Protein AF-A0A930DXQ1-F1 (afdb_monomer_lite)

Foldseek 3Di:
DDWQDDDPPDDFKFFFQQKKKKAFLAFFAFPVRAQQFAADPVPLDGDHLGDQVVDDFPDLDDPDDDQWTWGWDWDQDPNDTTIIIMITGRGMGGRGDDDDDDDDGDGQLARGDFADDPVDQFKTKDKDKDKMWIWGRRPPPPDQPDPHTDIDIDIDMDIDIWGADDKAKAKEQLVVLVAQDFKACFDDVQQDDHDPCRNQKIKGKMKMKIFGDFPTSHFKKKAKAKPQWWAWDPPLLFDDIWGWQFKAWDDCDPVVLPCPGSNSVNVVCDNDNGNRRVCCPPPDDPDPRSDRRHRPIGGQEDSDPDPVVPPDPPDPPSHRDPDSDHSNGMIMMMIMIIDGCVSVVSCVVVVHQLQPRFTKIKMKMWMFMQTSNRNGPDPTNMYMYIDTHGQDDDFKWDWDWAKFQDDRPDLFFAAFEAVLVCLLVQHKDKGKMKTKIKHADGCVQWDADPVQPDIFGNFFKKKKWKFQQWKKKAWAADDDRVVSDPPPDDPDQDDDPTPDDIDTDDLQQKDFFFKFWADKWFWAAGDSVGRDHRNTHIDLQQVQFFWKWKWFAAVVGDIDTQWTWGADNRGFIWTAGPVRDIDGRYPVDTGTDPPRTRMMMIMGTHGGSIIMTMMMTMMMGRNDPVNSVVSVVSVVVQIWMKMFGWMWMWMARRPHTSDTDTHCSDRSGGMHTYHRKDKAWDKDKDWDDDWADDVVQQKIKIKIKIKIKMKIQGDPVCLVSPPLAAQFWWKKKKFDFAQKDWPVVQKWKFKDDPDPDHDPPVGTDDEPPFKDWDWAACQPVPRTIIIMMTGGGPDDQAWDDDDRITMTIMMIMTMMMHGLQCCQLQHFWTKMKMKMARPDPSHDHDAPAFPVCPVPDPDPPSVSCPVVLVVHPDPGSGIHMDMGIGGHDNDSPFDFDKAKFKAWPVRRDTHRDPDDDQPIDMDIKIKTAFAQQDKDFFDKDKDQQAAPVPHRDFDDDKDFVSQQQADFDDPVCPPDRWGWDKWKWFFLDGDDPVGPPCVPPVGIDTDDNVDDPDDSRSTRMMMITRLAIPVGDGGMHHHSHMTIMD

Organism: NCBI:txid237576

Secondary structure (DSSP, 8-state):
-EE----TT--S-B-TT-EEEEEES----BTTS-S--EEETTTTEEE-S--GGG-PPPPS---SS-SEEEEEEEEEETTEEEEEEEEEESS-B-TTPEE---------GGGB--EE-TTSTT-EEEEEEEEEEEEE-SS-SS-S-STT-EEEEEEEEEEEE---PPPEEEEEEGGGGT-S-SEESS--GGGSSPPTTGGGEEEEEEEEEEEPPTT-SS-EEEEEEE-SEEEEPTTSS--SPEEEEEEEEPP--TTGGG--SHHHHHHHH-SS-TTTTTTTT-SS-SSGGGS--TTS-EESS-S---GGGGG-SSSTTSSS--STT-TT-EEEEEEEEEEETHHHHHHHHTT--TTTS-EEEEEEEEEEEEETTS---SPPEEEEEEEEE--PPP----EEEEEESS-TT--S-EEETTHHHHHHTT--EEEEEEEEEEEE--GGGEEE-TTSS-EEESS-EEEEEEE----EEEEE----TT-----S--SS------SS--EEPPGGGEEEEEEEEEEEEEEEE---SSTTS--EEEP--GGGS--EEEEEEETTS-EEEEEEEEE-TTS-EEEEETT--EEE-BTTBPEEPPTTEEEEEEEEEE-SSEEEEEEEEEEEE---HHHHHHHHHHHHTT-EEEEE--EEEEEEETTEEEEEEEE--SHHHHEEEE-PPEEEEEEEEEEEEEEEEETTTTEEEEEEEEEEEEEEES-GGGGGG-GGG---EEEEEEEPPTTEEE-GGG-EEEE--SSSSPPPGGGBPPBTTTEEEEEESSGGGSSS-EEEEEEE--S----EEETTEEEEEEEEEEEEEEEHHHHHHH-SS-EEEEEEEE--TT-----SEETTTTTT---TTGGGGHHHHHT--STT-EEEEEEEE---PPPS---SEEEEEEEESS--S-BSS--PPTT--EEEEEEEE--TT--B---EEEEE---TTT-SS-------TTGGGPBPP-SS-TT---BB--EEEEESS---GGG--TT-TTT-EE--SSS--S-GGG--EEEEE-SBBTTSSBP-BPTT-EEEE-

pLDDT: mean 78.19, std 15.63, range [28.38, 98.25]

Structure (mmCIF, N/CA/C/O backbone):
data_AF-A0A930DXQ1-F1
#
_entry.id   AF-A0A930DXQ1-F1
#
loop_
_atom_site.group_PDB
_atom_site.id
_atom_site.type_symbol
_atom_site.label_atom_id
_atom_site.label_alt_id
_atom_site.label_comp_id
_atom_site.label_asym_id
_atom_site.label_entity_id
_atom_site.label_seq_id
_atom_site.pdbx_PDB_ins_code
_atom_site.Cartn_x
_atom_site.Cartn_y
_atom_site.Cartn_z
_atom_site.occupancy
_atom_site.B_iso_or_equiv
_atom_site.auth_seq_id
_atom_site.auth_comp_id
_atom_site.auth_asym_id
_atom_site.auth_atom_id
_atom_site.pdbx_PDB_model_num
ATOM 1 N N . MET A 1 1 ? 30.773 36.765 -19.353 1.00 34.16 1 MET A N 1
ATOM 2 C CA . MET A 1 1 ? 31.358 36.639 -20.704 1.00 34.16 1 MET A CA 1
ATOM 3 C C . MET A 1 1 ? 32.535 37.585 -20.788 1.00 34.16 1 MET A C 1
ATOM 5 O O . MET A 1 1 ? 32.367 38.751 -20.451 1.00 34.16 1 MET A O 1
ATOM 9 N N . VAL A 1 2 ? 33.707 37.077 -21.161 1.00 37.75 2 VAL A N 1
ATOM 10 C CA . VAL A 1 2 ? 34.901 37.893 -21.425 1.00 37.75 2 VAL A CA 1
ATOM 11 C C . VAL A 1 2 ? 35.084 37.943 -22.941 1.00 37.75 2 VAL A C 1
ATOM 13 O O . VAL A 1 2 ? 35.079 36.892 -23.580 1.00 37.75 2 VAL A O 1
ATOM 16 N N . ASN A 1 3 ? 35.183 39.149 -23.504 1.00 39.28 3 ASN A N 1
ATOM 17 C CA . ASN A 1 3 ? 35.394 39.365 -24.935 1.00 39.28 3 ASN A CA 1
ATOM 18 C C . ASN A 1 3 ? 36.865 39.703 -25.179 1.00 39.28 3 ASN A C 1
ATOM 20 O O . ASN A 1 3 ? 37.363 40.684 -24.628 1.00 39.28 3 ASN A O 1
ATOM 24 N N . PHE A 1 4 ? 37.534 38.922 -26.023 1.00 45.50 4 PHE A N 1
ATOM 25 C CA . PHE A 1 4 ? 38.866 39.238 -26.530 1.00 45.50 4 PHE A CA 1
ATOM 26 C C . PHE A 1 4 ? 38.686 40.074 -27.805 1.00 45.50 4 PHE A C 1
ATOM 28 O O . PHE A 1 4 ? 38.075 39.615 -28.767 1.00 45.50 4 PHE A O 1
ATOM 35 N N . ILE A 1 5 ? 39.113 41.340 -27.791 1.00 41.72 5 ILE A N 1
ATOM 36 C CA . ILE A 1 5 ? 39.032 42.228 -28.962 1.00 41.72 5 ILE A CA 1
ATOM 37 C C . ILE A 1 5 ? 40.442 42.351 -29.539 1.00 41.72 5 ILE A C 1
ATOM 39 O O . ILE A 1 5 ? 41.324 42.923 -28.902 1.00 41.72 5 ILE A O 1
ATOM 43 N N . GLY A 1 6 ? 40.658 41.797 -30.733 1.00 39.09 6 GLY A N 1
ATOM 44 C CA . GLY A 1 6 ? 41.953 41.833 -31.412 1.00 39.09 6 GLY A CA 1
ATOM 45 C C . GLY A 1 6 ? 42.257 43.207 -32.015 1.00 39.09 6 GLY A C 1
ATOM 46 O O . GLY A 1 6 ? 41.614 43.619 -32.978 1.00 39.09 6 GLY A O 1
ATOM 47 N N . GLY A 1 7 ? 43.249 43.906 -31.461 1.00 42.66 7 GLY A N 1
ATOM 48 C CA . GLY A 1 7 ? 43.946 45.010 -32.130 1.00 42.66 7 GLY A CA 1
ATOM 49 C C . GLY A 1 7 ? 45.101 44.501 -33.003 1.00 42.66 7 GLY A C 1
ATOM 50 O O . GLY A 1 7 ? 45.495 43.340 -32.899 1.00 42.66 7 GLY A O 1
ATOM 51 N N . ALA A 1 8 ? 45.649 45.357 -33.872 1.00 39.38 8 ALA A N 1
ATOM 52 C CA . ALA A 1 8 ? 46.773 45.008 -34.745 1.00 39.38 8 ALA A CA 1
ATOM 53 C C . ALA A 1 8 ? 47.967 44.487 -33.921 1.00 39.38 8 ALA A C 1
ATOM 55 O O . ALA A 1 8 ? 48.515 45.215 -33.095 1.00 39.38 8 ALA A O 1
ATOM 56 N N . GLY A 1 9 ? 48.323 43.217 -34.141 1.00 52.16 9 GLY A N 1
ATOM 57 C CA . GLY A 1 9 ? 49.279 42.461 -33.328 1.00 52.16 9 GLY A CA 1
ATOM 58 C C . GLY A 1 9 ? 48.671 41.310 -32.517 1.00 52.16 9 GLY A C 1
ATOM 59 O O . GLY A 1 9 ? 49.425 40.625 -31.854 1.00 52.16 9 GLY A O 1
ATOM 60 N N . ALA A 1 10 ? 47.354 41.069 -32.550 1.00 49.59 10 ALA A N 1
ATOM 61 C CA . ALA A 1 10 ? 46.723 39.958 -31.825 1.00 49.59 10 ALA A CA 1
ATOM 62 C C . ALA A 1 10 ? 47.230 38.562 -32.274 1.00 49.59 10 ALA A C 1
ATOM 64 O O . ALA A 1 10 ? 47.470 38.362 -33.470 1.00 49.59 10 ALA A O 1
ATOM 65 N N . PRO A 1 11 ? 47.352 37.588 -31.349 1.00 52.34 11 PRO A N 1
ATOM 66 C CA . PRO A 1 11 ? 47.846 36.249 -31.658 1.00 52.34 11 PRO A CA 1
ATOM 67 C C . PRO A 1 11 ? 46.887 35.497 -32.589 1.00 52.34 11 PRO A C 1
ATOM 69 O O . PRO A 1 11 ? 45.669 35.676 -32.514 1.00 52.34 11 PRO A O 1
ATOM 72 N N . GLN A 1 12 ? 47.434 34.648 -33.473 1.00 57.66 12 GLN A N 1
ATOM 73 C CA . GLN A 1 12 ? 46.613 33.850 -34.394 1.00 57.66 12 GLN A CA 1
ATOM 74 C C . GLN A 1 12 ? 45.776 32.790 -33.659 1.00 57.66 12 GLN A C 1
ATOM 76 O O . GLN A 1 12 ? 44.645 32.573 -34.080 1.00 57.66 12 GLN A O 1
ATOM 81 N N . ASP A 1 13 ? 46.274 32.218 -32.549 1.00 67.44 13 ASP A N 1
ATOM 82 C CA . ASP A 1 13 ? 45.585 31.206 -31.732 1.00 67.44 13 ASP A CA 1
ATOM 83 C C . ASP A 1 13 ? 46.081 31.188 -30.265 1.00 67.44 13 ASP A C 1
ATOM 85 O O . ASP A 1 13 ? 47.261 31.409 -29.990 1.00 67.44 13 ASP A O 1
ATOM 89 N N . TYR A 1 14 ? 45.183 30.873 -29.324 1.00 75.25 14 TYR A N 1
ATOM 90 C CA . TYR A 1 14 ? 45.460 30.535 -27.920 1.00 75.25 14 TYR A CA 1
ATOM 91 C C . TYR A 1 14 ? 45.568 29.007 -27.773 1.00 75.25 14 TYR A C 1
ATOM 93 O O . TYR A 1 14 ? 44.547 28.340 -27.958 1.00 75.25 14 TYR A O 1
ATOM 101 N N . PRO A 1 15 ? 46.738 28.419 -27.456 1.00 78.31 15 PRO A N 1
ATOM 102 C CA . PRO A 1 15 ? 46.950 26.965 -27.414 1.00 78.31 15 PRO A CA 1
ATOM 103 C C . PRO A 1 15 ? 46.071 26.211 -26.403 1.00 78.31 15 PRO A C 1
ATOM 105 O O . PRO A 1 15 ? 45.505 26.797 -25.482 1.00 78.31 15 PRO A O 1
ATOM 108 N N . THR A 1 16 ? 45.958 24.887 -26.527 1.00 78.88 16 THR A N 1
ATOM 109 C CA . THR A 1 16 ? 45.301 24.046 -25.507 1.00 78.88 16 THR A CA 1
ATOM 110 C C . THR A 1 16 ? 45.942 24.261 -24.132 1.00 78.88 16 THR A C 1
ATOM 112 O O . THR A 1 16 ? 47.158 24.188 -24.005 1.00 78.88 16 THR A O 1
ATOM 115 N N . GLY A 1 17 ? 45.127 24.511 -23.105 1.00 76.12 17 GLY A N 1
ATOM 116 C CA . GLY A 1 17 ? 45.582 24.759 -21.733 1.00 76.12 17 GLY A CA 1
ATOM 117 C C . GLY A 1 17 ? 46.025 26.196 -21.427 1.00 76.12 17 GLY A C 1
ATOM 118 O O . GLY A 1 17 ? 46.207 26.510 -20.250 1.00 76.12 17 GLY A O 1
ATOM 119 N N . SER A 1 18 ? 46.136 27.068 -22.435 1.00 82.00 18 SER A N 1
ATOM 120 C CA . SER A 1 18 ? 46.570 28.464 -22.260 1.00 82.00 18 SER A CA 1
ATOM 121 C C . SER A 1 18 ? 45.561 29.328 -21.498 1.00 82.00 18 SER A C 1
ATOM 123 O O . SER A 1 18 ? 45.954 30.258 -20.805 1.00 82.00 18 SER A O 1
ATOM 125 N N . ILE A 1 19 ? 44.257 29.031 -21.577 1.00 82.25 19 ILE A N 1
ATOM 126 C CA . ILE A 1 19 ? 43.195 29.816 -20.932 1.00 82.25 19 ILE A CA 1
ATOM 127 C C . ILE A 1 19 ? 42.660 29.066 -19.716 1.00 82.25 19 ILE A C 1
ATOM 129 O O . ILE A 1 19 ? 42.085 27.987 -19.857 1.00 82.25 19 ILE A O 1
ATOM 133 N N . ASN A 1 20 ? 42.777 29.676 -18.538 1.00 84.19 20 ASN A N 1
ATOM 134 C CA . ASN A 1 20 ? 42.468 29.080 -17.244 1.00 84.19 20 ASN A CA 1
ATOM 135 C C . ASN A 1 20 ? 41.518 29.973 -16.431 1.00 84.19 20 ASN A C 1
ATOM 137 O O . ASN A 1 20 ? 41.840 31.115 -16.112 1.00 84.19 20 ASN A O 1
ATOM 141 N N . ILE A 1 21 ? 40.352 29.445 -16.053 1.00 84.75 21 ILE A N 1
ATOM 142 C CA . ILE A 1 21 ? 39.424 30.085 -15.110 1.00 84.75 21 ILE A CA 1
ATOM 143 C C . ILE A 1 21 ? 39.498 29.355 -13.774 1.00 84.75 21 ILE A C 1
ATOM 145 O O . ILE A 1 21 ? 39.405 28.130 -13.731 1.00 84.75 21 ILE A O 1
ATOM 149 N N . TYR A 1 22 ? 39.602 30.104 -12.680 1.00 85.56 22 TYR A N 1
ATOM 150 C CA . TYR A 1 22 ? 39.626 29.564 -11.326 1.00 85.56 22 TYR A CA 1
ATOM 151 C C . TYR A 1 22 ? 38.459 30.096 -10.513 1.00 85.56 22 TYR A C 1
ATOM 153 O O . TYR A 1 22 ? 38.325 31.308 -10.332 1.00 85.56 22 TYR A O 1
ATOM 161 N N . LEU A 1 23 ? 37.657 29.180 -9.973 1.00 84.69 23 LEU A N 1
ATOM 162 C CA . LEU A 1 23 ? 36.486 29.499 -9.154 1.00 84.69 23 LEU A CA 1
ATOM 163 C C . LEU A 1 23 ? 36.587 28.832 -7.786 1.00 84.69 23 LEU A C 1
ATOM 165 O O . LEU A 1 23 ? 37.086 27.711 -7.724 1.00 84.69 23 LEU A O 1
ATOM 169 N N . PRO A 1 24 ? 36.100 29.451 -6.702 1.00 86.12 24 PRO A N 1
ATOM 170 C CA . PRO A 1 24 ? 36.110 28.808 -5.393 1.00 86.12 24 PRO A CA 1
ATOM 171 C C . PRO A 1 24 ? 35.329 27.489 -5.415 1.00 86.12 24 PRO A C 1
ATOM 173 O O . PRO A 1 24 ? 34.251 27.411 -6.003 1.00 86.12 24 PRO A O 1
ATOM 176 N N . ALA A 1 25 ? 35.848 26.457 -4.753 1.00 79.31 25 ALA A N 1
ATOM 177 C CA . ALA A 1 25 ? 35.159 25.173 -4.603 1.00 79.31 25 ALA A CA 1
ATOM 178 C C . ALA A 1 25 ? 33.874 25.285 -3.763 1.00 79.31 25 ALA A C 1
ATOM 180 O O . ALA A 1 25 ? 32.904 24.575 -4.007 1.00 79.31 25 ALA A O 1
ATOM 181 N N . ALA A 1 26 ? 33.855 26.201 -2.795 1.00 81.00 26 ALA A N 1
ATOM 182 C CA . ALA A 1 26 ? 32.704 26.487 -1.952 1.00 81.00 26 ALA A CA 1
ATOM 183 C C . ALA A 1 26 ? 32.594 27.997 -1.728 1.00 81.00 26 ALA A C 1
ATOM 185 O O . ALA A 1 26 ? 33.596 28.654 -1.437 1.00 81.00 26 ALA A O 1
ATOM 186 N N . ILE A 1 27 ? 31.378 28.532 -1.846 1.00 83.75 27 ILE A N 1
ATOM 187 C CA . ILE A 1 27 ? 31.082 29.959 -1.627 1.00 83.75 27 ILE A CA 1
ATOM 188 C C . ILE A 1 27 ? 30.060 30.188 -0.513 1.00 83.75 27 ILE A C 1
ATOM 190 O O . ILE A 1 27 ? 29.850 31.322 -0.112 1.00 83.75 27 ILE A O 1
ATOM 194 N N . PHE A 1 28 ? 29.413 29.141 -0.008 1.00 86.31 28 PHE A N 1
ATOM 195 C CA . PHE A 1 28 ? 28.534 29.254 1.152 1.00 86.31 28 PHE A CA 1
ATOM 196 C C . PHE A 1 28 ? 29.189 28.655 2.389 1.00 86.31 28 PHE A C 1
ATOM 198 O O . PHE A 1 28 ? 29.897 27.648 2.296 1.00 86.31 28 PHE A O 1
ATOM 205 N N . LYS A 1 29 ? 28.948 29.280 3.542 1.00 83.44 29 LYS A N 1
ATOM 206 C CA . LYS A 1 29 ? 29.496 28.868 4.833 1.00 83.44 29 LYS A CA 1
ATOM 207 C C . LYS A 1 29 ? 28.404 28.775 5.883 1.00 83.44 29 LYS A C 1
ATOM 209 O O . LYS A 1 29 ? 27.517 29.630 5.931 1.00 83.44 29 LYS A O 1
ATOM 214 N N . GLY A 1 30 ? 28.491 27.726 6.693 1.00 77.56 30 GLY A N 1
ATOM 215 C CA . GLY A 1 30 ? 27.655 27.562 7.869 1.00 77.56 30 GLY A CA 1
ATOM 216 C C . GLY A 1 30 ? 28.196 28.336 9.063 1.00 77.56 30 GLY A C 1
ATOM 217 O O . GLY A 1 30 ? 29.341 28.789 9.056 1.00 77.56 30 GLY A O 1
ATOM 218 N N . LYS A 1 31 ? 27.371 28.465 10.105 1.00 71.44 31 LYS A N 1
ATOM 219 C CA . LYS A 1 31 ? 27.710 29.171 11.357 1.00 71.44 31 LYS A CA 1
ATOM 220 C C . LYS A 1 31 ? 28.903 28.562 12.105 1.00 71.44 31 LYS A C 1
ATOM 222 O O . LYS A 1 31 ? 29.574 29.232 12.881 1.00 71.44 31 LYS A O 1
ATOM 227 N N . ASP A 1 32 ? 29.184 27.288 11.857 1.00 67.44 32 ASP A N 1
ATOM 228 C CA . ASP A 1 32 ? 30.354 26.567 12.361 1.00 67.44 32 ASP A CA 1
ATOM 229 C C . ASP A 1 32 ? 31.613 26.745 11.484 1.00 67.44 32 ASP A C 1
ATOM 231 O O . ASP A 1 32 ? 32.658 26.161 11.767 1.00 67.44 32 ASP A O 1
ATOM 235 N N . GLY A 1 33 ? 31.530 27.550 10.418 1.00 72.75 33 GLY A N 1
ATOM 236 C CA . GLY A 1 33 ? 32.609 27.805 9.462 1.00 72.75 33 GLY A CA 1
ATOM 237 C C . GLY A 1 33 ? 32.780 26.725 8.386 1.00 72.75 33 GLY A C 1
ATOM 238 O O . GLY A 1 33 ? 33.666 26.847 7.529 1.00 72.75 33 GLY A O 1
ATOM 239 N N . THR A 1 34 ? 31.947 25.678 8.390 1.00 74.88 34 THR A N 1
ATOM 240 C CA . THR A 1 34 ? 32.026 24.573 7.423 1.00 74.88 34 THR A CA 1
ATOM 241 C C . THR A 1 34 ? 31.434 24.958 6.063 1.00 74.88 34 THR A C 1
ATOM 243 O O . THR A 1 34 ? 30.674 25.917 5.934 1.00 74.88 34 THR A O 1
ATOM 246 N N . ASP A 1 35 ? 31.808 24.231 5.008 1.00 74.19 35 ASP A N 1
ATOM 247 C CA . ASP A 1 35 ? 31.204 24.327 3.667 1.00 74.19 35 ASP A CA 1
ATOM 248 C C . ASP A 1 35 ? 30.098 23.284 3.416 1.00 74.19 35 ASP A C 1
ATOM 250 O O . ASP A 1 35 ? 29.500 23.259 2.331 1.00 74.19 35 ASP A O 1
ATOM 254 N N . GLN A 1 36 ? 29.803 22.455 4.423 1.00 73.75 36 GLN A N 1
ATOM 255 C CA . GLN A 1 36 ? 28.770 21.422 4.416 1.00 73.75 36 GLN A CA 1
ATOM 256 C C . GLN A 1 36 ? 27.395 22.029 4.685 1.00 73.75 36 GLN A C 1
ATOM 258 O O . GLN A 1 36 ? 26.755 21.780 5.698 1.00 73.75 36 GLN A O 1
ATOM 263 N N . VAL A 1 37 ? 26.937 22.870 3.766 1.00 71.75 37 VAL A N 1
ATOM 264 C CA . VAL A 1 37 ? 25.648 23.564 3.882 1.00 71.75 37 VAL A CA 1
ATOM 265 C C . VAL A 1 37 ? 24.605 23.025 2.908 1.00 71.75 37 VAL A C 1
ATOM 267 O O . VAL A 1 37 ? 23.570 23.652 2.720 1.00 71.75 37 VAL A O 1
ATOM 270 N N . ALA A 1 38 ? 24.842 21.871 2.286 1.00 70.12 38 ALA A N 1
ATOM 271 C CA . ALA A 1 38 ? 23.904 21.196 1.391 1.00 70.12 38 ALA A CA 1
ATOM 272 C C . ALA A 1 38 ? 23.599 19.781 1.903 1.00 70.12 38 ALA A C 1
ATOM 274 O O . ALA A 1 38 ? 24.459 19.148 2.506 1.00 70.12 38 ALA A O 1
ATOM 275 N N . GLU A 1 39 ? 22.388 19.282 1.660 1.00 63.31 39 GLU A N 1
ATOM 276 C CA . GLU A 1 39 ? 21.966 17.926 2.034 1.00 63.31 39 GLU A CA 1
ATOM 277 C C . GLU A 1 39 ? 21.799 17.053 0.783 1.00 63.31 39 GLU A C 1
ATOM 279 O O . GLU A 1 39 ? 21.209 17.481 -0.212 1.00 63.31 39 GLU A O 1
ATOM 284 N N . ASP A 1 40 ? 22.285 15.812 0.841 1.00 58.59 40 ASP A N 1
ATOM 285 C CA . ASP A 1 40 ? 21.923 14.784 -0.136 1.00 58.59 40 ASP A CA 1
ATOM 286 C C . ASP A 1 40 ? 20.541 14.209 0.203 1.00 58.59 40 ASP A C 1
ATOM 288 O O . ASP A 1 40 ? 20.356 13.543 1.225 1.00 58.59 40 ASP A O 1
ATOM 292 N N . GLN A 1 41 ? 19.576 14.433 -0.693 1.00 52.00 41 GLN A N 1
ATOM 293 C CA . GLN A 1 41 ? 18.182 14.016 -0.523 1.00 52.00 41 GLN A CA 1
ATOM 294 C C . GLN A 1 41 ? 18.007 12.500 -0.332 1.00 52.00 41 GLN A C 1
ATOM 296 O O . GLN A 1 41 ? 17.031 12.079 0.291 1.00 52.00 41 GLN A O 1
ATOM 301 N N . ASN A 1 42 ? 18.935 11.673 -0.828 1.00 51.25 42 ASN A N 1
ATOM 302 C CA . ASN A 1 42 ? 18.834 10.217 -0.713 1.00 51.25 42 ASN A CA 1
ATOM 303 C C . ASN A 1 42 ? 19.384 9.691 0.616 1.00 51.25 42 ASN A C 1
ATOM 305 O O . ASN A 1 42 ? 18.799 8.788 1.213 1.00 51.25 42 ASN A O 1
ATOM 309 N N . SER A 1 43 ? 20.508 10.241 1.082 1.00 52.34 43 SER A N 1
ATOM 310 C CA . SER A 1 43 ? 21.182 9.780 2.301 1.00 52.34 43 SER A CA 1
ATOM 311 C C . SER A 1 43 ? 20.827 10.588 3.553 1.00 52.34 43 SER A C 1
ATOM 313 O O . SER A 1 43 ? 21.148 10.150 4.659 1.00 52.34 43 SER A O 1
ATOM 315 N N . ARG A 1 44 ? 20.156 11.740 3.398 1.00 54.78 44 ARG A N 1
ATOM 316 C CA . ARG A 1 44 ? 19.871 12.716 4.467 1.00 54.78 44 ARG A CA 1
ATOM 317 C C . ARG A 1 44 ? 21.122 13.106 5.255 1.00 54.78 44 ARG A C 1
ATOM 319 O O . ARG A 1 44 ? 21.104 13.230 6.482 1.00 54.78 44 ARG A O 1
ATOM 326 N N . SER A 1 45 ? 22.241 13.216 4.544 1.00 58.97 45 SER A N 1
ATOM 327 C CA . SER A 1 45 ? 23.539 13.583 5.103 1.00 58.97 45 SER A CA 1
ATOM 328 C C . SER A 1 45 ? 24.008 14.903 4.508 1.00 58.97 45 SER A C 1
ATOM 330 O O . SER A 1 45 ? 23.707 15.212 3.351 1.00 58.97 45 SER A O 1
ATOM 332 N N . LEU A 1 46 ? 24.716 15.701 5.313 1.00 63.41 46 LEU A N 1
ATOM 333 C CA . LEU A 1 46 ? 25.317 16.926 4.808 1.00 63.41 46 LEU A CA 1
ATOM 334 C C . LEU A 1 46 ? 26.489 16.577 3.899 1.00 63.41 46 LEU A C 1
ATOM 336 O O . LEU A 1 46 ? 27.379 15.807 4.265 1.00 63.41 46 LEU A O 1
ATOM 340 N N . ILE A 1 47 ? 26.475 17.176 2.719 1.00 62.16 47 ILE A N 1
ATOM 341 C CA . ILE A 1 47 ? 27.516 17.057 1.714 1.00 62.16 47 ILE A CA 1
ATOM 342 C C . ILE A 1 47 ? 28.257 18.385 1.616 1.00 62.16 47 ILE A C 1
ATOM 344 O O . ILE A 1 47 ? 27.676 19.464 1.777 1.00 62.16 47 ILE A O 1
ATOM 348 N N . SER A 1 48 ? 29.559 18.318 1.356 1.00 66.06 48 SER A N 1
ATOM 349 C CA . SER A 1 48 ? 30.299 19.510 0.959 1.00 66.06 48 SER A CA 1
ATOM 350 C C . SER A 1 48 ? 29.751 20.014 -0.377 1.00 66.06 48 SER A C 1
ATOM 352 O O . SER A 1 48 ? 29.335 19.228 -1.230 1.00 66.06 48 SER A O 1
ATOM 354 N N . GLN A 1 49 ? 29.764 21.335 -0.582 1.00 67.19 49 GLN A N 1
ATOM 355 C CA . GLN A 1 49 ? 29.443 21.919 -1.893 1.00 67.19 49 GLN A CA 1
ATOM 356 C C . GLN A 1 49 ? 30.293 21.306 -3.011 1.00 67.19 49 GLN A C 1
ATOM 358 O O . GLN A 1 49 ? 29.820 21.162 -4.138 1.00 67.19 49 GLN A O 1
ATOM 363 N N . PHE A 1 50 ? 31.541 20.955 -2.688 1.00 65.06 50 PHE A N 1
ATOM 364 C CA . PHE A 1 50 ? 32.476 20.332 -3.604 1.00 65.06 50 PHE A CA 1
ATOM 365 C C . PHE A 1 50 ? 33.672 19.726 -2.847 1.00 65.06 50 PHE A C 1
ATOM 367 O O . PHE A 1 50 ? 34.170 20.343 -1.906 1.00 65.06 50 PHE A O 1
ATOM 374 N N . ASN A 1 51 ? 34.182 18.565 -3.272 1.00 54.69 51 ASN A N 1
ATOM 375 C CA . ASN A 1 51 ? 35.458 18.023 -2.795 1.00 54.69 51 ASN A CA 1
ATOM 376 C C . ASN A 1 51 ? 36.465 17.968 -3.965 1.00 54.69 51 ASN A C 1
ATOM 378 O O . ASN A 1 51 ? 36.210 17.274 -4.951 1.00 54.69 51 ASN A O 1
ATOM 382 N N . PRO A 1 52 ? 37.612 18.675 -3.898 1.00 45.97 52 PRO A N 1
ATOM 383 C CA . PRO A 1 52 ? 38.604 18.707 -4.978 1.00 45.97 52 PRO A CA 1
ATOM 384 C C . PRO A 1 52 ? 39.100 17.335 -5.437 1.00 45.97 52 PRO A C 1
ATOM 386 O O . PRO A 1 52 ? 39.411 17.175 -6.614 1.00 45.97 52 PRO A O 1
ATOM 389 N N . GLY A 1 53 ? 39.144 16.356 -4.527 1.00 48.66 53 GLY A N 1
ATOM 390 C CA . GLY A 1 53 ? 39.572 14.986 -4.818 1.00 48.66 53 GLY A CA 1
ATOM 391 C C . GLY A 1 53 ? 38.578 14.152 -5.636 1.00 48.66 53 GLY A C 1
ATOM 392 O O . GLY A 1 53 ? 38.968 13.107 -6.146 1.00 48.66 53 GLY A O 1
ATOM 393 N N . ASP A 1 54 ? 37.331 14.610 -5.799 1.00 43.25 54 ASP A N 1
ATOM 394 C CA . ASP A 1 54 ? 36.282 13.876 -6.526 1.00 43.25 54 ASP A CA 1
ATOM 395 C C . ASP A 1 54 ? 36.302 14.161 -8.041 1.00 43.25 54 ASP A C 1
ATOM 397 O O . ASP A 1 54 ? 35.628 13.482 -8.820 1.00 43.25 54 ASP A O 1
ATOM 401 N N . ILE A 1 55 ? 37.082 15.154 -8.492 1.00 44.44 55 ILE A N 1
ATOM 402 C CA . ILE A 1 55 ? 37.386 15.333 -9.916 1.00 44.44 55 ILE A CA 1
ATOM 403 C C . ILE A 1 55 ? 38.656 14.554 -10.235 1.00 44.44 55 ILE A C 1
ATOM 405 O O . ILE A 1 55 ? 39.770 15.010 -9.987 1.00 44.44 55 ILE A O 1
ATOM 409 N N . VAL A 1 56 ? 38.469 13.389 -10.847 1.00 43.88 56 VAL A N 1
ATOM 410 C CA . VAL A 1 56 ? 39.545 12.683 -11.540 1.00 43.88 56 VAL A CA 1
ATOM 411 C C . VAL A 1 56 ? 39.865 13.458 -12.818 1.00 43.88 56 VAL A C 1
ATOM 413 O O . VAL A 1 56 ? 38.951 13.859 -13.546 1.00 43.88 56 VAL A O 1
ATOM 416 N N . GLU A 1 57 ? 41.151 13.697 -13.078 1.00 43.41 57 GLU A N 1
ATOM 417 C CA . GLU A 1 57 ? 41.613 14.285 -14.336 1.00 43.41 57 GLU A CA 1
ATOM 418 C C . GLU A 1 57 ? 41.025 13.480 -15.503 1.00 43.41 57 GLU A C 1
ATOM 420 O O . GLU A 1 57 ? 41.074 12.246 -15.511 1.00 43.41 57 GLU A O 1
ATOM 425 N N . ALA A 1 58 ? 40.376 14.161 -16.449 1.00 37.53 58 ALA A N 1
ATOM 426 C CA . ALA A 1 58 ? 39.731 13.472 -17.556 1.00 37.53 58 ALA A CA 1
ATOM 427 C C . ALA A 1 58 ? 40.798 12.687 -18.346 1.00 37.53 58 ALA A C 1
ATOM 429 O O . ALA A 1 58 ? 41.811 13.284 -18.722 1.00 37.53 58 ALA A O 1
ATOM 430 N N . PRO A 1 59 ? 40.602 11.383 -18.630 1.00 39.03 59 PRO A N 1
ATOM 431 C CA . PRO A 1 59 ? 41.499 10.668 -19.529 1.00 39.03 59 PRO A CA 1
ATOM 432 C C . PRO A 1 59 ? 41.533 11.413 -20.867 1.00 39.03 59 PRO A C 1
ATOM 434 O O . PRO A 1 59 ? 40.495 11.867 -21.349 1.00 39.03 59 PRO A O 1
ATOM 437 N N . GLY A 1 60 ? 42.733 11.582 -21.431 1.00 43.53 60 GLY A N 1
ATOM 438 C CA . GLY A 1 60 ? 43.048 12.498 -22.536 1.00 43.53 60 GLY A CA 1
ATOM 439 C C . GLY A 1 60 ? 42.419 12.189 -23.902 1.00 43.53 60 GLY A C 1
ATOM 440 O O . GLY A 1 60 ? 43.078 12.357 -24.922 1.00 43.53 60 GLY A O 1
ATOM 441 N N . VAL A 1 61 ? 41.166 11.742 -23.959 1.00 42.03 61 VAL A N 1
ATOM 442 C CA . VAL A 1 61 ? 40.437 11.407 -25.183 1.00 42.03 61 VAL A CA 1
ATOM 443 C C . VAL A 1 61 ? 38.929 11.592 -24.991 1.00 42.03 61 VAL A C 1
ATOM 445 O O . VAL A 1 61 ? 38.234 10.744 -24.442 1.00 42.03 61 VAL A O 1
ATOM 448 N N . SER A 1 62 ? 38.407 12.715 -25.479 1.00 35.47 62 SER A N 1
ATOM 449 C CA . SER A 1 62 ? 37.251 12.789 -26.391 1.00 35.47 62 SER A CA 1
ATOM 450 C C . SER A 1 62 ? 36.706 14.217 -26.424 1.00 35.47 62 SER A C 1
ATOM 452 O O . SER A 1 62 ? 36.224 14.775 -25.440 1.00 35.47 62 SER A O 1
ATOM 454 N N . LYS A 1 63 ? 36.780 14.832 -27.604 1.00 42.12 63 LYS A N 1
ATOM 455 C CA . LYS A 1 63 ? 36.145 16.115 -27.891 1.00 42.12 63 LYS A CA 1
ATOM 456 C C . LYS A 1 63 ? 34.655 15.869 -28.104 1.00 42.12 63 LYS A C 1
ATOM 458 O O . LYS A 1 63 ? 34.271 15.600 -29.232 1.00 42.12 63 LYS A O 1
ATOM 463 N N . ASN A 1 64 ? 33.827 15.903 -27.059 1.00 36.25 64 ASN A N 1
ATOM 464 C CA . ASN A 1 64 ? 32.399 16.219 -27.201 1.00 36.25 64 ASN A CA 1
ATOM 465 C C . ASN A 1 64 ? 31.718 16.532 -25.855 1.00 36.25 64 ASN A C 1
ATOM 467 O O . ASN A 1 64 ? 31.290 15.638 -25.132 1.00 36.25 64 ASN A O 1
ATOM 471 N N . ARG A 1 65 ? 31.563 17.846 -25.617 1.00 40.34 65 ARG A N 1
ATOM 472 C CA . ARG A 1 65 ? 30.522 18.604 -24.872 1.00 40.34 65 ARG A CA 1
ATOM 473 C C . ARG A 1 65 ? 31.054 19.606 -23.852 1.00 40.34 65 ARG A C 1
ATOM 475 O O . ARG A 1 65 ? 30.374 20.598 -23.608 1.00 40.34 65 ARG A O 1
ATOM 482 N N . SER A 1 66 ? 32.274 19.446 -23.354 1.00 42.97 66 SER A N 1
ATOM 483 C CA . SER A 1 66 ? 32.989 20.520 -22.662 1.00 42.97 66 SER A CA 1
ATOM 484 C C . SER A 1 66 ? 34.214 20.905 -23.475 1.00 42.97 66 SER A C 1
ATOM 486 O O . SER A 1 66 ? 35.136 20.122 -23.650 1.00 42.97 66 SER A O 1
ATOM 488 N N . ASN A 1 67 ? 34.236 22.149 -23.939 1.00 52.44 67 ASN A N 1
ATOM 489 C CA . ASN A 1 67 ? 35.390 22.809 -24.554 1.00 52.44 67 ASN A CA 1
ATOM 490 C C . ASN A 1 67 ? 36.569 23.016 -23.568 1.00 52.44 67 ASN A C 1
ATOM 492 O O . ASN A 1 67 ? 37.481 23.801 -23.855 1.00 52.44 67 ASN A O 1
ATOM 496 N N . TYR A 1 68 ? 36.500 22.364 -22.397 1.00 60.75 68 TYR A N 1
ATOM 497 C CA . TYR A 1 68 ? 37.336 22.587 -21.231 1.00 60.75 68 TYR A CA 1
ATOM 498 C C . TYR A 1 68 ? 37.577 21.302 -20.426 1.00 60.75 68 TYR A C 1
ATOM 500 O O . TYR A 1 68 ? 36.682 20.458 -20.321 1.00 60.75 68 TYR A O 1
ATOM 508 N N . THR A 1 69 ? 38.757 21.192 -19.818 1.00 66.44 69 THR A N 1
ATOM 509 C CA . THR A 1 69 ? 39.053 20.276 -18.714 1.00 66.44 69 THR A CA 1
ATOM 510 C C . THR A 1 69 ? 38.725 20.971 -17.396 1.00 66.44 69 THR A C 1
ATOM 512 O O . THR A 1 69 ? 38.712 22.200 -17.317 1.00 66.44 69 THR A O 1
ATOM 515 N N . LYS A 1 70 ? 38.434 20.189 -16.354 1.00 69.69 70 LYS A N 1
ATOM 516 C CA . LYS A 1 70 ? 38.254 20.690 -14.988 1.00 69.69 70 LYS A CA 1
ATOM 517 C C . LYS A 1 70 ? 39.137 19.902 -14.025 1.00 69.69 70 LYS A C 1
ATOM 519 O O . LYS A 1 70 ? 39.297 18.701 -14.213 1.00 69.69 70 LYS A O 1
ATOM 524 N N . GLY A 1 71 ? 39.664 20.564 -13.002 1.00 71.88 71 GLY A N 1
ATOM 525 C CA . GLY A 1 71 ? 40.479 19.951 -11.952 1.00 71.88 71 GLY A CA 1
ATOM 526 C C . GLY A 1 71 ? 40.355 20.704 -10.629 1.00 71.88 71 GLY A C 1
ATOM 527 O O . GLY A 1 71 ? 40.118 21.912 -10.622 1.00 71.88 71 GLY A O 1
ATOM 528 N N . GLY A 1 72 ? 40.492 19.997 -9.508 1.00 75.44 72 GLY A N 1
ATOM 529 C CA . GLY A 1 72 ? 40.581 20.609 -8.182 1.00 75.44 72 GLY A CA 1
ATOM 530 C C . GLY A 1 72 ? 42.005 21.086 -7.889 1.00 75.44 72 GLY A C 1
ATOM 531 O O . GLY A 1 72 ? 42.957 20.339 -8.094 1.00 75.44 72 GLY A O 1
ATOM 532 N N . ILE A 1 73 ? 42.162 22.320 -7.410 1.00 80.75 73 ILE A N 1
ATOM 533 C CA . ILE A 1 73 ? 43.453 22.892 -7.003 1.00 80.75 73 ILE A CA 1
ATOM 534 C C . ILE A 1 73 ? 43.322 23.687 -5.698 1.00 80.75 73 ILE A C 1
ATOM 536 O O . ILE A 1 73 ? 42.219 23.997 -5.255 1.00 80.75 73 ILE A O 1
ATOM 540 N N . THR A 1 74 ? 44.449 24.100 -5.124 1.00 82.31 74 THR A N 1
ATOM 541 C CA . THR A 1 74 ? 44.494 25.040 -3.995 1.00 82.31 74 THR A CA 1
ATOM 542 C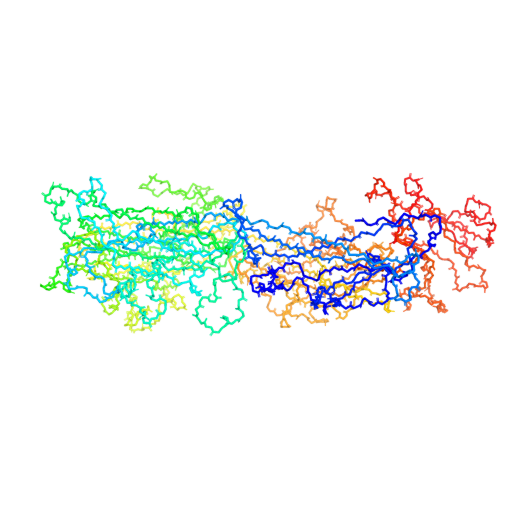 C . THR A 1 74 ? 45.152 26.340 -4.449 1.00 82.31 74 THR A C 1
ATOM 544 O O . THR A 1 74 ? 46.263 26.304 -4.977 1.00 82.31 74 THR A O 1
ATOM 547 N N . LYS A 1 75 ? 44.497 27.491 -4.242 1.00 82.88 75 LYS A N 1
ATOM 548 C CA . LYS A 1 75 ? 45.091 28.825 -4.463 1.00 82.88 75 LYS A CA 1
ATOM 549 C C . LYS A 1 75 ? 45.247 29.566 -3.140 1.00 82.88 75 LYS A C 1
ATOM 551 O O . LYS A 1 75 ? 44.444 29.399 -2.226 1.00 82.88 75 LYS A O 1
ATOM 556 N N . MET A 1 76 ? 46.268 30.412 -3.056 1.00 81.81 76 MET A N 1
ATOM 557 C CA . MET A 1 76 ? 46.446 31.335 -1.938 1.00 81.81 76 MET A CA 1
ATOM 558 C C . MET A 1 76 ? 45.650 32.610 -2.210 1.00 81.81 76 MET A C 1
ATOM 560 O O . MET A 1 76 ? 45.939 33.324 -3.166 1.00 81.81 76 MET A O 1
ATOM 564 N N . VAL A 1 77 ? 44.662 32.906 -1.373 1.00 79.38 77 VAL A N 1
ATOM 565 C CA . VAL A 1 77 ? 43.851 34.127 -1.449 1.00 79.38 77 VAL A CA 1
ATOM 566 C C . VAL A 1 77 ? 44.038 34.888 -0.147 1.00 79.38 77 VAL A C 1
ATOM 568 O O . VAL A 1 77 ? 43.744 34.360 0.922 1.00 79.38 77 VAL A O 1
ATOM 571 N N . ASN A 1 78 ? 44.579 36.108 -0.218 1.00 77.56 78 ASN A N 1
ATOM 572 C CA . ASN A 1 78 ? 44.931 36.919 0.959 1.00 77.56 78 ASN A CA 1
ATOM 573 C C . ASN A 1 78 ? 45.781 36.158 2.002 1.00 77.56 78 ASN A C 1
ATOM 575 O O . ASN A 1 78 ? 45.595 36.318 3.205 1.00 77.56 78 ASN A O 1
ATOM 579 N N . GLY A 1 79 ? 46.697 35.295 1.545 1.00 76.19 79 GLY A N 1
ATOM 580 C CA . GLY A 1 79 ? 47.557 34.490 2.422 1.00 76.19 79 GLY A CA 1
ATOM 581 C C . GLY A 1 79 ? 46.902 33.234 3.012 1.00 76.19 79 GLY A C 1
ATOM 582 O O . GLY A 1 79 ? 47.558 32.525 3.769 1.00 76.19 79 GLY A O 1
ATOM 583 N N . VAL A 1 80 ? 45.656 32.916 2.644 1.00 79.19 80 VAL A N 1
ATOM 584 C CA . VAL A 1 80 ? 44.940 31.705 3.078 1.00 79.19 80 VAL A CA 1
ATOM 585 C C . VAL A 1 80 ? 44.838 30.713 1.922 1.00 79.19 80 VAL A C 1
ATOM 587 O O . VAL A 1 80 ? 44.474 31.086 0.809 1.00 79.19 80 VAL A O 1
ATOM 590 N N . ALA A 1 81 ? 45.148 29.442 2.180 1.00 80.12 81 ALA A N 1
ATOM 591 C CA . ALA A 1 81 ? 44.969 28.364 1.215 1.00 80.12 81 ALA A CA 1
ATOM 592 C C . ALA A 1 81 ? 43.476 28.035 1.062 1.00 80.12 81 ALA A C 1
ATOM 594 O O . ALA A 1 81 ? 42.830 27.610 2.019 1.00 80.12 81 ALA A O 1
ATOM 595 N N . VAL A 1 82 ? 42.929 28.229 -0.136 1.00 80.19 82 VAL A N 1
ATOM 596 C CA . VAL A 1 82 ? 41.511 28.015 -0.440 1.00 80.19 82 VAL A CA 1
ATOM 597 C C . VAL A 1 82 ? 41.382 27.027 -1.605 1.00 80.19 82 VAL A C 1
ATOM 599 O O . VAL A 1 82 ? 42.101 27.171 -2.600 1.00 80.19 82 VAL A O 1
ATOM 602 N N . PRO A 1 83 ? 40.481 26.031 -1.531 1.00 82.69 83 PRO A N 1
ATOM 603 C CA . PRO A 1 83 ? 40.232 25.128 -2.647 1.00 82.69 83 PRO A CA 1
ATOM 604 C C . PRO A 1 83 ? 39.497 25.833 -3.796 1.00 82.69 83 PRO A C 1
ATOM 606 O O . PRO A 1 83 ? 38.511 26.542 -3.585 1.00 82.69 83 PRO A O 1
ATOM 609 N N . TYR A 1 84 ? 39.973 25.623 -5.018 1.00 85.94 84 TYR A N 1
ATOM 610 C CA . TYR A 1 84 ? 39.449 26.191 -6.257 1.00 85.94 84 TYR A CA 1
ATOM 611 C C . TYR A 1 84 ? 39.257 25.096 -7.312 1.00 85.94 84 TYR A C 1
ATOM 613 O O . TYR A 1 84 ? 39.972 24.098 -7.345 1.00 85.94 84 TYR A O 1
ATOM 621 N N . ILE A 1 85 ? 38.310 25.309 -8.216 1.00 81.38 85 ILE A N 1
ATOM 622 C CA . ILE A 1 85 ? 38.123 24.533 -9.438 1.00 81.38 85 ILE A CA 1
ATOM 623 C C . ILE A 1 85 ? 38.823 25.292 -10.564 1.00 81.38 85 ILE A C 1
ATOM 625 O O . ILE A 1 85 ? 38.470 26.437 -10.853 1.00 81.38 85 ILE A O 1
ATOM 629 N N . LYS A 1 86 ? 39.812 24.653 -11.190 1.00 84.31 86 LYS A N 1
ATOM 630 C CA . LYS A 1 86 ? 40.481 25.122 -12.406 1.00 84.31 86 LYS A CA 1
ATOM 631 C C . LYS A 1 86 ? 39.727 24.590 -13.622 1.00 84.31 86 LYS A C 1
ATOM 633 O O . LYS A 1 86 ? 39.481 23.390 -13.698 1.00 84.31 86 LYS A O 1
ATOM 638 N N . VAL A 1 87 ? 39.386 25.464 -14.562 1.00 79.31 87 VAL A N 1
ATOM 639 C CA . VAL A 1 87 ? 38.760 25.135 -15.849 1.00 79.31 87 VAL A CA 1
ATOM 640 C C . VAL A 1 87 ? 39.672 25.621 -16.972 1.00 79.31 87 VAL A C 1
ATOM 642 O O . VAL A 1 87 ? 39.938 26.819 -17.045 1.00 79.31 87 VAL A O 1
ATOM 645 N N . SER A 1 88 ? 40.132 24.719 -17.840 1.00 79.81 88 SER A N 1
ATOM 646 C CA . SER A 1 88 ? 41.134 25.020 -18.878 1.00 79.81 88 SER A CA 1
ATOM 647 C C . SER A 1 88 ? 40.639 24.650 -20.266 1.00 79.81 88 SER A C 1
ATOM 649 O O . SER A 1 88 ? 39.970 23.636 -20.400 1.00 79.81 88 SER A O 1
ATOM 651 N N . ASN A 1 89 ? 40.950 25.409 -21.319 1.00 74.56 89 ASN A N 1
ATOM 652 C CA . ASN A 1 89 ? 40.522 25.060 -22.683 1.00 74.56 89 ASN A CA 1
ATOM 653 C C . ASN A 1 89 ? 41.165 23.752 -23.189 1.00 74.56 89 ASN A C 1
ATOM 655 O O . ASN A 1 89 ? 42.374 23.571 -23.094 1.00 74.56 89 ASN A O 1
ATOM 659 N N . THR A 1 90 ? 40.366 22.862 -23.786 1.00 66.94 90 THR A N 1
ATOM 660 C CA . THR A 1 90 ? 40.829 21.569 -24.346 1.00 66.94 90 THR A CA 1
ATOM 661 C C . THR A 1 90 ? 41.332 21.659 -25.784 1.00 66.94 90 THR A C 1
ATOM 663 O O . THR A 1 90 ? 41.985 20.741 -26.271 1.00 66.94 90 THR A O 1
ATOM 666 N N . ASP A 1 91 ? 41.021 22.761 -26.463 1.00 66.62 91 ASP A N 1
ATOM 667 C CA . ASP A 1 91 ? 41.341 23.017 -27.865 1.00 66.62 91 ASP A CA 1
ATOM 668 C C . ASP A 1 91 ? 41.890 24.431 -28.023 1.00 66.62 91 ASP A C 1
ATOM 670 O O . ASP A 1 91 ? 41.481 25.336 -27.280 1.00 66.62 91 ASP A O 1
ATOM 674 N N . ALA A 1 92 ? 42.752 24.625 -29.024 1.00 70.56 92 ALA A N 1
ATOM 675 C CA . ALA A 1 92 ? 43.230 25.946 -29.399 1.00 70.56 92 ALA A CA 1
ATOM 676 C C . ALA A 1 92 ? 42.062 26.877 -29.790 1.00 70.56 92 ALA A C 1
ATOM 678 O O . ALA A 1 92 ? 41.069 26.436 -30.381 1.00 70.56 92 ALA A O 1
ATOM 679 N N . ARG A 1 93 ? 42.140 28.161 -29.423 1.00 66.81 93 ARG A N 1
ATOM 680 C CA . ARG A 1 93 ? 41.077 29.154 -29.648 1.00 66.81 93 ARG A CA 1
ATOM 681 C C . ARG A 1 93 ? 41.593 30.331 -30.463 1.00 66.81 93 ARG A C 1
ATOM 683 O O . ARG A 1 93 ? 42.507 31.013 -30.028 1.00 66.81 93 ARG A O 1
ATOM 690 N N . GLY A 1 94 ? 40.926 30.643 -31.570 1.00 61.88 94 GLY A N 1
ATOM 691 C CA . GLY A 1 94 ? 41.189 31.876 -32.316 1.00 61.88 94 GLY A CA 1
ATOM 692 C C . GLY A 1 94 ? 40.759 33.155 -31.563 1.00 61.88 94 GLY A C 1
ATOM 693 O O . GLY A 1 94 ? 39.947 33.078 -30.630 1.00 61.88 94 GLY A O 1
ATOM 694 N N . PRO A 1 95 ? 41.230 34.339 -32.002 1.00 54.22 95 PRO A N 1
ATOM 695 C CA . PRO A 1 95 ? 41.146 35.620 -31.283 1.00 54.22 95 PRO A CA 1
ATOM 696 C C . PRO A 1 95 ? 39.738 36.225 -31.125 1.00 54.22 95 PRO A C 1
ATOM 698 O O . PRO A 1 95 ? 39.573 37.169 -30.361 1.00 54.22 95 PRO A O 1
ATOM 701 N N . ALA A 1 96 ? 38.717 35.705 -31.818 1.00 49.50 96 ALA A N 1
ATOM 702 C CA . ALA A 1 96 ? 37.344 36.237 -31.809 1.00 49.50 96 ALA A CA 1
ATOM 703 C C . ALA A 1 96 ? 36.341 35.406 -30.974 1.00 49.50 96 ALA A C 1
ATOM 705 O O . ALA A 1 96 ? 35.129 35.597 -31.080 1.00 49.50 96 ALA A O 1
ATOM 706 N N . ASN A 1 97 ? 36.817 34.457 -30.162 1.00 53.44 97 ASN A N 1
ATOM 707 C CA . ASN A 1 97 ? 35.955 33.548 -29.402 1.00 53.44 97 ASN A CA 1
ATOM 708 C C . ASN A 1 97 ? 35.583 34.111 -28.020 1.00 53.44 97 ASN A C 1
ATOM 710 O O . ASN A 1 97 ? 36.422 34.671 -27.321 1.00 53.44 97 ASN A O 1
ATOM 714 N N . SER A 1 98 ? 34.330 33.911 -27.591 1.00 52.88 98 SER A N 1
ATOM 715 C CA . SER A 1 98 ? 33.890 34.226 -26.225 1.00 52.88 98 SER A CA 1
ATOM 716 C C . SER A 1 98 ? 33.948 32.986 -25.333 1.00 52.88 98 SER A C 1
ATOM 718 O O . SER A 1 98 ? 33.567 31.885 -25.735 1.00 52.88 98 SER A O 1
ATOM 720 N N . LEU A 1 99 ? 34.435 33.172 -24.104 1.00 55.19 99 LEU A N 1
ATOM 721 C CA . LEU A 1 99 ? 34.467 32.140 -23.073 1.00 55.19 99 LEU A CA 1
ATOM 722 C C . LEU A 1 99 ? 33.355 32.403 -22.050 1.00 55.19 99 LEU A C 1
ATOM 724 O O . LEU A 1 99 ? 33.309 33.457 -21.404 1.00 55.19 99 LEU A O 1
ATOM 728 N N . GLY A 1 100 ? 32.442 31.442 -21.919 1.00 52.31 100 GLY A N 1
ATOM 729 C CA . GLY A 1 100 ? 31.359 31.457 -20.944 1.00 52.31 100 GLY A CA 1
ATOM 730 C C . GLY A 1 100 ? 31.274 30.116 -20.230 1.00 52.31 100 GLY A C 1
ATOM 731 O O . GLY A 1 100 ? 31.333 29.069 -20.868 1.00 52.31 100 GLY A O 1
ATOM 732 N N . ALA A 1 101 ? 31.131 30.151 -18.911 1.00 56.06 101 ALA A N 1
ATOM 733 C CA . ALA A 1 101 ? 30.887 28.969 -18.105 1.00 56.06 101 ALA A CA 1
ATOM 734 C C . ALA A 1 101 ? 29.818 29.288 -17.053 1.00 56.06 101 ALA A C 1
ATOM 736 O O . ALA A 1 101 ? 29.771 30.403 -16.527 1.00 56.06 101 ALA A O 1
ATOM 737 N N . ILE A 1 102 ? 28.928 28.324 -16.816 1.00 56.97 102 ILE A N 1
ATOM 738 C CA . ILE A 1 102 ? 27.852 28.404 -15.826 1.00 56.97 102 ILE A CA 1
ATOM 739 C C . ILE A 1 102 ? 28.238 27.484 -14.676 1.00 56.97 102 ILE A C 1
ATOM 741 O O . ILE A 1 102 ? 28.565 26.319 -14.898 1.00 56.97 102 ILE A O 1
ATOM 745 N N . PHE A 1 103 ? 28.180 28.012 -13.460 1.00 65.25 103 PHE A N 1
ATOM 746 C CA . PHE A 1 103 ? 28.464 27.274 -12.237 1.00 65.25 103 PHE A CA 1
ATOM 747 C C . PHE A 1 103 ? 27.254 27.361 -11.321 1.00 65.25 103 PHE A C 1
ATOM 749 O O . PHE A 1 103 ? 26.586 28.395 -11.258 1.00 65.25 103 PHE A O 1
ATOM 756 N N . SER A 1 104 ? 26.974 26.270 -10.621 1.00 67.62 104 SER A N 1
ATOM 757 C CA . SER A 1 104 ? 25.868 26.177 -9.675 1.00 67.62 104 SER A CA 1
ATOM 758 C C . SER A 1 104 ? 26.414 25.685 -8.344 1.00 67.62 104 SER A C 1
ATOM 760 O O . SER A 1 104 ? 27.084 24.656 -8.297 1.00 67.62 104 SER A O 1
ATOM 762 N N . TYR A 1 105 ? 26.129 26.432 -7.281 1.00 77.31 105 TYR A N 1
ATOM 763 C CA . TYR A 1 105 ? 26.460 26.073 -5.906 1.00 77.31 105 TYR A CA 1
ATOM 764 C C . TYR A 1 105 ? 25.157 25.773 -5.175 1.00 77.31 105 TYR A C 1
ATOM 766 O O . TYR A 1 105 ? 24.246 26.602 -5.172 1.00 77.31 105 TYR A O 1
ATOM 774 N N . ASN A 1 106 ? 25.070 24.592 -4.571 1.00 73.12 106 ASN A N 1
ATOM 775 C CA . ASN A 1 106 ? 23.904 24.193 -3.793 1.00 73.12 106 ASN A CA 1
ATOM 776 C C . ASN A 1 106 ? 24.093 24.596 -2.330 1.00 73.12 106 ASN A C 1
ATOM 778 O O . ASN A 1 106 ? 25.186 24.468 -1.781 1.00 73.12 106 ASN A O 1
ATOM 782 N N . PHE A 1 107 ? 23.017 25.044 -1.692 1.00 76.19 107 PHE A N 1
ATOM 783 C CA . PHE A 1 107 ? 22.976 25.291 -0.257 1.00 76.19 107 PHE A CA 1
ATOM 784 C C . PHE A 1 107 ? 21.555 25.102 0.273 1.00 76.19 107 PHE A C 1
ATOM 786 O O . PHE A 1 107 ? 20.574 25.190 -0.466 1.00 76.19 107 PHE A O 1
ATOM 793 N N . THR A 1 108 ? 21.462 24.879 1.575 1.00 75.69 108 THR A N 1
ATOM 794 C CA . THR A 1 108 ? 20.232 24.832 2.356 1.00 75.69 108 THR A CA 1
ATOM 795 C C . THR A 1 108 ? 20.140 26.151 3.112 1.00 75.69 108 THR A C 1
ATOM 797 O O . THR A 1 108 ? 21.004 26.406 3.955 1.00 75.69 108 THR A O 1
ATOM 800 N N . PRO A 1 109 ? 19.131 27.003 2.849 1.00 75.56 109 PRO A N 1
ATOM 801 C CA . PRO A 1 109 ? 19.060 28.339 3.439 1.00 75.56 109 PRO A CA 1
ATOM 802 C C . PRO A 1 109 ? 19.238 28.353 4.961 1.00 75.56 109 PRO A C 1
ATOM 804 O O . PRO A 1 109 ? 20.042 29.118 5.474 1.00 75.56 109 PRO A O 1
ATOM 807 N N . THR A 1 110 ? 18.609 27.421 5.683 1.00 72.56 110 THR A N 1
ATOM 808 C CA . THR A 1 110 ? 18.654 27.354 7.155 1.00 72.56 110 THR A CA 1
ATOM 809 C C . THR A 1 110 ? 20.023 27.017 7.751 1.00 72.56 110 THR A C 1
ATOM 811 O O . THR A 1 110 ? 20.161 27.066 8.969 1.00 72.56 110 THR A O 1
ATOM 814 N N . LEU A 1 111 ? 21.003 26.622 6.933 1.00 75.12 111 LEU A N 1
ATOM 815 C CA . LEU A 1 111 ? 22.359 26.288 7.376 1.00 75.12 111 LEU A CA 1
ATOM 816 C C . LEU A 1 111 ? 23.349 27.440 7.183 1.00 75.12 111 LEU A C 1
ATOM 818 O O . LEU A 1 111 ? 24.477 27.329 7.652 1.00 75.12 111 LEU A O 1
ATOM 822 N N . LEU A 1 112 ? 22.955 28.528 6.514 1.00 81.88 112 LEU A N 1
ATOM 823 C CA . LEU A 1 112 ? 23.833 29.675 6.288 1.00 81.88 112 LEU A CA 1
ATOM 824 C C . LEU A 1 112 ? 24.066 30.486 7.567 1.00 81.88 112 LEU A C 1
ATOM 826 O O . LEU A 1 112 ? 23.204 30.565 8.445 1.00 81.88 112 LEU A O 1
ATOM 830 N N . ASP A 1 113 ? 25.233 31.123 7.644 1.00 84.50 113 ASP A N 1
ATOM 831 C CA . ASP A 1 113 ? 25.577 32.047 8.727 1.00 84.50 113 ASP A CA 1
ATOM 832 C C . ASP A 1 113 ? 25.028 33.458 8.463 1.00 84.50 113 ASP A C 1
ATOM 834 O O . ASP A 1 113 ? 25.715 34.335 7.939 1.00 84.50 113 ASP A O 1
ATOM 838 N N . TYR A 1 114 ? 23.744 33.662 8.751 1.00 86.25 114 TYR A N 1
ATOM 839 C CA . TYR A 1 114 ? 23.108 34.966 8.579 1.00 86.25 114 TYR A CA 1
ATOM 840 C C . TYR A 1 114 ? 23.532 35.968 9.658 1.00 86.25 114 TYR A C 1
ATOM 842 O O . TYR A 1 114 ? 23.566 35.664 10.849 1.00 86.25 114 TYR A O 1
ATOM 850 N N . THR A 1 115 ? 23.737 37.210 9.226 1.00 87.62 115 THR A N 1
ATOM 851 C CA . THR A 1 115 ? 23.877 38.388 10.091 1.00 87.62 115 THR A CA 1
ATOM 852 C C . THR A 1 115 ? 22.609 39.228 10.045 1.00 87.62 115 THR A C 1
ATOM 854 O O . THR A 1 115 ? 22.001 39.352 8.985 1.00 87.62 115 THR A O 1
ATOM 857 N N . HIS A 1 116 ? 22.184 39.804 11.167 1.00 86.00 116 HIS A N 1
ATOM 858 C CA . HIS A 1 116 ? 20.955 40.597 11.194 1.00 86.00 116 HIS A CA 1
ATOM 859 C C . HIS A 1 116 ? 21.135 41.933 10.451 1.00 86.00 116 HIS A C 1
ATOM 861 O O . HIS A 1 116 ? 22.087 42.669 10.728 1.00 86.00 116 HIS A O 1
ATOM 867 N N . ASP A 1 117 ? 20.226 42.268 9.530 1.00 82.44 117 ASP A N 1
ATOM 868 C CA . ASP A 1 117 ? 20.246 43.557 8.829 1.00 82.44 117 ASP A CA 1
ATOM 869 C C . ASP A 1 117 ? 19.628 44.651 9.705 1.00 82.44 117 ASP A C 1
ATOM 871 O O . ASP A 1 117 ? 18.413 44.800 9.778 1.00 82.44 117 ASP A O 1
ATOM 875 N N . SER A 1 118 ? 20.465 45.472 10.336 1.00 66.69 118 SER A N 1
ATOM 876 C CA . SER A 1 118 ? 20.018 46.568 11.206 1.00 66.69 118 SER A CA 1
ATOM 877 C C . SER A 1 118 ? 19.253 47.689 10.485 1.00 66.69 118 SER A C 1
ATOM 879 O O . SER A 1 118 ? 18.764 48.606 11.145 1.00 66.69 118 SER A O 1
ATOM 881 N N . THR A 1 119 ? 19.142 47.641 9.150 1.00 69.88 119 THR A N 1
ATOM 882 C CA . THR A 1 119 ? 18.409 48.627 8.340 1.00 69.88 119 THR A CA 1
ATOM 883 C C . THR A 1 119 ? 16.991 48.193 7.951 1.00 69.88 119 THR A C 1
ATOM 885 O O . THR A 1 119 ? 16.221 49.025 7.469 1.00 69.88 119 THR A O 1
ATOM 888 N N . SER A 1 120 ? 16.606 46.930 8.182 1.00 58.19 120 SER A N 1
ATOM 889 C CA . SER A 1 120 ? 15.226 46.453 8.012 1.00 58.19 120 SER A CA 1
ATOM 890 C C . SER A 1 120 ? 14.857 45.469 9.120 1.00 58.19 120 SER A C 1
ATOM 892 O O . SER A 1 120 ? 15.583 44.509 9.338 1.00 58.19 120 SER A O 1
ATOM 894 N N . GLU A 1 121 ? 13.718 45.661 9.780 1.00 61.75 121 GLU A N 1
ATOM 895 C CA . GLU A 1 121 ? 13.433 45.021 11.075 1.00 61.75 121 GLU A CA 1
ATOM 896 C C . GLU A 1 121 ? 13.250 43.486 11.054 1.00 61.75 121 GLU A C 1
ATOM 898 O O . GLU A 1 121 ? 13.152 42.895 12.123 1.00 61.75 121 GLU A O 1
ATOM 903 N N . GLU A 1 122 ? 13.222 42.809 9.896 1.00 75.69 122 GLU A N 1
ATOM 904 C CA . GLU A 1 122 ? 12.778 41.403 9.819 1.00 75.69 122 GLU A CA 1
ATOM 905 C C . GLU A 1 122 ? 13.540 40.520 8.801 1.00 75.69 122 GLU A C 1
ATOM 907 O O . GLU A 1 122 ? 12.929 39.685 8.128 1.00 75.69 122 GLU A O 1
ATOM 912 N N . LYS A 1 123 ? 14.871 40.653 8.654 1.00 83.75 123 LYS A N 1
ATOM 913 C CA . LYS A 1 123 ? 15.650 39.700 7.829 1.00 83.75 123 LYS A CA 1
ATOM 914 C C . LYS A 1 123 ? 17.098 39.484 8.270 1.00 83.75 123 LYS A C 1
ATOM 916 O O . LYS A 1 123 ? 17.787 40.411 8.692 1.00 83.75 123 LYS A O 1
ATOM 921 N N . GLY A 1 124 ? 17.573 38.259 8.063 1.00 86.12 124 GLY A N 1
ATOM 922 C CA . GLY A 1 124 ? 18.989 37.907 8.090 1.00 86.12 124 GLY A CA 1
ATOM 923 C C . GLY A 1 124 ? 19.614 38.049 6.702 1.00 86.12 124 GLY A C 1
ATOM 924 O O . GLY A 1 124 ? 18.982 37.774 5.682 1.00 86.12 124 GLY A O 1
ATOM 925 N N . VAL A 1 125 ? 20.868 38.479 6.644 1.00 89.19 125 VAL A N 1
ATOM 926 C CA . VAL A 1 125 ? 21.633 38.705 5.418 1.00 89.19 125 VAL A CA 1
ATOM 927 C C . VAL A 1 125 ? 22.932 37.907 5.483 1.00 89.19 125 VAL A C 1
ATOM 929 O O . VAL A 1 125 ? 23.705 38.032 6.432 1.00 89.19 125 VAL A O 1
ATOM 932 N N . TYR A 1 126 ? 23.151 37.071 4.469 1.00 88.69 126 TYR A N 1
ATOM 933 C CA . TYR A 1 126 ? 24.427 36.421 4.189 1.00 88.69 126 TYR A CA 1
ATOM 934 C C . TYR A 1 126 ? 25.064 37.123 2.997 1.00 88.69 126 TYR A C 1
ATOM 936 O O . TYR A 1 126 ? 24.477 37.170 1.910 1.00 88.69 126 TYR A O 1
ATOM 944 N N . GLU A 1 127 ? 26.265 37.652 3.189 1.00 88.94 127 GLU A N 1
ATOM 945 C CA . GLU A 1 127 ? 27.035 38.290 2.132 1.00 88.94 127 GLU A CA 1
ATOM 946 C C . GLU A 1 127 ? 28.444 37.730 2.084 1.00 88.94 127 GLU A C 1
ATOM 948 O O . GLU A 1 127 ? 29.132 37.642 3.098 1.00 88.94 127 GLU A O 1
ATOM 953 N N . LEU A 1 128 ? 28.883 37.388 0.877 1.00 86.88 128 LEU A N 1
ATOM 954 C CA . LEU A 1 128 ? 30.256 36.988 0.629 1.00 86.88 128 LEU A CA 1
ATOM 955 C C . LEU A 1 128 ? 30.763 37.678 -0.631 1.00 86.88 128 LEU A C 1
ATOM 957 O O . LEU A 1 128 ? 30.116 37.637 -1.679 1.00 86.88 128 LEU A O 1
ATOM 961 N N . GLU A 1 129 ? 31.945 38.275 -0.525 1.00 88.19 129 GLU A N 1
ATOM 962 C CA . GLU A 1 129 ? 32.758 38.673 -1.668 1.00 88.19 129 GLU A CA 1
ATOM 963 C C . GLU A 1 129 ? 33.863 37.632 -1.868 1.00 88.19 129 GLU A C 1
ATOM 965 O O . GLU A 1 129 ? 34.576 37.286 -0.926 1.00 88.19 129 GLU A O 1
ATOM 970 N N . PHE A 1 130 ? 34.009 37.122 -3.089 1.00 86.75 130 PHE A N 1
ATOM 971 C CA . PHE A 1 130 ? 35.028 36.131 -3.423 1.00 86.75 130 PHE A CA 1
ATOM 972 C C . PHE A 1 130 ? 35.683 36.439 -4.776 1.00 86.75 130 PHE A C 1
ATOM 974 O O . PHE A 1 130 ? 35.007 36.901 -5.704 1.00 86.75 130 PHE A O 1
ATOM 981 N N . PRO A 1 131 ? 36.998 36.202 -4.919 1.00 87.75 131 PRO A N 1
ATOM 982 C CA . PRO A 1 131 ? 37.683 36.418 -6.180 1.00 87.75 131 PRO A CA 1
ATOM 983 C C . PRO A 1 131 ? 37.513 35.225 -7.127 1.00 87.75 131 PRO A C 1
ATOM 985 O O . PRO A 1 131 ? 37.518 34.061 -6.731 1.00 87.75 131 PRO A O 1
ATOM 988 N N . VAL A 1 132 ? 37.393 35.535 -8.410 1.00 87.00 132 VAL A N 1
ATOM 989 C CA . VAL A 1 132 ? 37.492 34.609 -9.537 1.00 87.00 132 VAL A CA 1
ATOM 990 C C . VAL A 1 132 ? 38.681 35.057 -10.367 1.00 87.00 132 VAL A C 1
ATOM 992 O O . VAL A 1 132 ? 38.838 36.250 -10.633 1.00 87.00 132 VAL A O 1
ATOM 995 N N . PHE A 1 133 ? 39.512 34.110 -10.784 1.00 87.00 133 PHE A N 1
ATOM 996 C CA . PHE A 1 133 ? 40.720 34.418 -11.544 1.00 87.00 133 PHE A CA 1
ATOM 997 C C . PHE A 1 133 ? 40.575 33.939 -12.984 1.00 87.00 133 PHE A C 1
ATOM 999 O O . PHE A 1 133 ? 40.082 32.837 -13.226 1.00 87.00 133 PHE A O 1
ATOM 1006 N N . LEU A 1 134 ? 41.026 34.759 -13.924 1.00 85.38 134 LEU A N 1
ATOM 1007 C CA . LEU A 1 134 ? 41.259 34.391 -15.314 1.00 85.38 134 LEU A CA 1
ATOM 1008 C C . LEU A 1 134 ? 42.750 34.558 -15.587 1.00 85.38 134 LEU A C 1
ATOM 1010 O O . LEU A 1 134 ? 43.267 35.666 -15.482 1.00 85.38 134 LEU A O 1
ATOM 1014 N N . GLU A 1 135 ? 43.415 33.474 -15.951 1.00 87.44 135 GLU A N 1
ATOM 1015 C CA . GLU A 1 135 ? 44.807 33.478 -16.387 1.00 87.44 135 GLU A CA 1
ATOM 1016 C C . GLU A 1 135 ? 44.873 33.008 -17.841 1.00 87.44 135 GLU A C 1
ATOM 1018 O O . GLU A 1 135 ? 44.274 31.993 -18.199 1.00 87.44 135 GLU A O 1
ATOM 1023 N N . VAL A 1 136 ? 45.571 33.765 -18.675 1.00 84.31 136 VAL A N 1
ATOM 1024 C CA . VAL A 1 136 ? 45.856 33.466 -20.075 1.00 84.31 136 VAL A CA 1
ATOM 1025 C C . VAL A 1 136 ? 47.370 33.483 -20.224 1.00 84.31 136 VAL A C 1
ATOM 1027 O O . VAL A 1 136 ? 47.975 34.527 -20.006 1.00 84.31 136 VAL A O 1
ATOM 1030 N N . ASP A 1 137 ? 47.940 32.331 -20.549 1.00 84.44 137 ASP A N 1
ATOM 1031 C CA . ASP A 1 137 ? 49.367 32.096 -20.792 1.00 84.44 137 ASP A CA 1
ATOM 1032 C C . ASP A 1 137 ? 49.501 31.620 -22.240 1.00 84.44 137 ASP A C 1
ATOM 1034 O O . ASP A 1 137 ? 49.264 30.451 -22.555 1.00 84.44 137 ASP A O 1
ATOM 1038 N N . GLN A 1 138 ? 49.693 32.571 -23.152 1.00 80.12 138 GLN A N 1
ATOM 1039 C CA . GLN A 1 138 ? 49.523 32.336 -24.582 1.00 80.12 138 GLN A CA 1
ATOM 1040 C C . GLN A 1 138 ? 50.710 31.583 -25.195 1.00 80.12 138 GLN A C 1
ATOM 1042 O O . GLN A 1 138 ? 50.509 30.835 -26.157 1.00 80.12 138 GLN A O 1
ATOM 1047 N N . ASP A 1 139 ? 51.917 31.772 -24.665 1.00 77.31 139 ASP A N 1
ATOM 1048 C CA . ASP A 1 139 ? 53.142 31.108 -25.119 1.00 77.31 139 ASP A CA 1
ATOM 1049 C C . ASP A 1 139 ? 53.518 29.870 -24.284 1.00 77.31 139 ASP A C 1
ATOM 1051 O O . ASP A 1 139 ? 54.412 29.119 -24.686 1.00 77.31 139 ASP A O 1
ATOM 1055 N N . MET A 1 140 ? 52.751 29.584 -23.224 1.00 78.88 140 MET A N 1
ATOM 1056 C CA . MET A 1 140 ? 52.901 28.431 -22.334 1.00 78.88 140 MET A CA 1
ATOM 1057 C C . MET A 1 140 ? 54.233 28.448 -21.569 1.00 78.88 140 MET A C 1
ATOM 1059 O O . MET A 1 140 ? 54.762 27.381 -21.229 1.00 78.88 140 MET A O 1
ATOM 1063 N N . ASP A 1 141 ? 54.799 29.633 -21.320 1.00 77.56 141 ASP A N 1
ATOM 1064 C CA . ASP A 1 141 ? 56.068 29.800 -20.608 1.00 77.56 141 ASP A CA 1
ATOM 1065 C C . ASP A 1 141 ? 55.907 29.818 -19.072 1.00 77.56 141 ASP A C 1
ATOM 1067 O O . ASP A 1 141 ? 56.895 29.741 -18.331 1.00 77.56 141 ASP A O 1
ATOM 1071 N N . GLY A 1 142 ? 54.661 29.833 -18.581 1.00 74.06 142 GLY A N 1
ATOM 1072 C CA . GLY A 1 142 ? 54.319 29.870 -17.160 1.00 74.06 142 GLY A CA 1
ATOM 1073 C C . GLY A 1 142 ? 54.422 31.260 -16.522 1.00 74.06 142 GLY A C 1
ATOM 1074 O O . GLY A 1 142 ? 54.220 31.391 -15.310 1.00 74.06 142 GLY A O 1
ATOM 1075 N N . SER A 1 143 ? 54.737 32.287 -17.309 1.00 74.69 143 SER A N 1
ATOM 1076 C CA . SER A 1 143 ? 54.633 33.702 -16.981 1.00 74.69 143 SER A CA 1
ATOM 1077 C C . SER A 1 143 ? 53.303 34.263 -17.495 1.00 74.69 143 SER A C 1
ATOM 1079 O O . SER A 1 143 ? 52.650 33.708 -18.366 1.00 74.69 143 SER A O 1
ATOM 1081 N N . PHE A 1 144 ? 52.863 35.384 -16.923 1.00 79.56 144 PHE A N 1
ATOM 1082 C CA . PHE A 1 144 ? 51.642 36.081 -17.361 1.00 79.56 144 PHE A CA 1
ATOM 1083 C C . PHE A 1 144 ? 51.943 37.524 -17.779 1.00 79.56 144 PHE A C 1
ATOM 1085 O O . PHE A 1 144 ? 51.151 38.437 -17.531 1.00 79.56 144 PHE A O 1
ATOM 1092 N N . THR A 1 145 ? 53.146 37.754 -18.306 1.00 74.81 145 THR A N 1
ATOM 1093 C CA . THR A 1 145 ? 53.711 39.092 -18.549 1.00 74.81 145 THR A CA 1
ATOM 1094 C C . THR A 1 145 ? 53.969 39.392 -20.022 1.00 74.81 145 THR A C 1
ATOM 1096 O O . THR A 1 145 ? 54.384 40.508 -20.342 1.00 74.81 145 THR A O 1
ATOM 1099 N N . GLY A 1 146 ? 53.780 38.417 -20.910 1.00 69.94 146 GLY A N 1
ATOM 1100 C CA . GLY A 1 146 ? 53.902 38.585 -22.347 1.00 69.94 146 GLY A CA 1
ATOM 1101 C C . GLY A 1 146 ? 52.844 39.539 -22.919 1.00 69.94 146 GLY A C 1
ATOM 1102 O O . GLY A 1 146 ? 51.840 39.850 -22.275 1.00 69.94 146 GLY A O 1
ATOM 1103 N N . PRO A 1 147 ? 53.036 40.027 -24.156 1.00 66.44 147 PRO A N 1
ATOM 1104 C CA . PRO A 1 147 ? 52.160 41.023 -24.785 1.00 66.44 147 PRO A CA 1
ATOM 1105 C C . PRO A 1 147 ? 50.710 40.549 -25.010 1.00 66.44 147 PRO A C 1
ATOM 1107 O O . PRO A 1 147 ? 49.841 41.369 -25.318 1.00 66.44 147 PRO A O 1
ATOM 1110 N N . HIS A 1 148 ? 50.442 39.247 -24.867 1.00 69.69 148 HIS A N 1
ATOM 1111 C CA . HIS A 1 148 ? 49.129 38.620 -25.048 1.00 69.69 148 HIS A CA 1
ATOM 1112 C C . HIS A 1 148 ? 48.699 37.735 -23.873 1.00 69.69 148 HIS A C 1
ATOM 1114 O O . HIS A 1 148 ? 47.652 37.084 -23.957 1.00 69.69 148 HIS A O 1
ATOM 1120 N N . ASP A 1 149 ? 49.467 37.761 -22.785 1.00 75.12 149 ASP A N 1
ATOM 1121 C CA . ASP A 1 149 ? 49.107 37.102 -21.541 1.00 75.12 149 ASP A CA 1
ATOM 1122 C C . ASP A 1 149 ? 48.204 38.001 -20.705 1.00 75.12 149 ASP A C 1
ATOM 1124 O O . ASP A 1 149 ? 48.171 39.228 -20.847 1.00 75.12 149 ASP A O 1
ATOM 1128 N N . ALA A 1 150 ? 47.456 37.387 -19.798 1.00 79.00 150 ALA A N 1
ATOM 1129 C CA . ALA A 1 150 ? 46.647 38.117 -18.843 1.00 79.00 150 ALA A CA 1
ATOM 1130 C C . ALA A 1 150 ? 46.546 37.351 -17.531 1.00 79.00 150 ALA A C 1
ATOM 1132 O O . ALA A 1 150 ? 46.296 36.154 -17.521 1.00 79.00 150 ALA A O 1
ATOM 1133 N N . SER A 1 151 ? 46.625 38.062 -16.412 1.00 85.12 151 SER A N 1
ATOM 1134 C CA . SER A 1 151 ? 46.179 37.560 -15.115 1.00 85.12 151 SER A CA 1
ATOM 1135 C C . SER A 1 151 ? 45.205 38.573 -14.532 1.00 85.12 151 SER A C 1
ATOM 1137 O O . SER A 1 151 ? 45.561 39.715 -14.241 1.00 85.12 151 SER A O 1
ATOM 1139 N N . ILE A 1 152 ? 43.934 38.189 -14.464 1.00 84.00 152 ILE A N 1
ATOM 1140 C CA . ILE A 1 152 ? 42.832 39.064 -14.080 1.00 84.00 152 ILE A CA 1
ATOM 1141 C C . ILE A 1 152 ? 42.135 38.463 -12.870 1.00 84.00 152 ILE A C 1
ATOM 1143 O O . ILE A 1 152 ? 41.574 37.371 -12.934 1.00 84.00 152 ILE A O 1
ATOM 1147 N N . GLU A 1 153 ? 42.081 39.237 -11.793 1.00 86.69 153 GLU A N 1
ATOM 1148 C CA . GLU A 1 153 ? 41.197 38.984 -10.662 1.00 86.69 153 GLU A CA 1
ATOM 1149 C C . GLU A 1 153 ? 39.887 39.763 -10.844 1.00 86.69 153 GLU A C 1
ATOM 1151 O O . GLU A 1 153 ? 39.876 40.970 -11.106 1.00 86.69 153 GLU A O 1
ATOM 1156 N N . ARG A 1 154 ? 38.753 39.077 -10.693 1.00 85.81 154 ARG A N 1
ATOM 1157 C CA . ARG A 1 154 ? 37.425 39.690 -10.610 1.00 85.81 154 ARG A CA 1
ATOM 1158 C C . ARG A 1 154 ? 36.753 39.271 -9.318 1.00 85.81 154 ARG A C 1
ATOM 1160 O O . ARG A 1 154 ? 36.511 38.092 -9.095 1.00 85.81 154 ARG A O 1
ATOM 1167 N N . LYS A 1 155 ? 36.399 40.251 -8.496 1.00 86.00 155 LYS A N 1
ATOM 1168 C CA . LYS A 1 155 ? 35.640 40.027 -7.268 1.00 86.00 155 LYS A CA 1
ATOM 1169 C C . LYS A 1 155 ? 34.153 39.964 -7.585 1.00 86.00 155 LYS A C 1
ATOM 1171 O O . LYS A 1 155 ? 33.611 40.881 -8.203 1.00 86.00 155 LYS A O 1
ATOM 1176 N N . LEU A 1 156 ? 33.515 38.869 -7.194 1.00 85.56 156 LEU A N 1
ATOM 1177 C CA . LEU A 1 156 ? 32.073 38.680 -7.272 1.00 85.56 156 LEU A CA 1
ATOM 1178 C C . LEU A 1 156 ? 31.488 38.755 -5.865 1.00 85.56 156 LEU A C 1
ATOM 1180 O O . LEU A 1 156 ? 32.138 38.357 -4.901 1.00 85.56 156 LEU A O 1
ATOM 1184 N N . ARG A 1 157 ? 30.253 39.246 -5.755 1.00 84.69 157 ARG A N 1
ATOM 1185 C CA . ARG A 1 157 ? 29.513 39.310 -4.494 1.00 84.69 157 ARG A CA 1
ATOM 1186 C C . ARG A 1 157 ? 28.217 38.531 -4.617 1.00 84.69 157 ARG A C 1
ATOM 1188 O O . ARG A 1 157 ? 27.505 38.669 -5.611 1.00 84.69 157 ARG A O 1
ATOM 1195 N N . ILE A 1 158 ? 27.900 37.763 -3.585 1.00 87.56 158 ILE A N 1
ATOM 1196 C CA . ILE A 1 158 ? 26.591 37.149 -3.392 1.00 87.56 158 ILE A CA 1
ATOM 1197 C C . ILE A 1 158 ? 25.917 37.768 -2.169 1.00 87.56 158 ILE A C 1
ATOM 1199 O O . ILE A 1 158 ? 26.583 38.062 -1.177 1.00 87.56 158 ILE A O 1
ATOM 1203 N N . ARG A 1 159 ? 24.602 37.977 -2.262 1.00 89.38 159 ARG A N 1
ATOM 1204 C CA . ARG A 1 159 ? 23.740 38.389 -1.152 1.00 89.38 159 ARG A CA 1
ATOM 1205 C C . ARG A 1 159 ? 22.543 37.451 -1.102 1.00 89.38 159 ARG A C 1
ATOM 1207 O O . ARG A 1 159 ? 21.818 37.340 -2.089 1.00 89.38 159 ARG A O 1
ATOM 1214 N N . VAL A 1 160 ? 22.353 36.784 0.030 1.00 87.50 160 VAL A N 1
ATOM 1215 C CA . VAL A 1 160 ? 21.171 35.965 0.320 1.00 87.50 160 VAL A CA 1
ATOM 1216 C C . VAL A 1 160 ? 20.432 36.615 1.477 1.00 87.50 160 VAL A C 1
ATOM 1218 O O . VAL A 1 160 ? 21.027 36.893 2.515 1.00 87.50 160 VAL A O 1
ATOM 1221 N N . GLU A 1 161 ? 19.138 36.848 1.298 1.00 88.94 161 GLU A N 1
ATOM 1222 C CA . GLU A 1 161 ? 18.269 37.414 2.328 1.00 88.94 161 GLU A CA 1
ATOM 1223 C C . GLU A 1 161 ? 17.340 36.319 2.860 1.00 88.94 161 GLU A C 1
ATOM 1225 O O . GLU A 1 161 ? 16.778 35.543 2.081 1.00 88.94 161 GLU A O 1
ATOM 1230 N N . SER A 1 162 ? 17.217 36.221 4.183 1.00 83.94 162 SER A N 1
ATOM 1231 C CA . SER A 1 162 ? 16.349 35.254 4.845 1.00 83.94 162 SER A CA 1
ATOM 1232 C C . SER A 1 162 ? 14.936 35.806 5.045 1.00 83.94 162 SER A C 1
ATOM 1234 O O . SER A 1 162 ? 14.698 37.013 5.037 1.00 83.94 162 SER A O 1
ATOM 1236 N N . LYS A 1 163 ? 13.981 34.895 5.222 1.00 80.19 163 LYS A N 1
ATOM 1237 C CA . LYS A 1 163 ? 12.615 35.177 5.647 1.00 80.19 163 LYS A CA 1
ATOM 1238 C C . LYS A 1 163 ? 12.251 34.213 6.764 1.00 80.19 163 LYS A C 1
ATOM 1240 O O . LYS A 1 163 ? 12.383 33.000 6.599 1.00 80.19 163 LYS A O 1
ATOM 1245 N N . VAL A 1 164 ? 11.734 34.732 7.869 1.00 75.56 164 VAL A N 1
ATOM 1246 C CA . VAL A 1 164 ? 11.193 33.921 8.961 1.00 75.56 164 VAL A CA 1
ATOM 1247 C C . VAL A 1 164 ? 9.708 34.230 9.100 1.00 75.56 164 VAL A C 1
ATOM 1249 O O . VAL A 1 164 ? 9.311 35.381 9.233 1.00 75.56 164 VAL A O 1
ATOM 1252 N N . ASN A 1 165 ? 8.874 33.198 9.019 1.00 75.56 165 ASN A N 1
ATOM 1253 C CA . ASN A 1 165 ? 7.455 33.307 9.341 1.00 75.56 165 ASN A CA 1
ATOM 1254 C C . ASN A 1 165 ? 7.260 33.133 10.862 1.00 75.56 165 ASN A C 1
ATOM 1256 O O . ASN A 1 165 ? 8.094 32.488 11.500 1.00 75.56 165 ASN A O 1
ATOM 1260 N N . PRO A 1 166 ? 6.172 33.661 11.448 1.00 72.81 166 PRO A N 1
ATOM 1261 C CA . PRO A 1 166 ? 5.901 33.522 12.879 1.00 72.81 166 PRO A CA 1
ATOM 1262 C C . PRO A 1 166 ? 5.487 32.091 13.248 1.00 72.81 166 PRO A C 1
ATOM 1264 O O . PRO A 1 166 ? 4.710 31.455 12.521 1.00 72.81 166 PRO A O 1
ATOM 1267 N N . SER A 1 167 ? 5.976 31.586 14.386 1.00 79.25 167 SER A N 1
ATOM 1268 C CA . SER A 1 167 ? 5.514 30.316 14.962 1.00 79.25 167 SER A CA 1
ATOM 1269 C C . SER A 1 167 ? 4.008 30.340 15.253 1.00 79.25 167 SER A C 1
ATOM 1271 O O . SER A 1 167 ? 3.385 31.395 15.381 1.00 79.25 167 SER A O 1
ATOM 1273 N N . ARG A 1 168 ? 3.384 29.161 15.352 1.00 81.69 168 ARG A N 1
ATOM 1274 C CA . ARG A 1 168 ? 1.965 29.040 15.726 1.00 81.69 168 ARG A CA 1
ATOM 1275 C C . ARG A 1 168 ? 1.851 28.380 17.084 1.00 81.69 168 ARG A C 1
ATOM 1277 O O . ARG A 1 168 ? 2.516 27.386 17.351 1.00 81.69 168 ARG A O 1
ATOM 1284 N N . VAL A 1 169 ? 0.978 28.919 17.922 1.00 85.31 169 VAL A N 1
ATOM 1285 C CA . VAL A 1 169 ? 0.718 28.386 19.254 1.00 85.31 169 VAL A CA 1
ATOM 1286 C C . VAL A 1 169 ? -0.753 28.044 19.381 1.00 85.31 169 VAL A C 1
ATOM 1288 O O . VAL A 1 169 ? -1.625 28.747 18.873 1.00 85.31 169 VAL A O 1
ATOM 1291 N N . GLU A 1 170 ? -1.022 26.948 20.069 1.00 86.12 170 GLU A N 1
ATOM 1292 C CA . GLU A 1 170 ? -2.356 26.501 20.406 1.00 86.12 170 GLU A CA 1
ATOM 1293 C C . GLU A 1 170 ? -2.405 26.105 21.878 1.00 86.12 170 GLU A C 1
ATOM 1295 O O . GLU A 1 170 ? -1.578 25.333 22.358 1.00 86.12 170 GLU A O 1
ATOM 1300 N N . LEU A 1 171 ? -3.397 26.626 22.591 1.00 87.38 171 LEU A N 1
ATOM 1301 C CA . LEU A 1 171 ? -3.759 26.204 23.932 1.00 87.38 171 LEU A CA 1
ATOM 1302 C C . LEU A 1 171 ? -5.188 25.686 23.877 1.00 87.38 171 LEU A C 1
ATOM 1304 O O . LEU A 1 171 ? -6.069 26.336 23.315 1.00 87.38 171 LEU A O 1
ATOM 1308 N N . ARG A 1 172 ? -5.444 24.533 24.488 1.00 83.50 172 ARG A N 1
ATOM 1309 C CA . ARG A 1 172 ? -6.815 24.082 24.729 1.00 83.50 172 ARG A CA 1
ATOM 1310 C C . ARG A 1 172 ? -6.927 23.433 26.096 1.00 83.50 172 ARG A C 1
ATOM 1312 O O . ARG A 1 172 ? -5.963 22.901 26.647 1.00 83.50 172 ARG A O 1
ATOM 1319 N N . GLU A 1 173 ? -8.145 23.450 26.615 1.00 82.38 173 GLU A N 1
ATOM 1320 C CA . GLU A 1 173 ? -8.553 22.564 27.699 1.00 82.38 173 GLU A CA 1
ATOM 1321 C C . GLU A 1 173 ? -8.272 21.103 27.316 1.00 82.38 173 GLU A C 1
ATOM 1323 O O . GLU A 1 173 ? -8.536 20.700 26.180 1.00 82.38 173 GLU A O 1
ATOM 1328 N N . ALA A 1 174 ? -7.789 20.291 28.259 1.00 71.31 174 ALA A N 1
ATOM 1329 C CA . ALA A 1 174 ? -7.368 18.923 27.971 1.00 71.31 174 ALA A CA 1
ATOM 1330 C C . ALA A 1 174 ? -8.440 18.049 27.295 1.00 71.31 174 ALA A C 1
ATOM 1332 O O . ALA A 1 174 ? -8.136 17.289 26.376 1.00 71.31 174 ALA A O 1
ATOM 1333 N N . LYS A 1 175 ? -9.715 18.216 27.650 1.00 66.69 175 LYS A N 1
ATOM 1334 C CA . LYS A 1 175 ? -10.827 17.478 27.038 1.00 66.69 175 LYS A CA 1
ATOM 1335 C C . LYS A 1 175 ? -11.026 17.824 25.558 1.00 66.69 175 LYS A C 1
ATOM 1337 O O . LYS A 1 175 ? -11.441 16.972 24.786 1.00 66.69 175 LYS A O 1
ATOM 1342 N N . LYS A 1 176 ? -10.687 19.049 25.138 1.00 63.25 176 LYS A N 1
ATOM 1343 C CA . LYS A 1 176 ? -10.727 19.500 23.729 1.00 63.25 176 LYS A CA 1
ATOM 1344 C C . LYS A 1 176 ? -9.507 19.036 22.918 1.00 63.25 176 LYS A C 1
ATOM 1346 O O . LYS A 1 176 ? -9.418 19.324 21.722 1.00 63.25 176 LYS A O 1
ATOM 1351 N N . PHE A 1 177 ? -8.575 18.344 23.574 1.00 54.69 177 PHE A N 1
ATOM 1352 C CA . PHE A 1 177 ? -7.574 17.497 22.937 1.00 54.69 177 PHE A CA 1
ATOM 1353 C C . PHE A 1 177 ? -8.012 16.028 22.849 1.00 54.69 177 PHE A C 1
ATOM 1355 O O . PHE A 1 177 ? -7.248 15.265 22.283 1.00 54.69 177 PHE A O 1
ATOM 1362 N N . ASP A 1 178 ? -9.207 15.657 23.338 1.00 52.22 178 ASP A N 1
ATOM 1363 C CA . ASP A 1 178 ? -9.719 14.290 23.575 1.00 52.22 178 ASP A CA 1
ATOM 1364 C C . ASP A 1 178 ? -9.135 13.578 24.814 1.00 52.22 178 ASP A C 1
ATOM 1366 O O . ASP A 1 178 ? -9.234 12.355 24.950 1.00 52.22 178 ASP A O 1
ATOM 1370 N N . ALA A 1 179 ? -8.517 14.318 25.750 1.00 56.38 179 ALA A N 1
ATOM 1371 C CA . ALA A 1 179 ? -7.968 13.712 26.962 1.00 56.38 179 ALA A CA 1
ATOM 1372 C C . ALA A 1 179 ? -9.095 13.176 27.865 1.00 56.38 179 ALA A C 1
ATOM 1374 O O . ALA A 1 179 ? -10.177 13.772 27.908 1.00 56.38 179 ALA A O 1
ATOM 1375 N N . PRO A 1 180 ? -8.859 12.099 28.642 1.00 54.94 180 PRO A N 1
ATOM 1376 C CA . PRO A 1 180 ? -9.916 11.436 29.405 1.00 54.94 180 PRO A CA 1
ATOM 1377 C C . PRO A 1 180 ? -10.504 12.331 30.503 1.00 54.94 180 PRO A C 1
ATOM 1379 O O . PRO A 1 180 ? -11.671 12.165 30.857 1.00 54.94 180 PRO A O 1
ATOM 1382 N N . LYS A 1 181 ? -9.703 13.271 31.035 1.00 66.75 181 LYS A N 1
ATOM 1383 C CA . LYS A 1 181 ? -10.072 14.219 32.097 1.00 66.75 181 LYS A CA 1
ATOM 1384 C C . LYS A 1 181 ? -9.378 15.575 31.896 1.00 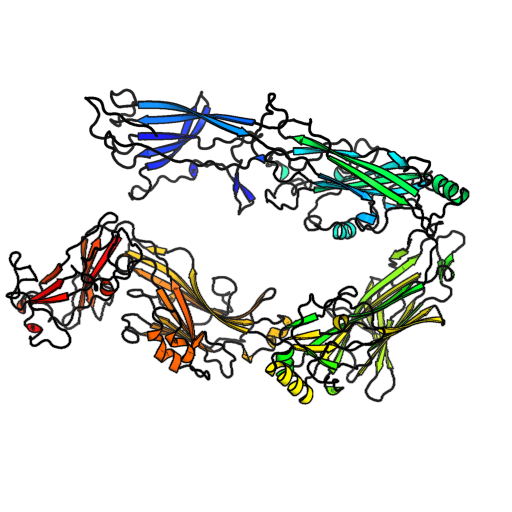66.75 181 LYS A C 1
ATOM 1386 O O . LYS A 1 181 ? -8.195 15.615 31.553 1.00 66.75 181 LYS A O 1
ATOM 1391 N N . SER A 1 182 ? -10.103 16.675 32.115 1.00 75.56 182 SER A N 1
ATOM 1392 C CA . SER A 1 182 ? -9.567 18.053 32.130 1.00 75.56 182 SER A CA 1
ATOM 1393 C C . SER A 1 182 ? -9.649 18.731 33.490 1.00 75.56 182 SER A C 1
ATOM 1395 O O . SER A 1 182 ? -8.905 19.681 33.731 1.00 75.56 182 SER A O 1
ATOM 1397 N N . VAL A 1 183 ? -10.511 18.236 34.373 1.00 83.81 183 VAL A N 1
ATOM 1398 C CA . VAL A 1 183 ? -10.656 18.679 35.755 1.00 83.81 183 VAL A CA 1
ATOM 1399 C C . VAL A 1 183 ? -10.312 17.493 36.660 1.00 83.81 183 VAL A C 1
ATOM 1401 O O . VAL A 1 183 ? -10.255 16.354 36.217 1.00 83.81 183 VAL A O 1
ATOM 1404 N N . TYR A 1 184 ? -9.960 17.761 37.910 1.00 81.88 184 TYR A N 1
ATOM 1405 C CA . TYR A 1 184 ? -9.756 16.748 38.938 1.00 81.88 184 TYR A CA 1
ATOM 1406 C C . TYR A 1 184 ? -10.192 17.341 40.276 1.00 81.88 184 TYR A C 1
ATOM 1408 O O . TYR A 1 184 ? -9.651 18.352 40.719 1.00 81.88 184 TYR A O 1
ATOM 1416 N N . PHE A 1 185 ? -11.153 16.724 40.960 1.00 81.75 185 PHE A N 1
ATOM 1417 C CA . PHE A 1 185 ? -11.634 17.221 42.263 1.00 81.75 185 PHE A CA 1
ATOM 1418 C C . PHE A 1 185 ? -10.767 16.778 43.455 1.00 81.75 185 PHE A C 1
ATOM 1420 O O . PHE A 1 185 ? -11.020 17.178 44.596 1.00 81.75 185 PHE A O 1
ATOM 1427 N N . GLN A 1 186 ? -9.747 15.960 43.199 1.00 80.69 186 GLN A N 1
ATOM 1428 C CA . GLN A 1 186 ? -8.763 15.481 44.167 1.00 80.69 186 GLN A CA 1
ATOM 1429 C C . GLN A 1 186 ? -7.369 15.460 43.529 1.00 80.69 186 GLN A C 1
ATOM 1431 O O . GLN A 1 186 ? -7.238 15.509 42.306 1.00 80.69 186 GLN A O 1
ATOM 1436 N N . TRP A 1 187 ? -6.330 15.391 44.361 1.00 85.31 187 TRP A N 1
ATOM 1437 C CA . TRP A 1 187 ? -4.949 15.263 43.896 1.00 85.31 187 TRP A CA 1
ATOM 1438 C C . TRP A 1 187 ? -4.713 13.907 43.229 1.00 85.31 187 TRP A C 1
ATOM 1440 O O . TRP A 1 187 ? -4.962 12.873 43.849 1.00 85.31 187 TRP A O 1
ATOM 1450 N N . ASP A 1 188 ? -4.165 13.903 42.014 1.00 82.75 188 ASP A N 1
ATOM 1451 C CA . ASP A 1 188 ? -3.710 12.676 41.367 1.00 82.75 188 ASP A CA 1
ATOM 1452 C C . ASP A 1 188 ? -2.295 12.307 41.869 1.00 82.75 188 ASP A C 1
ATOM 1454 O O . ASP A 1 188 ? -1.348 13.075 41.659 1.00 82.75 188 ASP A O 1
ATOM 1458 N N . PRO A 1 189 ? -2.100 11.131 42.503 1.00 81.38 189 PRO A N 1
ATOM 1459 C CA . PRO A 1 189 ? -0.793 10.703 43.009 1.00 81.38 189 PRO A CA 1
ATOM 1460 C C . PRO A 1 189 ? 0.299 10.629 41.936 1.00 81.38 189 PRO A C 1
ATOM 1462 O O . PRO A 1 189 ? 1.483 10.653 42.266 1.00 81.38 189 PRO A O 1
ATOM 1465 N N . THR A 1 190 ? -0.072 10.523 40.656 1.00 83.88 190 THR A N 1
ATOM 1466 C CA . THR A 1 190 ? 0.889 10.480 39.553 1.00 83.88 190 THR A CA 1
ATOM 1467 C C . THR A 1 190 ? 1.558 11.823 39.296 1.00 83.88 190 THR A C 1
ATOM 1469 O O . THR A 1 190 ? 2.640 11.820 38.719 1.00 83.88 190 THR A O 1
ATOM 1472 N N . TRP A 1 191 ? 0.990 12.956 39.726 1.00 87.88 191 TRP A N 1
ATOM 1473 C CA . TRP A 1 191 ? 1.581 14.283 39.500 1.00 87.88 191 TRP A CA 1
ATOM 1474 C C . TRP A 1 191 ? 2.822 14.562 40.341 1.00 87.88 191 TRP A C 1
ATOM 1476 O O . TRP A 1 191 ? 3.627 15.411 39.958 1.00 87.88 191 TRP A O 1
ATOM 1486 N N . GLY A 1 192 ? 2.963 13.866 41.469 1.00 85.88 192 GLY A N 1
ATOM 1487 C CA . GLY A 1 192 ? 4.036 14.058 42.435 1.00 85.88 192 GLY A CA 1
ATOM 1488 C C . GLY A 1 192 ? 3.538 13.969 43.884 1.00 85.88 192 GLY A C 1
ATOM 1489 O O . GLY A 1 192 ? 2.399 13.554 44.133 1.00 85.88 192 GLY A O 1
ATOM 1490 N N . PRO A 1 193 ? 4.382 14.360 44.857 1.00 84.69 193 PRO A N 1
ATOM 1491 C CA . PRO A 1 193 ? 4.024 14.369 46.272 1.00 84.69 193 PRO A CA 1
ATOM 1492 C C . PRO A 1 193 ? 2.763 15.198 46.534 1.00 84.69 193 PRO A C 1
ATOM 1494 O O . PRO A 1 193 ? 2.679 16.354 46.125 1.00 84.69 193 PRO A O 1
ATOM 1497 N N . ARG A 1 194 ? 1.788 14.608 47.236 1.00 85.12 194 ARG A N 1
ATOM 1498 C CA . ARG A 1 194 ? 0.516 15.267 47.561 1.00 85.12 194 ARG A CA 1
ATOM 1499 C C . ARG A 1 194 ? 0.740 16.463 48.502 1.00 85.12 194 ARG A C 1
ATOM 1501 O O . ARG A 1 194 ? 1.267 16.256 49.597 1.00 85.12 194 ARG A O 1
ATOM 1508 N N . PRO A 1 195 ? 0.305 17.683 48.136 1.00 86.75 195 PRO A N 1
ATOM 1509 C CA . PRO A 1 195 ? 0.333 18.838 49.033 1.00 86.75 195 PRO A CA 1
ATOM 1510 C C . PRO A 1 195 ? -0.577 18.651 50.254 1.00 86.75 195 PRO A C 1
ATOM 1512 O O . PRO A 1 195 ? -1.646 18.050 50.152 1.00 86.75 195 PRO A O 1
ATOM 1515 N N . ALA A 1 196 ? -0.193 19.208 51.406 1.00 87.50 196 ALA A N 1
ATOM 1516 C CA . ALA A 1 196 ? -0.976 19.104 52.645 1.00 87.50 196 ALA A CA 1
ATOM 1517 C C . ALA A 1 196 ? -2.354 19.791 52.557 1.00 87.50 196 ALA A C 1
ATOM 1519 O O . ALA A 1 196 ? -3.292 19.392 53.238 1.00 87.50 196 ALA A O 1
ATOM 1520 N N . ASP A 1 197 ? -2.481 20.811 51.710 1.00 89.75 197 ASP A N 1
ATOM 1521 C CA . ASP A 1 197 ? -3.707 21.573 51.473 1.00 89.75 197 ASP A CA 1
ATOM 1522 C C . ASP A 1 197 ? -4.536 21.036 50.294 1.00 89.75 197 ASP A C 1
ATOM 1524 O O . ASP A 1 197 ? -5.532 21.659 49.928 1.00 89.75 197 ASP A O 1
ATOM 1528 N N . ALA A 1 198 ? -4.155 19.896 49.703 1.00 85.06 198 ALA A N 1
ATOM 1529 C CA . ALA A 1 198 ? -4.742 19.379 48.467 1.00 85.06 198 ALA A CA 1
ATOM 1530 C C . ALA A 1 198 ? -6.271 19.233 48.507 1.00 85.06 198 ALA A C 1
ATOM 1532 O O . ALA A 1 198 ? -6.945 19.470 47.508 1.00 85.06 198 ALA A O 1
ATOM 1533 N N . ASP A 1 199 ? -6.837 18.902 49.669 1.00 82.88 199 ASP A N 1
ATOM 1534 C CA . ASP A 1 199 ? -8.278 18.674 49.807 1.00 82.88 199 ASP A CA 1
ATOM 1535 C C . ASP A 1 199 ? -9.117 19.944 49.655 1.00 82.88 199 ASP A C 1
ATOM 1537 O O . ASP A 1 199 ? -10.299 19.848 49.318 1.00 82.88 199 ASP A O 1
ATOM 1541 N N . ASN A 1 200 ? -8.502 21.120 49.805 1.00 88.62 200 ASN A N 1
ATOM 1542 C CA . ASN A 1 200 ? -9.155 22.421 49.661 1.00 88.62 200 ASN A CA 1
ATOM 1543 C C . ASN A 1 200 ? -9.291 22.874 48.199 1.00 88.62 200 ASN A C 1
ATOM 1545 O O . ASN A 1 200 ? -9.981 23.858 47.925 1.00 88.62 200 ASN A O 1
ATOM 1549 N N . TYR A 1 201 ? -8.646 22.178 47.259 1.00 91.88 201 TYR A N 1
ATOM 1550 C CA . TYR A 1 201 ? -8.564 22.583 45.859 1.00 91.88 201 TYR A CA 1
ATOM 1551 C C . TYR A 1 201 ? -9.119 21.512 44.917 1.00 91.88 201 TYR A C 1
ATOM 1553 O O . TYR A 1 201 ? -9.133 20.321 45.223 1.00 91.88 201 TYR A O 1
ATOM 1561 N N . PHE A 1 202 ? -9.584 21.956 43.755 1.00 90.44 202 PHE A N 1
ATOM 1562 C CA . PHE A 1 202 ? -9.699 21.139 42.554 1.00 90.44 202 PHE A CA 1
ATOM 1563 C C . PHE A 1 202 ? -8.644 21.603 41.543 1.00 90.44 202 PHE A C 1
ATOM 1565 O O . PHE A 1 202 ? -8.041 22.666 41.697 1.00 90.44 202 PHE A O 1
ATOM 1572 N N . TYR A 1 203 ? -8.394 20.807 40.514 1.00 91.56 203 TYR A N 1
ATOM 1573 C CA . TYR A 1 203 ? -7.292 21.011 39.585 1.00 91.56 203 TYR A CA 1
ATOM 1574 C C . TYR A 1 203 ? -7.790 21.007 38.148 1.00 91.56 203 TYR A C 1
ATOM 1576 O O . TYR A 1 203 ? -8.760 20.326 37.829 1.00 91.56 203 TYR A O 1
ATOM 1584 N N . GLY A 1 204 ? -7.131 21.779 37.290 1.00 89.81 204 GLY A N 1
ATOM 1585 C CA . GLY A 1 204 ? -7.456 21.892 35.874 1.00 89.81 204 GLY A CA 1
ATOM 1586 C C . GLY A 1 204 ? -6.223 21.723 35.002 1.00 89.81 204 GLY A C 1
ATOM 1587 O O . GLY A 1 204 ? -5.143 22.209 35.348 1.00 89.81 204 GLY A O 1
ATOM 1588 N N . LEU A 1 205 ? -6.394 21.038 33.873 1.00 88.12 205 LEU A N 1
ATOM 1589 C CA . LEU A 1 205 ? -5.321 20.705 32.947 1.00 88.12 205 LEU A CA 1
ATOM 1590 C C . LEU A 1 205 ? -5.536 21.363 31.579 1.00 88.12 205 LEU A C 1
ATOM 1592 O O . LEU A 1 205 ? -6.568 21.179 30.925 1.00 88.12 205 LEU A O 1
ATOM 1596 N N . PHE A 1 206 ? -4.510 22.074 31.121 1.00 87.88 206 PHE A N 1
ATOM 1597 C CA . PHE A 1 206 ? -4.413 22.583 29.756 1.00 87.88 206 PHE A CA 1
ATOM 1598 C C . PHE A 1 206 ? -3.268 21.894 29.020 1.00 87.88 206 PHE A C 1
ATOM 1600 O O . PHE A 1 206 ? -2.220 21.621 29.610 1.00 87.88 206 PHE A O 1
ATOM 1607 N N . TYR A 1 207 ? -3.447 21.669 27.719 1.00 85.25 207 TYR A N 1
ATOM 1608 C CA . TYR A 1 207 ? -2.358 21.261 26.836 1.00 85.25 207 TYR A CA 1
ATOM 1609 C C . TYR A 1 207 ? -2.024 22.389 25.867 1.00 85.25 207 TYR A C 1
ATOM 1611 O O . TYR A 1 207 ? -2.909 22.987 25.249 1.00 85.25 207 TYR A O 1
ATOM 1619 N N . GLY A 1 208 ? -0.730 22.675 25.766 1.00 82.75 208 GLY A N 1
ATOM 1620 C CA . GLY A 1 208 ? -0.156 23.625 24.828 1.00 82.75 208 GLY A CA 1
ATOM 1621 C C . GLY A 1 208 ? 0.584 22.911 23.711 1.00 82.75 208 GLY A C 1
ATOM 1622 O O . GLY A 1 208 ? 1.274 21.916 23.937 1.00 82.75 208 GLY A O 1
ATOM 1623 N N . ARG A 1 209 ? 0.478 23.459 22.510 1.00 81.44 209 ARG A N 1
ATOM 1624 C CA . ARG A 1 209 ? 1.222 23.049 21.328 1.00 81.44 209 ARG A CA 1
ATOM 1625 C C . ARG A 1 209 ? 1.882 24.278 20.720 1.00 81.44 209 ARG A C 1
ATOM 1627 O O . ARG A 1 209 ? 1.231 25.304 20.549 1.00 81.44 209 ARG A O 1
ATOM 1634 N N . ALA A 1 210 ? 3.160 24.164 20.389 1.00 80.06 210 ALA A N 1
ATOM 1635 C CA . ALA A 1 210 ? 3.906 25.173 19.653 1.00 80.06 210 ALA A CA 1
ATOM 1636 C C . ALA A 1 210 ? 4.459 24.543 18.375 1.00 80.06 210 ALA A C 1
ATOM 1638 O O . ALA A 1 210 ? 5.225 23.585 18.439 1.00 80.06 210 ALA A O 1
ATOM 1639 N N . ASP A 1 211 ? 4.061 25.063 17.223 1.00 76.38 211 ASP A N 1
ATOM 1640 C CA . ASP A 1 211 ? 4.526 24.628 15.913 1.00 76.38 211 ASP A CA 1
ATOM 1641 C C . ASP A 1 211 ? 5.497 25.652 15.334 1.00 76.38 211 ASP A C 1
ATOM 1643 O O . ASP A 1 211 ? 5.194 26.850 15.284 1.00 76.38 211 ASP A O 1
ATOM 1647 N N . ARG A 1 212 ? 6.621 25.162 14.808 1.00 72.06 212 ARG A N 1
ATOM 1648 C CA . ARG A 1 212 ? 7.527 25.976 14.004 1.00 72.06 212 ARG A CA 1
ATOM 1649 C C . ARG A 1 212 ? 6.770 26.540 12.808 1.00 72.06 212 ARG A C 1
ATOM 1651 O O . ARG A 1 212 ? 5.988 25.850 12.144 1.00 72.06 212 ARG A O 1
ATOM 1658 N N . ALA A 1 213 ? 7.073 27.784 12.476 1.00 68.62 213 ALA A N 1
ATOM 1659 C CA . ALA A 1 213 ? 6.590 28.391 11.256 1.00 68.62 213 ALA A CA 1
ATOM 1660 C C . ALA A 1 213 ? 7.082 27.639 10.008 1.00 68.62 213 ALA A C 1
ATOM 1662 O O . ALA A 1 213 ? 8.281 27.415 9.813 1.00 68.62 213 ALA A O 1
ATOM 1663 N N . LYS A 1 214 ? 6.146 27.266 9.133 1.00 67.50 214 LYS A N 1
ATOM 1664 C CA . LYS A 1 214 ? 6.475 26.705 7.817 1.00 67.50 214 LYS A CA 1
ATOM 1665 C C . LYS A 1 214 ? 7.119 27.781 6.942 1.00 67.50 214 LYS A C 1
ATOM 1667 O O . LYS A 1 214 ? 6.821 28.960 7.112 1.00 67.50 214 LYS A O 1
ATOM 1672 N N . TRP A 1 215 ? 7.948 27.377 5.980 1.00 67.00 215 TRP A N 1
ATOM 1673 C CA . TRP A 1 215 ? 8.563 28.272 4.985 1.00 67.00 215 TRP A CA 1
ATOM 1674 C C . TRP A 1 215 ? 9.528 29.335 5.540 1.00 67.00 215 TRP A C 1
ATOM 1676 O O . TRP A 1 215 ? 9.771 30.342 4.876 1.00 67.00 215 TRP A O 1
ATOM 1686 N N . SER A 1 216 ? 10.078 29.126 6.740 1.00 73.25 216 SER A N 1
ATOM 1687 C CA . SER A 1 216 ? 11.168 29.952 7.274 1.00 73.25 216 SER A CA 1
ATOM 1688 C C . SER A 1 216 ? 12.517 29.473 6.733 1.00 73.25 216 SER A C 1
ATOM 1690 O O . SER A 1 216 ? 12.844 28.290 6.836 1.00 73.25 216 SER A O 1
ATOM 1692 N N . THR A 1 217 ? 13.318 30.387 6.188 1.00 75.94 217 THR A N 1
ATOM 1693 C CA . THR A 1 217 ? 14.610 30.093 5.545 1.00 75.94 217 THR A CA 1
ATOM 1694 C C . THR A 1 217 ? 15.803 30.198 6.498 1.00 75.94 217 THR A C 1
ATOM 1696 O O . THR A 1 217 ? 16.935 30.036 6.063 1.00 75.94 217 THR A O 1
ATOM 1699 N N . GLN A 1 218 ? 15.563 30.463 7.783 1.00 75.88 218 GLN A N 1
ATOM 1700 C CA . GLN A 1 218 ? 16.574 30.529 8.839 1.00 75.88 218 GLN A CA 1
ATOM 1701 C C . GLN A 1 218 ? 16.176 29.611 10.006 1.00 75.88 218 GLN A C 1
ATOM 1703 O O . GLN A 1 218 ? 14.985 29.342 10.219 1.00 75.88 218 GLN A O 1
ATOM 1708 N N . ALA A 1 219 ? 17.164 29.099 10.746 1.00 69.94 219 ALA A N 1
ATOM 1709 C CA . ALA A 1 219 ? 16.907 28.387 11.995 1.00 69.94 219 ALA A CA 1
ATOM 1710 C C . ALA A 1 219 ? 16.376 29.351 13.078 1.00 69.94 219 ALA A C 1
ATOM 1712 O O . ALA A 1 219 ? 16.659 30.552 13.061 1.00 69.94 219 ALA A O 1
ATOM 1713 N N . LEU A 1 220 ? 15.597 28.828 14.025 1.00 72.81 220 LEU A N 1
ATOM 1714 C CA . LEU A 1 220 ? 15.111 29.589 15.175 1.00 72.81 220 LEU A CA 1
ATOM 1715 C C . LEU A 1 220 ? 14.926 28.676 16.393 1.00 72.81 220 LEU A C 1
ATOM 1717 O O . LEU A 1 220 ? 14.563 27.502 16.268 1.00 72.81 220 LEU A O 1
ATOM 1721 N N . SER A 1 221 ? 15.172 29.244 17.564 1.00 75.56 221 SER A N 1
ATOM 1722 C CA . SER A 1 221 ? 14.818 28.703 18.876 1.00 75.56 221 SER A CA 1
ATOM 1723 C C . SER A 1 221 ? 13.618 29.469 19.418 1.00 75.56 221 SER A C 1
ATOM 1725 O O . SER A 1 221 ? 13.197 30.459 18.828 1.00 75.56 221 SER A O 1
ATOM 1727 N N . PHE A 1 222 ? 13.061 29.039 20.542 1.00 76.56 222 PHE A N 1
ATOM 1728 C CA . PHE A 1 222 ? 11.922 29.720 21.130 1.00 76.56 222 PHE A CA 1
ATOM 1729 C C . PHE A 1 222 ? 11.891 29.629 22.654 1.00 76.56 222 PHE A C 1
ATOM 1731 O O . PHE A 1 222 ? 12.454 28.713 23.251 1.00 76.56 222 PHE A O 1
ATOM 1738 N N . VAL A 1 223 ? 11.212 30.573 23.295 1.00 83.94 223 VAL A N 1
ATOM 1739 C CA . VAL A 1 223 ? 11.014 30.607 24.747 1.00 83.94 223 VAL A CA 1
ATOM 1740 C C . VAL A 1 223 ? 9.518 30.464 25.033 1.00 83.94 223 VAL A C 1
ATOM 1742 O O . VAL A 1 223 ? 8.753 31.367 24.680 1.00 83.94 223 VAL A O 1
ATOM 1745 N N . PRO A 1 224 ? 9.069 29.338 25.624 1.00 85.00 224 PRO A N 1
ATOM 1746 C CA . PRO A 1 224 ? 7.678 29.154 26.005 1.00 85.00 224 PRO A CA 1
ATOM 1747 C C . PRO A 1 224 ? 7.363 29.919 27.293 1.00 85.00 224 PRO A C 1
ATOM 1749 O O . PRO A 1 224 ? 8.133 29.912 28.259 1.00 85.00 224 PRO A O 1
ATOM 1752 N N . ASP A 1 225 ? 6.186 30.529 27.316 1.00 86.94 225 ASP A N 1
ATOM 1753 C CA . ASP A 1 225 ? 5.691 31.344 28.418 1.00 86.94 225 ASP A CA 1
ATOM 1754 C C . ASP A 1 225 ? 4.180 31.125 28.587 1.00 86.94 225 ASP A C 1
ATOM 1756 O O . ASP A 1 225 ? 3.421 31.173 27.622 1.00 86.94 225 ASP A O 1
ATOM 1760 N N . ILE A 1 226 ? 3.731 30.846 29.806 1.00 89.56 226 ILE A N 1
ATOM 1761 C CA . ILE A 1 226 ? 2.331 30.555 30.151 1.00 89.56 226 ILE A CA 1
ATOM 1762 C C . ILE A 1 226 ? 1.939 31.456 31.320 1.00 89.56 226 ILE A C 1
ATOM 1764 O O . ILE A 1 226 ? 2.743 31.686 32.227 1.00 89.56 226 ILE A O 1
ATOM 1768 N N . SER A 1 227 ? 0.701 31.953 31.340 1.00 85.25 227 SER A N 1
ATOM 1769 C CA . SER A 1 227 ? 0.228 32.762 32.462 1.00 85.25 227 SER A CA 1
ATOM 1770 C C . SER A 1 227 ? 0.324 31.983 33.783 1.00 85.25 227 SER A C 1
ATOM 1772 O O . SER A 1 227 ? -0.221 30.887 33.932 1.00 85.25 227 SER A O 1
ATOM 1774 N N . SER A 1 228 ? 1.004 32.563 34.777 1.00 85.38 228 SER A N 1
ATOM 1775 C CA . SER A 1 228 ? 1.144 31.968 36.118 1.00 85.38 228 SER A CA 1
ATOM 1776 C C . SER A 1 228 ? -0.190 31.870 36.867 1.00 85.38 228 SER A C 1
ATOM 1778 O O . SER A 1 228 ? -0.324 31.094 37.818 1.00 85.38 228 SER A O 1
ATOM 1780 N N . THR A 1 229 ? -1.192 32.623 36.410 1.00 88.69 229 THR A N 1
ATOM 1781 C CA . THR A 1 229 ? -2.573 32.576 36.879 1.00 88.69 229 THR A CA 1
ATOM 1782 C C . THR A 1 229 ? -3.534 32.182 35.760 1.00 88.69 229 THR A C 1
ATOM 1784 O O . THR A 1 229 ? -3.270 32.394 34.575 1.00 88.69 229 THR A O 1
ATOM 1787 N N . SER A 1 230 ? -4.667 31.600 36.146 1.00 90.25 230 SER A N 1
ATOM 1788 C CA . SER A 1 230 ? -5.809 31.346 35.268 1.00 90.25 230 SER A CA 1
ATOM 1789 C C . SER A 1 230 ? -6.992 32.182 35.759 1.00 90.25 230 SER A C 1
ATOM 1791 O O . SER A 1 230 ? -7.530 31.930 36.836 1.00 90.25 230 SER A O 1
ATOM 1793 N N . ALA A 1 231 ? -7.345 33.229 35.015 1.00 92.94 231 ALA A N 1
ATOM 1794 C CA . ALA A 1 231 ? -8.290 34.252 35.456 1.00 92.94 231 ALA A CA 1
ATOM 1795 C C . ALA A 1 231 ? -9.747 33.753 35.396 1.00 92.94 231 ALA A C 1
ATOM 1797 O O . ALA A 1 231 ? -10.100 33.058 34.441 1.00 92.94 231 ALA A O 1
ATOM 1798 N N . PRO A 1 232 ? -10.614 34.119 36.356 1.00 92.56 232 PRO A N 1
ATOM 1799 C CA . PRO A 1 232 ? -12.038 33.811 36.271 1.00 92.56 232 PRO A CA 1
ATOM 1800 C C . PRO A 1 232 ? -12.676 34.541 35.080 1.00 92.56 232 PRO A C 1
ATOM 1802 O O . PRO A 1 232 ? -12.364 35.701 34.802 1.00 92.56 232 PRO A O 1
ATOM 1805 N N . VAL A 1 233 ? -13.581 33.868 34.370 1.00 92.94 233 VAL A N 1
ATOM 1806 C CA . VAL A 1 233 ? -14.345 34.476 33.273 1.00 92.94 233 VAL A CA 1
ATOM 1807 C C . VAL A 1 233 ? -15.585 35.166 33.840 1.00 92.94 233 VAL A C 1
ATOM 1809 O O . VAL A 1 233 ? -16.337 34.595 34.631 1.00 92.94 233 VAL A O 1
ATOM 1812 N N . ALA A 1 234 ? -15.816 36.413 33.426 1.00 89.19 234 ALA A N 1
ATOM 1813 C CA . ALA A 1 234 ? -16.949 37.201 33.898 1.00 89.19 234 ALA A CA 1
ATOM 1814 C C . ALA A 1 234 ? -18.287 36.483 33.634 1.00 89.19 234 ALA A C 1
ATOM 1816 O O . ALA A 1 234 ? -18.544 36.008 32.529 1.00 89.19 234 ALA A O 1
ATOM 1817 N N . GLY A 1 235 ? -19.144 36.421 34.656 1.00 83.12 235 GLY A N 1
ATOM 1818 C CA . GLY A 1 235 ? -20.474 35.812 34.562 1.00 83.12 235 GLY A CA 1
ATOM 1819 C C . GLY A 1 235 ? -20.522 34.287 34.712 1.00 83.12 235 GLY A C 1
ATOM 1820 O O . GLY A 1 235 ? -21.612 33.732 34.645 1.00 83.12 235 GLY A O 1
ATOM 1821 N N . SER A 1 236 ? -19.397 33.597 34.952 1.00 87.06 236 SER A N 1
ATOM 1822 C CA . SER A 1 236 ? -19.392 32.133 35.125 1.00 87.06 236 SER A CA 1
ATOM 1823 C C . SER A 1 236 ? -19.593 31.651 36.570 1.00 87.06 236 SER A C 1
ATOM 1825 O O . SER A 1 236 ? -19.566 30.447 36.808 1.00 87.06 236 SER A O 1
ATOM 1827 N N . GLY A 1 237 ? -19.666 32.561 37.547 1.00 83.19 237 GLY A N 1
ATOM 1828 C CA . GLY A 1 237 ? -19.672 32.230 38.982 1.00 83.19 237 GLY A CA 1
ATOM 1829 C C . GLY A 1 237 ? -18.301 31.883 39.581 1.00 83.19 237 GLY A C 1
ATOM 1830 O O . GLY A 1 237 ? -18.201 31.679 40.787 1.00 83.19 237 GLY A O 1
ATOM 1831 N N . ALA A 1 238 ? -17.235 31.853 38.771 1.00 88.50 238 ALA A N 1
ATOM 1832 C CA . ALA A 1 238 ? -15.866 31.734 39.267 1.00 88.50 238 ALA A CA 1
ATOM 1833 C C . ALA A 1 238 ? -15.447 33.057 39.922 1.00 88.50 238 ALA A C 1
ATOM 1835 O O . ALA A 1 238 ? -15.663 34.126 39.347 1.00 88.50 238 ALA A O 1
ATOM 1836 N N . ILE A 1 239 ? -14.846 32.989 41.110 1.00 87.69 239 ILE A N 1
ATOM 1837 C CA . ILE A 1 239 ? -14.485 34.179 41.902 1.00 87.69 239 ILE A CA 1
ATOM 1838 C C . ILE A 1 239 ? -12.986 34.261 42.189 1.00 87.69 239 ILE A C 1
ATOM 1840 O O . ILE A 1 239 ? -12.455 35.357 42.365 1.00 87.69 239 ILE A O 1
ATOM 1844 N N . SER A 1 240 ? -12.291 33.123 42.190 1.00 90.44 240 SER A N 1
ATOM 1845 C CA . SER A 1 240 ? -10.857 33.046 42.456 1.00 90.44 240 SER A CA 1
ATOM 1846 C C . SER A 1 240 ? -10.070 32.870 41.155 1.00 90.44 240 SER A C 1
ATOM 1848 O O . SER A 1 240 ? -10.552 32.275 40.198 1.00 90.44 240 SER A O 1
ATOM 1850 N N . SER A 1 241 ? -8.826 33.354 41.103 1.00 91.31 241 SER A N 1
ATOM 1851 C CA . SER A 1 241 ? -7.901 32.965 40.025 1.00 91.31 241 SER A CA 1
ATOM 1852 C C . SER A 1 241 ? -7.245 31.624 40.349 1.00 91.31 241 SER A C 1
ATOM 1854 O O . SER A 1 241 ? -6.858 31.381 41.491 1.00 91.31 241 SER A O 1
ATOM 1856 N N . GLY A 1 242 ? -7.080 30.769 39.342 1.00 91.25 242 GLY A N 1
ATOM 1857 C CA . GLY A 1 242 ? -6.282 29.552 39.458 1.00 91.25 242 GLY A CA 1
ATOM 1858 C C . GLY A 1 242 ? -4.792 29.856 39.540 1.00 91.25 242 GLY A C 1
ATOM 1859 O O . GLY A 1 242 ? -4.321 30.818 38.933 1.00 91.25 242 GLY A O 1
ATOM 1860 N N . GLN A 1 243 ? -4.046 29.012 40.249 1.00 93.81 243 GLN A N 1
ATOM 1861 C CA . GLN A 1 243 ? -2.591 29.108 40.383 1.00 93.81 243 GLN A CA 1
ATOM 1862 C C . GLN A 1 243 ? -1.907 27.989 39.597 1.00 93.81 243 GLN A C 1
ATOM 1864 O O . GLN A 1 243 ? -2.245 26.821 39.792 1.00 93.81 243 GLN A O 1
ATOM 1869 N N . LEU A 1 244 ? -0.928 28.329 38.753 1.00 92.06 244 LEU A N 1
ATOM 1870 C CA . LEU A 1 244 ? -0.092 27.350 38.058 1.00 92.06 244 LEU A CA 1
ATOM 1871 C C . LEU A 1 244 ? 0.818 26.625 39.059 1.00 92.06 244 LEU A C 1
ATOM 1873 O O . LEU A 1 244 ? 1.562 27.263 39.804 1.00 92.06 244 LEU A O 1
ATOM 1877 N N . ILE A 1 245 ? 0.760 25.294 39.072 1.00 91.69 245 ILE A N 1
ATOM 1878 C CA . ILE A 1 245 ? 1.499 24.442 40.020 1.00 91.69 245 ILE A CA 1
ATOM 1879 C C . ILE A 1 245 ? 2.261 23.292 39.352 1.00 91.69 245 ILE A C 1
ATOM 1881 O O . ILE A 1 245 ? 2.906 22.510 40.045 1.00 91.69 245 ILE A O 1
ATOM 1885 N N . GLY A 1 246 ? 2.198 23.175 38.025 1.00 89.81 246 GLY A N 1
ATOM 1886 C CA . GLY A 1 246 ? 2.893 22.135 37.272 1.00 89.81 246 GLY A CA 1
ATOM 1887 C C . GLY A 1 246 ? 3.029 22.489 35.797 1.00 89.81 246 GLY A C 1
ATOM 1888 O O . GLY A 1 246 ? 2.051 22.907 35.179 1.00 89.81 246 GLY A O 1
ATOM 1889 N N . VAL A 1 247 ? 4.221 22.298 35.230 1.00 88.19 247 VAL A N 1
ATOM 1890 C CA . VAL A 1 247 ? 4.499 22.448 33.797 1.00 88.19 247 VAL A CA 1
ATOM 1891 C C . VAL A 1 247 ? 5.431 21.341 33.350 1.00 88.19 247 VAL A C 1
ATOM 1893 O O . VAL A 1 247 ? 6.469 21.099 33.961 1.00 88.19 247 VAL A O 1
ATOM 1896 N N . LYS A 1 248 ? 5.080 20.688 32.245 1.00 82.81 248 LYS A N 1
ATOM 1897 C CA . LYS A 1 248 ? 5.890 19.616 31.674 1.00 82.81 248 LYS A CA 1
ATOM 1898 C C . LYS A 1 248 ? 5.950 19.715 30.159 1.00 82.81 248 LYS A C 1
ATOM 1900 O O . LYS A 1 248 ? 4.909 19.796 29.510 1.00 82.81 248 LYS A O 1
ATOM 1905 N N . ARG A 1 249 ? 7.162 19.643 29.602 1.00 79.50 249 ARG A N 1
ATOM 1906 C CA . ARG A 1 249 ? 7.399 19.384 28.174 1.00 79.50 249 ARG A CA 1
ATOM 1907 C C . ARG A 1 249 ? 7.466 17.871 27.956 1.00 79.50 249 ARG A C 1
ATOM 1909 O O . ARG A 1 249 ? 8.123 17.168 28.723 1.00 79.50 249 ARG A O 1
ATOM 1916 N N . TYR A 1 250 ? 6.799 17.361 26.925 1.00 73.25 250 TYR A N 1
ATOM 1917 C CA . TYR A 1 250 ? 6.902 15.944 26.556 1.00 73.25 250 TYR A CA 1
ATOM 1918 C C . TYR A 1 250 ? 8.051 15.719 25.559 1.00 73.25 250 TYR A C 1
ATOM 1920 O O . TYR A 1 250 ? 8.178 16.502 24.615 1.00 73.25 250 TYR A O 1
ATOM 1928 N N . PRO A 1 251 ? 8.896 14.685 25.752 1.00 59.28 251 PRO A N 1
ATOM 1929 C CA . PRO A 1 251 ? 9.987 14.384 24.828 1.00 59.28 251 PRO A CA 1
ATOM 1930 C C . PRO A 1 251 ? 9.452 13.835 23.497 1.00 59.28 251 PRO A C 1
ATOM 1932 O O . PRO A 1 251 ? 8.541 13.009 23.489 1.00 59.28 251 PRO A O 1
ATOM 1935 N N . GLN A 1 252 ? 10.055 14.240 22.375 1.00 54.75 252 GLN A N 1
ATOM 1936 C CA . GLN A 1 252 ? 9.820 13.630 21.060 1.00 54.75 252 GLN A CA 1
ATOM 1937 C C . GLN A 1 252 ? 10.719 12.392 20.873 1.00 54.75 252 GLN A C 1
ATOM 1939 O O . GLN A 1 252 ? 11.681 12.393 20.097 1.00 54.75 252 GLN A O 1
ATOM 1944 N N . ASP A 1 253 ? 10.465 11.324 21.628 1.00 47.19 253 ASP A N 1
ATOM 1945 C CA . ASP A 1 253 ? 11.220 10.078 21.475 1.00 47.19 253 ASP A CA 1
ATOM 1946 C C . ASP A 1 253 ? 10.734 9.227 20.292 1.00 47.19 253 ASP A C 1
ATOM 1948 O O . ASP A 1 253 ? 9.761 9.557 19.614 1.00 47.19 253 ASP A O 1
ATOM 1952 N N . GLY A 1 254 ? 11.454 8.126 20.031 1.00 41.69 254 GLY A N 1
ATOM 1953 C CA . GLY A 1 254 ? 11.221 7.181 18.935 1.00 41.69 254 GLY A CA 1
ATOM 1954 C C . GLY A 1 254 ? 9.782 6.704 18.739 1.00 41.69 254 GLY A C 1
ATOM 1955 O O . GLY A 1 254 ? 9.438 6.345 17.615 1.00 41.69 254 GLY A O 1
ATOM 1956 N N . GLU A 1 255 ? 8.960 6.749 19.783 1.00 42.69 255 GLU A N 1
ATOM 1957 C CA . GLU A 1 255 ? 7.568 6.318 19.746 1.00 42.69 255 GLU A CA 1
ATOM 1958 C C . GLU A 1 255 ? 6.575 7.462 19.496 1.00 42.69 255 GLU A C 1
ATOM 1960 O O . GLU A 1 255 ? 5.476 7.210 19.002 1.00 42.69 255 GLU A O 1
ATOM 1965 N N . PHE A 1 256 ? 6.961 8.713 19.766 1.00 45.03 256 PHE A N 1
ATOM 1966 C CA . PHE A 1 256 ? 6.167 9.909 19.454 1.00 45.03 256 PHE A CA 1
ATOM 1967 C C . PHE A 1 256 ? 6.275 10.353 17.979 1.00 45.03 256 PHE A C 1
ATOM 1969 O O . PHE A 1 256 ? 5.460 11.158 17.533 1.00 45.03 256 PHE A O 1
ATOM 1976 N N . TYR A 1 257 ? 7.195 9.771 17.188 1.00 41.22 257 TYR A N 1
ATOM 1977 C CA . TYR A 1 257 ? 7.383 10.059 15.746 1.00 41.22 257 TYR A CA 1
ATOM 1978 C C . TYR A 1 257 ? 6.154 9.799 14.868 1.00 41.22 257 TYR A C 1
ATOM 1980 O O . TYR A 1 257 ? 6.102 10.304 13.750 1.00 41.22 257 TYR A O 1
ATOM 1988 N N . ALA A 1 258 ? 5.202 8.984 15.329 1.00 39.75 258 ALA A N 1
ATOM 1989 C CA . ALA A 1 258 ? 4.057 8.534 14.535 1.00 39.75 258 ALA A CA 1
ATOM 1990 C C . ALA A 1 258 ? 2.726 9.225 14.897 1.00 39.75 258 ALA A C 1
ATOM 1992 O O . ALA A 1 258 ? 1.706 8.944 14.269 1.00 39.75 258 ALA A O 1
ATOM 1993 N N . LEU A 1 259 ? 2.699 10.094 15.914 1.00 46.97 259 LEU A N 1
ATOM 1994 C CA . LEU A 1 259 ? 1.456 10.558 16.543 1.00 46.97 259 LEU A CA 1
ATOM 1995 C C . LEU A 1 259 ? 1.054 11.938 16.002 1.00 46.97 259 LEU A C 1
ATOM 1997 O O . LEU A 1 259 ? 1.279 12.975 16.616 1.00 46.97 259 LEU A O 1
ATOM 2001 N N . PHE A 1 260 ? 0.451 11.935 14.812 1.00 50.94 260 PHE A N 1
ATOM 2002 C CA . PHE A 1 260 ? 0.026 13.141 14.079 1.00 50.94 260 PHE A CA 1
ATOM 2003 C C . PHE A 1 260 ? -1.341 13.681 14.483 1.00 50.94 260 PHE A C 1
ATOM 2005 O O . PHE A 1 260 ? -1.715 14.794 14.111 1.00 50.94 260 PHE A O 1
ATOM 2012 N N . ASN A 1 261 ? -2.098 12.886 15.230 1.00 51.81 261 ASN A N 1
ATOM 2013 C CA . ASN A 1 261 ? -3.430 13.238 15.676 1.00 51.81 261 ASN A CA 1
ATOM 2014 C C . ASN A 1 261 ? -3.383 13.531 17.187 1.00 51.81 261 ASN A C 1
ATOM 2016 O O . ASN A 1 261 ? -2.934 12.650 17.930 1.00 51.81 261 ASN A O 1
ATOM 2020 N N . PRO A 1 262 ? -3.859 14.707 17.655 1.00 48.25 262 PRO A N 1
ATOM 2021 C CA . PRO A 1 262 ? -4.174 14.963 19.065 1.00 48.25 262 PRO A CA 1
ATOM 2022 C C . PRO A 1 262 ? -4.731 13.734 19.802 1.00 48.25 262 PRO A C 1
ATOM 2024 O O . PRO A 1 262 ? -4.267 13.388 20.885 1.00 48.25 262 PRO A O 1
ATOM 2027 N N . ASN A 1 263 ? -5.607 12.983 19.132 1.00 50.00 263 ASN A N 1
ATOM 2028 C CA . ASN A 1 263 ? -6.318 11.825 19.667 1.00 50.00 263 ASN A CA 1
ATOM 2029 C C . ASN A 1 263 ? -5.401 10.619 19.942 1.00 50.00 263 ASN A C 1
ATOM 2031 O O . ASN A 1 263 ? -5.671 9.817 20.832 1.00 50.00 263 ASN A O 1
ATOM 2035 N N . GLN A 1 264 ? -4.304 10.464 19.193 1.00 51.38 264 GLN A N 1
ATOM 2036 C CA . GLN A 1 264 ? -3.351 9.363 19.383 1.00 51.38 264 GLN A CA 1
ATOM 2037 C C . GLN A 1 264 ? -2.306 9.682 20.466 1.00 51.38 264 GLN A C 1
ATOM 2039 O O . GLN A 1 264 ? -1.827 8.766 21.136 1.00 51.38 264 GLN A O 1
ATOM 2044 N N . MET A 1 265 ? -2.006 10.965 20.703 1.00 54.78 265 MET A N 1
ATOM 2045 C CA . MET A 1 265 ? -1.077 11.432 21.746 1.00 54.78 265 MET A CA 1
ATOM 2046 C C . MET A 1 265 ? -1.548 11.067 23.161 1.00 54.78 265 MET A C 1
ATOM 2048 O O . MET A 1 265 ? -0.756 10.668 24.015 1.00 54.78 265 MET A O 1
ATOM 2052 N N . ILE A 1 266 ? -2.855 11.140 23.402 1.00 52.78 266 ILE A N 1
ATOM 2053 C CA . ILE A 1 266 ? -3.476 10.841 24.700 1.00 52.78 266 ILE A CA 1
ATOM 2054 C C . ILE A 1 266 ? -3.287 9.393 25.128 1.00 52.78 266 ILE A C 1
ATOM 2056 O O . ILE A 1 266 ? -3.037 9.127 26.303 1.00 52.78 266 ILE A O 1
ATOM 2060 N N . SER A 1 267 ? -3.323 8.459 24.174 1.00 54.94 267 SER A N 1
ATOM 2061 C CA . SER A 1 267 ? -3.085 7.040 24.458 1.00 54.94 267 SER A CA 1
ATOM 2062 C C . SER A 1 267 ? -1.702 6.784 25.075 1.00 54.94 267 SER A C 1
ATOM 2064 O O . SER A 1 267 ? -1.529 5.822 25.821 1.00 54.94 267 SER A O 1
ATOM 2066 N N . LYS A 1 268 ? -0.729 7.667 24.801 1.00 55.94 268 LYS A N 1
ATOM 2067 C CA . LYS A 1 268 ? 0.658 7.582 25.278 1.00 55.94 268 LYS A CA 1
ATOM 2068 C C . LYS A 1 268 ? 0.923 8.435 26.520 1.00 55.94 268 LYS A C 1
ATOM 2070 O O . LYS A 1 268 ? 1.718 8.025 27.360 1.00 55.94 268 LYS A O 1
ATOM 2075 N N . ILE A 1 269 ? 0.261 9.589 26.662 1.00 58.88 269 ILE A N 1
ATOM 2076 C CA . ILE A 1 269 ? 0.319 10.411 27.887 1.00 58.88 269 ILE A CA 1
ATOM 2077 C C . ILE A 1 269 ? -0.392 9.702 29.056 1.00 58.88 269 ILE A C 1
ATOM 2079 O O . ILE A 1 269 ? -0.007 9.885 30.212 1.00 58.88 269 ILE A O 1
ATOM 2083 N N . GLY A 1 270 ? -1.372 8.843 28.750 1.00 56.94 270 GLY A N 1
ATOM 2084 C CA . GLY A 1 270 ? -2.224 8.184 29.733 1.00 56.94 270 GLY A CA 1
ATOM 2085 C C . GLY A 1 270 ? -3.322 9.118 30.244 1.00 56.94 270 GLY A C 1
ATOM 2086 O O . GLY A 1 270 ? -3.536 10.203 29.710 1.00 56.94 270 GLY A O 1
ATOM 2087 N N . ASN A 1 271 ? -4.027 8.702 31.299 1.00 58.78 271 ASN A N 1
ATOM 2088 C CA . ASN A 1 271 ? -5.114 9.506 31.868 1.00 58.78 271 ASN A CA 1
ATOM 2089 C C . ASN A 1 271 ? -4.613 10.799 32.535 1.00 58.78 271 ASN A C 1
ATOM 2091 O O . ASN A 1 271 ? -5.394 11.736 32.645 1.00 58.78 271 ASN A O 1
ATOM 2095 N N . SER A 1 272 ? -3.340 10.859 32.954 1.00 70.94 272 SER A N 1
ATOM 2096 C CA . SER A 1 272 ? -2.808 11.917 33.817 1.00 70.94 272 SER A CA 1
ATOM 2097 C C . SER A 1 272 ? -1.302 12.172 33.600 1.00 70.94 272 SER A C 1
ATOM 2099 O O . SER A 1 272 ? -0.538 11.218 33.413 1.00 70.94 272 SER A O 1
ATOM 2101 N N . PRO A 1 273 ? -0.831 13.436 33.601 1.00 78.38 273 PRO A N 1
ATOM 2102 C CA . PRO A 1 273 ? 0.564 13.783 33.331 1.00 78.38 273 PRO A CA 1
ATOM 2103 C C . PRO A 1 273 ? 1.498 13.453 34.509 1.00 78.38 273 PRO A C 1
ATOM 2105 O O . PRO A 1 273 ? 1.675 14.243 35.434 1.00 78.38 273 PRO A O 1
ATOM 2108 N N . LYS A 1 274 ? 2.169 12.299 34.438 1.00 80.19 274 LYS A N 1
ATOM 2109 C CA . LYS A 1 274 ? 3.104 11.843 35.480 1.00 80.19 274 LYS A CA 1
ATOM 2110 C C . LYS A 1 274 ? 4.196 12.880 35.819 1.00 80.19 274 LYS A C 1
ATOM 2112 O O . LYS A 1 274 ? 4.827 13.415 34.907 1.00 80.19 274 LYS A O 1
ATOM 2117 N N . ASP A 1 275 ? 4.470 13.088 37.104 1.00 82.75 275 ASP A N 1
ATOM 2118 C CA . ASP A 1 275 ? 5.527 13.931 37.684 1.00 82.75 275 ASP A CA 1
ATOM 2119 C C . ASP A 1 275 ? 5.453 15.429 37.306 1.00 82.75 275 ASP A C 1
ATOM 2121 O O . ASP A 1 275 ? 6.444 16.146 37.431 1.00 82.75 275 ASP A O 1
ATOM 2125 N N . ILE A 1 276 ? 4.304 15.926 36.824 1.00 85.50 276 ILE A N 1
ATOM 2126 C CA . ILE A 1 276 ? 4.148 17.318 36.351 1.00 85.50 276 ILE A CA 1
ATOM 2127 C C . ILE A 1 276 ? 4.389 18.384 37.435 1.00 85.50 276 ILE A C 1
ATOM 2129 O O . ILE A 1 276 ? 4.735 19.517 37.106 1.00 85.50 276 ILE A O 1
ATOM 2133 N N . ALA A 1 277 ? 4.202 18.043 38.711 1.00 88.25 277 ALA A N 1
ATOM 2134 C CA . ALA A 1 277 ? 4.349 18.967 39.834 1.00 88.25 277 ALA A CA 1
ATOM 2135 C C . ALA A 1 277 ? 5.657 18.765 40.622 1.00 88.25 277 ALA A C 1
ATOM 2137 O O . ALA A 1 277 ? 5.992 19.593 41.466 1.00 88.25 277 ALA A O 1
ATOM 2138 N N . THR A 1 278 ? 6.406 17.688 40.357 1.00 82.44 278 THR A N 1
ATOM 2139 C CA . THR A 1 278 ? 7.533 17.247 41.198 1.00 82.44 278 THR A CA 1
ATOM 2140 C C . THR A 1 278 ? 8.694 18.250 41.247 1.00 82.44 278 THR A C 1
ATOM 2142 O O . THR A 1 278 ? 9.287 18.435 42.304 1.00 82.44 278 THR A O 1
ATOM 2145 N N . GLU A 1 279 ? 9.009 18.915 40.130 1.00 73.31 279 GLU A N 1
ATOM 2146 C CA . GLU A 1 279 ? 10.268 19.669 39.952 1.00 73.31 279 GLU A CA 1
ATOM 2147 C C . GLU A 1 279 ? 10.044 21.170 39.641 1.00 73.31 279 GLU A C 1
ATOM 2149 O O . GLU A 1 279 ? 10.959 21.871 39.211 1.00 73.31 279 GLU A O 1
ATOM 2154 N N . MET A 1 280 ? 8.834 21.704 39.865 1.00 77.00 280 MET A N 1
ATOM 2155 C CA . MET A 1 280 ? 8.464 23.088 39.498 1.00 77.00 280 MET A CA 1
ATOM 2156 C C . MET A 1 280 ? 9.318 24.189 40.147 1.00 77.00 280 MET A C 1
ATOM 2158 O O . MET A 1 280 ? 9.422 25.282 39.589 1.00 77.00 280 MET A O 1
ATOM 2162 N N . GLY A 1 281 ? 9.916 23.911 41.310 1.00 69.00 281 GLY A N 1
ATOM 2163 C CA . GLY A 1 281 ? 10.740 24.848 42.085 1.00 69.00 281 GLY A CA 1
ATOM 2164 C C . GLY A 1 281 ? 12.152 24.343 42.389 1.00 69.00 281 GLY A C 1
ATOM 2165 O O . GLY A 1 281 ? 12.818 24.896 43.262 1.00 69.00 281 GLY A O 1
ATOM 2166 N N . VAL A 1 282 ? 12.604 23.280 41.719 1.00 74.44 282 VAL A N 1
ATOM 2167 C CA . VAL A 1 282 ? 13.912 22.667 41.973 1.00 74.44 282 VAL A CA 1
ATOM 2168 C C . VAL A 1 282 ? 14.956 23.271 41.032 1.00 74.44 282 VAL A C 1
ATOM 2170 O O . VAL A 1 282 ? 14.789 23.275 39.815 1.00 74.44 282 VAL A O 1
ATOM 2173 N N . ALA A 1 283 ? 16.051 23.793 41.594 1.00 70.06 283 ALA A N 1
ATOM 2174 C CA . ALA A 1 283 ? 17.111 24.452 40.822 1.00 70.06 283 ALA A CA 1
ATOM 2175 C C . ALA A 1 283 ? 17.896 23.485 39.914 1.00 70.06 283 ALA A C 1
ATOM 2177 O O . ALA A 1 283 ? 18.433 23.893 38.888 1.00 70.06 283 ALA A O 1
ATOM 2178 N N . THR A 1 284 ? 17.978 22.206 40.288 1.00 73.69 284 THR A N 1
ATOM 2179 C CA . THR A 1 284 ? 18.641 21.153 39.510 1.00 73.69 284 THR A CA 1
ATOM 2180 C C . THR A 1 284 ? 17.770 19.898 39.540 1.00 73.69 284 THR A C 1
ATOM 2182 O O . THR A 1 284 ? 17.728 19.232 40.575 1.00 73.69 284 THR A O 1
ATOM 2185 N N . PRO A 1 285 ? 17.043 19.586 38.455 1.00 68.88 285 PRO A N 1
ATOM 2186 C CA . PRO A 1 285 ? 16.117 18.462 38.444 1.00 68.88 285 PRO A CA 1
ATOM 2187 C C . PRO A 1 285 ? 16.874 17.134 38.514 1.00 68.88 285 PRO A C 1
ATOM 2189 O O . PRO A 1 285 ? 18.005 17.011 38.038 1.00 68.88 285 PRO A O 1
ATOM 2192 N N . SER A 1 286 ? 16.219 16.106 39.051 1.00 69.69 286 SER A N 1
ATOM 2193 C CA . SER A 1 286 ? 16.776 14.748 39.141 1.00 69.69 286 SER A CA 1
ATOM 2194 C C . SER A 1 286 ? 17.134 14.131 37.777 1.00 69.69 286 SER A C 1
ATOM 2196 O O . SER A 1 286 ? 18.039 13.301 37.682 1.00 69.69 286 SER A O 1
ATOM 2198 N N . LEU A 1 287 ? 16.451 14.553 36.707 1.00 63.38 287 LEU A N 1
ATOM 2199 C CA . LEU A 1 287 ? 16.762 14.232 35.314 1.00 63.38 287 LEU A CA 1
ATOM 2200 C C . LEU A 1 287 ? 16.528 15.472 34.431 1.00 63.38 287 LEU A C 1
ATOM 2202 O O . LEU A 1 287 ? 15.500 16.125 34.607 1.00 63.38 287 LEU A O 1
ATOM 2206 N N . PRO A 1 288 ? 17.365 15.743 33.408 1.00 64.00 288 PRO A N 1
ATOM 2207 C CA . PRO A 1 288 ? 17.186 16.896 32.511 1.00 64.00 288 PRO A CA 1
ATOM 2208 C C . PRO A 1 288 ? 15.796 16.979 31.857 1.00 64.00 288 PRO A C 1
ATOM 2210 O O . PRO A 1 288 ? 15.217 18.047 31.729 1.00 64.00 288 PRO A O 1
ATOM 2213 N N . ARG A 1 289 ? 15.189 15.835 31.513 1.00 61.66 289 ARG A N 1
ATOM 2214 C CA . ARG A 1 289 ? 13.837 15.771 30.916 1.00 61.66 289 ARG A CA 1
ATOM 2215 C C . ARG A 1 289 ? 12.684 16.155 31.860 1.00 61.66 289 ARG A C 1
ATOM 2217 O O . ARG A 1 289 ? 11.544 16.213 31.411 1.00 61.66 289 ARG A O 1
ATOM 2224 N N . LEU A 1 290 ? 12.948 16.288 33.160 1.00 65.06 290 LEU A N 1
ATOM 2225 C CA . LEU A 1 290 ? 11.966 16.682 34.180 1.00 65.06 290 LEU A CA 1
ATOM 2226 C C . LEU A 1 290 ? 12.075 18.171 34.534 1.00 65.06 290 LEU A C 1
ATOM 2228 O O . LEU A 1 290 ? 11.348 18.655 35.395 1.00 65.06 290 LEU A O 1
ATOM 2232 N N . GLU A 1 291 ? 12.987 18.891 33.886 1.00 73.06 291 GLU A N 1
ATOM 2233 C CA . GLU A 1 291 ? 13.192 20.314 34.095 1.00 73.06 291 GLU A CA 1
ATOM 2234 C C . GLU A 1 291 ? 11.937 21.127 33.744 1.00 73.06 291 GLU A C 1
ATOM 2236 O O . GLU A 1 291 ? 11.324 20.914 32.696 1.00 73.06 291 GLU A O 1
ATOM 2241 N N . ASN A 1 292 ? 11.581 22.098 34.596 1.00 81.81 292 ASN A N 1
ATOM 2242 C CA . ASN A 1 292 ? 10.541 23.074 34.276 1.00 81.81 292 ASN A CA 1
ATOM 2243 C C . ASN A 1 292 ? 10.953 23.860 33.011 1.00 81.81 292 ASN A C 1
ATOM 2245 O O . ASN A 1 292 ? 11.973 24.562 33.059 1.00 81.81 292 ASN A O 1
ATOM 2249 N N . PRO A 1 293 ? 10.190 23.765 31.903 1.00 77.88 293 PRO A N 1
ATOM 2250 C CA . PRO A 1 293 ? 10.564 24.375 30.631 1.00 77.88 293 PRO A CA 1
ATOM 2251 C C . PRO A 1 293 ? 10.217 25.870 30.536 1.00 77.88 293 PRO A C 1
ATOM 2253 O O . PRO A 1 293 ? 10.596 26.509 29.558 1.00 77.88 293 PRO A O 1
ATOM 2256 N N . MET A 1 294 ? 9.479 26.436 31.499 1.00 83.12 294 MET A N 1
ATOM 2257 C CA . MET A 1 294 ? 9.050 27.839 31.453 1.00 83.12 294 MET A CA 1
ATOM 2258 C C . MET A 1 294 ? 10.235 28.804 31.406 1.00 83.12 294 MET A C 1
ATOM 2260 O O . MET A 1 294 ? 11.159 28.696 32.213 1.00 83.12 294 MET A O 1
ATOM 2264 N N . GLY A 1 295 ? 10.185 29.775 30.488 1.00 75.38 295 GLY A N 1
ATOM 2265 C CA . GLY A 1 295 ? 11.203 30.824 30.379 1.00 75.38 295 GLY A CA 1
ATOM 2266 C C . GLY A 1 295 ? 12.584 30.329 29.934 1.00 75.38 295 GLY A C 1
ATOM 2267 O O . GLY A 1 295 ? 13.534 31.109 29.931 1.00 75.38 295 GLY A O 1
ATOM 2268 N N . LYS A 1 296 ? 12.716 29.051 29.555 1.00 77.88 296 LYS A N 1
ATOM 2269 C CA . LYS A 1 296 ? 13.967 28.456 29.076 1.00 77.88 296 LYS A CA 1
ATOM 2270 C C . LYS A 1 296 ? 13.938 28.301 27.568 1.00 77.88 296 LYS A C 1
ATOM 2272 O O . LYS A 1 296 ? 12.946 27.850 26.998 1.00 77.88 296 LYS A O 1
ATOM 2277 N N . THR A 1 297 ? 15.055 28.628 26.927 1.00 74.69 297 THR A N 1
ATOM 2278 C CA . THR A 1 297 ? 15.217 28.453 25.486 1.00 74.69 297 THR A CA 1
ATOM 2279 C C . THR A 1 297 ? 15.054 26.982 25.120 1.00 74.69 297 THR A C 1
ATOM 2281 O O . THR A 1 297 ? 15.846 26.130 25.512 1.00 74.69 297 THR A O 1
ATOM 2284 N N . SER A 1 298 ? 14.003 26.697 24.363 1.00 67.25 298 SER A N 1
ATOM 2285 C CA . SER A 1 298 ? 13.750 25.424 23.704 1.00 67.25 298 SER A CA 1
ATOM 2286 C C . SER A 1 298 ? 14.131 25.548 22.231 1.00 67.25 298 SER A C 1
ATOM 2288 O O . SER A 1 298 ? 13.993 26.605 21.619 1.00 67.25 298 SER A O 1
ATOM 2290 N N . ILE A 1 299 ? 14.652 24.475 21.654 1.00 60.62 299 ILE A N 1
ATOM 2291 C CA . ILE A 1 299 ? 15.164 24.468 20.284 1.00 60.62 299 ILE A CA 1
ATOM 2292 C C . ILE A 1 299 ? 14.120 23.796 19.378 1.00 60.62 299 ILE A C 1
ATOM 2294 O O . ILE A 1 299 ? 13.620 22.733 19.731 1.00 60.62 299 ILE A O 1
ATOM 2298 N N . PHE A 1 300 ? 13.778 24.408 18.234 1.00 53.59 300 PHE A N 1
ATOM 2299 C CA . PHE A 1 300 ? 13.079 23.710 17.137 1.00 53.59 300 PHE A CA 1
ATOM 2300 C C . PHE A 1 300 ? 14.085 23.020 16.201 1.00 53.59 300 PHE A C 1
ATOM 2302 O O . PHE A 1 300 ? 13.849 21.898 15.771 1.00 53.59 300 PHE A O 1
ATOM 2309 N N . ILE A 1 301 ? 15.197 23.700 15.887 1.00 48.09 301 ILE A N 1
ATOM 2310 C CA . ILE A 1 301 ? 16.365 23.203 15.137 1.00 48.09 301 ILE A CA 1
ATOM 2311 C C . ILE A 1 301 ? 17.602 23.881 15.736 1.00 48.09 301 ILE A C 1
ATOM 2313 O O . ILE A 1 301 ? 17.637 25.111 15.796 1.00 48.09 301 ILE A O 1
ATOM 2317 N N . ALA A 1 302 ? 18.606 23.128 16.202 1.00 45.44 302 ALA A N 1
ATOM 2318 C CA . ALA A 1 302 ? 19.818 23.760 16.738 1.00 45.44 302 ALA A CA 1
ATOM 2319 C C . ALA A 1 302 ? 20.586 24.494 15.634 1.00 45.44 302 ALA A C 1
ATOM 2321 O O . ALA A 1 302 ? 20.661 24.007 14.506 1.00 45.44 302 ALA A O 1
ATOM 2322 N N . PRO A 1 303 ? 21.206 25.636 15.966 1.00 41.81 303 PRO A N 1
ATOM 2323 C CA . PRO A 1 303 ? 21.942 26.462 15.013 1.00 41.81 303 PRO A CA 1
ATOM 2324 C C . PRO A 1 303 ? 23.253 25.837 14.490 1.00 41.81 303 PRO A C 1
ATOM 2326 O O . PRO A 1 303 ? 23.968 26.504 13.747 1.00 41.81 303 PRO A O 1
ATOM 2329 N N . GLU A 1 304 ? 23.599 24.601 14.876 1.00 44.88 304 GLU A N 1
ATOM 2330 C CA . GLU A 1 304 ? 24.903 23.979 14.614 1.00 44.88 304 GLU A CA 1
ATOM 2331 C C . GLU A 1 304 ? 24.754 22.482 14.291 1.00 44.88 304 GLU A C 1
ATOM 2333 O O . GLU A 1 304 ? 24.127 21.741 15.052 1.00 44.88 304 GLU A O 1
ATOM 2338 N N . TYR A 1 305 ? 25.387 22.001 13.215 1.00 45.22 305 TYR A N 1
ATOM 2339 C CA . TYR A 1 305 ? 25.471 20.570 12.893 1.00 45.22 305 TYR A CA 1
ATOM 2340 C C . TYR A 1 305 ? 26.705 19.946 13.569 1.00 45.22 305 TYR A C 1
ATOM 2342 O O . TYR A 1 305 ? 27.659 19.523 12.923 1.00 45.22 305 TYR A O 1
ATOM 2350 N N . LYS A 1 306 ? 26.743 19.918 14.908 1.00 41.88 306 LYS A N 1
ATOM 2351 C CA . LYS A 1 306 ? 27.905 19.368 15.630 1.00 41.88 306 LYS A CA 1
ATOM 2352 C C . LYS A 1 306 ? 27.924 17.836 15.605 1.00 41.88 306 LYS A C 1
ATOM 2354 O O . LYS A 1 306 ? 27.038 17.167 16.136 1.00 41.88 306 LYS A O 1
ATOM 2359 N N . THR A 1 307 ? 29.009 17.274 15.076 1.00 39.47 307 THR A N 1
ATOM 2360 C CA . THR A 1 307 ? 29.327 15.834 15.003 1.00 39.47 307 THR A CA 1
ATOM 2361 C C . THR A 1 307 ? 29.361 15.121 16.364 1.00 39.47 307 THR A C 1
ATOM 2363 O O . THR A 1 307 ? 29.188 13.902 16.422 1.00 39.47 307 THR A O 1
ATOM 2366 N N . GLU A 1 308 ? 29.539 15.856 17.466 1.00 35.88 308 GLU A N 1
ATOM 2367 C CA . GLU A 1 308 ? 29.675 15.320 18.830 1.00 35.88 308 GLU A CA 1
ATOM 2368 C C . GLU A 1 308 ? 28.365 14.805 19.455 1.00 35.88 308 GLU A C 1
ATOM 2370 O O . GLU A 1 308 ? 28.400 14.047 20.425 1.00 35.88 308 GLU A O 1
ATOM 2375 N N . TYR A 1 309 ? 27.198 15.129 18.886 1.00 38.50 309 TYR A N 1
ATOM 2376 C CA . TYR A 1 309 ? 25.910 14.679 19.430 1.00 38.50 309 TYR A CA 1
ATOM 2377 C C . TYR A 1 309 ? 25.577 13.207 19.137 1.00 38.50 309 TYR A C 1
ATOM 2379 O O . TYR A 1 309 ? 24.586 12.702 19.654 1.00 38.50 309 TYR A O 1
ATOM 2387 N N . LYS A 1 310 ? 26.416 12.476 18.381 1.00 38.56 310 LYS A N 1
ATOM 2388 C CA . LYS A 1 310 ? 26.214 11.051 18.024 1.00 38.56 310 LYS A CA 1
ATOM 2389 C C . LYS A 1 310 ? 26.000 10.100 19.212 1.00 38.56 310 LYS A C 1
ATOM 2391 O O . LYS A 1 310 ? 25.428 9.035 19.015 1.00 38.56 310 LYS A O 1
ATOM 2396 N N . ASN A 1 311 ? 26.441 10.461 20.422 1.00 31.34 311 ASN A N 1
ATOM 2397 C CA . ASN A 1 311 ? 26.602 9.503 21.525 1.00 31.34 311 ASN A CA 1
ATOM 2398 C C . ASN A 1 311 ? 25.857 9.834 22.832 1.00 31.34 311 ASN A C 1
ATOM 2400 O O . ASN A 1 311 ? 26.113 9.183 23.845 1.00 31.34 311 ASN A O 1
ATOM 2404 N N . LYS A 1 312 ? 24.926 10.797 22.863 1.00 30.28 312 LYS A N 1
ATOM 2405 C CA . LYS A 1 312 ? 24.069 11.003 24.046 1.00 30.28 312 LYS A CA 1
ATOM 2406 C C . LYS A 1 312 ? 22.601 10.896 23.651 1.00 30.28 312 LYS A C 1
ATOM 2408 O O . LYS A 1 312 ? 22.147 11.606 22.769 1.00 30.28 312 LYS A O 1
ATOM 2413 N N . ASN A 1 313 ? 21.872 10.006 24.327 1.00 33.22 313 ASN A N 1
ATOM 2414 C CA . ASN A 1 313 ? 20.431 9.730 24.193 1.00 33.22 313 ASN A CA 1
ATOM 2415 C C . ASN A 1 313 ? 19.521 10.919 24.599 1.00 33.22 313 ASN A C 1
ATOM 2417 O O . ASN A 1 313 ? 18.486 10.728 25.234 1.00 33.22 313 ASN A O 1
ATOM 2421 N N . LEU A 1 314 ? 19.899 12.147 24.254 1.00 33.84 314 LEU A N 1
ATOM 2422 C CA . LEU A 1 314 ? 19.087 13.351 24.365 1.00 33.84 314 LEU A CA 1
ATOM 2423 C C . LEU A 1 314 ? 19.069 14.006 22.976 1.00 33.84 314 LEU A C 1
ATOM 2425 O O . LEU A 1 314 ? 20.115 14.271 22.392 1.00 33.84 314 LEU A O 1
ATOM 2429 N N . ASP A 1 315 ? 17.864 14.170 22.435 1.00 41.84 315 ASP A N 1
ATOM 2430 C CA . ASP A 1 315 ? 17.522 14.992 21.265 1.00 41.84 315 ASP A CA 1
ATOM 2431 C C . ASP A 1 315 ? 18.114 14.611 19.895 1.00 41.84 315 ASP A C 1
ATOM 2433 O O . ASP A 1 315 ? 18.019 15.373 18.939 1.00 41.84 315 ASP A O 1
ATOM 2437 N N . TYR A 1 316 ? 18.613 13.385 19.703 1.00 32.03 316 TYR A N 1
ATOM 2438 C CA . TYR A 1 316 ? 19.201 12.961 18.415 1.00 32.03 316 TYR A CA 1
ATOM 2439 C C . TYR A 1 316 ? 18.223 12.859 17.227 1.00 32.03 316 TYR A C 1
ATOM 2441 O O . TYR A 1 316 ? 18.599 12.505 16.109 1.00 32.03 316 TYR A O 1
ATOM 2449 N N . LYS A 1 317 ? 16.938 13.138 17.434 1.00 36.59 317 LYS A N 1
ATOM 2450 C CA . LYS A 1 317 ? 15.931 12.998 16.389 1.00 36.59 317 LYS A CA 1
ATOM 2451 C C . LYS A 1 317 ? 15.143 14.282 16.095 1.00 36.59 317 LYS A C 1
ATOM 2453 O O . LYS A 1 317 ? 14.277 14.232 15.234 1.00 36.59 317 LYS A O 1
ATOM 2458 N N . GLU A 1 318 ? 15.513 15.447 16.620 1.00 38.81 318 GLU A N 1
ATOM 2459 C CA . GLU A 1 318 ? 14.932 16.732 16.166 1.00 38.81 318 GLU A CA 1
ATOM 2460 C C . GLU A 1 318 ? 15.562 17.241 14.839 1.00 38.81 318 GLU A C 1
ATOM 2462 O O . GLU A 1 318 ? 15.035 18.139 14.196 1.00 38.81 318 GLU A O 1
ATOM 2467 N N . TYR A 1 319 ? 16.628 16.597 14.338 1.00 43.66 319 TYR A N 1
ATOM 2468 C CA . TYR A 1 319 ? 17.537 17.211 13.349 1.00 43.66 319 TYR A CA 1
ATOM 2469 C C . TYR A 1 319 ? 17.439 16.757 11.879 1.00 43.66 319 TYR A C 1
ATOM 2471 O O . TYR A 1 319 ? 18.083 17.358 11.029 1.00 43.66 319 TYR A O 1
ATOM 2479 N N . ALA A 1 320 ? 16.674 15.707 11.548 1.00 37.44 320 ALA A N 1
ATOM 2480 C CA . ALA A 1 320 ? 16.733 15.054 10.224 1.00 37.44 320 ALA A CA 1
ATOM 2481 C C . ALA A 1 320 ? 15.406 15.058 9.437 1.00 37.44 320 ALA A C 1
ATOM 2483 O O . ALA A 1 320 ? 15.007 14.041 8.857 1.00 37.44 320 ALA A O 1
ATOM 2484 N N . SER A 1 321 ? 14.698 16.189 9.406 1.00 39.06 321 SER A N 1
ATOM 2485 C CA . SER A 1 321 ? 13.687 16.398 8.362 1.00 39.06 321 SER A CA 1
ATOM 2486 C C . SER A 1 321 ? 13.634 17.856 7.913 1.00 39.06 321 SER A C 1
ATOM 2488 O O . SER A 1 321 ? 12.858 18.648 8.446 1.00 39.06 321 SER A O 1
ATOM 2490 N N . PHE A 1 322 ? 14.427 18.175 6.893 1.00 45.72 322 PHE A N 1
ATOM 2491 C CA . PHE A 1 322 ? 14.279 19.386 6.082 1.00 45.72 322 PHE A CA 1
ATOM 2492 C C . PHE A 1 322 ? 13.106 19.284 5.078 1.00 45.72 322 PHE A C 1
ATOM 2494 O O . PHE A 1 322 ? 12.919 20.173 4.255 1.00 45.72 322 PHE A O 1
ATOM 2501 N N . ASP A 1 323 ? 12.291 18.222 5.163 1.00 38.34 323 ASP A N 1
ATOM 2502 C CA . ASP A 1 323 ? 11.100 18.023 4.334 1.00 38.34 323 ASP A CA 1
ATOM 2503 C C . ASP A 1 323 ? 10.003 19.062 4.613 1.00 38.34 323 ASP A C 1
ATOM 2505 O O . ASP A 1 323 ? 9.668 19.358 5.765 1.00 38.34 323 ASP A O 1
ATOM 2509 N N . ASP A 1 324 ? 9.329 19.465 3.534 1.00 34.22 324 ASP A N 1
ATOM 2510 C CA . ASP A 1 324 ? 8.120 20.308 3.435 1.00 34.22 324 ASP A CA 1
ATOM 2511 C C . ASP A 1 324 ? 6.871 19.727 4.168 1.00 34.22 324 ASP A C 1
ATOM 2513 O O . ASP A 1 324 ? 5.749 20.235 4.119 1.00 34.22 324 ASP A O 1
ATOM 2517 N N . GLY A 1 325 ? 7.071 18.644 4.922 1.00 38.69 325 GLY A N 1
ATOM 2518 C CA . GLY A 1 325 ? 6.091 17.974 5.780 1.00 38.69 325 GLY A CA 1
ATOM 2519 C C . GLY A 1 325 ? 6.708 17.289 7.005 1.00 38.69 325 GLY A C 1
ATOM 2520 O O . GLY A 1 325 ? 6.075 16.419 7.598 1.00 38.69 325 GLY A O 1
ATOM 2521 N N . GLY A 1 326 ? 7.942 17.647 7.377 1.00 39.69 326 GLY A N 1
ATOM 2522 C CA . GLY A 1 326 ? 8.750 16.952 8.375 1.00 39.69 326 GLY A CA 1
ATOM 2523 C C . GLY A 1 326 ? 8.168 16.940 9.795 1.00 39.69 326 GLY A C 1
ATOM 2524 O O . GLY A 1 326 ? 7.914 17.976 10.410 1.00 39.69 326 GLY A O 1
ATOM 2525 N N . TYR A 1 327 ? 8.029 15.731 10.328 1.00 46.69 327 TYR A N 1
ATOM 2526 C CA . TYR A 1 327 ? 7.367 15.317 11.568 1.00 46.69 327 TYR A CA 1
ATOM 2527 C C . TYR A 1 327 ? 8.018 15.778 12.897 1.00 46.69 327 TYR A C 1
ATOM 2529 O O . TYR A 1 327 ? 7.649 15.286 13.958 1.00 46.69 327 TYR A O 1
ATOM 2537 N N . ARG A 1 328 ? 8.994 16.699 12.848 1.00 51.44 328 ARG A N 1
ATOM 2538 C CA . ARG A 1 328 ? 9.928 17.061 13.943 1.00 51.44 328 ARG A CA 1
ATOM 2539 C C . ARG A 1 328 ? 9.839 18.534 14.391 1.00 51.44 328 ARG A C 1
ATOM 2541 O O . ARG A 1 328 ? 10.730 19.038 15.056 1.00 51.44 328 ARG A O 1
ATOM 2548 N N . ASN A 1 329 ? 8.763 19.237 14.031 1.00 59.88 329 ASN A N 1
ATOM 2549 C CA . ASN A 1 329 ? 8.646 20.703 14.126 1.00 59.88 329 ASN A CA 1
ATOM 2550 C C . ASN A 1 329 ? 7.632 21.208 15.189 1.00 59.88 329 ASN A C 1
ATOM 2552 O O . ASN A 1 329 ? 7.156 22.339 15.082 1.00 59.88 329 ASN A O 1
ATOM 2556 N N . THR A 1 330 ? 7.271 20.394 16.193 1.00 69.50 330 THR A N 1
ATOM 2557 C CA . THR A 1 330 ? 6.180 20.701 17.151 1.00 69.50 330 THR A CA 1
ATOM 2558 C C . THR A 1 330 ? 6.536 20.392 18.610 1.00 69.50 330 THR A C 1
ATOM 2560 O O . THR A 1 330 ? 6.726 19.235 18.964 1.00 69.50 330 THR A O 1
ATOM 2563 N N . ALA A 1 331 ? 6.516 21.367 19.514 1.00 74.38 331 ALA A N 1
ATOM 2564 C CA . ALA A 1 331 ? 6.670 21.124 20.951 1.00 74.38 331 ALA A CA 1
ATOM 2565 C C . ALA A 1 331 ? 5.315 21.016 21.672 1.00 74.38 331 ALA A C 1
ATOM 2567 O O . ALA A 1 331 ? 4.408 21.814 21.434 1.00 74.38 331 ALA A O 1
ATOM 2568 N N . PHE A 1 332 ? 5.195 20.045 22.584 1.00 78.56 332 PHE A N 1
ATOM 2569 C CA . PHE A 1 332 ? 3.986 19.799 23.377 1.00 78.56 332 PHE A CA 1
ATOM 2570 C C . PHE A 1 332 ? 4.227 20.002 24.874 1.00 78.56 332 PHE A C 1
ATOM 2572 O O . PHE A 1 332 ? 5.220 19.524 25.434 1.00 78.56 332 PHE A O 1
ATOM 2579 N N . TYR A 1 333 ? 3.262 20.655 25.519 1.00 81.88 333 TYR A N 1
ATOM 2580 C CA . TYR A 1 333 ? 3.298 21.057 26.919 1.00 81.88 333 TYR A CA 1
ATOM 2581 C C . TYR A 1 333 ? 2.009 20.671 27.643 1.00 81.88 333 TYR A C 1
ATOM 2583 O O . TYR A 1 333 ? 0.927 20.732 27.064 1.00 81.88 333 TYR A O 1
ATOM 2591 N N . ALA A 1 334 ? 2.123 20.331 28.923 1.00 85.69 334 ALA A N 1
ATOM 2592 C CA . ALA A 1 334 ? 1.003 20.246 29.855 1.00 85.69 334 ALA A CA 1
ATOM 2593 C C . ALA A 1 334 ? 1.155 21.287 30.963 1.00 85.69 334 ALA A C 1
ATOM 2595 O O . ALA A 1 334 ? 2.262 21.479 31.472 1.00 85.69 334 ALA A O 1
ATOM 2596 N N . PHE A 1 335 ? 0.040 21.903 31.352 1.00 89.81 335 PHE A N 1
ATOM 2597 C CA . PHE A 1 335 ? -0.036 22.923 32.396 1.00 89.81 335 PHE A CA 1
ATOM 2598 C C . PHE A 1 335 ? -1.106 22.544 33.420 1.00 89.81 335 PHE A C 1
ATOM 2600 O O . PHE A 1 335 ? -2.277 22.391 33.064 1.00 89.81 335 PHE A O 1
ATOM 2607 N N . LEU A 1 336 ? -0.704 22.403 34.682 1.00 92.12 336 LEU A N 1
ATOM 2608 C CA . LEU A 1 336 ? -1.569 22.050 35.805 1.00 92.12 336 LEU A CA 1
ATOM 2609 C C . LEU A 1 336 ? -1.828 23.279 36.679 1.00 92.12 336 LEU A C 1
ATOM 2611 O O . LEU A 1 336 ? -0.896 23.850 37.250 1.00 92.12 336 LEU A O 1
ATOM 2615 N N . TYR A 1 337 ? -3.100 23.643 36.827 1.00 94.12 337 TYR A N 1
ATOM 2616 C CA . TYR A 1 337 ? -3.559 24.698 37.728 1.00 94.12 337 TYR A CA 1
ATOM 2617 C C . TYR A 1 337 ? -4.325 24.107 38.913 1.00 94.12 337 TYR A C 1
ATOM 2619 O O . TYR A 1 337 ? -5.016 23.101 38.762 1.00 94.12 337 TYR A O 1
ATOM 2627 N N . ARG A 1 338 ? -4.251 24.759 40.079 1.00 94.62 338 ARG A N 1
ATOM 2628 C CA . ARG A 1 338 ? -5.144 24.509 41.225 1.00 94.62 338 ARG A CA 1
ATOM 2629 C C . ARG A 1 338 ? -6.109 25.672 41.444 1.00 94.62 338 ARG A C 1
ATOM 2631 O O . ARG A 1 338 ? -5.722 26.829 41.282 1.00 94.62 338 ARG A O 1
ATOM 2638 N N . TYR A 1 339 ? -7.329 25.356 41.864 1.00 94.31 339 TYR A N 1
ATOM 2639 C CA . TYR A 1 339 ? -8.448 26.277 42.062 1.00 94.31 339 TYR A CA 1
ATOM 2640 C C . TYR A 1 339 ? -9.174 25.962 43.383 1.00 94.31 339 TYR A C 1
ATOM 2642 O O . TYR A 1 339 ? -9.347 24.784 43.701 1.00 94.31 339 TYR A O 1
ATOM 2650 N N . PRO A 1 340 ? -9.585 26.955 44.190 1.00 92.81 340 PRO A N 1
ATOM 2651 C CA . PRO A 1 340 ? -10.250 26.699 45.470 1.00 92.81 340 PRO A CA 1
ATOM 2652 C C . PRO A 1 340 ? -11.617 26.022 45.300 1.00 92.81 340 PRO A C 1
ATOM 2654 O O . PRO A 1 340 ? -12.456 26.491 44.533 1.00 92.81 340 PRO A O 1
ATOM 2657 N N . LYS A 1 341 ? -11.911 24.973 46.083 1.00 88.25 341 LYS A N 1
ATOM 2658 C CA . LYS A 1 341 ? -13.256 24.355 46.105 1.00 88.25 341 LYS A CA 1
ATOM 2659 C C . LYS A 1 341 ? -14.346 25.300 46.614 1.00 88.25 341 LYS A C 1
ATOM 2661 O O . LYS A 1 341 ? -15.522 25.069 46.344 1.00 88.25 341 LYS A O 1
ATOM 2666 N N . THR A 1 342 ? -13.970 26.377 47.303 1.00 88.31 342 THR A N 1
ATOM 2667 C CA . THR A 1 342 ? -14.906 27.416 47.743 1.00 88.31 342 THR A CA 1
ATOM 2668 C C . THR A 1 342 ? -15.669 28.051 46.581 1.00 88.31 342 THR A C 1
ATOM 2670 O O . THR A 1 342 ? -16.831 28.402 46.766 1.00 88.31 342 THR A O 1
ATOM 2673 N N . ASP A 1 343 ? -15.076 28.129 45.382 1.00 89.62 343 ASP A N 1
ATOM 2674 C CA . ASP A 1 343 ? -15.745 28.633 44.174 1.00 89.62 343 ASP A CA 1
ATOM 2675 C C . ASP A 1 343 ? -16.968 27.768 43.810 1.00 89.62 343 ASP A C 1
ATOM 2677 O O . ASP A 1 343 ? -18.029 28.297 43.483 1.00 89.62 343 ASP A O 1
ATOM 2681 N N . ILE A 1 344 ? -16.860 26.440 43.954 1.00 86.31 344 ILE A N 1
ATOM 2682 C CA . ILE A 1 344 ? -17.968 25.500 43.716 1.00 86.31 344 ILE A CA 1
ATOM 2683 C C . ILE A 1 344 ? -19.074 25.730 44.748 1.00 86.31 344 ILE A C 1
ATOM 2685 O O . ILE A 1 344 ? -20.238 25.902 44.386 1.00 86.31 344 ILE A O 1
ATOM 2689 N N . THR A 1 345 ? -18.712 25.783 46.034 1.00 84.06 345 THR A N 1
ATOM 2690 C CA . THR A 1 345 ? -19.695 25.979 47.109 1.00 84.06 345 THR A CA 1
ATOM 2691 C C . THR A 1 345 ? -20.379 27.345 47.032 1.00 84.06 345 THR A C 1
ATOM 2693 O O . THR A 1 345 ? -21.571 27.446 47.319 1.00 84.06 345 THR A O 1
ATOM 2696 N N . ALA A 1 346 ? -19.662 28.393 46.614 1.00 85.81 346 ALA A N 1
ATOM 2697 C CA . ALA A 1 346 ? -20.206 29.738 46.456 1.00 85.81 346 ALA A CA 1
ATOM 2698 C C . ALA A 1 346 ? -21.199 29.805 45.288 1.00 85.81 346 ALA A C 1
ATOM 2700 O O . ALA A 1 346 ? -22.309 30.309 45.464 1.00 85.81 346 ALA A O 1
ATOM 2701 N N . ALA A 1 347 ? -20.849 29.226 44.135 1.00 85.62 347 ALA A N 1
ATOM 2702 C CA . ALA A 1 347 ? -21.740 29.151 42.982 1.00 85.62 347 ALA A CA 1
ATOM 2703 C C . ALA A 1 347 ? -23.028 28.373 43.308 1.00 85.62 347 ALA A C 1
ATOM 2705 O O . ALA A 1 347 ? -24.129 28.879 43.080 1.00 85.62 347 ALA A O 1
ATOM 2706 N N . GLN A 1 348 ? -22.914 27.208 43.953 1.00 81.62 348 GLN A N 1
ATOM 2707 C CA . GLN A 1 348 ? -24.076 26.429 44.403 1.00 81.62 348 GLN A CA 1
ATOM 2708 C C . GLN A 1 348 ? -24.943 27.198 45.412 1.00 81.62 348 GLN A C 1
ATOM 2710 O O . GLN A 1 348 ? -26.166 27.218 45.281 1.00 81.62 348 GLN A O 1
ATOM 2715 N N . SER A 1 349 ? -24.328 27.882 46.382 1.00 83.12 349 SER A N 1
ATOM 2716 C CA . SER A 1 349 ? -25.051 28.692 47.379 1.00 83.12 349 SER A CA 1
ATOM 2717 C C . SER A 1 349 ? -25.767 29.896 46.760 1.00 83.12 349 SER A C 1
ATOM 2719 O O . SER A 1 349 ? -26.777 30.350 47.290 1.00 83.12 349 SER A O 1
ATOM 2721 N N . SER A 1 350 ? -25.274 30.400 45.625 1.00 83.69 350 SER A N 1
ATOM 2722 C CA . SER A 1 350 ? -25.918 31.463 44.844 1.00 83.69 350 SER A CA 1
ATOM 2723 C C . SER A 1 350 ? -27.037 30.969 43.913 1.00 83.69 350 SER A C 1
ATOM 2725 O O . SER A 1 350 ? -27.631 31.766 43.191 1.00 83.69 350 SER A O 1
ATOM 2727 N N . GLY A 1 351 ? -27.349 29.667 43.936 1.00 81.56 351 GLY A N 1
ATOM 2728 C CA . GLY A 1 351 ? -28.403 29.057 43.123 1.00 81.56 351 GLY A CA 1
ATOM 2729 C C . GLY A 1 351 ? -27.990 28.714 41.687 1.00 81.56 351 GLY A C 1
ATOM 2730 O O . GLY A 1 351 ? -28.862 28.435 40.866 1.00 81.56 351 GLY A O 1
ATOM 2731 N N . GLN A 1 352 ? -26.692 28.728 41.360 1.00 83.88 352 GLN A N 1
ATOM 2732 C CA . GLN A 1 352 ? -26.195 28.361 40.032 1.00 83.88 352 GLN A CA 1
ATOM 2733 C C . GLN A 1 352 ? -26.265 26.843 39.811 1.00 83.88 352 GLN A C 1
ATOM 2735 O O . GLN A 1 352 ? -25.704 26.062 40.584 1.00 83.88 352 GLN A O 1
ATOM 2740 N N . ASP A 1 353 ? -26.899 26.427 38.712 1.00 81.69 353 ASP A N 1
ATOM 2741 C CA . ASP A 1 353 ? -26.880 25.036 38.256 1.00 81.69 353 ASP A CA 1
ATOM 2742 C C . ASP A 1 353 ? -25.585 24.734 37.495 1.00 81.69 353 ASP A C 1
ATOM 2744 O O . ASP A 1 353 ? -25.460 24.994 36.296 1.00 81.69 353 ASP A O 1
ATOM 2748 N N . LEU A 1 354 ? -24.616 24.168 38.208 1.00 77.19 354 LEU A N 1
ATOM 2749 C CA . LEU A 1 354 ? -23.313 23.806 37.662 1.00 77.19 354 LEU A CA 1
ATOM 2750 C C . LEU A 1 354 ? -23.358 22.601 36.699 1.00 77.19 354 LEU A C 1
ATOM 2752 O O . LEU A 1 354 ? -22.342 22.307 36.066 1.00 77.19 354 LEU A O 1
ATOM 2756 N N . GLU A 1 355 ? -24.489 21.897 36.553 1.00 70.94 355 GLU A N 1
ATOM 2757 C CA . GLU A 1 355 ? -24.635 20.828 35.552 1.00 70.94 355 GLU A CA 1
ATOM 2758 C C . GLU A 1 355 ? -24.690 21.380 34.126 1.00 70.94 355 GLU A C 1
ATOM 2760 O O . GLU A 1 355 ? -24.131 20.778 33.204 1.00 70.94 355 GLU A O 1
ATOM 2765 N N . THR A 1 356 ? -25.348 22.530 33.953 1.00 74.50 356 THR A N 1
ATOM 2766 C CA . THR A 1 356 ? -25.552 23.182 32.652 1.00 74.50 356 THR A CA 1
ATOM 2767 C C . THR A 1 356 ? -24.826 24.523 32.528 1.00 74.50 356 THR A C 1
ATOM 2769 O O . THR A 1 356 ? -24.591 24.971 31.409 1.00 74.50 356 THR A O 1
ATOM 2772 N N . HIS A 1 357 ? -24.439 25.155 33.642 1.00 85.31 357 HIS A N 1
ATOM 2773 C CA . HIS A 1 357 ? -23.730 26.439 33.678 1.00 85.31 357 HIS A CA 1
ATOM 2774 C C . HIS A 1 357 ? -22.395 26.298 34.436 1.00 85.31 357 HIS A C 1
ATOM 2776 O O . HIS A 1 357 ? -22.361 26.503 35.650 1.00 85.31 357 HIS A O 1
ATOM 2782 N N . PRO A 1 358 ? -21.289 25.943 33.755 1.00 85.88 358 PRO A N 1
ATOM 2783 C CA . PRO A 1 358 ? -20.015 25.630 34.403 1.00 85.88 358 PRO A CA 1
ATOM 2784 C C . PRO A 1 358 ? -19.311 26.875 34.960 1.00 85.88 358 PRO A C 1
ATOM 2786 O O . PRO A 1 358 ? -19.505 27.986 34.459 1.00 85.88 358 PRO A O 1
ATOM 2789 N N . LEU A 1 359 ? -18.398 26.675 35.917 1.00 91.25 359 LEU A N 1
ATOM 2790 C CA . LEU A 1 359 ? -17.377 27.686 36.219 1.00 91.25 359 LEU A CA 1
ATOM 2791 C C . LEU A 1 359 ? -16.394 27.761 35.046 1.00 91.25 359 LEU A C 1
ATOM 2793 O O . LEU A 1 359 ? -16.083 26.734 34.441 1.00 91.25 359 LEU A O 1
ATOM 2797 N N . LYS A 1 360 ? -15.886 28.951 34.722 1.00 92.94 360 LYS A N 1
ATOM 2798 C CA . LYS A 1 360 ? -14.980 29.153 33.590 1.00 92.94 360 LYS A CA 1
ATOM 2799 C C . LYS A 1 360 ? -13.730 29.911 34.008 1.00 92.94 360 LYS A C 1
ATOM 2801 O O . LYS A 1 360 ? -13.818 30.959 34.649 1.00 92.94 360 LYS A O 1
ATOM 2806 N N . TYR A 1 361 ? -12.576 29.400 33.591 1.00 94.06 361 TYR A N 1
ATOM 2807 C CA . TYR A 1 361 ? -11.271 29.998 33.872 1.00 94.06 361 TYR A CA 1
ATOM 2808 C C . TYR A 1 361 ? -10.440 30.107 32.595 1.00 94.06 361 TYR A C 1
ATOM 2810 O O . TYR A 1 361 ? -10.325 29.135 31.855 1.00 94.06 361 TYR A O 1
ATOM 2818 N N . LYS A 1 362 ? -9.836 31.268 32.334 1.00 94.12 362 LYS A N 1
ATOM 2819 C CA . LYS A 1 362 ? -9.056 31.563 31.126 1.00 94.12 362 LYS A CA 1
ATOM 2820 C C . LYS A 1 362 ? -7.553 31.537 31.409 1.00 94.12 362 LYS A C 1
ATOM 2822 O O . LYS A 1 362 ? -7.108 32.084 32.415 1.00 94.12 362 LYS A O 1
ATOM 2827 N N . SER A 1 363 ? -6.768 30.926 30.526 1.00 92.56 363 SER A N 1
ATOM 2828 C CA . SER A 1 363 ? -5.296 30.957 30.545 1.00 92.56 363 SER A CA 1
ATOM 2829 C C . SER A 1 363 ? -4.741 31.330 29.163 1.00 92.56 363 SER A C 1
ATOM 2831 O O . SER A 1 363 ? -5.439 31.164 28.156 1.00 92.56 363 SER A O 1
ATOM 2833 N N . THR A 1 364 ? -3.510 31.847 29.120 1.00 92.81 364 THR A N 1
ATOM 2834 C CA . THR A 1 364 ? -2.814 32.270 27.895 1.00 92.81 364 THR A CA 1
ATOM 2835 C C . THR A 1 364 ? -1.444 31.613 27.812 1.00 92.81 364 THR A C 1
ATOM 2837 O O . THR A 1 364 ? -0.624 31.780 28.715 1.00 92.81 364 THR A O 1
ATOM 2840 N N . PHE A 1 365 ? -1.185 30.912 26.708 1.00 90.25 365 PHE A N 1
ATOM 2841 C CA . PHE A 1 365 ? 0.111 30.338 26.354 1.00 90.25 365 PHE A CA 1
ATOM 2842 C C . PHE A 1 365 ? 0.715 31.127 25.204 1.00 90.25 365 PHE A C 1
ATOM 2844 O O . PHE A 1 365 ? 0.020 31.446 24.241 1.00 90.25 365 PHE A O 1
ATOM 2851 N N . SER A 1 366 ? 2.002 31.423 25.297 1.00 89.50 366 SER A N 1
ATOM 2852 C CA . SER A 1 366 ? 2.732 32.182 24.303 1.00 89.50 366 SER A CA 1
ATOM 2853 C C . SER A 1 366 ? 4.126 31.621 24.061 1.00 89.50 366 SER A C 1
ATOM 2855 O O . SER A 1 366 ? 4.715 30.952 24.912 1.00 89.50 366 SER A O 1
ATOM 2857 N N . VAL A 1 367 ? 4.652 31.899 22.876 1.00 85.81 367 VAL A N 1
ATOM 2858 C CA . VAL A 1 367 ? 6.006 31.537 22.478 1.00 85.81 367 VAL A CA 1
ATOM 2859 C C . VAL A 1 367 ? 6.682 32.747 21.850 1.00 85.81 367 VAL A C 1
ATOM 2861 O O . VAL A 1 367 ? 6.118 33.386 20.962 1.00 85.81 367 VAL A O 1
ATOM 2864 N N . GLN A 1 368 ? 7.890 33.053 22.321 1.00 86.00 368 GLN A N 1
ATOM 2865 C CA . GLN A 1 368 ? 8.768 34.050 21.715 1.00 86.00 368 GLN A CA 1
ATOM 2866 C C . GLN A 1 368 ? 9.831 33.353 20.867 1.00 86.00 368 GLN A C 1
ATOM 2868 O O . GLN A 1 368 ? 10.601 32.560 21.406 1.00 86.00 368 GLN A O 1
ATOM 2873 N N . ASP A 1 369 ? 9.899 33.665 19.574 1.00 82.12 369 ASP A N 1
ATOM 2874 C CA . ASP A 1 369 ? 10.936 33.143 18.683 1.00 82.12 369 ASP A CA 1
ATOM 2875 C C . ASP A 1 369 ? 12.261 33.915 18.862 1.00 82.12 369 ASP A C 1
ATOM 2877 O O . ASP A 1 369 ? 12.285 35.127 19.078 1.00 82.12 369 ASP A O 1
ATOM 2881 N N . ILE A 1 370 ? 13.379 33.197 18.760 1.00 81.62 370 ILE A N 1
ATOM 2882 C CA . ILE A 1 370 ? 14.750 33.714 18.727 1.00 81.62 370 ILE A CA 1
ATOM 2883 C C . ILE A 1 370 ? 15.389 33.196 17.445 1.00 81.62 370 ILE A C 1
ATOM 2885 O O . ILE A 1 370 ? 15.650 32.000 17.297 1.00 81.62 370 ILE A O 1
ATOM 2889 N N . TRP A 1 371 ? 15.633 34.089 16.502 1.00 81.81 371 TRP A N 1
ATOM 2890 C CA . TRP A 1 371 ? 16.176 33.764 15.193 1.00 81.81 371 TRP A CA 1
ATOM 2891 C C . TRP A 1 371 ? 17.680 33.450 15.289 1.00 81.81 371 TRP A C 1
ATOM 2893 O O . TRP A 1 371 ? 18.374 33.908 16.196 1.00 81.81 371 TRP A O 1
ATOM 2903 N N . GLN A 1 372 ? 18.212 32.652 14.356 1.00 77.81 372 GLN A N 1
ATOM 2904 C CA . GLN A 1 372 ? 19.640 32.272 14.314 1.00 77.81 372 GLN A CA 1
ATOM 2905 C C . GLN A 1 372 ? 20.631 33.455 14.318 1.00 77.81 372 GLN A C 1
ATOM 2907 O O . GLN A 1 372 ? 21.739 33.300 14.844 1.00 77.81 372 GLN A O 1
ATOM 2912 N N . ASP A 1 373 ? 20.237 34.595 13.744 1.00 79.00 373 ASP A N 1
ATOM 2913 C CA . ASP A 1 373 ? 20.974 35.868 13.686 1.00 79.00 373 ASP A CA 1
ATOM 2914 C C . ASP A 1 373 ? 20.894 36.676 14.998 1.00 79.00 373 ASP A C 1
ATOM 2916 O O . ASP A 1 373 ? 21.508 37.734 15.117 1.00 79.00 373 ASP A O 1
ATOM 2920 N N . GLY A 1 374 ? 20.164 36.173 15.999 1.00 78.00 374 GLY A N 1
ATOM 2921 C CA . GLY A 1 374 ? 19.995 36.792 17.312 1.00 78.00 374 GLY A CA 1
ATOM 2922 C C . GLY A 1 374 ? 18.776 37.710 17.431 1.00 78.00 374 GLY A C 1
ATOM 2923 O O . GLY A 1 374 ? 18.527 38.231 18.521 1.00 78.00 374 GLY A O 1
ATOM 2924 N N . TYR A 1 375 ? 17.991 37.895 16.365 1.00 82.00 375 TYR A N 1
ATOM 2925 C CA . TYR A 1 375 ? 16.776 38.702 16.431 1.00 82.00 375 TYR A CA 1
ATOM 2926 C C . TYR A 1 375 ? 15.691 38.025 17.286 1.00 82.00 375 TYR A C 1
ATOM 2928 O O . TYR A 1 375 ? 15.413 36.835 17.146 1.00 82.00 375 TYR A O 1
ATOM 2936 N N . SER A 1 376 ? 15.071 38.786 18.190 1.00 74.50 376 SER A N 1
ATOM 2937 C CA . SER A 1 376 ? 14.026 38.307 19.119 1.00 74.50 376 SER A CA 1
ATOM 2938 C C . SER A 1 376 ? 12.841 39.278 19.258 1.00 74.50 376 SER A C 1
ATOM 2940 O O . SER A 1 376 ? 12.045 39.170 20.194 1.00 74.50 376 SER A O 1
ATOM 2942 N N . GLY A 1 377 ? 12.725 40.230 18.320 1.00 67.94 377 GLY A N 1
ATOM 2943 C CA . GLY A 1 377 ? 11.688 41.270 18.286 1.00 67.94 377 GLY A CA 1
ATOM 2944 C C . GLY A 1 377 ? 10.343 40.828 17.695 1.00 67.94 377 GLY A C 1
ATOM 2945 O O . GLY A 1 377 ? 9.421 41.636 17.621 1.00 67.94 377 GLY A O 1
ATOM 2946 N N . THR A 1 378 ? 10.201 39.560 17.295 1.00 63.56 378 THR A N 1
ATOM 2947 C CA . THR A 1 378 ? 8.946 39.025 16.747 1.00 63.56 378 THR A CA 1
ATOM 2948 C C . THR A 1 378 ? 7.802 39.080 17.764 1.00 63.56 378 THR A C 1
ATOM 2950 O O . THR A 1 378 ? 8.027 38.765 18.939 1.00 63.56 378 THR A O 1
ATOM 2953 N N . PRO A 1 379 ? 6.558 39.380 17.337 1.00 63.38 379 PRO A N 1
ATOM 2954 C CA . PRO A 1 379 ? 5.387 39.246 18.193 1.00 63.38 379 PRO A CA 1
ATOM 2955 C C . PRO A 1 379 ? 5.313 37.842 18.795 1.00 63.38 379 PRO A C 1
ATOM 2957 O O . PRO A 1 379 ? 5.508 36.849 18.092 1.00 63.38 379 PRO A O 1
ATOM 2960 N N . LYS A 1 380 ? 5.008 37.754 20.094 1.00 77.56 380 LYS A N 1
ATOM 2961 C CA . LYS A 1 380 ? 4.740 36.465 20.735 1.00 77.56 380 LYS A CA 1
ATOM 2962 C C . LYS A 1 380 ? 3.556 35.807 20.026 1.00 77.56 380 LYS A C 1
ATOM 2964 O O . LYS A 1 380 ? 2.475 36.389 19.955 1.00 77.56 380 LYS A O 1
ATOM 2969 N N . ALA A 1 381 ? 3.746 34.592 19.525 1.00 79.31 381 ALA A N 1
ATOM 2970 C CA . ALA A 1 381 ? 2.624 33.780 19.085 1.00 79.31 381 ALA A CA 1
ATOM 2971 C C . ALA A 1 381 ? 1.859 33.351 20.335 1.00 79.31 381 ALA A C 1
ATOM 2973 O O . ALA A 1 381 ? 2.437 32.698 21.201 1.00 79.31 381 ALA A O 1
ATOM 2974 N N . GLU A 1 382 ? 0.592 33.734 20.455 1.00 88.94 382 GLU A N 1
ATOM 2975 C CA . GLU A 1 382 ? -0.209 33.478 21.650 1.00 88.94 382 GLU A CA 1
ATOM 2976 C C . GLU A 1 382 ? -1.513 32.748 21.337 1.00 88.94 382 GLU A C 1
ATOM 2978 O O . GLU A 1 382 ? -2.091 32.857 20.256 1.00 88.94 382 GLU A O 1
ATOM 2983 N N . SER A 1 383 ? -1.981 31.984 22.315 1.00 87.81 383 SER A N 1
ATOM 2984 C CA . SER A 1 383 ? -3.253 31.285 22.274 1.00 87.81 383 SER A CA 1
ATOM 2985 C C . SER A 1 383 ? -3.886 31.300 23.655 1.00 87.81 383 SER A C 1
ATOM 2987 O O . SER A 1 383 ? -3.201 31.141 24.667 1.00 87.81 383 SER A O 1
ATOM 2989 N N . THR A 1 384 ? -5.205 31.479 23.704 1.00 90.81 384 THR A N 1
ATOM 2990 C CA . THR A 1 384 ? -5.963 31.477 24.959 1.00 90.81 384 THR A CA 1
ATOM 2991 C C . THR A 1 384 ? -6.971 30.345 24.972 1.00 90.81 384 THR A C 1
ATOM 2993 O O . THR A 1 384 ? -7.568 30.029 23.944 1.00 90.81 384 THR A O 1
ATOM 2996 N N . ALA A 1 385 ? -7.175 29.753 26.143 1.00 89.12 385 ALA A N 1
ATOM 2997 C CA . ALA A 1 385 ? -8.148 28.692 26.343 1.00 89.12 385 ALA A CA 1
ATOM 2998 C C . ALA A 1 385 ? -8.944 28.923 27.619 1.00 89.12 385 ALA A C 1
ATOM 3000 O O . ALA A 1 385 ? -8.425 29.457 28.600 1.00 89.12 385 ALA A O 1
ATOM 3001 N N . GLU A 1 386 ? -10.191 28.462 27.601 1.00 91.69 386 GLU A N 1
ATOM 3002 C CA . GLU A 1 386 ? -11.059 28.412 28.772 1.00 91.69 386 GLU A CA 1
ATOM 3003 C C . GLU A 1 386 ? -11.208 26.964 29.246 1.00 91.69 386 GLU A C 1
ATOM 3005 O O . GLU A 1 386 ? -11.489 26.077 28.435 1.00 91.69 386 GLU A O 1
ATOM 3010 N N . LEU A 1 387 ? -11.021 26.748 30.548 1.00 89.06 387 LEU A N 1
ATOM 3011 C CA . LEU A 1 387 ? -11.389 25.536 31.275 1.00 89.06 387 LEU A CA 1
ATOM 3012 C C . LEU A 1 387 ? -12.833 25.673 31.747 1.00 89.06 387 LEU A C 1
ATOM 3014 O O . LEU A 1 387 ? -13.146 26.634 32.452 1.00 89.06 387 LEU A O 1
ATOM 3018 N N . GLU A 1 388 ? -13.683 24.709 31.402 1.00 87.44 388 GLU A N 1
ATOM 3019 C CA . GLU A 1 388 ? -15.062 24.643 31.883 1.00 87.44 388 GLU A CA 1
ATOM 3020 C C . GLU A 1 388 ? -15.208 23.567 32.967 1.00 87.44 388 GLU A C 1
ATOM 3022 O O . GLU A 1 388 ? -14.991 22.380 32.732 1.00 87.44 388 GLU A O 1
ATOM 3027 N N . VAL A 1 389 ? -15.619 23.976 34.166 1.00 85.88 389 VAL A N 1
ATOM 3028 C CA . VAL A 1 389 ? -15.804 23.091 35.319 1.00 85.88 389 VAL A CA 1
ATOM 3029 C C . VAL A 1 389 ? -17.290 22.838 35.521 1.00 85.88 389 VAL A C 1
ATOM 3031 O O . VAL A 1 389 ? -18.016 23.681 36.052 1.00 85.88 389 VAL A O 1
ATOM 3034 N N . TYR A 1 390 ? -17.740 21.661 35.099 1.00 77.94 390 TYR A N 1
ATOM 3035 C CA . TYR A 1 390 ? -19.114 21.210 35.297 1.00 77.94 390 TYR A CA 1
ATOM 3036 C C . TYR A 1 390 ? -19.264 20.433 36.608 1.00 77.94 390 TYR A C 1
ATOM 3038 O O . TYR A 1 390 ? -18.406 19.625 36.943 1.00 77.94 390 TYR A O 1
ATOM 3046 N N . VAL A 1 391 ? -20.394 20.703 37.267 1.00 73.19 391 VAL A N 1
ATOM 3047 C CA . VAL A 1 391 ? -21.140 20.145 38.419 1.00 73.19 391 VAL A CA 1
ATOM 3048 C C . VAL A 1 391 ? -22.091 18.947 38.219 1.00 73.19 391 VAL A C 1
ATOM 3050 O O . VAL A 1 391 ? -23.122 18.953 38.875 1.00 73.19 391 VAL A O 1
ATOM 3053 N N . ARG A 1 392 ? -21.919 18.050 37.227 1.00 60.53 392 ARG A N 1
ATOM 3054 C CA . ARG A 1 392 ? -22.974 17.086 36.795 1.00 60.53 392 ARG A CA 1
ATOM 3055 C C . ARG A 1 392 ? -23.498 16.174 37.906 1.00 60.53 392 ARG A C 1
ATOM 3057 O O . ARG A 1 392 ? -22.688 15.551 38.579 1.00 60.53 392 ARG A O 1
ATOM 3064 N N . LYS A 1 393 ? -24.817 15.954 37.997 1.00 54.50 393 LYS A N 1
ATOM 3065 C CA . LYS A 1 393 ? -25.387 14.808 38.731 1.00 54.50 393 LYS A CA 1
ATOM 3066 C C . LYS A 1 393 ? -25.220 13.539 37.893 1.00 54.50 393 LYS A C 1
ATOM 3068 O O . LYS A 1 393 ? -25.466 13.544 36.689 1.00 54.50 393 LYS A O 1
ATOM 3073 N N . ASN A 1 394 ? -24.769 12.448 38.505 1.00 50.62 394 ASN A N 1
ATOM 3074 C CA . ASN A 1 394 ? -24.506 11.204 37.788 1.00 50.62 394 ASN A CA 1
ATOM 3075 C C . ASN A 1 394 ? -25.826 10.443 37.560 1.00 50.62 394 ASN A C 1
ATOM 3077 O O . ASN A 1 394 ? -26.523 10.073 38.504 1.00 50.62 394 ASN A O 1
ATOM 3081 N N . ILE A 1 395 ? -26.192 10.242 36.293 1.00 45.34 395 ILE A N 1
ATOM 3082 C CA . ILE A 1 395 ? -27.409 9.532 35.879 1.00 45.34 395 ILE A CA 1
ATOM 3083 C C . ILE A 1 395 ? -26.964 8.197 35.264 1.00 45.34 395 ILE A C 1
ATOM 3085 O O . ILE A 1 395 ? -26.863 8.068 34.046 1.00 45.34 395 ILE A O 1
ATOM 3089 N N . GLY A 1 396 ? -26.592 7.213 36.087 1.00 52.16 396 GLY A N 1
ATOM 3090 C CA . GLY A 1 396 ? -26.190 5.894 35.578 1.00 52.16 396 GLY A CA 1
ATOM 3091 C C . GLY A 1 396 ? -27.331 5.139 34.860 1.00 52.16 396 GLY A C 1
ATOM 3092 O O . GLY A 1 396 ? -28.492 5.558 34.889 1.00 52.16 396 GLY A O 1
ATOM 3093 N N . GLY A 1 397 ? -27.014 4.000 34.224 1.00 54.69 397 GLY A N 1
ATOM 3094 C CA . GLY A 1 397 ? -27.976 3.154 33.488 1.00 54.69 397 GLY A CA 1
ATOM 3095 C C . GLY A 1 397 ? -27.801 3.063 31.961 1.00 54.69 397 GLY A C 1
ATOM 3096 O O . GLY A 1 397 ? -28.762 2.739 31.266 1.00 54.69 397 GLY A O 1
ATOM 3097 N N . VAL A 1 398 ? -26.611 3.343 31.416 1.00 61.66 398 VAL A N 1
ATOM 3098 C CA . VAL A 1 398 ? -26.328 3.186 29.975 1.00 61.66 398 VAL A CA 1
ATOM 3099 C C . VAL A 1 398 ? -26.000 1.723 29.651 1.00 61.66 398 VAL A C 1
ATOM 3101 O O . VAL A 1 398 ? -25.161 1.097 30.296 1.00 61.66 398 VAL A O 1
ATOM 3104 N N . ALA A 1 399 ? -26.653 1.175 28.632 1.00 71.56 399 ALA A N 1
ATOM 3105 C CA . ALA A 1 399 ? -26.509 -0.209 28.193 1.00 71.56 399 ALA A CA 1
ATOM 3106 C C . ALA A 1 399 ? -26.329 -0.250 26.669 1.00 71.56 399 ALA A C 1
ATOM 3108 O O . ALA A 1 399 ? -27.012 0.473 25.944 1.00 71.56 399 ALA A O 1
ATOM 3109 N N . ARG A 1 400 ? -25.398 -1.077 26.179 1.00 78.75 400 ARG A N 1
ATOM 3110 C CA . ARG A 1 400 ? -25.114 -1.229 24.746 1.00 78.75 400 ARG A CA 1
ATOM 3111 C C . ARG A 1 400 ? -24.957 -2.699 24.376 1.00 78.75 400 ARG A C 1
ATOM 3113 O O . ARG A 1 400 ? -24.163 -3.420 24.973 1.00 78.75 400 ARG A O 1
ATOM 3120 N N . LEU A 1 401 ? -25.672 -3.105 23.337 1.00 82.62 401 LEU A N 1
ATOM 3121 C CA . LEU A 1 401 ? -25.529 -4.391 22.664 1.00 82.62 401 LEU A CA 1
ATOM 3122 C C . LEU A 1 401 ? -25.181 -4.116 21.206 1.00 82.62 401 LEU A C 1
ATOM 3124 O O . LEU A 1 401 ? -25.761 -3.208 20.612 1.00 82.62 401 LEU A O 1
ATOM 3128 N N . ASP A 1 402 ? -24.241 -4.864 20.635 1.00 82.75 402 ASP A N 1
ATOM 3129 C CA . ASP A 1 402 ? -23.891 -4.695 19.224 1.00 82.75 402 ASP A CA 1
ATOM 3130 C C . ASP A 1 402 ? -23.434 -6.002 18.559 1.00 82.75 402 ASP A C 1
ATOM 3132 O O . ASP A 1 402 ? -22.887 -6.897 19.206 1.00 82.75 402 ASP A O 1
ATOM 3136 N N . LYS A 1 403 ? -23.648 -6.091 17.246 1.00 85.69 403 LYS A N 1
ATOM 3137 C CA . LYS A 1 403 ? -23.087 -7.110 16.358 1.00 85.69 403 LYS A CA 1
ATOM 3138 C C . LYS A 1 403 ? -22.446 -6.344 15.220 1.00 85.69 403 LYS A C 1
ATOM 3140 O O . LYS A 1 403 ? -23.066 -5.442 14.665 1.00 85.69 403 LYS A O 1
ATOM 3145 N N . TYR A 1 404 ? -21.212 -6.677 14.871 1.00 81.88 404 TYR A N 1
ATOM 3146 C CA . TYR A 1 404 ? -20.514 -5.954 13.813 1.00 81.88 404 TYR A CA 1
ATOM 3147 C C . TYR A 1 404 ? -19.368 -6.767 13.216 1.00 81.88 404 TYR A C 1
ATOM 3149 O O . TYR A 1 404 ? -18.810 -7.650 13.861 1.00 81.88 404 TYR A O 1
ATOM 3157 N N . THR A 1 405 ? -18.986 -6.475 11.977 1.00 77.06 405 THR A N 1
ATOM 3158 C CA . THR A 1 405 ? -17.891 -7.169 11.275 1.00 77.06 405 THR A CA 1
ATOM 3159 C C . THR A 1 405 ? -16.522 -6.497 11.503 1.00 77.06 405 THR A C 1
ATOM 3161 O O . THR A 1 405 ? -15.485 -7.173 11.480 1.00 77.06 405 THR A O 1
ATOM 3164 N N . GLY A 1 406 ? -16.512 -5.186 11.799 1.00 69.25 406 GLY A N 1
ATOM 3165 C CA . GLY A 1 406 ? -15.332 -4.319 12.006 1.00 69.25 406 GLY A CA 1
ATOM 3166 C C . GLY A 1 406 ? -15.069 -3.928 13.464 1.00 69.25 406 GLY A C 1
ATOM 3167 O O . GLY A 1 406 ? -14.983 -4.812 14.312 1.00 69.25 406 GLY A O 1
ATOM 3168 N N . GLN A 1 407 ? -14.914 -2.632 13.752 1.00 57.91 407 GLN A N 1
ATOM 3169 C CA . GLN A 1 407 ? -15.034 -2.062 15.103 1.00 57.91 407 GLN A CA 1
ATOM 3170 C C . GLN A 1 407 ? -16.497 -1.668 15.390 1.00 57.91 407 GLN A C 1
ATOM 3172 O O . GLN A 1 407 ? -17.235 -1.368 14.451 1.00 57.91 407 GLN A O 1
ATOM 3177 N N . PRO A 1 408 ? -16.936 -1.588 16.664 1.00 47.94 408 PRO A N 1
ATOM 3178 C CA . PRO A 1 408 ? -18.320 -1.229 17.004 1.00 47.94 408 PRO A CA 1
ATOM 3179 C C . PRO A 1 408 ? -18.758 0.153 16.485 1.00 47.94 408 PRO A C 1
ATOM 3181 O O . PRO A 1 408 ? -19.947 0.474 16.453 1.00 47.94 408 PRO A O 1
ATOM 3184 N N . THR A 1 409 ? -17.807 1.026 16.159 1.00 50.00 409 THR A N 1
ATOM 3185 C CA . THR A 1 409 ? -18.050 2.387 15.664 1.00 50.00 409 THR A CA 1
ATOM 3186 C C . THR A 1 409 ? -18.035 2.490 14.142 1.00 50.00 409 THR A C 1
ATOM 3188 O O . THR A 1 409 ? -18.438 3.525 13.619 1.00 50.00 409 THR A O 1
ATOM 3191 N N . ASP A 1 410 ? -17.603 1.447 13.428 1.00 53.34 410 ASP A N 1
ATOM 3192 C CA . ASP A 1 410 ? -17.495 1.489 11.972 1.00 53.34 410 ASP A CA 1
ATOM 3193 C C . ASP A 1 410 ? -18.889 1.370 11.348 1.00 53.34 410 ASP A C 1
ATOM 3195 O O . ASP A 1 410 ? -19.586 0.370 11.502 1.00 53.34 410 ASP A O 1
ATOM 3199 N N . THR A 1 411 ? -19.314 2.402 10.624 1.00 51.94 411 THR A N 1
ATOM 3200 C CA . THR A 1 411 ? -20.562 2.401 9.841 1.00 51.94 411 THR A CA 1
ATOM 3201 C C . THR A 1 411 ? -20.383 1.808 8.441 1.00 51.94 411 THR A C 1
ATOM 3203 O O . THR A 1 411 ? -21.277 1.922 7.605 1.00 51.94 411 THR A O 1
ATOM 3206 N N . ASN A 1 412 ? -19.233 1.197 8.153 1.00 55.34 412 ASN A N 1
ATOM 3207 C CA . ASN A 1 412 ? -18.873 0.770 6.806 1.00 55.34 412 ASN A CA 1
ATOM 3208 C C . ASN A 1 412 ? -19.103 -0.732 6.621 1.00 55.34 412 ASN A C 1
ATOM 3210 O O . ASN A 1 412 ? -18.542 -1.545 7.356 1.00 55.34 412 ASN A O 1
ATOM 3214 N N . THR A 1 413 ? -19.860 -1.091 5.582 1.00 63.44 413 THR A N 1
ATOM 3215 C CA . THR A 1 413 ? -19.957 -2.473 5.100 1.00 63.44 413 THR A CA 1
ATOM 3216 C C . THR A 1 413 ? -18.571 -3.015 4.766 1.00 63.44 413 THR A C 1
ATOM 3218 O O . THR A 1 413 ? -17.806 -2.373 4.042 1.00 63.44 413 THR A O 1
ATOM 3221 N N . GLN A 1 414 ? -18.250 -4.220 5.245 1.00 72.44 414 GLN A N 1
ATOM 3222 C CA . GLN A 1 414 ? -17.008 -4.885 4.858 1.00 72.44 414 GLN A CA 1
ATOM 3223 C C . GLN A 1 414 ? -17.137 -5.480 3.458 1.00 72.44 414 GLN A C 1
ATOM 3225 O O . GLN A 1 414 ? -17.823 -6.479 3.243 1.00 72.44 414 GLN A O 1
ATOM 3230 N N . LEU A 1 415 ? -16.451 -4.857 2.501 1.00 78.88 415 LEU A N 1
ATOM 3231 C CA . LEU A 1 415 ? -16.269 -5.387 1.158 1.00 78.88 415 LEU A CA 1
ATOM 3232 C C . LEU A 1 415 ? -15.201 -6.483 1.175 1.00 78.88 415 LEU A C 1
ATOM 3234 O O . LEU A 1 415 ? -14.022 -6.208 1.404 1.00 78.88 415 LEU A O 1
ATOM 3238 N N . ILE A 1 416 ? -15.597 -7.713 0.863 1.00 81.50 416 ILE A N 1
ATOM 3239 C CA . ILE A 1 416 ? -14.677 -8.823 0.641 1.00 81.50 416 ILE A CA 1
ATOM 3240 C C . ILE A 1 416 ? -14.568 -9.077 -0.856 1.00 81.50 416 ILE A C 1
ATOM 3242 O O . ILE A 1 416 ? -15.438 -9.682 -1.492 1.00 81.50 416 ILE A O 1
ATOM 3246 N N . LYS A 1 417 ? -13.454 -8.609 -1.416 1.00 83.56 417 LYS A N 1
ATOM 3247 C CA . LYS A 1 417 ? -13.159 -8.776 -2.833 1.00 83.56 417 LYS A CA 1
ATOM 3248 C C . LYS A 1 417 ? -12.936 -10.240 -3.190 1.00 83.56 417 LYS A C 1
ATOM 3250 O O . LYS A 1 417 ? -12.288 -10.958 -2.433 1.00 83.56 417 LYS A O 1
ATOM 3255 N N . GLY A 1 418 ? -13.453 -10.668 -4.338 1.00 82.31 418 GLY A N 1
ATOM 3256 C CA . GLY A 1 418 ? -13.244 -12.008 -4.894 1.00 82.31 418 GLY A CA 1
ATOM 3257 C C . GLY A 1 418 ? -14.090 -13.128 -4.290 1.00 82.31 418 GLY A C 1
ATOM 3258 O O . GLY A 1 418 ? -14.206 -14.196 -4.889 1.00 82.31 418 GLY A O 1
ATOM 3259 N N . MET A 1 419 ? -14.719 -12.897 -3.138 1.00 87.12 419 MET A N 1
ATOM 3260 C CA . MET A 1 419 ? -15.426 -13.947 -2.407 1.00 87.12 419 MET A CA 1
ATOM 3261 C C . MET A 1 419 ? -16.684 -14.446 -3.127 1.00 87.12 419 MET A C 1
ATOM 3263 O O . MET A 1 419 ? -17.012 -15.625 -3.018 1.00 87.12 419 MET A O 1
ATOM 3267 N N . GLN A 1 420 ? -17.356 -13.589 -3.902 1.00 88.75 420 GLN A N 1
ATOM 3268 C CA . GLN A 1 420 ? -18.523 -13.995 -4.690 1.00 88.75 420 GLN A CA 1
ATOM 3269 C C . GLN A 1 420 ? -18.146 -15.052 -5.737 1.00 88.75 420 GLN A C 1
ATOM 3271 O O . GLN A 1 420 ? -18.842 -16.053 -5.876 1.00 88.75 420 GLN A O 1
ATOM 3276 N N . THR A 1 421 ? -17.015 -14.859 -6.428 1.00 86.75 421 THR A N 1
ATOM 3277 C CA . THR A 1 421 ? -16.492 -15.811 -7.421 1.00 86.75 421 THR A CA 1
ATOM 3278 C C . THR A 1 421 ? -16.108 -17.137 -6.774 1.00 86.75 421 THR A C 1
ATOM 3280 O O . THR A 1 421 ? -16.493 -18.183 -7.278 1.00 86.75 421 THR A O 1
ATOM 3283 N N . LEU A 1 422 ? -15.418 -17.104 -5.630 1.00 87.75 422 LEU A N 1
ATOM 3284 C CA . LEU A 1 422 ? -15.007 -18.323 -4.924 1.00 87.75 422 LEU A CA 1
ATOM 3285 C C . LEU A 1 422 ? -16.194 -19.182 -4.485 1.00 87.75 422 LEU A C 1
ATOM 3287 O O . LEU A 1 422 ? -16.196 -20.394 -4.698 1.00 87.75 422 LEU A O 1
ATOM 3291 N N . LEU A 1 423 ? -17.209 -18.553 -3.892 1.00 90.19 423 LEU A N 1
ATOM 3292 C CA . LEU A 1 423 ? -18.414 -19.251 -3.459 1.00 90.19 423 LEU A CA 1
ATOM 3293 C C . LEU A 1 423 ? -19.216 -19.786 -4.654 1.00 90.19 423 LEU A C 1
ATOM 3295 O O . LEU A 1 423 ? -19.703 -20.909 -4.579 1.00 90.19 423 LEU A O 1
ATOM 3299 N N . ALA A 1 424 ? -19.307 -19.036 -5.759 1.00 89.44 424 ALA A N 1
ATOM 3300 C CA . ALA A 1 424 ? -19.942 -19.506 -6.994 1.00 89.44 424 ALA A CA 1
ATOM 3301 C C . ALA A 1 424 ? -19.229 -20.741 -7.579 1.00 89.44 424 ALA A C 1
ATOM 3303 O O . ALA A 1 424 ? -19.884 -21.687 -8.001 1.00 89.44 424 ALA A O 1
ATOM 3304 N N . GLU A 1 425 ? -17.894 -20.791 -7.509 1.00 85.44 425 GLU A N 1
ATOM 3305 C CA . GLU A 1 425 ? -17.085 -21.953 -7.917 1.00 85.44 425 GLU A CA 1
ATOM 3306 C C . GLU A 1 425 ? -17.148 -23.129 -6.917 1.00 85.44 425 GLU A C 1
ATOM 3308 O O . GLU A 1 425 ? -16.526 -24.169 -7.133 1.00 85.44 425 GLU A O 1
ATOM 3313 N N . GLY A 1 426 ? -17.909 -22.997 -5.825 1.00 88.31 426 GLY A N 1
ATOM 3314 C CA . GLY A 1 426 ? -18.105 -24.049 -4.828 1.00 88.31 426 GLY A CA 1
ATOM 3315 C C . GLY A 1 426 ? -17.018 -24.133 -3.758 1.00 88.31 426 GLY A C 1
ATOM 3316 O O . GLY A 1 426 ? -16.923 -25.146 -3.068 1.00 88.31 426 GLY A O 1
ATOM 3317 N N . THR A 1 427 ? -16.200 -23.092 -3.595 1.00 88.19 427 THR A N 1
ATOM 3318 C CA . THR A 1 427 ? -15.144 -23.057 -2.576 1.00 88.19 427 THR A CA 1
ATOM 3319 C C . THR A 1 427 ? -15.706 -22.613 -1.218 1.00 88.19 427 THR A C 1
ATOM 3321 O O . THR A 1 427 ? -16.205 -21.490 -1.116 1.00 88.19 427 THR A O 1
ATOM 3324 N N . PRO A 1 428 ? -15.586 -23.426 -0.147 1.00 90.12 428 PRO A N 1
ATOM 3325 C CA . PRO A 1 428 ? -15.961 -23.009 1.203 1.00 90.12 428 PRO A CA 1
ATOM 3326 C C . PRO A 1 428 ? -15.044 -21.903 1.737 1.00 90.12 428 PRO A C 1
ATOM 3328 O O . PRO A 1 428 ? -13.823 -21.987 1.601 1.00 90.12 428 PRO A O 1
ATOM 3331 N N . VAL A 1 429 ? -15.613 -20.897 2.402 1.00 87.88 429 VAL A N 1
ATOM 3332 C CA . VAL A 1 429 ? -14.865 -19.746 2.945 1.00 87.88 429 VAL A CA 1
ATOM 3333 C C . VAL A 1 429 ? -15.375 -19.344 4.327 1.00 87.88 429 VAL A C 1
ATOM 3335 O O . VAL A 1 429 ? -16.550 -19.534 4.629 1.00 87.88 429 VAL A O 1
ATOM 3338 N N . SER A 1 430 ? -14.512 -18.750 5.155 1.00 88.44 430 SER A N 1
ATOM 3339 C CA . SER A 1 430 ? -14.877 -18.297 6.506 1.00 88.44 430 SER A CA 1
ATOM 3340 C C . SER A 1 430 ? -15.024 -16.773 6.598 1.00 88.44 430 SER A C 1
ATOM 3342 O O . SER A 1 430 ? -14.217 -16.015 6.052 1.00 88.44 430 SER A O 1
ATOM 3344 N N . LEU A 1 431 ? -16.051 -16.343 7.333 1.00 87.94 431 LEU A N 1
ATOM 3345 C CA . LEU A 1 431 ? -16.382 -14.971 7.721 1.00 87.94 431 LEU A CA 1
ATOM 3346 C C . LEU A 1 431 ? -16.225 -14.812 9.238 1.00 87.94 431 LEU A C 1
ATOM 3348 O O . LEU A 1 431 ? -16.396 -15.778 9.974 1.00 87.94 431 LEU A O 1
ATOM 3352 N N . SER A 1 432 ? -15.920 -13.608 9.729 1.00 88.81 432 SER A N 1
ATOM 3353 C CA . SER A 1 432 ? -15.653 -13.379 11.159 1.00 88.81 432 SER A CA 1
ATOM 3354 C C . SER A 1 432 ? -16.290 -12.099 11.681 1.00 88.81 432 SER A C 1
ATOM 3356 O O . SER A 1 432 ? -15.890 -11.007 11.266 1.00 88.81 432 SER A O 1
ATOM 3358 N N . TYR A 1 433 ? -17.230 -12.218 12.616 1.00 89.31 433 TYR A N 1
ATOM 3359 C CA . TYR A 1 433 ? -17.971 -11.095 13.192 1.00 89.31 433 TYR A CA 1
ATOM 3360 C C . TYR A 1 433 ? -17.840 -11.055 14.718 1.00 89.31 433 TYR A C 1
ATOM 3362 O O . TYR A 1 433 ? -17.468 -12.036 15.359 1.00 89.31 433 TYR A O 1
ATOM 3370 N N . SER A 1 434 ? -18.133 -9.900 15.301 1.00 90.31 434 SER A N 1
ATOM 3371 C CA . SER A 1 434 ? -18.093 -9.646 16.737 1.00 90.31 434 SER A CA 1
ATOM 3372 C C . SER A 1 434 ? -19.499 -9.557 17.323 1.00 90.31 434 SER A C 1
ATOM 3374 O O . SER A 1 434 ? -20.401 -8.997 16.699 1.00 90.31 434 SER A O 1
ATOM 3376 N N . LEU A 1 435 ? -19.648 -10.052 18.549 1.00 91.19 435 LEU A N 1
ATOM 3377 C CA . LEU A 1 435 ? -20.795 -9.847 19.428 1.00 91.19 435 LEU A CA 1
ATOM 3378 C C . LEU A 1 435 ? -20.311 -9.102 20.676 1.00 91.19 435 LEU A C 1
ATOM 3380 O O . LEU A 1 435 ? -19.403 -9.575 21.367 1.00 91.19 435 LEU A O 1
ATOM 3384 N N . PHE A 1 436 ? -20.905 -7.942 20.946 1.00 89.56 436 PHE A N 1
ATOM 3385 C CA . PHE A 1 436 ? -20.541 -7.051 22.043 1.00 89.56 436 PHE A CA 1
ATOM 3386 C C . PHE A 1 436 ? -21.710 -6.845 23.002 1.00 89.56 436 PHE A C 1
ATOM 3388 O O . PHE A 1 436 ? -22.840 -6.586 22.580 1.00 89.56 436 PHE A O 1
ATOM 3395 N N . ALA A 1 437 ? -21.404 -6.874 24.296 1.00 89.25 437 ALA A N 1
ATOM 3396 C CA . ALA A 1 437 ? -22.316 -6.450 25.344 1.00 89.25 437 ALA A CA 1
ATOM 3397 C C . ALA A 1 437 ? -21.578 -5.576 26.361 1.00 89.25 437 ALA A C 1
ATOM 3399 O O . ALA A 1 437 ? -20.496 -5.940 26.820 1.00 89.25 437 ALA A O 1
ATOM 3400 N N . GLY A 1 438 ? -22.179 -4.440 26.717 1.00 87.31 438 GLY A N 1
ATOM 3401 C CA . GLY A 1 438 ? -21.657 -3.486 27.688 1.00 87.31 438 GLY A CA 1
ATOM 3402 C C . GLY A 1 438 ? -22.754 -2.922 28.588 1.00 87.31 438 GLY A C 1
ATOM 3403 O O . GLY A 1 438 ? -23.825 -2.537 28.116 1.00 87.31 438 GLY A O 1
ATOM 3404 N N . THR A 1 439 ? -22.482 -2.862 29.888 1.00 83.31 439 THR A N 1
ATOM 3405 C CA . THR A 1 439 ? -23.428 -2.417 30.920 1.00 83.31 439 THR A CA 1
ATOM 3406 C C . THR A 1 439 ? -22.783 -1.435 31.882 1.00 83.31 439 THR A C 1
ATOM 3408 O O . THR A 1 439 ? -21.648 -1.658 32.307 1.00 83.31 439 THR A O 1
ATOM 3411 N N . HIS A 1 440 ? -23.550 -0.427 32.295 1.00 80.69 440 HIS A N 1
ATOM 3412 C CA . HIS A 1 440 ? -23.175 0.550 33.311 1.00 80.69 440 HIS A CA 1
ATOM 3413 C C . HIS A 1 440 ? -24.255 0.635 34.400 1.00 80.69 440 HIS A C 1
ATOM 3415 O O . HIS A 1 440 ? -25.428 0.882 34.098 1.00 80.69 440 HIS A O 1
ATOM 3421 N N . LEU A 1 441 ? -23.865 0.432 35.661 1.00 80.00 441 LEU A N 1
ATOM 3422 C CA . LEU A 1 441 ? -24.780 0.480 36.802 1.00 80.00 441 LEU A CA 1
ATOM 3423 C C . LEU A 1 441 ? -25.223 1.914 37.131 1.00 80.00 441 LEU A C 1
ATOM 3425 O O . LEU A 1 441 ? -24.615 2.897 36.714 1.00 80.00 441 LEU A O 1
ATOM 3429 N N . LYS A 1 442 ? -26.324 2.037 37.876 1.00 75.62 442 LYS A N 1
ATOM 3430 C CA . LYS A 1 442 ? -26.763 3.308 38.473 1.00 75.62 442 LYS A CA 1
ATOM 3431 C C . LYS A 1 442 ? -26.018 3.546 39.782 1.00 75.62 442 LYS A C 1
ATOM 3433 O O . LYS A 1 442 ? -25.739 2.586 40.488 1.00 75.62 442 LYS A O 1
ATOM 3438 N N . ASP A 1 443 ? -25.800 4.799 40.171 1.00 69.81 443 ASP A N 1
ATOM 3439 C CA . ASP A 1 443 ? -25.187 5.123 41.473 1.00 69.81 443 ASP A CA 1
ATOM 3440 C C . ASP A 1 443 ? -26.005 4.602 42.655 1.00 69.81 443 ASP A C 1
ATOM 3442 O O . ASP A 1 443 ? -25.440 4.225 43.675 1.00 69.81 443 ASP A O 1
ATOM 3446 N N . SER A 1 444 ? -27.329 4.493 42.501 1.00 72.38 444 SER A N 1
ATOM 3447 C CA . SER A 1 444 ? -28.203 3.858 43.493 1.00 72.38 444 SER A CA 1
ATOM 3448 C C . SER A 1 444 ? -27.892 2.375 43.729 1.00 72.38 444 SER A C 1
ATOM 3450 O O . SER A 1 444 ? -28.335 1.821 44.727 1.00 72.38 444 SER A O 1
ATOM 3452 N N . GLU A 1 445 ? -27.161 1.721 42.822 1.00 78.81 445 GLU A N 1
ATOM 3453 C CA . GLU A 1 445 ? -26.679 0.348 43.001 1.00 78.81 445 GLU A CA 1
ATOM 3454 C C . GLU A 1 445 ? -25.381 0.290 43.814 1.00 78.81 445 GLU A C 1
ATOM 3456 O O . GLU A 1 445 ? -24.965 -0.808 44.178 1.00 78.81 445 GLU A O 1
ATOM 3461 N N . ILE A 1 446 ? -24.728 1.429 44.082 1.00 81.88 446 ILE A N 1
ATOM 3462 C CA . ILE A 1 446 ? -23.420 1.511 44.735 1.00 81.88 446 ILE A CA 1
ATOM 3463 C C . ILE A 1 446 ? -23.577 1.870 46.208 1.00 81.88 446 ILE A C 1
ATOM 3465 O O . ILE A 1 446 ? -24.142 2.899 46.566 1.00 81.88 446 ILE A O 1
ATOM 3469 N N . THR A 1 447 ? -23.011 1.036 47.078 1.00 83.50 447 THR A N 1
ATOM 3470 C CA . THR A 1 447 ? -22.883 1.331 48.510 1.00 83.50 447 THR A CA 1
ATOM 3471 C C . THR A 1 447 ? -21.413 1.377 48.896 1.00 83.50 447 THR A C 1
ATOM 3473 O O . THR A 1 447 ? -20.699 0.386 48.730 1.00 83.50 447 THR A O 1
ATOM 3476 N N . TRP A 1 448 ? -20.968 2.522 49.413 1.00 79.88 448 TRP A N 1
ATOM 3477 C CA . TRP A 1 448 ? -19.599 2.733 49.881 1.00 79.88 448 TRP A CA 1
ATOM 3478 C C . TRP A 1 448 ? -19.381 2.196 51.297 1.00 79.88 448 TRP A C 1
ATOM 3480 O O . TRP A 1 448 ? -20.289 2.210 52.129 1.00 79.88 448 TRP A O 1
ATOM 3490 N N . ASN A 1 449 ? -18.156 1.757 51.588 1.00 80.06 449 ASN A N 1
ATOM 3491 C CA . ASN A 1 449 ? -17.712 1.527 52.960 1.00 80.06 449 ASN A CA 1
ATOM 3492 C C . ASN A 1 449 ? -17.460 2.864 53.694 1.00 80.06 449 ASN A C 1
ATOM 3494 O O . ASN A 1 449 ? -17.379 3.925 53.080 1.00 80.06 449 ASN A O 1
ATOM 3498 N N . GLY A 1 450 ? -17.352 2.825 55.027 1.00 69.75 450 GLY A N 1
ATOM 3499 C CA . GLY A 1 450 ? -17.340 4.036 55.864 1.00 69.75 450 GLY A CA 1
ATOM 3500 C C . GLY A 1 450 ? -16.147 4.985 55.675 1.00 69.75 450 GLY A C 1
ATOM 3501 O O . GLY A 1 450 ? -16.242 6.143 56.070 1.00 69.75 450 GLY A O 1
ATOM 3502 N N . ASP A 1 451 ? -15.044 4.525 55.078 1.00 75.12 451 ASP A N 1
ATOM 3503 C CA . ASP A 1 451 ? -13.871 5.344 54.733 1.00 75.12 451 ASP A CA 1
ATOM 3504 C C . ASP A 1 451 ? -13.787 5.678 53.230 1.00 75.12 451 ASP A C 1
ATOM 3506 O O . ASP A 1 451 ? -12.815 6.289 52.787 1.00 75.12 451 ASP A O 1
ATOM 3510 N N . HIS A 1 452 ? -14.811 5.302 52.455 1.00 69.88 452 HIS A N 1
ATOM 3511 C CA . HIS A 1 452 ? -14.937 5.523 51.015 1.00 69.88 452 HIS A CA 1
ATOM 3512 C C . HIS A 1 452 ? -13.791 4.950 50.157 1.00 69.88 452 HIS A C 1
ATOM 3514 O O . HIS A 1 452 ? -13.517 5.440 49.061 1.00 69.88 452 HIS A O 1
ATOM 3520 N N . THR A 1 453 ? -13.126 3.896 50.633 1.00 70.81 453 THR A N 1
ATOM 3521 C CA . THR A 1 453 ? -12.045 3.207 49.907 1.00 70.81 453 THR A CA 1
ATOM 3522 C C . THR A 1 453 ? -12.523 2.018 49.069 1.00 70.81 453 THR A C 1
ATOM 3524 O O . THR A 1 453 ? -11.805 1.567 48.177 1.00 70.81 453 THR A O 1
ATOM 3527 N N . ALA A 1 454 ? -13.728 1.503 49.328 1.00 75.25 454 ALA A N 1
ATOM 3528 C CA . ALA A 1 454 ? -14.311 0.369 48.617 1.00 75.25 454 ALA A CA 1
ATOM 3529 C C . ALA A 1 454 ? -15.833 0.501 48.481 1.00 75.25 454 ALA A C 1
ATOM 3531 O O . ALA A 1 454 ? -16.496 1.163 49.280 1.00 75.25 454 ALA A O 1
ATOM 3532 N N . TYR A 1 455 ? -16.398 -0.185 47.489 1.00 84.88 455 TYR A N 1
ATOM 3533 C CA . TYR A 1 455 ? -17.834 -0.201 47.233 1.00 84.88 455 TYR A CA 1
ATOM 3534 C C . TYR A 1 455 ? -18.369 -1.624 47.046 1.00 84.88 455 TYR A C 1
ATOM 3536 O O . TYR A 1 455 ? -17.626 -2.564 46.757 1.00 84.88 455 TYR A O 1
ATOM 3544 N N . THR A 1 456 ? -19.682 -1.766 47.183 1.00 86.31 456 THR A N 1
ATOM 3545 C CA . THR A 1 456 ? -20.443 -2.975 46.845 1.00 86.31 456 THR A CA 1
ATOM 3546 C C . THR A 1 456 ? -21.56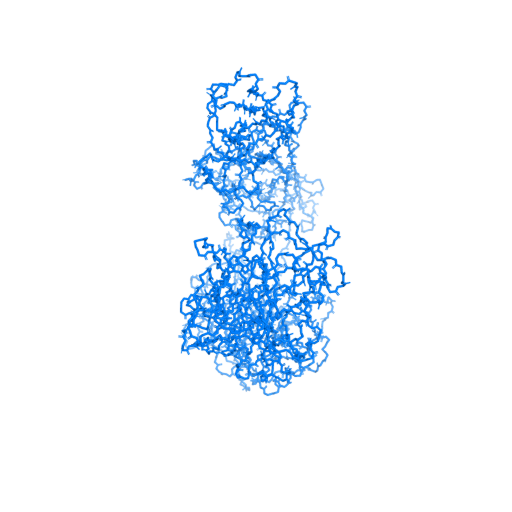2 -2.632 45.868 1.00 86.31 456 THR A C 1
ATOM 3548 O O . THR A 1 456 ? -22.015 -1.485 45.827 1.00 86.31 456 THR A O 1
ATOM 3551 N N . THR A 1 457 ? -21.981 -3.615 45.066 1.00 86.31 457 THR A N 1
ATOM 3552 C CA . THR A 1 457 ? -23.109 -3.496 44.135 1.00 86.31 457 THR A CA 1
ATOM 3553 C C . THR A 1 457 ? -24.309 -4.272 44.661 1.00 86.31 457 THR A C 1
ATOM 3555 O O . THR A 1 457 ? -24.165 -5.429 45.050 1.00 86.31 457 THR A O 1
ATOM 3558 N N . ALA A 1 458 ? -25.487 -3.646 44.690 1.00 82.12 458 ALA A N 1
ATOM 3559 C CA . ALA A 1 458 ? -26.690 -4.268 45.246 1.00 82.12 458 ALA A CA 1
ATOM 3560 C C . ALA A 1 458 ? -27.172 -5.459 44.401 1.00 82.12 458 ALA A C 1
ATOM 3562 O O . ALA A 1 458 ? -27.374 -6.546 44.939 1.00 82.12 458 ALA A O 1
ATOM 3563 N N . ASN A 1 459 ? -27.321 -5.270 43.082 1.00 83.12 459 ASN A N 1
ATOM 3564 C CA . ASN A 1 459 ? -27.870 -6.303 42.194 1.00 83.12 459 ASN A CA 1
ATOM 3565 C C . ASN A 1 459 ? -26.927 -6.764 41.065 1.00 83.12 459 ASN A C 1
ATOM 3567 O O . ASN A 1 459 ? -27.147 -7.830 40.486 1.00 83.12 459 ASN A O 1
ATOM 3571 N N . GLY A 1 460 ? -25.893 -5.979 40.734 1.00 86.00 460 GLY A N 1
ATOM 3572 C CA . GLY A 1 460 ? -24.993 -6.243 39.601 1.00 86.00 460 GLY A CA 1
ATOM 3573 C C . GLY A 1 460 ? -25.683 -6.172 38.229 1.00 86.00 460 GLY A C 1
ATOM 3574 O O . GLY A 1 460 ? -26.878 -5.888 38.127 1.00 86.00 460 GLY A O 1
ATOM 3575 N N . SER A 1 461 ? -24.937 -6.423 37.152 1.00 88.00 461 SER A N 1
ATOM 3576 C CA . SER A 1 461 ? -25.460 -6.474 35.781 1.00 88.00 461 SER A CA 1
ATOM 3577 C C . SER A 1 461 ? -25.468 -7.896 35.223 1.00 88.00 461 SER A C 1
ATOM 3579 O O . SER A 1 461 ? -24.620 -8.718 35.564 1.00 88.00 461 SER A O 1
ATOM 3581 N N . LYS A 1 462 ? -26.421 -8.197 34.338 1.00 91.06 462 LYS A N 1
ATOM 3582 C CA . LYS A 1 462 ? -26.454 -9.433 33.548 1.00 91.06 462 LYS A CA 1
ATOM 3583 C C . LYS A 1 462 ? -26.560 -9.080 32.069 1.00 91.06 462 LYS A C 1
ATOM 3585 O O . LYS A 1 462 ? -27.307 -8.177 31.690 1.00 91.06 462 LYS A O 1
ATOM 3590 N N . ALA A 1 463 ? -25.811 -9.798 31.243 1.00 90.94 463 ALA A N 1
ATOM 3591 C CA . ALA A 1 463 ? -25.761 -9.611 29.804 1.00 90.94 463 ALA A CA 1
ATOM 3592 C C . ALA A 1 463 ? -25.947 -10.939 29.078 1.00 90.94 463 ALA A C 1
ATOM 3594 O O . ALA A 1 463 ? -25.338 -11.941 29.442 1.00 90.94 463 ALA A O 1
ATOM 3595 N N . GLU A 1 464 ? -26.758 -10.929 28.030 1.00 92.56 464 GLU A N 1
ATOM 3596 C CA . GLU A 1 464 ? -27.044 -12.079 27.185 1.00 92.56 464 GLU A CA 1
ATOM 3597 C C . GLU A 1 464 ? -27.060 -11.634 25.722 1.00 92.56 464 GLU A C 1
ATOM 3599 O O . GLU A 1 464 ? -27.734 -10.667 25.374 1.00 92.56 464 GLU A O 1
ATOM 3604 N N . ILE A 1 465 ? -26.313 -12.318 24.858 1.00 92.06 465 ILE A N 1
ATOM 3605 C CA . ILE A 1 465 ? -26.315 -12.062 23.413 1.00 92.06 465 ILE A CA 1
ATOM 3606 C C . ILE A 1 465 ? -26.284 -13.387 22.652 1.00 92.06 465 ILE A C 1
ATOM 3608 O O . ILE A 1 465 ? -25.467 -14.259 22.946 1.00 92.06 465 ILE A O 1
ATOM 3612 N N . SER A 1 466 ? -27.192 -13.557 21.695 1.00 91.50 466 SER A N 1
ATOM 3613 C CA . SER A 1 466 ? -27.368 -14.781 20.913 1.00 91.50 466 SER A CA 1
ATOM 3614 C C . SER A 1 466 ? -27.430 -14.517 19.418 1.00 91.50 466 SER A C 1
ATOM 3616 O O . SER A 1 466 ? -28.071 -13.567 18.976 1.00 91.50 466 SER A O 1
ATOM 3618 N N . ASP A 1 467 ? -26.828 -15.411 18.641 1.00 90.69 467 ASP A N 1
ATOM 3619 C CA . ASP A 1 467 ? -26.973 -15.468 17.191 1.00 90.69 467 ASP A CA 1
ATOM 3620 C C . ASP A 1 467 ? -27.803 -16.702 16.820 1.00 90.69 467 ASP A C 1
ATOM 3622 O O . ASP A 1 467 ? -27.414 -17.839 17.095 1.00 90.69 467 ASP A O 1
ATOM 3626 N N . GLY A 1 468 ? -28.977 -16.455 16.239 1.00 85.38 468 GLY A N 1
ATOM 3627 C CA . GLY A 1 468 ? -29.953 -17.488 15.892 1.00 85.38 468 GLY A CA 1
ATOM 3628 C C . GLY A 1 468 ? -29.727 -18.148 14.529 1.00 85.38 468 GLY A C 1
ATOM 3629 O O . GLY A 1 468 ? -30.619 -18.852 14.065 1.00 85.38 468 GLY A O 1
ATOM 3630 N N . GLY A 1 469 ? -28.610 -17.874 13.843 1.00 82.69 469 GLY A N 1
ATOM 3631 C CA . GLY A 1 469 ? -28.252 -18.558 12.595 1.00 82.69 469 GLY A CA 1
ATOM 3632 C C . GLY A 1 469 ? -29.044 -18.133 11.349 1.00 82.69 469 GLY A C 1
ATOM 3633 O O . GLY A 1 469 ? -29.029 -18.813 10.330 1.00 82.69 469 GLY A O 1
ATOM 3634 N N . ARG A 1 470 ? -29.758 -17.006 11.371 1.00 82.69 470 ARG A N 1
ATOM 3635 C CA . ARG A 1 470 ? -30.626 -16.595 10.248 1.00 82.69 470 ARG A CA 1
ATOM 3636 C C . ARG A 1 470 ? -29.894 -15.699 9.246 1.00 82.69 470 ARG A C 1
ATOM 3638 O O . ARG A 1 470 ? -30.127 -14.492 9.206 1.00 82.69 470 ARG A O 1
ATOM 3645 N N . TYR A 1 471 ? -29.008 -16.288 8.443 1.00 88.06 471 TYR A N 1
ATOM 3646 C CA . TYR A 1 471 ? -28.262 -15.573 7.399 1.00 88.06 471 TYR A CA 1
ATOM 3647 C C . TYR A 1 471 ? -29.063 -15.444 6.105 1.00 88.06 471 TYR A C 1
ATOM 3649 O O . TYR A 1 471 ? -29.721 -16.380 5.662 1.00 88.06 471 TYR A O 1
ATOM 3657 N N . THR A 1 472 ? -29.001 -14.271 5.479 1.00 86.12 472 THR A N 1
ATOM 3658 C CA . THR A 1 472 ? -29.644 -14.008 4.185 1.00 86.12 472 THR A CA 1
ATOM 3659 C C . THR A 1 472 ? -28.638 -13.411 3.211 1.00 86.12 472 THR A C 1
ATOM 3661 O O . THR A 1 472 ? -27.850 -12.543 3.586 1.00 86.12 472 THR A O 1
ATOM 3664 N N . LEU A 1 473 ? -28.675 -13.895 1.970 1.00 87.00 473 LEU A N 1
ATOM 3665 C CA . LEU A 1 473 ? -27.905 -13.423 0.829 1.00 87.00 473 LEU A CA 1
ATOM 3666 C C . LEU A 1 473 ? -28.786 -12.539 -0.064 1.00 87.00 473 LEU A C 1
ATOM 3668 O O . LEU A 1 473 ? -29.815 -12.969 -0.589 1.00 87.00 473 LEU A O 1
ATOM 3672 N N . PHE A 1 474 ? -28.358 -11.302 -0.261 1.00 82.50 474 PHE A N 1
ATOM 3673 C CA . PHE A 1 474 ? -29.036 -10.281 -1.049 1.00 82.50 474 PHE A CA 1
ATOM 3674 C C . PHE A 1 474 ? -28.252 -9.977 -2.327 1.00 82.50 474 PHE A C 1
ATOM 3676 O O . PHE A 1 474 ? -27.030 -10.101 -2.351 1.00 82.50 474 PHE A O 1
ATOM 3683 N N . SER A 1 475 ? -28.957 -9.556 -3.379 1.00 80.81 475 SER A N 1
ATOM 3684 C CA . SER A 1 475 ? -28.355 -9.045 -4.617 1.00 80.81 475 SER A CA 1
ATOM 3685 C C . SER A 1 475 ? -28.312 -7.524 -4.525 1.00 80.81 475 SER A C 1
ATOM 3687 O O . SER A 1 475 ? -29.336 -6.910 -4.215 1.00 80.81 475 SER A O 1
ATOM 3689 N N . MET A 1 476 ? -27.153 -6.913 -4.760 1.00 72.38 476 MET A N 1
ATOM 3690 C CA . MET A 1 476 ? -26.971 -5.466 -4.641 1.00 72.38 476 MET A CA 1
ATOM 3691 C C . MET A 1 476 ? -26.302 -4.879 -5.881 1.00 72.38 476 MET A C 1
ATOM 3693 O O . MET A 1 476 ? -25.380 -5.465 -6.454 1.00 72.38 476 MET A O 1
ATOM 3697 N N . ASP A 1 477 ? -26.736 -3.677 -6.253 1.00 68.06 477 ASP A N 1
ATOM 3698 C CA . ASP A 1 477 ? -25.993 -2.846 -7.194 1.00 68.06 477 ASP A CA 1
ATOM 3699 C C . ASP A 1 477 ? -24.702 -2.333 -6.519 1.00 68.06 477 ASP A C 1
ATOM 3701 O O . ASP A 1 477 ? -24.508 -2.469 -5.308 1.00 68.06 477 ASP A O 1
ATOM 3705 N N . ASN A 1 478 ? -23.754 -1.820 -7.299 1.00 59.16 478 ASN A N 1
ATOM 3706 C CA . ASN A 1 478 ? -22.413 -1.505 -6.808 1.00 59.16 478 ASN A CA 1
ATOM 3707 C C . ASN A 1 478 ? -22.448 -0.335 -5.796 1.00 59.16 478 ASN A C 1
ATOM 3709 O O . ASN A 1 478 ? -22.566 0.818 -6.198 1.00 59.16 478 ASN A O 1
ATOM 3713 N N . ILE A 1 479 ? -22.359 -0.619 -4.491 1.00 51.69 479 ILE A N 1
ATOM 3714 C CA . ILE A 1 479 ? -22.345 0.412 -3.440 1.00 51.69 479 ILE A CA 1
ATOM 3715 C C . ILE A 1 479 ? -20.926 0.969 -3.287 1.00 51.69 479 ILE A C 1
ATOM 3717 O O . ILE A 1 479 ? -19.981 0.215 -3.039 1.00 51.69 479 ILE A O 1
ATOM 3721 N N . SER A 1 480 ? -20.778 2.292 -3.402 1.00 45.59 480 SER A N 1
ATOM 3722 C CA . SER A 1 480 ? -19.589 2.992 -2.918 1.00 45.59 480 SER A CA 1
ATOM 3723 C C . SER A 1 480 ? -19.678 3.098 -1.392 1.00 45.59 480 SER A C 1
ATOM 3725 O O . SER A 1 480 ? -20.738 3.403 -0.845 1.00 45.59 480 SER A O 1
ATOM 3727 N N . SER A 1 481 ? -18.583 2.846 -0.670 1.00 44.75 481 SER A N 1
ATOM 3728 C CA . SER A 1 481 ? -18.555 2.879 0.805 1.00 44.75 481 SER A CA 1
ATOM 3729 C C . SER A 1 481 ? -19.017 4.212 1.420 1.00 44.75 481 SER A C 1
ATOM 3731 O O . SER A 1 481 ? -19.258 4.275 2.619 1.00 44.75 481 SER A O 1
ATOM 3733 N N . SER A 1 482 ? -19.136 5.272 0.614 1.00 35.97 482 SER A N 1
ATOM 3734 C CA . SER A 1 482 ? -19.614 6.608 0.985 1.00 35.97 482 SER A CA 1
ATOM 3735 C C . SER A 1 482 ? -21.136 6.794 0.966 1.00 35.97 482 SER A C 1
ATOM 3737 O O . SER A 1 482 ? -21.613 7.757 1.564 1.00 35.97 482 SER A O 1
ATOM 3739 N N . ASP A 1 483 ? -21.907 5.903 0.333 1.00 38.41 483 ASP A N 1
ATOM 3740 C CA . ASP A 1 483 ? -23.371 6.056 0.220 1.00 38.41 483 ASP A CA 1
ATOM 3741 C C . ASP A 1 483 ? -24.138 5.483 1.422 1.00 38.41 483 ASP A C 1
ATOM 3743 O O . ASP A 1 483 ? -25.351 5.651 1.537 1.00 38.41 483 ASP A O 1
ATOM 3747 N N . GLY A 1 484 ? -23.431 4.865 2.373 1.00 38.91 484 GLY A N 1
ATOM 3748 C CA . GLY A 1 484 ? -23.968 4.405 3.653 1.00 38.91 484 GLY A CA 1
ATOM 3749 C C . GLY A 1 484 ? -24.250 5.543 4.635 1.00 38.91 484 GLY A C 1
ATOM 3750 O O . GLY A 1 484 ? -23.855 5.451 5.798 1.00 38.91 484 GLY A O 1
ATOM 3751 N N . LYS A 1 485 ? -24.901 6.630 4.199 1.00 31.03 485 LYS A N 1
ATOM 3752 C CA . LYS A 1 485 ? -25.424 7.608 5.156 1.00 31.03 485 LYS A CA 1
ATOM 3753 C C . LYS A 1 485 ? -26.489 6.920 6.015 1.00 31.03 485 LYS A C 1
ATOM 3755 O O . LYS A 1 485 ? -27.362 6.249 5.463 1.00 31.03 485 LYS A O 1
ATOM 3760 N N . PRO A 1 486 ? -26.455 7.098 7.346 1.00 34.72 486 PRO A N 1
ATOM 3761 C CA . PRO A 1 486 ? -27.578 6.719 8.179 1.00 34.72 486 PRO A CA 1
ATOM 3762 C C . PRO A 1 486 ? -28.776 7.545 7.713 1.00 34.72 486 PRO A C 1
ATOM 3764 O O . PRO A 1 486 ? -28.772 8.771 7.825 1.00 34.72 486 PRO A O 1
ATOM 3767 N N . THR A 1 487 ? -29.802 6.902 7.165 1.00 31.36 487 THR A N 1
ATOM 3768 C CA . THR A 1 487 ? -31.124 7.517 7.174 1.00 31.36 487 THR A CA 1
ATOM 3769 C C . THR A 1 487 ? -31.582 7.477 8.621 1.00 31.36 487 THR A C 1
ATOM 3771 O O . THR A 1 487 ? -32.081 6.462 9.105 1.00 31.36 487 THR A O 1
ATOM 3774 N N . GLU A 1 488 ? -31.332 8.572 9.341 1.00 30.70 488 GLU A N 1
ATOM 3775 C CA . GLU A 1 488 ? -32.102 8.901 10.532 1.00 30.70 488 GLU A CA 1
ATOM 3776 C C . GLU A 1 488 ? -33.579 8.712 10.175 1.00 30.70 488 GLU A C 1
ATOM 3778 O O . GLU A 1 488 ? -34.028 9.235 9.157 1.00 30.70 488 GLU A O 1
ATOM 3783 N N . SER A 1 489 ? -34.300 7.938 10.986 1.00 29.72 489 SER A N 1
ATOM 3784 C CA . SER A 1 489 ? -35.671 7.440 10.781 1.00 29.72 489 SER A CA 1
ATOM 3785 C C . SER A 1 489 ? -35.810 6.121 10.002 1.00 29.72 489 SER A C 1
ATOM 3787 O O . SER A 1 489 ? -36.145 6.090 8.826 1.00 29.72 489 SER A O 1
ATOM 3789 N N . ALA A 1 490 ? -35.684 4.995 10.709 1.00 28.38 490 ALA A N 1
ATOM 3790 C CA . ALA A 1 490 ? -36.548 3.839 10.462 1.00 28.38 490 ALA A CA 1
ATOM 3791 C C . ALA A 1 490 ? -36.523 2.893 11.670 1.00 28.38 490 ALA A C 1
ATOM 3793 O O . ALA A 1 490 ? -35.610 2.093 11.831 1.00 28.38 490 ALA A O 1
ATOM 3794 N N . GLY A 1 491 ? -37.571 2.929 12.493 1.00 29.02 491 GLY A N 1
ATOM 3795 C CA . GLY A 1 491 ? -37.882 1.869 13.462 1.00 29.02 491 GLY A CA 1
ATOM 3796 C C . GLY A 1 491 ? -38.361 0.565 12.803 1.00 29.02 491 GLY A C 1
ATOM 3797 O O . GLY A 1 491 ? -39.175 -0.145 13.380 1.00 29.02 491 GLY A O 1
ATOM 3798 N N . VAL A 1 492 ? -37.918 0.271 11.577 1.00 31.27 492 VAL A N 1
ATOM 3799 C CA . VAL A 1 492 ? -38.263 -0.915 10.785 1.00 31.27 492 VAL A CA 1
ATOM 3800 C C . VAL A 1 492 ? -37.071 -1.210 9.874 1.00 31.27 492 VAL A C 1
ATOM 3802 O O . VAL A 1 492 ? -36.577 -0.295 9.224 1.00 31.27 492 VAL A O 1
ATOM 3805 N N . LEU A 1 493 ? -36.625 -2.470 9.825 1.00 37.38 493 LEU A N 1
ATOM 3806 C CA . LEU A 1 493 ? -35.594 -2.996 8.917 1.00 37.38 493 LEU A CA 1
ATOM 3807 C C . LEU A 1 493 ? -35.809 -2.476 7.477 1.00 37.38 493 LEU A C 1
ATOM 3809 O O . LEU A 1 493 ? -36.582 -3.070 6.723 1.00 37.38 493 LEU A O 1
ATOM 3813 N N . SER A 1 494 ? -35.160 -1.377 7.074 1.00 39.56 494 SER A N 1
ATOM 3814 C CA . SER A 1 494 ? -35.171 -0.964 5.671 1.00 39.56 494 SER A CA 1
ATOM 3815 C C . SER A 1 494 ? -34.133 -1.815 4.946 1.00 39.56 494 SER A C 1
ATOM 3817 O O . SER A 1 494 ? -32.923 -1.699 5.142 1.00 39.56 494 SER A O 1
ATOM 3819 N N . TYR A 1 495 ? -34.625 -2.776 4.168 1.00 48.31 495 TYR A N 1
ATOM 3820 C CA . TYR A 1 495 ? -33.780 -3.521 3.248 1.00 48.31 495 TYR A CA 1
ATOM 3821 C C . TYR A 1 495 ? -33.078 -2.516 2.321 1.00 48.31 495 TYR A C 1
ATOM 3823 O O . TYR A 1 495 ? -33.736 -1.570 1.871 1.00 48.31 495 TYR A O 1
ATOM 3831 N N . PRO A 1 496 ? -31.786 -2.701 1.980 1.00 49.09 496 PRO A N 1
ATOM 3832 C CA . PRO A 1 496 ? -31.243 -2.015 0.814 1.00 49.09 496 PRO A CA 1
ATOM 3833 C C . PRO A 1 496 ? -32.192 -2.288 -0.358 1.00 49.09 496 PRO A C 1
ATOM 3835 O O . PRO A 1 496 ? -32.744 -3.386 -0.448 1.00 49.09 496 PRO A O 1
ATOM 3838 N N . SER A 1 497 ? -32.454 -1.295 -1.208 1.00 44.84 497 SER A N 1
ATOM 3839 C CA . SER A 1 497 ? -33.318 -1.447 -2.383 1.00 44.84 497 SER A CA 1
ATOM 3840 C C . SER A 1 497 ? -32.745 -2.553 -3.274 1.00 44.84 497 SER A C 1
ATOM 3842 O O . SER A 1 497 ? -31.836 -2.326 -4.070 1.00 44.84 497 SER A O 1
ATOM 3844 N N . THR A 1 498 ? -33.198 -3.784 -3.056 1.00 49.94 498 THR A N 1
ATOM 3845 C CA . THR A 1 498 ? -32.618 -4.988 -3.640 1.00 49.94 498 THR A CA 1
ATOM 3846 C C . THR A 1 498 ? -33.223 -5.165 -5.017 1.00 49.94 498 THR A C 1
ATOM 3848 O O . THR A 1 498 ? -34.421 -5.372 -5.173 1.00 49.94 498 THR A O 1
ATOM 3851 N N . GLY A 1 499 ? -32.396 -5.091 -6.055 1.00 47.47 499 GLY A N 1
ATOM 3852 C CA . GLY A 1 499 ? -32.820 -5.381 -7.424 1.00 47.47 499 GLY A CA 1
ATOM 3853 C C . GLY A 1 499 ? -32.974 -6.885 -7.710 1.00 47.47 499 GLY A C 1
ATOM 3854 O O . GLY A 1 499 ? -32.684 -7.289 -8.836 1.00 47.47 499 GLY A O 1
ATOM 3855 N N . GLY A 1 500 ? -33.327 -7.707 -6.709 1.00 57.75 500 GLY A N 1
ATOM 3856 C CA . GLY A 1 500 ? -33.525 -9.161 -6.808 1.00 57.75 500 GLY A CA 1
ATOM 3857 C C . GLY A 1 500 ? -33.967 -9.815 -5.484 1.00 57.75 500 GLY A C 1
ATOM 3858 O O . GLY A 1 500 ? -33.668 -9.295 -4.411 1.00 57.75 500 GLY A O 1
ATOM 3859 N N . ASP A 1 501 ? -34.646 -10.968 -5.560 1.00 67.12 501 ASP A N 1
ATOM 3860 C CA . ASP A 1 501 ? -35.215 -11.677 -4.397 1.00 67.12 501 ASP A CA 1
ATOM 3861 C C . ASP A 1 501 ? -34.140 -12.127 -3.384 1.00 67.12 501 ASP A C 1
ATOM 3863 O O . ASP A 1 501 ? -33.084 -12.616 -3.794 1.00 67.12 501 ASP A O 1
ATOM 3867 N N . PRO A 1 502 ? -34.349 -12.011 -2.062 1.00 78.25 502 PRO A N 1
ATOM 3868 C CA . PRO A 1 502 ? -33.408 -12.511 -1.054 1.00 78.25 502 PRO A CA 1
ATOM 3869 C C . PRO A 1 502 ? -33.338 -14.050 -1.034 1.00 78.25 502 PRO A C 1
ATOM 3871 O O . PRO A 1 502 ? -34.354 -14.727 -1.159 1.00 78.25 502 PRO A O 1
ATOM 3874 N N . TYR A 1 503 ? -32.138 -14.612 -0.855 1.00 87.19 503 TYR A N 1
ATOM 3875 C CA . TYR A 1 503 ? -31.919 -16.046 -0.617 1.00 87.19 503 TYR A CA 1
ATOM 3876 C C . TYR A 1 503 ? -31.573 -16.254 0.855 1.00 87.19 503 TYR A C 1
ATOM 3878 O O . TYR A 1 503 ? -30.491 -15.876 1.302 1.00 87.19 503 TYR A O 1
ATOM 3886 N N . VAL A 1 504 ? -32.497 -16.822 1.626 1.00 88.94 504 VAL A N 1
ATOM 3887 C CA . VAL A 1 504 ? -32.216 -17.226 3.009 1.00 88.94 504 VAL A CA 1
ATOM 3888 C C . VAL A 1 504 ? -31.297 -18.440 2.955 1.00 88.94 504 VAL A C 1
ATOM 3890 O O . VAL A 1 504 ? -31.637 -19.429 2.307 1.00 88.94 504 VAL A O 1
ATOM 3893 N N . LEU A 1 505 ? -30.139 -18.358 3.611 1.00 90.44 505 LEU A N 1
ATOM 3894 C CA . LEU A 1 505 ? -29.210 -19.478 3.666 1.00 90.44 505 LEU A CA 1
ATOM 3895 C C . LEU A 1 505 ? -29.888 -20.652 4.367 1.00 90.44 505 LEU A C 1
ATOM 3897 O O . LEU A 1 505 ? -30.480 -20.505 5.439 1.00 90.44 505 LEU A O 1
ATOM 3901 N N . SER A 1 506 ? -29.776 -21.824 3.756 1.00 88.94 506 SER A N 1
ATOM 3902 C CA . SER A 1 506 ? -30.124 -23.071 4.412 1.00 88.94 506 SER A CA 1
ATOM 3903 C C . SER A 1 506 ? -29.138 -23.350 5.545 1.00 88.94 506 SER A C 1
ATOM 3905 O O . SER A 1 506 ? -28.012 -22.854 5.564 1.00 88.94 506 SER A O 1
ATOM 3907 N N . GLU A 1 507 ? -29.535 -24.192 6.493 1.00 83.00 507 GLU A N 1
ATOM 3908 C CA . GLU A 1 507 ? -28.615 -24.626 7.545 1.00 83.00 507 GLU A CA 1
ATOM 3909 C C . GLU A 1 507 ? -27.395 -25.370 6.983 1.00 83.00 507 GLU A C 1
ATOM 3911 O O . GLU A 1 507 ? -26.374 -25.420 7.659 1.00 83.00 507 GLU A O 1
ATOM 3916 N N . ASP A 1 508 ? -27.472 -25.937 5.777 1.00 89.38 508 ASP A N 1
ATOM 3917 C CA . ASP A 1 508 ? -26.344 -26.614 5.131 1.00 89.38 508 ASP A CA 1
ATOM 3918 C C . ASP A 1 508 ? -25.395 -25.627 4.435 1.00 89.38 508 ASP A C 1
ATOM 3920 O O . ASP A 1 508 ? -24.248 -25.978 4.175 1.00 89.38 508 ASP A O 1
ATOM 3924 N N . ASP A 1 509 ? -25.823 -24.376 4.213 1.00 92.69 509 ASP A N 1
ATOM 3925 C CA . ASP A 1 509 ? -24.987 -23.326 3.621 1.00 92.69 509 ASP A CA 1
ATOM 3926 C C . ASP A 1 509 ? -23.942 -22.764 4.597 1.00 92.69 509 ASP A C 1
ATOM 3928 O O . ASP A 1 509 ? -23.054 -22.017 4.180 1.00 92.69 509 ASP A O 1
ATOM 3932 N N . TYR A 1 510 ? -24.028 -23.074 5.899 1.00 92.81 510 TYR A N 1
ATOM 3933 C CA . TYR A 1 510 ? -23.075 -22.570 6.889 1.00 92.81 510 TYR A CA 1
ATOM 3934 C C . TYR A 1 510 ? -22.901 -23.452 8.140 1.00 92.81 510 TYR A C 1
ATOM 3936 O O . TYR A 1 510 ? -23.744 -24.266 8.526 1.00 92.81 510 TYR A O 1
ATOM 3944 N N . SER A 1 511 ? -21.789 -23.241 8.843 1.00 92.94 511 SER A N 1
ATOM 3945 C CA . SER A 1 511 ? -21.520 -23.806 10.169 1.00 92.94 511 SER A CA 1
ATOM 3946 C C . SER A 1 511 ? -20.743 -22.825 11.044 1.00 92.94 511 SER A C 1
ATOM 3948 O O . SER A 1 511 ? -19.832 -22.153 10.557 1.00 92.94 511 SER A O 1
ATOM 3950 N N . TYR A 1 512 ? -21.037 -22.785 12.345 1.00 94.56 512 TYR A N 1
ATOM 3951 C CA . TYR A 1 512 ? -20.168 -22.104 13.306 1.00 94.56 512 TYR A CA 1
ATOM 3952 C C . TYR A 1 512 ? -18.859 -22.881 13.451 1.00 94.56 512 TYR A C 1
ATOM 3954 O O . TYR A 1 512 ? -18.866 -24.039 13.851 1.00 94.56 512 TYR A O 1
ATOM 3962 N N . GLU A 1 513 ? -17.743 -22.256 13.082 1.00 94.44 513 GLU A N 1
ATOM 3963 C CA . GLU A 1 513 ? -16.430 -22.905 13.028 1.00 94.44 513 GLU A CA 1
ATOM 3964 C C . GLU A 1 513 ? -15.705 -22.765 14.367 1.00 94.44 513 GLU A C 1
ATOM 3966 O O . GLU A 1 513 ? -15.313 -23.752 14.987 1.00 94.44 513 GLU A O 1
ATOM 3971 N N . SER A 1 514 ? -15.558 -21.531 14.853 1.00 96.06 514 SER A N 1
ATOM 3972 C CA . SER A 1 514 ? -14.825 -21.264 16.090 1.00 96.06 514 SER A CA 1
ATOM 3973 C C . SER A 1 514 ? -15.191 -19.922 16.718 1.00 96.06 514 SER A C 1
ATOM 3975 O O . SER A 1 514 ? -15.757 -19.058 16.052 1.00 96.06 514 SER A O 1
ATOM 3977 N N . PHE A 1 515 ? -14.784 -19.692 17.962 1.00 97.12 515 PHE A N 1
ATOM 3978 C CA . PHE A 1 515 ? -14.951 -18.423 18.664 1.00 97.12 515 PHE A CA 1
ATOM 3979 C C . PHE A 1 515 ? -13.761 -18.098 19.572 1.00 97.12 515 PHE A C 1
ATOM 3981 O O . PHE A 1 515 ? -12.987 -18.976 19.949 1.00 97.12 515 PHE A O 1
ATOM 3988 N N . TYR A 1 516 ? -13.605 -16.830 19.943 1.00 96.75 516 TYR A N 1
ATOM 3989 C CA . TYR A 1 516 ? -12.618 -16.403 20.935 1.00 96.75 516 TYR A CA 1
ATOM 3990 C C . TYR A 1 516 ? -13.051 -15.126 21.662 1.00 96.75 516 TYR A C 1
ATOM 3992 O O . TYR A 1 516 ? -13.948 -14.408 21.211 1.00 96.75 516 TYR A O 1
ATOM 4000 N N . LEU A 1 517 ? -12.407 -14.830 22.794 1.00 96.38 517 LEU A N 1
ATOM 4001 C CA . LEU A 1 517 ? -12.650 -13.607 23.556 1.00 96.38 517 LEU A CA 1
ATOM 4002 C C . LEU A 1 517 ? -11.698 -12.514 23.061 1.00 96.38 517 LEU A C 1
ATOM 4004 O O . LEU A 1 517 ? -10.494 -12.563 23.315 1.00 96.38 517 LEU A O 1
ATOM 4008 N N . ALA A 1 518 ? -12.238 -11.554 22.311 1.00 92.81 518 ALA A N 1
ATOM 4009 C CA . ALA A 1 518 ? -11.467 -10.465 21.721 1.00 92.81 518 ALA A CA 1
ATOM 4010 C C . ALA A 1 518 ? -11.148 -9.378 22.751 1.00 92.81 518 ALA A C 1
ATOM 4012 O O . ALA A 1 518 ? -10.022 -8.891 22.795 1.00 92.81 518 ALA A O 1
ATOM 4013 N N . ASP A 1 519 ? -12.124 -9.034 23.595 1.00 90.81 519 ASP A N 1
ATOM 4014 C CA . ASP A 1 519 ? -11.934 -8.087 24.690 1.00 90.81 519 ASP A CA 1
ATOM 4015 C C . ASP A 1 519 ? -12.857 -8.402 25.874 1.00 90.81 519 ASP A C 1
ATOM 4017 O O . ASP A 1 519 ? -13.952 -8.935 25.699 1.00 90.81 519 ASP A O 1
ATOM 4021 N N . TYR A 1 520 ? -12.404 -8.071 27.081 1.00 92.69 520 TYR A N 1
ATOM 4022 C CA . TYR A 1 520 ? -13.196 -8.123 28.306 1.00 92.69 520 TYR A CA 1
ATOM 4023 C C . TYR A 1 520 ? -12.663 -7.078 29.287 1.00 92.69 520 TYR A C 1
ATOM 4025 O O . TYR A 1 520 ? -11.584 -7.250 29.864 1.00 92.69 520 TYR A O 1
ATOM 4033 N N . THR A 1 521 ? -13.404 -5.993 29.469 1.00 89.38 521 THR A N 1
ATOM 4034 C CA . THR A 1 521 ? -13.071 -4.886 30.362 1.00 89.38 521 THR A CA 1
ATOM 4035 C C . THR A 1 521 ? -14.079 -4.789 31.498 1.00 89.38 521 THR A C 1
ATOM 4037 O O . THR A 1 521 ? -15.264 -5.095 31.352 1.00 89.38 521 THR A O 1
ATOM 4040 N N . ALA A 1 522 ? -13.592 -4.356 32.654 1.00 87.19 522 ALA A N 1
ATOM 4041 C CA . ALA A 1 522 ? -14.431 -3.974 33.772 1.00 87.19 522 ALA A CA 1
ATOM 4042 C C . ALA A 1 522 ? -13.802 -2.779 34.477 1.00 87.19 522 ALA A C 1
ATOM 4044 O O . ALA A 1 522 ? -12.572 -2.662 34.525 1.00 87.19 522 ALA A O 1
ATOM 4045 N N . TYR A 1 523 ? -14.643 -1.908 35.021 1.00 83.31 523 TYR A N 1
ATOM 4046 C CA . TYR A 1 523 ? -14.196 -0.728 35.739 1.00 83.31 523 TYR A CA 1
ATOM 4047 C C . TYR A 1 523 ? -14.804 -0.683 37.136 1.00 83.31 523 TYR A C 1
ATOM 4049 O O . TYR A 1 523 ? -15.999 -0.923 37.329 1.00 83.31 523 TYR A O 1
ATOM 4057 N N . ASP A 1 524 ? -13.947 -0.377 38.103 1.00 81.88 524 ASP A N 1
ATOM 4058 C CA . ASP A 1 524 ? -14.329 -0.061 39.472 1.00 81.88 524 ASP A CA 1
ATOM 4059 C C . ASP A 1 524 ? -14.660 1.432 39.573 1.00 81.88 524 ASP A C 1
ATOM 4061 O O . ASP A 1 524 ? -14.035 2.235 38.885 1.00 81.88 524 ASP A O 1
ATOM 4065 N N . VAL A 1 525 ? -15.628 1.807 40.410 1.00 76.00 525 VAL A N 1
ATOM 4066 C CA . VAL A 1 525 ? -15.940 3.216 40.701 1.00 76.00 525 VAL A CA 1
ATOM 4067 C C . VAL A 1 525 ? -15.084 3.718 41.870 1.00 76.00 525 VAL A C 1
ATOM 4069 O O . VAL A 1 525 ? -14.774 2.949 42.779 1.00 76.00 525 VAL A O 1
ATOM 4072 N N . GLU A 1 526 ? -14.691 4.991 41.843 1.00 71.75 526 GLU A N 1
ATOM 4073 C CA . GLU A 1 526 ? -13.978 5.718 42.899 1.00 71.75 526 GLU A CA 1
ATOM 4074 C C . GLU A 1 526 ? -14.881 6.788 43.529 1.00 71.75 526 GLU A C 1
ATOM 4076 O O . GLU A 1 526 ? -15.722 7.402 42.866 1.00 71.75 526 GLU A O 1
ATOM 4081 N N . PHE A 1 527 ? -14.670 7.050 44.816 1.00 67.06 527 PHE A N 1
ATOM 4082 C CA . PHE A 1 527 ? -15.405 8.070 45.549 1.00 67.06 527 PHE A CA 1
ATOM 4083 C C . PHE A 1 527 ? -14.773 9.450 45.331 1.00 67.06 527 PHE A C 1
ATOM 4085 O O . PHE A 1 527 ? -13.645 9.703 45.750 1.00 67.06 527 PHE A O 1
ATOM 4092 N N . ASN A 1 528 ? -15.501 10.375 44.703 1.00 60.25 528 ASN A N 1
ATOM 4093 C CA . ASN A 1 528 ? -14.988 11.704 44.341 1.00 60.25 528 ASN A CA 1
ATOM 4094 C C . ASN A 1 528 ? -15.675 12.876 45.075 1.00 60.25 528 ASN A C 1
ATOM 4096 O O . ASN A 1 528 ? -15.247 14.019 44.919 1.00 60.25 528 ASN A O 1
ATOM 4100 N N . GLY A 1 529 ? -16.710 12.624 45.886 1.00 58.47 529 GLY A N 1
ATOM 4101 C CA . GLY A 1 529 ? -17.442 13.639 46.663 1.00 58.47 529 GLY A CA 1
ATOM 4102 C C . GLY A 1 529 ? -18.277 14.646 45.847 1.00 58.47 529 GLY A C 1
ATOM 4103 O O . GLY A 1 529 ? -19.122 15.322 46.425 1.00 58.47 529 GLY A O 1
ATOM 4104 N N . TYR A 1 530 ? -18.079 14.726 44.527 1.00 56.91 530 TYR A N 1
ATOM 4105 C CA . TYR A 1 530 ? -18.833 15.544 43.572 1.00 56.91 530 TYR A CA 1
ATOM 4106 C C . TYR A 1 530 ? -18.994 14.764 42.260 1.00 56.91 530 TYR A C 1
ATOM 4108 O O . TYR A 1 530 ? -18.021 14.270 41.700 1.00 56.91 530 TYR A O 1
ATOM 4116 N N . SER A 1 531 ? -20.217 14.661 41.746 1.00 53.12 531 SER A N 1
ATOM 4117 C CA . SER A 1 531 ? -20.662 13.646 40.775 1.00 53.12 531 SER A CA 1
ATOM 4118 C C . SER A 1 531 ? -20.213 13.830 39.311 1.00 53.12 531 SER A C 1
ATOM 4120 O O . SER A 1 531 ? -20.750 13.188 38.408 1.00 53.12 531 SER A O 1
ATOM 4122 N N . ASN A 1 532 ? -19.228 14.686 39.036 1.00 42.69 532 ASN A N 1
ATOM 4123 C CA . ASN A 1 532 ? -19.089 15.269 37.694 1.00 42.69 532 ASN A CA 1
ATOM 4124 C C . ASN A 1 532 ? -18.057 14.590 36.806 1.00 42.69 532 ASN A C 1
ATOM 4126 O O . ASN A 1 532 ? -17.986 14.885 35.612 1.00 42.69 532 ASN A O 1
ATOM 4130 N N . GLU A 1 533 ? -17.262 13.689 37.371 1.00 49.41 533 GLU A N 1
ATOM 4131 C CA . GLU A 1 533 ? -16.303 12.908 36.613 1.00 49.41 533 GLU A CA 1
ATOM 4132 C C . GLU A 1 533 ? -16.534 11.431 36.843 1.00 49.41 533 GLU A C 1
ATOM 4134 O O . GLU A 1 533 ? -16.672 10.982 37.980 1.00 49.41 533 GLU A O 1
ATOM 4139 N N . LYS A 1 534 ? -16.518 10.677 35.738 1.00 53.72 534 LYS A N 1
ATOM 4140 C CA . LYS A 1 534 ? -16.339 9.229 35.753 1.00 53.72 534 LYS A CA 1
ATOM 4141 C C . LYS A 1 534 ? -15.007 8.934 36.439 1.00 53.72 534 LYS A C 1
ATOM 4143 O O . LYS A 1 534 ? -13.959 8.853 35.797 1.00 53.72 534 LYS A O 1
ATOM 4148 N N . ALA A 1 535 ? -15.029 8.799 37.752 1.00 55.19 535 ALA A N 1
ATOM 4149 C CA . ALA A 1 535 ? -13.919 8.257 38.500 1.00 55.19 535 ALA A CA 1
ATOM 4150 C C . ALA A 1 535 ? -14.074 6.735 38.424 1.00 55.19 535 ALA A C 1
ATOM 4152 O O . ALA A 1 535 ? -14.486 6.084 39.369 1.00 55.19 535 ALA A O 1
ATOM 4153 N N . VAL A 1 536 ? -13.911 6.192 37.213 1.00 60.81 536 VAL A N 1
ATOM 4154 C CA . VAL A 1 536 ? -13.914 4.751 36.985 1.00 60.81 536 VAL A CA 1
ATOM 4155 C C . VAL A 1 536 ? -12.507 4.332 36.610 1.00 60.81 536 VAL A C 1
ATOM 4157 O O . VAL A 1 536 ? -11.920 4.862 35.665 1.00 60.81 536 VAL A O 1
ATOM 4160 N N . ASN A 1 537 ? -11.954 3.391 37.360 1.00 63.28 537 ASN A N 1
ATOM 4161 C CA . ASN A 1 537 ? -10.633 2.850 37.103 1.00 63.28 537 ASN A CA 1
ATOM 4162 C C . ASN A 1 537 ? -10.746 1.490 36.430 1.00 63.28 537 ASN A C 1
ATOM 4164 O O . ASN A 1 537 ? -11.524 0.652 36.891 1.00 63.28 537 ASN A O 1
ATOM 4168 N N . PRO A 1 538 ? -9.953 1.223 35.378 1.00 71.62 538 PRO A N 1
ATOM 4169 C CA . PRO A 1 538 ? -9.901 -0.104 34.791 1.00 71.62 538 PRO A CA 1
ATOM 4170 C C . PRO A 1 538 ? -9.426 -1.099 35.849 1.00 71.62 538 PRO A C 1
ATOM 4172 O O . PRO A 1 538 ? -8.341 -0.958 36.421 1.00 71.62 538 PRO A O 1
ATOM 4175 N N . SER A 1 539 ? -10.239 -2.117 36.107 1.00 79.62 539 SER A N 1
ATOM 4176 C CA . SER A 1 539 ? -9.907 -3.128 37.095 1.00 79.62 539 SER A CA 1
ATOM 4177 C C . SER A 1 539 ? -8.941 -4.149 36.503 1.00 79.62 539 SER A C 1
ATOM 4179 O O . SER A 1 539 ? -9.162 -4.694 35.421 1.00 79.62 539 SER A O 1
ATOM 4181 N N . LYS A 1 540 ? -7.862 -4.435 37.236 1.00 83.12 540 LYS A N 1
ATOM 4182 C CA . LYS A 1 540 ? -6.923 -5.531 36.929 1.00 83.12 540 LYS A CA 1
ATOM 4183 C C . LYS A 1 540 ? -7.144 -6.756 37.815 1.00 83.12 540 LYS A C 1
ATOM 4185 O O . LYS A 1 540 ? -6.373 -7.710 37.755 1.00 83.12 540 LYS A O 1
ATOM 4190 N N . ALA A 1 541 ? -8.189 -6.744 38.641 1.00 84.94 541 ALA A N 1
ATOM 4191 C CA . ALA A 1 541 ? -8.561 -7.869 39.486 1.00 84.94 541 ALA A CA 1
ATOM 4192 C C . ALA A 1 541 ? -9.282 -8.941 38.652 1.00 84.94 541 ALA A C 1
ATOM 4194 O O . ALA A 1 541 ? -10.467 -9.192 38.843 1.00 84.94 541 ALA A O 1
ATOM 4195 N N . TYR A 1 542 ? -8.575 -9.575 37.711 1.00 88.94 542 TYR A N 1
ATOM 4196 C CA . TYR A 1 542 ? -9.164 -10.529 36.761 1.00 88.94 542 TYR A CA 1
ATOM 4197 C C . TYR A 1 542 ? -9.831 -11.733 37.435 1.00 88.94 542 TYR A C 1
ATOM 4199 O O . TYR A 1 542 ? -10.734 -12.330 36.868 1.00 88.94 542 TYR A O 1
ATOM 4207 N N . THR A 1 543 ? -9.453 -12.057 38.672 1.00 85.69 543 THR A N 1
ATOM 4208 C CA . THR A 1 543 ? -10.122 -13.086 39.481 1.00 85.69 543 THR A CA 1
ATOM 4209 C C . THR A 1 543 ? -11.545 -12.709 39.906 1.00 85.69 543 THR A C 1
ATOM 4211 O O . THR A 1 543 ? -12.321 -13.599 40.232 1.00 85.69 543 THR A O 1
ATOM 4214 N N . ARG A 1 544 ? -11.901 -11.416 39.897 1.00 88.00 544 ARG A N 1
ATOM 4215 C CA . ARG A 1 544 ? -13.271 -10.916 40.116 1.00 88.00 544 ARG A CA 1
ATOM 4216 C C . ARG A 1 544 ? -14.104 -10.907 38.830 1.00 88.00 544 ARG A C 1
ATOM 4218 O O . ARG A 1 544 ? -15.307 -10.682 38.906 1.00 88.00 544 ARG A O 1
ATOM 4225 N N . PHE A 1 545 ? -13.495 -11.099 37.657 1.00 92.19 545 PHE A N 1
ATOM 4226 C CA . PHE A 1 545 ? -14.236 -11.110 36.396 1.00 92.19 545 PHE A CA 1
ATOM 4227 C C . PHE A 1 545 ? -15.002 -12.423 36.319 1.00 92.19 545 PHE A C 1
ATOM 4229 O O . PHE A 1 545 ? -14.403 -13.498 36.271 1.00 92.19 545 PHE A O 1
ATOM 4236 N N . ALA A 1 546 ? -16.327 -12.336 36.315 1.00 92.50 546 ALA A N 1
ATOM 4237 C CA . ALA A 1 546 ? -17.149 -13.516 36.151 1.00 92.50 546 ALA A CA 1
ATOM 4238 C C . ALA A 1 546 ? -16.927 -14.124 34.758 1.00 92.50 546 ALA A C 1
ATOM 4240 O O . ALA A 1 546 ? -16.827 -13.386 33.774 1.00 92.50 546 ALA A O 1
ATOM 4241 N N . PRO A 1 547 ? -16.881 -15.456 34.630 1.00 95.12 547 PRO A N 1
ATOM 4242 C CA . PRO A 1 547 ? -16.811 -16.079 33.322 1.00 95.12 547 PRO A CA 1
ATOM 4243 C C . PRO A 1 547 ? -18.025 -15.725 32.448 1.00 95.12 547 PRO A C 1
ATOM 4245 O O . PRO A 1 547 ? -19.127 -15.452 32.929 1.00 95.12 547 PRO A O 1
ATOM 4248 N N . ILE A 1 548 ? -17.815 -15.721 31.137 1.00 97.38 548 ILE A N 1
ATOM 4249 C CA . ILE A 1 548 ? -18.862 -15.608 30.126 1.00 97.38 548 ILE A CA 1
ATOM 4250 C C . ILE A 1 548 ? -19.247 -17.034 29.741 1.00 97.38 548 ILE A C 1
ATOM 4252 O O . ILE A 1 548 ? -18.460 -17.754 29.126 1.00 97.38 548 ILE A O 1
ATOM 4256 N N . GLU A 1 549 ? -20.445 -17.459 30.113 1.00 97.69 549 GLU A N 1
ATOM 4257 C CA . GLU A 1 549 ? -20.973 -18.766 29.747 1.00 97.69 549 GLU A CA 1
ATOM 4258 C C . GLU A 1 549 ? -21.253 -18.826 28.245 1.00 97.69 549 GLU A C 1
ATOM 4260 O O . GLU A 1 549 ? -21.863 -17.917 27.679 1.00 97.69 549 GLU A O 1
ATOM 4265 N N . VAL A 1 550 ? -20.834 -19.917 27.609 1.00 97.69 550 VAL A N 1
ATOM 4266 C CA . VAL A 1 550 ? -21.022 -20.170 26.180 1.00 97.69 550 VAL A CA 1
ATOM 4267 C C . VAL A 1 550 ? -22.022 -21.303 26.015 1.00 97.69 550 VAL A C 1
ATOM 4269 O O . VAL A 1 550 ? -21.809 -22.397 26.536 1.00 97.69 550 VAL A O 1
ATOM 4272 N N . TYR A 1 551 ? -23.085 -21.053 25.262 1.00 97.31 551 TYR A N 1
ATOM 4273 C CA . TYR A 1 551 ? -24.121 -22.020 24.928 1.00 97.31 551 TYR A CA 1
ATOM 4274 C C . TYR A 1 551 ? -24.194 -22.223 23.417 1.00 97.31 551 TYR A C 1
ATOM 4276 O O . TYR A 1 551 ? -23.947 -21.301 22.635 1.00 97.31 551 TYR A O 1
ATOM 4284 N N . GLY A 1 552 ? -24.565 -23.433 23.019 1.00 95.44 552 GLY A N 1
ATOM 4285 C CA . GLY A 1 552 ? -24.835 -23.790 21.636 1.00 95.44 552 GLY A CA 1
ATOM 4286 C C . GLY A 1 552 ? -26.085 -24.650 21.537 1.00 95.44 552 GLY A C 1
ATOM 4287 O O . GLY A 1 552 ? -26.510 -25.270 22.509 1.00 95.44 552 GLY A O 1
ATOM 4288 N N . LYS A 1 553 ? -26.691 -24.684 20.356 1.00 93.88 553 LYS A N 1
ATOM 4289 C CA . LYS A 1 553 ? -27.864 -25.513 20.084 1.00 93.88 553 LYS A CA 1
ATOM 4290 C C . LYS A 1 553 ? -27.726 -26.186 18.728 1.00 93.88 553 LYS A C 1
ATOM 4292 O O . LYS A 1 553 ? -27.421 -25.535 17.727 1.00 93.88 553 LYS A O 1
ATOM 4297 N N . LYS A 1 554 ? -27.956 -27.499 18.705 1.00 91.25 554 LYS A N 1
ATOM 4298 C CA . LYS A 1 554 ? -28.010 -28.308 17.480 1.00 91.25 554 LYS A CA 1
ATOM 4299 C C . LYS A 1 554 ? -29.401 -28.246 16.850 1.00 91.25 554 LYS A C 1
ATOM 4301 O O . LYS A 1 554 ? -30.385 -27.936 17.523 1.00 91.25 554 LYS A O 1
ATOM 4306 N N . LYS A 1 555 ? -29.493 -28.588 15.564 1.00 83.38 555 LYS A N 1
ATOM 4307 C CA . LYS A 1 555 ? -30.757 -28.634 14.812 1.00 83.38 555 LYS A CA 1
ATOM 4308 C C . LYS A 1 555 ? -31.832 -29.439 15.555 1.00 83.38 555 LYS A C 1
ATOM 4310 O O . LYS A 1 555 ? -31.623 -30.609 15.865 1.00 83.38 555 LYS A O 1
ATOM 4315 N N . GLY A 1 556 ? -32.976 -28.809 15.833 1.00 79.50 556 GLY A N 1
ATOM 4316 C CA . GLY A 1 556 ? -34.116 -29.435 16.520 1.00 79.50 556 GLY A CA 1
ATOM 4317 C C . GLY A 1 556 ? -33.869 -29.849 17.981 1.00 79.50 556 GLY A C 1
ATOM 4318 O O . GLY A 1 556 ? -34.755 -30.448 18.584 1.00 79.50 556 GLY A O 1
ATOM 4319 N N . GLY A 1 557 ? -32.694 -29.551 18.546 1.00 84.81 557 GLY A N 1
ATOM 4320 C CA . GLY A 1 557 ? -32.317 -29.886 19.920 1.00 84.81 557 GLY A CA 1
ATOM 4321 C C . GLY A 1 557 ? -32.570 -28.757 20.922 1.00 84.81 557 GLY A C 1
ATOM 4322 O O . GLY A 1 557 ? -33.003 -27.658 20.565 1.00 84.81 557 GLY A O 1
ATOM 4323 N N . SER A 1 558 ? -32.276 -29.027 22.195 1.00 89.75 558 SER A N 1
ATOM 4324 C CA . SER A 1 558 ? -32.255 -28.027 23.269 1.00 89.75 558 SER A CA 1
ATOM 4325 C C . SER A 1 558 ? -30.921 -27.273 23.317 1.00 89.75 558 SER A C 1
ATOM 4327 O O . SER A 1 558 ? -29.895 -27.786 22.878 1.00 89.75 558 SER A O 1
ATOM 4329 N N . GLU A 1 559 ? -30.937 -26.058 23.870 1.00 93.38 559 GLU A N 1
ATOM 4330 C CA . GLU A 1 559 ? -29.720 -25.297 24.186 1.00 93.38 559 GLU A CA 1
ATOM 4331 C C . GLU A 1 559 ? -28.880 -26.054 25.235 1.00 93.38 559 GLU A C 1
ATOM 4333 O O . GLU A 1 559 ? -29.415 -26.527 26.239 1.00 93.38 559 GLU A O 1
ATOM 4338 N N . GLU A 1 560 ? -27.572 -26.171 25.002 1.00 95.00 560 GLU A N 1
ATOM 4339 C CA . GLU A 1 560 ? -26.608 -26.832 25.887 1.00 95.00 560 GLU A CA 1
ATOM 4340 C C . GLU A 1 560 ? -25.442 -25.891 26.231 1.00 95.00 560 GLU A C 1
ATOM 4342 O O . GLU A 1 560 ? -24.963 -25.132 25.384 1.00 95.00 560 GLU A O 1
ATOM 4347 N N . LYS A 1 561 ? -24.973 -25.923 27.488 1.00 96.75 561 LYS A N 1
ATOM 4348 C CA . LYS A 1 561 ? -23.775 -25.180 27.912 1.00 96.75 561 LYS A CA 1
ATOM 4349 C C . LYS A 1 561 ? -22.542 -25.887 27.353 1.00 96.75 561 LYS A C 1
ATOM 4351 O O . LYS A 1 561 ? -22.339 -27.068 27.609 1.00 96.75 561 LYS A O 1
ATOM 4356 N N . LEU A 1 562 ? -21.711 -25.159 26.615 1.00 96.25 562 LEU A N 1
ATOM 4357 C CA . LEU A 1 562 ? -20.474 -25.664 26.012 1.00 96.25 562 LEU A CA 1
ATOM 4358 C C . LEU A 1 562 ? -19.262 -25.445 26.927 1.00 96.25 562 LEU A C 1
ATOM 4360 O O . LEU A 1 562 ? -18.335 -26.258 26.960 1.00 96.25 562 LEU A O 1
ATOM 4364 N N . GLY A 1 563 ? -19.270 -24.354 27.693 1.00 97.19 563 GLY A N 1
ATOM 4365 C CA . GLY A 1 563 ? -18.187 -23.989 28.599 1.00 97.19 563 GLY A CA 1
ATOM 4366 C C . GLY A 1 563 ? -18.236 -22.518 28.992 1.00 97.19 563 GLY A C 1
ATOM 4367 O O . GLY A 1 563 ? -19.298 -21.897 28.969 1.00 97.19 563 GLY A O 1
ATOM 4368 N N . GLU A 1 564 ? -17.083 -21.967 29.356 1.00 97.62 564 GLU A N 1
ATOM 4369 C CA . GLU A 1 564 ? -16.940 -20.615 29.892 1.00 97.62 564 GLU A CA 1
ATOM 4370 C C . GLU A 1 564 ? -15.675 -19.926 29.359 1.00 97.62 564 GLU A C 1
ATOM 4372 O O . GLU A 1 564 ? -14.581 -20.493 29.402 1.00 97.62 564 GLU A O 1
ATOM 4377 N N . LEU A 1 565 ? -15.814 -18.687 28.881 1.00 97.38 565 LEU A N 1
ATOM 4378 C CA . LEU A 1 565 ? -14.709 -17.788 28.537 1.00 97.38 565 LEU A CA 1
ATOM 4379 C C . LEU A 1 565 ? -14.355 -16.906 29.737 1.00 97.38 565 LEU A C 1
ATOM 4381 O O . LEU A 1 565 ? -15.236 -16.319 30.355 1.00 97.38 565 LEU A O 1
ATOM 4385 N N . TYR A 1 566 ? -13.074 -16.751 30.055 1.00 95.38 566 TYR A N 1
ATOM 4386 C CA . TYR A 1 566 ? -12.630 -15.933 31.189 1.00 95.38 566 TYR A CA 1
ATOM 4387 C C . TYR A 1 566 ? -11.219 -15.377 30.968 1.00 95.38 566 TYR A C 1
ATOM 4389 O O . TYR A 1 566 ? -10.515 -15.769 30.036 1.00 95.38 566 TYR A O 1
ATOM 4397 N N . LYS A 1 567 ? -10.792 -14.453 31.836 1.00 94.31 567 LYS A N 1
ATOM 4398 C CA . LYS A 1 567 ? -9.393 -14.015 31.935 1.00 94.31 567 LYS A CA 1
ATOM 4399 C C . LYS A 1 567 ? -8.720 -14.733 33.100 1.00 94.31 567 LYS A C 1
ATOM 4401 O O . LYS A 1 567 ? -9.258 -14.761 34.202 1.00 94.31 567 LYS A O 1
ATOM 4406 N N . ASN A 1 568 ? -7.541 -15.311 32.875 1.00 92.69 568 ASN A N 1
ATOM 4407 C CA . ASN A 1 568 ? -6.755 -15.876 33.974 1.00 92.69 568 ASN A CA 1
ATOM 4408 C C . ASN A 1 568 ? -6.168 -14.766 34.874 1.00 92.69 568 ASN A C 1
ATOM 4410 O O . ASN A 1 568 ? -6.293 -13.580 34.576 1.00 92.69 568 ASN A O 1
ATOM 4414 N N . ALA A 1 569 ? -5.477 -15.134 35.958 1.00 89.50 569 ALA A N 1
ATOM 4415 C CA . ALA A 1 569 ? -4.900 -14.168 36.904 1.00 89.50 569 ALA A CA 1
ATOM 4416 C C . ALA A 1 569 ? -3.906 -13.170 36.268 1.00 89.50 569 ALA A C 1
ATOM 4418 O O . ALA A 1 569 ? -3.716 -12.077 36.792 1.00 89.50 569 ALA A O 1
ATOM 4419 N N . ALA A 1 570 ? -3.303 -13.521 35.128 1.00 88.81 570 ALA A N 1
ATOM 4420 C CA . ALA A 1 570 ? -2.411 -12.648 34.367 1.00 88.81 570 ALA A CA 1
ATOM 4421 C C . ALA A 1 570 ? -3.135 -11.828 33.275 1.00 88.81 570 ALA A C 1
ATOM 4423 O O . ALA A 1 570 ? -2.498 -11.050 32.571 1.00 88.81 570 ALA A O 1
ATOM 4424 N N . GLY A 1 571 ? -4.456 -11.975 33.134 1.00 89.44 571 GLY A N 1
ATOM 4425 C CA . GLY A 1 571 ? -5.286 -11.234 32.182 1.00 89.44 571 GLY A CA 1
ATOM 4426 C C . GLY A 1 571 ? -5.432 -11.878 30.804 1.00 89.44 571 GLY A C 1
ATOM 4427 O O . GLY A 1 571 ? -6.026 -11.265 29.917 1.00 89.44 571 GLY A O 1
ATOM 4428 N N . TYR A 1 572 ? -4.921 -13.097 30.606 1.00 93.00 572 TYR A N 1
ATOM 4429 C CA . TYR A 1 572 ? -4.988 -13.788 29.317 1.00 93.00 572 TYR A CA 1
ATOM 4430 C C . TYR A 1 572 ? -6.348 -14.467 29.100 1.00 93.00 572 TYR A C 1
ATOM 4432 O O . TYR A 1 572 ? -6.819 -15.153 30.014 1.00 93.00 572 TYR A O 1
ATOM 4440 N N . PRO A 1 573 ? -6.947 -14.347 27.899 1.00 96.25 573 PRO A N 1
ATOM 4441 C CA . PRO A 1 573 ? -8.181 -15.039 27.542 1.00 96.25 573 PRO A CA 1
ATOM 4442 C C . PRO A 1 573 ? -8.041 -16.564 27.527 1.00 96.25 573 PRO A C 1
ATOM 4444 O O . PRO A 1 573 ? -7.144 -17.118 26.885 1.00 96.25 573 PRO A O 1
ATOM 4447 N N . LYS A 1 574 ? -8.964 -17.245 28.201 1.00 96.94 574 LYS A N 1
ATOM 4448 C CA . LYS A 1 574 ? -9.041 -18.702 28.312 1.00 96.94 574 LYS A CA 1
ATOM 4449 C C . LYS A 1 574 ? -10.467 -19.182 28.090 1.00 96.94 574 LYS A C 1
ATOM 4451 O O . LYS A 1 574 ? -11.421 -18.449 28.341 1.00 96.94 574 LYS A O 1
ATOM 4456 N N . PHE A 1 575 ? -10.591 -20.430 27.656 1.00 97.88 575 PHE A N 1
ATOM 4457 C CA . PHE A 1 575 ? -11.849 -21.162 27.621 1.00 97.88 575 PHE A CA 1
ATOM 4458 C C . PHE A 1 575 ? -11.728 -22.435 28.445 1.00 97.88 575 PHE A C 1
ATOM 4460 O O . PHE A 1 575 ? -10.747 -23.163 28.303 1.00 97.88 575 PHE A O 1
ATOM 4467 N N . ARG A 1 576 ? -12.742 -22.714 29.263 1.00 97.19 576 ARG A N 1
ATOM 4468 C CA . ARG A 1 576 ? -12.904 -23.970 29.996 1.00 97.19 576 ARG A CA 1
ATOM 4469 C C . ARG A 1 576 ? -14.188 -24.646 29.532 1.00 97.19 576 ARG A C 1
ATOM 4471 O O . ARG A 1 576 ? -15.272 -24.098 29.704 1.00 97.19 576 ARG A O 1
ATOM 4478 N N . SER A 1 577 ? -14.071 -25.828 28.940 1.00 95.81 577 SER A N 1
ATOM 4479 C CA . SER A 1 577 ? -15.230 -26.642 28.543 1.00 95.81 577 SER A CA 1
ATOM 4480 C C . SER A 1 577 ? -15.992 -27.188 29.756 1.00 95.81 577 SER A C 1
ATOM 4482 O O . SER A 1 577 ? -15.450 -27.260 30.861 1.00 95.81 577 SER A O 1
ATOM 4484 N N . VAL A 1 578 ? -17.227 -27.657 29.548 1.00 94.44 578 VAL A N 1
ATOM 4485 C CA . VAL A 1 578 ? -18.007 -28.351 30.594 1.00 94.44 578 VAL A CA 1
ATOM 4486 C C . VAL A 1 578 ? -17.333 -29.614 31.143 1.00 94.44 578 VAL A C 1
ATOM 4488 O O . VAL A 1 578 ? -17.586 -29.986 32.284 1.00 94.44 578 VAL A O 1
ATOM 4491 N N . SER A 1 579 ? -16.441 -30.250 30.377 1.00 90.88 579 SER A N 1
ATOM 4492 C CA . SER A 1 579 ? -15.635 -31.390 30.834 1.00 90.88 579 SER A CA 1
ATOM 4493 C C . SER A 1 579 ? -14.364 -30.976 31.590 1.00 90.88 579 SER A C 1
ATOM 4495 O O . SER A 1 579 ? -13.559 -31.834 31.943 1.00 90.88 579 SER A O 1
ATOM 4497 N N . GLY A 1 580 ? -14.147 -29.676 31.815 1.00 90.06 580 GLY A N 1
ATOM 4498 C CA . GLY A 1 580 ? -13.001 -29.137 32.552 1.00 90.06 580 GLY A CA 1
ATOM 4499 C C . GLY A 1 580 ? -11.723 -28.956 31.728 1.00 90.06 580 GLY A C 1
ATOM 4500 O O . GLY A 1 580 ? -10.704 -28.558 32.285 1.00 90.06 580 GLY A O 1
ATOM 4501 N N . VAL A 1 581 ? -11.752 -29.208 30.414 1.00 92.50 581 VAL A N 1
ATOM 4502 C CA . VAL A 1 581 ? -10.590 -28.984 29.534 1.00 92.50 581 VAL A CA 1
ATOM 4503 C C . VAL A 1 581 ? -10.404 -27.487 29.310 1.00 92.50 581 VAL A C 1
ATOM 4505 O O . VAL A 1 581 ? -11.336 -26.823 28.846 1.00 92.50 581 VAL A O 1
ATOM 4508 N N . GLU A 1 582 ? -9.210 -26.979 29.620 1.00 94.56 582 GLU A N 1
ATOM 4509 C CA . GLU A 1 582 ? -8.816 -25.584 29.414 1.00 94.56 582 GLU A CA 1
ATOM 4510 C C . GLU A 1 582 ? -7.949 -25.402 28.165 1.00 94.56 582 GLU A C 1
ATOM 4512 O O . GLU A 1 582 ? -7.053 -26.201 27.893 1.00 94.56 582 GLU A O 1
ATOM 4517 N N . GLN A 1 583 ? -8.163 -24.301 27.445 1.00 95.69 583 GLN A N 1
ATOM 4518 C CA . GLN A 1 583 ? -7.309 -23.878 26.335 1.00 95.69 583 GLN A CA 1
ATOM 4519 C C . GLN A 1 583 ? -7.270 -22.353 26.181 1.00 95.69 583 GLN A C 1
ATOM 4521 O O . GLN A 1 583 ? -8.057 -21.619 26.786 1.00 95.69 583 GLN A O 1
ATOM 4526 N N . ASP A 1 584 ? -6.321 -21.869 25.381 1.00 96.31 584 ASP A N 1
ATOM 4527 C CA . ASP A 1 584 ? -6.284 -20.467 24.959 1.00 96.31 584 ASP A CA 1
ATOM 4528 C C . ASP A 1 584 ? -7.530 -20.141 24.121 1.00 96.31 584 ASP A C 1
ATOM 4530 O O . ASP A 1 584 ? -7.987 -20.976 23.345 1.00 96.31 584 ASP A O 1
ATOM 4534 N N . ALA A 1 585 ? -8.071 -18.933 24.283 1.00 96.19 585 ALA A N 1
ATOM 4535 C CA . ALA A 1 585 ? -9.222 -18.451 23.519 1.00 96.19 585 ALA A CA 1
ATOM 4536 C C . ALA A 1 585 ? -8.903 -17.087 22.901 1.00 96.19 585 ALA A C 1
ATOM 4538 O O . ALA A 1 585 ? -9.504 -16.069 23.250 1.00 96.19 585 ALA A O 1
ATOM 4539 N N . THR A 1 586 ? -7.910 -17.073 22.011 1.00 95.12 586 THR A N 1
ATOM 4540 C CA . THR A 1 586 ? -7.376 -15.869 21.352 1.00 95.12 586 THR A CA 1
ATOM 4541 C C . THR A 1 586 ? -7.517 -15.970 19.834 1.00 95.12 586 THR A C 1
ATOM 4543 O O . THR A 1 586 ? -7.833 -17.029 19.303 1.00 95.12 586 THR A O 1
ATOM 4546 N N . MET A 1 587 ? -7.239 -14.888 19.101 1.00 90.75 587 MET A N 1
ATOM 4547 C CA . MET A 1 587 ? -7.303 -14.891 17.632 1.00 90.75 587 MET A CA 1
ATOM 4548 C C . MET A 1 587 ? -6.394 -15.958 16.991 1.00 90.75 587 MET A C 1
ATOM 4550 O O . MET A 1 587 ? -6.761 -16.549 15.983 1.00 90.75 587 MET A O 1
ATOM 4554 N N . GLN A 1 588 ? -5.214 -16.215 17.569 1.00 92.62 588 GLN A N 1
ATOM 4555 C CA . GLN A 1 588 ? -4.257 -17.214 17.070 1.00 92.62 588 GLN A CA 1
ATOM 4556 C C . GLN A 1 588 ? -4.633 -18.648 17.457 1.00 92.62 588 GLN A C 1
ATOM 4558 O O . GLN A 1 588 ? -4.173 -19.594 16.823 1.00 92.62 588 GLN A O 1
ATOM 4563 N N . LYS A 1 589 ? -5.431 -18.811 18.516 1.00 94.50 589 LYS A N 1
ATOM 4564 C CA . LYS A 1 589 ? -5.904 -20.101 19.023 1.00 94.50 589 LYS A CA 1
ATOM 4565 C C . LYS A 1 589 ? -7.395 -19.986 19.357 1.00 94.50 589 LYS A C 1
ATOM 4567 O O . LYS A 1 589 ? -7.744 -19.881 20.535 1.00 94.50 589 LYS A O 1
ATOM 4572 N N . PRO A 1 590 ? -8.268 -19.908 18.340 1.00 95.25 590 PRO A N 1
ATOM 4573 C CA . PRO A 1 590 ? -9.699 -19.846 18.570 1.00 95.25 590 PRO A CA 1
ATOM 4574 C C . PRO A 1 590 ? -10.226 -21.220 19.001 1.00 95.25 590 PRO A C 1
ATOM 4576 O O . PRO A 1 590 ? -9.675 -22.262 18.649 1.00 95.25 590 PRO A O 1
ATOM 4579 N N . VAL A 1 591 ? -11.316 -21.217 19.758 1.00 96.62 591 VAL A N 1
ATOM 4580 C CA . VAL A 1 591 ? -11.984 -22.417 20.262 1.00 96.62 591 VAL A CA 1
ATOM 4581 C C . VAL A 1 591 ? -12.960 -22.923 19.213 1.00 96.62 591 VAL A C 1
ATOM 4583 O O . VAL A 1 591 ? -13.877 -22.195 18.842 1.00 96.62 591 VAL A O 1
ATOM 4586 N N . SER A 1 592 ? -12.799 -24.156 18.740 1.00 95.56 592 SER A N 1
ATOM 4587 C CA . SER A 1 592 ? -13.759 -24.772 17.817 1.00 95.56 592 SER A CA 1
ATOM 4588 C C . SER A 1 592 ? -15.106 -25.030 18.489 1.00 95.56 592 SER A C 1
ATOM 4590 O O . SER A 1 592 ? -15.163 -25.474 19.638 1.00 95.56 592 SER A O 1
ATOM 4592 N N . PHE A 1 593 ? -16.195 -24.784 17.762 1.00 94.50 593 PHE A N 1
ATOM 4593 C CA . PHE A 1 593 ? -17.506 -25.268 18.185 1.00 94.50 593 PHE A CA 1
ATOM 4594 C C . PHE A 1 593 ? -17.616 -26.783 17.954 1.00 94.50 593 PHE A C 1
ATOM 4596 O O . PHE A 1 593 ? -16.984 -27.306 17.036 1.00 94.50 593 PHE A O 1
ATOM 4603 N N . PRO A 1 594 ? -18.428 -27.501 18.751 1.00 91.38 594 PRO A N 1
ATOM 4604 C CA . PRO A 1 594 ? -18.820 -28.864 18.415 1.00 91.38 594 PRO A CA 1
ATOM 4605 C C . PRO A 1 594 ? -19.546 -28.937 17.066 1.00 91.38 594 PRO A C 1
ATOM 4607 O O . PRO A 1 594 ? -20.248 -28.002 16.672 1.00 91.38 594 PRO A O 1
ATOM 4610 N N . ASP A 1 595 ? -19.448 -30.081 16.393 1.00 88.50 595 ASP A N 1
ATOM 4611 C CA . ASP A 1 595 ? -20.130 -30.291 15.117 1.00 88.50 595 ASP A CA 1
ATOM 4612 C C . ASP A 1 595 ? -21.659 -30.175 15.256 1.00 88.50 595 ASP A C 1
ATOM 4614 O O . ASP A 1 595 ? -22.281 -30.685 16.197 1.00 88.50 595 ASP A O 1
ATOM 4618 N N . GLY A 1 596 ? -22.280 -29.515 14.274 1.00 87.50 596 GLY A N 1
ATOM 4619 C CA . GLY A 1 596 ? -23.736 -29.413 14.148 1.00 87.50 596 GLY A CA 1
ATOM 4620 C C . GLY A 1 596 ? -24.404 -28.289 14.947 1.00 87.50 596 GLY A C 1
ATOM 4621 O O . GLY A 1 596 ? -25.634 -28.230 14.962 1.00 87.50 596 GLY A O 1
ATOM 4622 N N . ILE A 1 597 ? -23.643 -27.394 15.585 1.00 93.31 597 ILE A N 1
ATOM 4623 C CA . ILE A 1 597 ? -24.190 -26.194 16.238 1.00 93.31 597 ILE A CA 1
ATOM 4624 C C . ILE A 1 597 ? -24.762 -25.224 15.189 1.00 93.31 597 ILE A C 1
ATOM 4626 O O . ILE A 1 597 ? -24.099 -24.904 14.199 1.00 93.31 597 ILE A O 1
ATOM 4630 N N . LYS A 1 598 ? -26.001 -24.766 15.410 1.00 90.50 598 LYS A N 1
ATOM 4631 C CA . LYS A 1 598 ? -26.776 -23.890 14.506 1.00 90.50 598 LYS A CA 1
ATOM 4632 C C . LYS A 1 598 ? -27.258 -22.589 15.143 1.00 90.50 598 LYS A C 1
ATOM 4634 O O . LYS A 1 598 ? -27.572 -21.660 14.406 1.00 90.50 598 LYS A O 1
ATOM 4639 N N . GLU A 1 599 ? -27.252 -22.499 16.471 1.00 92.81 599 GLU A N 1
ATOM 4640 C CA . GLU A 1 599 ? -27.492 -21.263 17.228 1.00 92.81 599 GLU A CA 1
ATOM 4641 C C . GLU A 1 599 ? -26.475 -21.185 18.377 1.00 92.81 599 GLU A C 1
ATOM 4643 O O . GLU A 1 599 ? -26.089 -22.222 18.930 1.00 92.81 599 GLU A O 1
ATOM 4648 N N . ILE A 1 600 ? -26.046 -19.975 18.740 1.00 95.56 600 ILE A N 1
ATOM 4649 C CA . ILE A 1 600 ? -25.070 -19.732 19.816 1.00 95.56 600 ILE A CA 1
ATOM 4650 C C . ILE A 1 600 ? -25.533 -18.609 20.739 1.00 95.56 600 ILE A C 1
ATOM 4652 O O . ILE A 1 600 ? -26.230 -17.687 20.310 1.00 95.56 600 ILE A O 1
ATOM 4656 N N . ARG A 1 601 ? -25.121 -18.657 22.009 1.00 95.81 601 ARG A N 1
ATOM 4657 C CA . ARG A 1 601 ? -25.476 -17.648 23.014 1.00 95.81 601 ARG A CA 1
ATOM 4658 C C . ARG A 1 601 ? -24.377 -17.474 24.057 1.00 95.81 601 ARG A C 1
ATOM 4660 O O . ARG A 1 601 ? -23.805 -18.449 24.533 1.00 95.81 601 ARG A O 1
ATOM 4667 N N . PHE A 1 602 ? -24.126 -16.229 24.442 1.00 96.44 602 PHE A N 1
ATOM 4668 C CA . PHE A 1 602 ? -23.158 -15.844 25.465 1.00 96.44 602 PHE A CA 1
ATOM 4669 C C . PHE A 1 602 ? -23.873 -15.151 26.621 1.00 96.44 602 PHE A C 1
ATOM 4671 O O . PHE A 1 602 ? -24.661 -14.235 26.380 1.00 96.44 602 PHE A O 1
ATOM 4678 N N . LYS A 1 603 ? -23.602 -15.574 27.861 1.00 95.50 603 LYS A N 1
ATOM 4679 C CA . LYS A 1 603 ? -24.195 -15.001 29.082 1.00 95.50 603 LYS A CA 1
ATOM 4680 C C . LYS A 1 603 ? -23.099 -14.550 30.047 1.00 95.50 603 LYS A C 1
ATOM 4682 O O . LYS A 1 603 ? -22.145 -15.283 30.274 1.00 95.50 603 LYS A O 1
ATOM 4687 N N . ASN A 1 604 ? -23.221 -13.366 30.637 1.00 93.88 604 ASN A N 1
ATOM 4688 C CA . ASN A 1 604 ? -22.301 -12.855 31.656 1.00 93.88 604 ASN A CA 1
ATOM 4689 C C . ASN A 1 604 ? -23.079 -12.213 32.807 1.00 93.88 604 ASN A C 1
ATOM 4691 O O . ASN A 1 604 ? -24.156 -11.660 32.597 1.00 93.88 604 ASN A O 1
ATOM 4695 N N . SER A 1 605 ? -22.540 -12.287 34.021 1.00 91.38 605 SER A N 1
ATOM 4696 C CA . SER A 1 605 ? -23.079 -11.600 35.199 1.00 91.38 605 SER A CA 1
ATOM 4697 C C . SER A 1 605 ? -21.941 -10.889 35.915 1.00 91.38 605 SER A C 1
ATOM 4699 O O . SER A 1 605 ? -20.975 -11.540 36.282 1.00 91.38 605 SER A O 1
ATOM 4701 N N . SER A 1 606 ? -22.025 -9.579 36.114 1.00 90.06 606 SER A N 1
ATOM 4702 C CA . SER A 1 606 ? -20.934 -8.776 36.661 1.00 90.06 606 SER A CA 1
ATOM 4703 C C . SER A 1 606 ? -21.355 -8.006 37.905 1.00 90.06 606 SER A C 1
ATOM 4705 O O . SER A 1 606 ? -22.459 -7.475 37.987 1.00 90.06 606 SER A O 1
ATOM 4707 N N . SER A 1 607 ? -20.443 -7.909 38.870 1.00 89.12 607 SER A N 1
ATOM 4708 C CA . SER A 1 607 ? -20.601 -7.080 40.068 1.00 89.12 607 SER A CA 1
ATOM 4709 C C . SER A 1 607 ? -19.829 -5.759 39.982 1.00 89.12 607 SER A C 1
ATOM 4711 O O . SER A 1 607 ? -19.746 -5.049 40.982 1.00 89.12 607 SER A O 1
ATOM 4713 N N . PHE A 1 608 ? -19.190 -5.462 38.849 1.00 89.06 608 PHE A N 1
ATOM 4714 C CA . PHE A 1 608 ? -18.475 -4.204 38.638 1.00 89.06 608 PHE A CA 1
ATOM 4715 C C . PHE A 1 608 ? -19.442 -3.073 38.301 1.00 89.06 608 PHE A C 1
ATOM 4717 O O . PHE A 1 608 ? -20.540 -3.306 37.800 1.00 89.06 608 PHE A O 1
ATOM 4724 N N . TYR A 1 609 ? -19.003 -1.839 38.535 1.00 84.25 609 TYR A N 1
ATOM 4725 C CA . TYR A 1 609 ? -19.772 -0.655 38.166 1.00 84.25 609 TYR A CA 1
ATOM 4726 C C . TYR A 1 609 ? -19.974 -0.536 36.646 1.00 84.25 609 TYR A C 1
ATOM 4728 O O . TYR A 1 609 ? -21.074 -0.227 36.185 1.00 84.25 609 TYR A O 1
ATOM 4736 N N . GLU A 1 610 ? -18.941 -0.851 35.859 1.00 86.25 610 GLU A N 1
ATOM 4737 C CA . GLU A 1 610 ? -19.032 -0.962 34.401 1.00 86.25 610 GLU A CA 1
ATOM 4738 C C . GLU A 1 610 ? -18.379 -2.258 33.920 1.00 86.25 610 GLU A C 1
ATOM 4740 O O . GLU A 1 610 ? -17.370 -2.715 34.463 1.00 86.25 610 GLU A O 1
ATOM 4745 N N . THR A 1 611 ? -18.961 -2.888 32.905 1.00 88.69 611 THR A N 1
ATOM 4746 C CA . THR A 1 611 ? -18.440 -4.125 32.316 1.00 88.69 611 THR A CA 1
ATOM 4747 C C . THR A 1 611 ? -18.761 -4.185 30.837 1.00 88.69 611 THR A C 1
ATOM 4749 O O . THR A 1 611 ? -19.880 -3.866 30.444 1.00 88.69 611 THR A O 1
ATOM 4752 N N . GLY A 1 612 ? -17.803 -4.632 30.029 1.00 90.19 612 GLY A N 1
ATOM 4753 C CA . GLY A 1 612 ? -18.010 -4.903 28.615 1.00 90.19 612 GLY A CA 1
ATOM 4754 C C . GLY A 1 612 ? -17.194 -6.093 28.134 1.00 90.19 612 GLY A C 1
ATOM 4755 O O . GLY A 1 612 ? -16.035 -6.248 28.509 1.00 90.19 612 GLY A O 1
ATOM 4756 N N . PHE A 1 613 ? -17.775 -6.929 27.279 1.00 92.69 613 PHE A N 1
ATOM 4757 C CA . PHE A 1 613 ? -17.046 -8.002 26.610 1.00 92.69 613 PHE A CA 1
ATOM 4758 C C . PHE A 1 613 ? -17.356 -8.042 25.115 1.00 92.69 613 PHE A C 1
ATOM 4760 O O . PHE A 1 613 ? -18.458 -7.714 24.676 1.00 92.69 613 PHE A O 1
ATOM 4767 N N . THR A 1 614 ? -16.365 -8.482 24.341 1.00 93.19 614 THR A N 1
ATOM 4768 C CA . THR A 1 614 ? -16.468 -8.734 22.904 1.00 93.19 614 THR A CA 1
ATOM 4769 C C . THR A 1 614 ? -16.028 -10.160 22.619 1.00 93.19 614 THR A C 1
ATOM 4771 O O . THR A 1 614 ? -14.868 -10.515 22.839 1.00 93.19 614 THR A O 1
ATOM 4774 N N . THR A 1 615 ? -16.927 -10.969 22.070 1.00 94.38 615 THR A N 1
ATOM 4775 C CA . THR A 1 615 ? -16.584 -12.284 21.512 1.00 94.38 615 THR A CA 1
ATOM 4776 C C . THR A 1 615 ? -16.539 -12.194 19.997 1.00 94.38 615 THR A C 1
ATOM 4778 O O . THR A 1 615 ? -17.356 -11.508 19.386 1.00 94.38 615 THR A O 1
ATOM 4781 N N . ARG A 1 616 ? -15.564 -12.857 19.380 1.00 93.56 616 ARG A N 1
ATOM 4782 C CA . ARG A 1 616 ? -15.458 -12.959 17.924 1.00 93.56 616 ARG A CA 1
ATOM 4783 C C . ARG A 1 616 ? -15.813 -14.377 17.509 1.00 93.56 616 ARG A C 1
ATOM 4785 O O . ARG A 1 616 ? -15.308 -15.327 18.103 1.00 93.56 616 ARG A O 1
ATOM 4792 N N . VAL A 1 617 ? -16.666 -14.504 16.503 1.00 94.56 617 VAL A N 1
ATOM 4793 C CA . VAL A 1 617 ? -17.195 -15.770 15.995 1.00 94.56 617 VAL A CA 1
ATOM 4794 C C . VAL A 1 617 ? -16.822 -15.908 14.526 1.00 94.56 617 VAL A C 1
ATOM 4796 O O . VAL A 1 617 ? -17.032 -14.987 13.737 1.00 94.56 617 VAL A O 1
ATOM 4799 N N . ASN A 1 618 ? -16.283 -17.070 14.166 1.00 93.31 618 ASN A N 1
ATOM 4800 C CA . ASN A 1 618 ? -15.987 -17.455 12.794 1.00 93.31 618 ASN A CA 1
ATOM 4801 C C . ASN A 1 618 ? -17.102 -18.363 12.265 1.00 93.31 618 ASN A C 1
ATOM 4803 O O . ASN A 1 618 ? -17.423 -19.396 12.857 1.00 93.31 618 ASN A O 1
ATOM 4807 N N . LEU A 1 619 ? -17.681 -17.959 11.141 1.00 91.94 619 LEU A N 1
ATOM 4808 C CA . LEU A 1 619 ? -18.734 -18.643 10.409 1.00 91.94 619 LEU A CA 1
ATOM 4809 C C . LEU A 1 619 ? -18.150 -19.183 9.108 1.00 91.94 619 LEU A C 1
ATOM 4811 O O . LEU A 1 619 ? -17.647 -18.406 8.301 1.00 91.94 619 LEU A O 1
ATOM 4815 N N . ARG A 1 620 ? -18.255 -20.485 8.870 1.00 92.62 620 ARG A N 1
ATOM 4816 C CA . ARG A 1 620 ? -17.834 -21.094 7.610 1.00 92.62 620 ARG A CA 1
ATOM 4817 C C . ARG A 1 620 ? -19.026 -21.268 6.688 1.00 92.62 620 ARG A C 1
ATOM 4819 O O . ARG A 1 620 ? -20.025 -21.844 7.102 1.00 92.62 620 ARG A O 1
ATOM 4826 N N . LEU A 1 621 ? -18.910 -20.772 5.463 1.00 92.94 621 LEU A N 1
ATOM 4827 C CA . LEU A 1 621 ? -19.892 -20.927 4.397 1.00 92.94 621 LEU A CA 1
ATOM 4828 C C . LEU A 1 621 ? -19.568 -22.166 3.561 1.00 92.94 621 LEU A C 1
ATOM 4830 O O . LEU A 1 621 ? -18.416 -22.361 3.164 1.00 92.94 621 LEU A O 1
ATOM 4834 N N . HIS A 1 622 ? -20.592 -22.958 3.258 1.00 93.50 622 HIS A N 1
ATOM 4835 C CA . HIS A 1 622 ? -20.542 -24.168 2.439 1.00 93.50 622 HIS A CA 1
ATOM 4836 C C . HIS A 1 622 ? -21.497 -23.986 1.252 1.00 93.50 622 HIS A C 1
ATOM 4838 O O . HIS A 1 622 ? -22.682 -24.263 1.384 1.00 93.50 622 HIS A O 1
ATOM 4844 N N . PRO A 1 623 ? -21.034 -23.474 0.102 1.00 92.44 623 PRO A N 1
ATOM 4845 C CA . PRO A 1 623 ? -21.926 -23.101 -0.994 1.00 92.44 623 PRO A CA 1
ATOM 4846 C C . PRO A 1 623 ? -22.642 -24.324 -1.590 1.00 92.44 623 PRO A C 1
ATOM 4848 O O . PRO A 1 623 ? -22.075 -25.060 -2.401 1.00 92.44 623 PRO A O 1
ATOM 4851 N N . THR A 1 624 ? -23.903 -24.535 -1.201 1.00 94.88 624 THR A N 1
ATOM 4852 C CA . THR A 1 624 ? -24.772 -25.554 -1.805 1.00 94.88 624 THR A CA 1
ATOM 4853 C C . THR A 1 624 ? -25.099 -25.196 -3.257 1.00 94.88 624 THR A C 1
ATOM 4855 O O . THR A 1 624 ? -24.893 -24.063 -3.695 1.00 94.88 624 THR A O 1
ATOM 4858 N N . GLU A 1 625 ? -25.651 -26.136 -4.031 1.00 94.81 625 GLU A N 1
ATOM 4859 C CA . GLU A 1 625 ? -26.058 -25.862 -5.421 1.00 94.81 625 GLU A CA 1
ATOM 4860 C C . GLU A 1 625 ? -26.997 -24.653 -5.544 1.00 94.81 625 GLU A C 1
ATOM 4862 O O . GLU A 1 625 ? -26.831 -23.834 -6.446 1.00 94.81 625 GLU A O 1
ATOM 4867 N N . ALA A 1 626 ? -27.935 -24.487 -4.607 1.00 92.44 626 ALA A N 1
ATOM 4868 C CA . ALA A 1 626 ? -28.856 -23.353 -4.609 1.00 92.44 626 ALA A CA 1
ATOM 4869 C C . ALA A 1 626 ? -28.127 -22.020 -4.361 1.00 92.44 626 ALA A C 1
ATOM 4871 O O . ALA A 1 626 ? -28.371 -21.034 -5.064 1.00 92.44 626 ALA A O 1
ATOM 4872 N N . MET A 1 627 ? -27.184 -21.997 -3.413 1.00 93.81 627 MET A N 1
ATOM 4873 C CA . MET A 1 627 ? -26.357 -20.820 -3.147 1.00 93.81 627 MET A CA 1
ATOM 4874 C C . MET A 1 627 ? -25.445 -20.483 -4.338 1.00 93.81 627 MET A C 1
ATOM 4876 O O . MET A 1 627 ? -25.349 -19.312 -4.711 1.00 93.81 627 MET A O 1
ATOM 4880 N N . LYS A 1 628 ? -24.823 -21.484 -4.978 1.00 94.44 628 LYS A N 1
ATOM 4881 C CA . LYS A 1 628 ? -23.981 -21.291 -6.173 1.00 94.44 628 LYS A CA 1
ATOM 4882 C C . LYS A 1 628 ? -24.763 -20.690 -7.333 1.00 94.44 628 LYS A C 1
ATOM 4884 O O . LYS A 1 628 ? -24.360 -19.655 -7.853 1.00 94.44 628 LYS A O 1
ATOM 4889 N N . GLN A 1 629 ? -25.919 -21.264 -7.673 1.00 92.19 629 GLN A N 1
ATOM 4890 C CA . GLN A 1 629 ? -26.783 -20.756 -8.748 1.00 92.19 629 GLN A CA 1
ATOM 4891 C C . GLN A 1 629 ? -27.209 -19.306 -8.504 1.00 92.19 629 GLN A C 1
ATOM 4893 O O . GLN A 1 629 ? -27.252 -18.489 -9.427 1.00 92.19 629 GLN A O 1
ATOM 4898 N N . ARG A 1 630 ? -27.495 -18.957 -7.245 1.00 89.81 630 ARG A N 1
ATOM 4899 C CA . ARG A 1 630 ? -27.786 -17.576 -6.864 1.00 89.81 630 ARG A CA 1
ATOM 4900 C C . ARG A 1 630 ? -26.587 -16.653 -7.117 1.00 89.81 630 ARG A C 1
ATOM 4902 O O . ARG A 1 630 ? -26.751 -15.608 -7.744 1.00 89.81 630 ARG A O 1
ATOM 4909 N N . LEU A 1 631 ? -25.398 -17.023 -6.653 1.00 92.00 631 LEU A N 1
ATOM 4910 C CA . LEU A 1 631 ? -24.189 -16.215 -6.831 1.00 92.00 631 LEU A CA 1
ATOM 4911 C C . LEU A 1 631 ? -23.797 -16.077 -8.310 1.00 92.00 631 LEU A C 1
ATOM 4913 O O . LEU A 1 631 ? -23.447 -14.983 -8.745 1.00 92.00 631 LEU A O 1
ATOM 4917 N N . GLU A 1 632 ? -23.916 -17.146 -9.100 1.00 90.81 632 GLU A N 1
ATOM 4918 C CA . GLU A 1 632 ? -23.691 -17.131 -10.552 1.00 90.81 632 GLU A CA 1
ATOM 4919 C C . GLU A 1 632 ? -24.644 -16.173 -11.271 1.00 90.81 632 GLU A C 1
ATOM 4921 O O . GLU A 1 632 ? -24.215 -15.405 -12.135 1.00 90.81 632 GLU A O 1
ATOM 4926 N N . LYS A 1 633 ? -25.924 -16.154 -10.879 1.00 89.62 633 LYS A N 1
ATOM 4927 C CA . LYS A 1 633 ? -26.904 -15.198 -11.408 1.00 89.62 633 LYS A CA 1
ATOM 4928 C C . LYS A 1 633 ? -26.516 -13.752 -11.089 1.00 89.62 633 LYS A C 1
ATOM 4930 O O . LYS A 1 633 ? -26.657 -12.886 -11.954 1.00 89.62 633 LYS A O 1
ATOM 4935 N N . ASP A 1 634 ? -26.031 -13.469 -9.881 1.00 87.12 634 ASP A N 1
ATOM 4936 C CA . ASP A 1 634 ? -25.560 -12.125 -9.524 1.00 87.12 634 ASP A CA 1
ATOM 4937 C C . ASP A 1 634 ? -24.315 -11.734 -10.352 1.00 87.12 634 ASP A C 1
ATOM 4939 O O . ASP A 1 634 ? -24.277 -10.636 -10.912 1.00 87.12 634 ASP A O 1
ATOM 4943 N N . LEU A 1 635 ? -23.354 -12.653 -10.533 1.00 87.50 635 LEU A N 1
ATOM 4944 C CA . LEU A 1 635 ? -22.156 -12.450 -11.363 1.00 87.50 635 LEU A CA 1
ATOM 4945 C C . LEU A 1 635 ? -22.505 -12.130 -12.826 1.00 87.50 635 LEU A C 1
ATOM 4947 O O . LEU A 1 635 ? -21.978 -11.168 -13.389 1.00 87.50 635 LEU A O 1
ATOM 4951 N N . GLN A 1 636 ? -23.419 -12.892 -13.438 1.00 87.44 636 GLN A N 1
ATOM 4952 C CA . GLN A 1 636 ? -23.872 -12.673 -14.820 1.00 87.44 636 GLN A CA 1
ATOM 4953 C C . GLN A 1 636 ? -24.548 -11.308 -14.998 1.00 87.44 636 GLN A C 1
ATOM 4955 O O . GLN A 1 636 ? -24.339 -10.631 -16.005 1.00 87.44 636 GLN A O 1
ATOM 4960 N N . ASN A 1 637 ? -25.308 -10.873 -13.992 1.00 85.19 637 ASN A N 1
ATOM 4961 C CA . ASN A 1 637 ? -25.972 -9.571 -13.985 1.00 85.19 637 ASN A CA 1
ATOM 4962 C C . ASN A 1 637 ? -25.050 -8.415 -13.562 1.00 85.19 637 ASN A C 1
ATOM 4964 O O . ASN A 1 637 ? -25.524 -7.287 -13.431 1.00 85.19 637 ASN A O 1
ATOM 4968 N N . LYS A 1 638 ? -23.747 -8.671 -13.361 1.00 85.62 638 LYS A N 1
ATOM 4969 C CA . LYS A 1 638 ? -22.751 -7.689 -12.896 1.00 85.62 638 LYS A CA 1
ATOM 4970 C C . LYS A 1 638 ? -23.146 -7.028 -11.566 1.00 85.62 638 LYS A C 1
ATOM 4972 O O . LYS A 1 638 ? -22.872 -5.847 -11.352 1.00 85.62 638 LYS A O 1
ATOM 4977 N N . LYS A 1 639 ? -23.788 -7.794 -10.680 1.00 82.00 639 LYS A N 1
ATOM 4978 C CA . LYS A 1 639 ? -24.197 -7.378 -9.333 1.00 82.00 639 LYS A CA 1
ATOM 4979 C C . LYS A 1 639 ? -23.280 -7.978 -8.274 1.00 82.00 639 LYS A C 1
ATOM 4981 O O . LYS A 1 639 ? -22.750 -9.076 -8.445 1.00 82.00 639 LYS A O 1
ATOM 4986 N N . ASN A 1 640 ? -23.132 -7.269 -7.160 1.00 83.12 640 ASN A N 1
ATOM 4987 C CA . ASN A 1 640 ? -22.496 -7.815 -5.964 1.00 83.12 640 ASN A CA 1
ATOM 4988 C C . ASN A 1 640 ? -23.525 -8.617 -5.159 1.00 83.12 640 ASN A C 1
ATOM 4990 O O . ASN A 1 640 ? -24.731 -8.381 -5.263 1.00 83.12 640 ASN A O 1
ATOM 4994 N N . SER A 1 641 ? -23.046 -9.504 -4.292 1.00 86.12 641 SER A N 1
ATOM 4995 C CA . SER A 1 641 ? -23.900 -10.184 -3.316 1.00 86.12 641 SER A CA 1
ATOM 4996 C C . SER A 1 641 ? -23.617 -9.667 -1.905 1.00 86.12 641 SER A C 1
ATOM 4998 O O . SER A 1 641 ? -22.536 -9.158 -1.628 1.00 86.12 641 SER A O 1
ATOM 5000 N N . PHE A 1 642 ? -24.576 -9.764 -0.990 1.00 84.25 642 PHE A N 1
ATOM 5001 C CA . PHE A 1 642 ? -24.426 -9.279 0.382 1.00 84.25 642 PHE A CA 1
ATOM 5002 C C . PHE A 1 642 ? -24.995 -10.270 1.374 1.00 84.25 642 PHE A C 1
ATOM 5004 O O . PHE A 1 642 ? -26.164 -10.620 1.275 1.00 84.25 642 PHE A O 1
ATOM 5011 N N . ILE A 1 643 ? -24.177 -10.730 2.315 1.00 86.44 643 ILE A N 1
ATOM 5012 C CA . ILE A 1 643 ? -24.584 -11.706 3.325 1.00 86.44 643 ILE A CA 1
ATOM 5013 C C . ILE A 1 643 ? -24.607 -11.062 4.700 1.00 86.44 643 ILE A C 1
ATOM 5015 O O . ILE A 1 643 ? -23.641 -10.413 5.099 1.00 86.44 643 ILE A O 1
ATOM 5019 N N . ALA A 1 644 ? -25.694 -11.258 5.438 1.00 82.38 644 ALA A N 1
ATOM 5020 C CA . ALA A 1 644 ? -25.845 -10.681 6.763 1.00 82.38 644 ALA A CA 1
ATOM 5021 C C . ALA A 1 644 ? -26.872 -11.436 7.615 1.00 82.38 644 ALA A C 1
ATOM 5023 O O . ALA A 1 644 ? -27.738 -12.138 7.088 1.00 82.38 644 ALA A O 1
ATOM 5024 N N . ALA A 1 645 ? -26.773 -11.266 8.935 1.00 80.12 645 ALA A N 1
ATOM 5025 C CA . ALA A 1 645 ? -27.735 -11.784 9.905 1.00 80.12 645 ALA A CA 1
ATOM 5026 C C . ALA A 1 645 ? -27.800 -10.878 11.143 1.00 80.12 645 ALA A C 1
ATOM 5028 O O . ALA A 1 645 ? -26.741 -10.540 11.685 1.00 80.12 645 ALA A O 1
ATOM 5029 N N . PRO A 1 646 ? -28.991 -10.552 11.659 1.00 77.56 646 PRO A N 1
ATOM 5030 C CA . PRO A 1 646 ? -29.126 -9.932 12.973 1.00 77.56 646 PRO A CA 1
ATOM 5031 C C . PRO A 1 646 ? -28.824 -10.933 14.105 1.00 77.56 646 PRO A C 1
ATOM 5033 O O . PRO A 1 646 ? -28.822 -12.146 13.898 1.00 77.56 646 PRO A O 1
ATOM 5036 N N . ALA A 1 647 ? -28.576 -10.418 15.306 1.00 85.19 647 ALA A N 1
ATOM 5037 C CA . ALA A 1 647 ? -28.522 -11.165 16.565 1.00 85.19 647 ALA A CA 1
ATOM 5038 C C . ALA A 1 647 ? -29.634 -10.678 17.510 1.00 85.19 647 ALA A C 1
ATOM 5040 O O . ALA A 1 647 ? -30.355 -9.731 17.204 1.00 85.19 647 ALA A O 1
ATOM 5041 N N . GLU A 1 648 ? -29.779 -11.304 18.668 1.00 87.88 648 GLU A N 1
ATOM 5042 C CA . GLU A 1 648 ? -30.670 -10.858 19.742 1.00 87.88 648 GLU A CA 1
ATOM 5043 C C . GLU A 1 648 ? -29.855 -10.660 21.014 1.00 87.88 648 GLU A C 1
ATOM 5045 O O . GLU A 1 648 ? -28.924 -11.421 21.277 1.00 87.88 648 GLU A O 1
ATOM 5050 N N . GLY A 1 649 ? -30.190 -9.654 21.816 1.00 88.44 649 GLY A N 1
ATOM 5051 C CA . GLY A 1 649 ? -29.504 -9.427 23.076 1.00 88.44 649 GLY A CA 1
ATOM 5052 C C . GLY A 1 649 ? -30.405 -8.833 24.145 1.00 88.44 649 GLY A C 1
ATOM 5053 O O . GLY A 1 649 ? -31.405 -8.171 23.859 1.00 88.44 649 GLY A O 1
ATOM 5054 N N . LYS A 1 650 ? -30.025 -9.084 25.393 1.00 89.69 650 LYS A N 1
ATOM 5055 C CA . LYS A 1 650 ? -30.714 -8.640 26.596 1.00 89.69 650 LYS A CA 1
ATOM 5056 C C . LYS A 1 650 ? -29.699 -8.189 27.644 1.00 89.69 650 LYS A C 1
ATOM 5058 O O . LYS A 1 650 ? -28.705 -8.868 27.888 1.00 89.69 650 LYS A O 1
ATOM 5063 N N . LEU A 1 651 ? -29.975 -7.056 28.283 1.00 86.94 651 LEU A N 1
ATOM 5064 C CA . LEU A 1 651 ? -29.219 -6.523 29.414 1.00 86.94 651 LEU A CA 1
ATOM 5065 C C . LEU A 1 651 ? -30.169 -6.239 30.582 1.00 86.94 651 LEU A C 1
ATOM 5067 O O . LEU A 1 651 ? -31.235 -5.645 30.393 1.00 86.94 651 LEU A O 1
ATOM 5071 N N . SER A 1 652 ? -29.776 -6.627 31.793 1.00 86.88 652 SER A N 1
ATOM 5072 C CA . SER A 1 652 ? -30.528 -6.363 33.026 1.00 86.88 652 SER A CA 1
ATOM 5073 C C . SER A 1 652 ? -29.618 -5.912 34.173 1.00 86.88 652 SER A C 1
ATOM 5075 O O . SER A 1 652 ? -28.426 -6.216 34.184 1.00 86.88 652 SER A O 1
ATOM 5077 N N . ILE A 1 653 ? -30.184 -5.193 35.147 1.00 83.50 653 ILE A N 1
ATOM 5078 C CA . ILE A 1 653 ? -29.585 -4.981 36.476 1.00 83.50 653 ILE A CA 1
ATOM 5079 C C . ILE A 1 653 ? -30.399 -5.808 37.466 1.00 83.50 653 ILE A C 1
ATOM 5081 O O . ILE A 1 653 ? -31.618 -5.639 37.565 1.00 83.50 653 ILE A O 1
ATOM 5085 N N . GLY A 1 654 ? -29.750 -6.762 38.134 1.00 79.56 654 GLY A N 1
ATOM 5086 C CA . GLY A 1 654 ? -30.452 -7.839 38.832 1.00 79.56 654 GLY A CA 1
ATOM 5087 C C . GLY A 1 654 ? -31.438 -8.555 37.907 1.00 79.56 654 GLY A C 1
ATOM 5088 O O . GLY A 1 654 ? -31.058 -9.073 36.851 1.00 79.56 654 GLY A O 1
ATOM 5089 N N . ASP A 1 655 ? -32.712 -8.546 38.297 1.00 81.81 655 ASP A N 1
ATOM 5090 C CA . ASP A 1 655 ? -33.819 -9.135 37.532 1.00 81.81 655 ASP A CA 1
ATOM 5091 C C . ASP A 1 655 ? -34.618 -8.100 36.718 1.00 81.81 655 ASP A C 1
ATOM 5093 O O . ASP A 1 655 ? -35.554 -8.455 36.003 1.00 81.81 655 ASP A O 1
ATOM 5097 N N . THR A 1 656 ? -34.228 -6.821 36.773 1.00 81.81 656 THR A N 1
ATOM 5098 C CA . THR A 1 656 ? -34.880 -5.743 36.017 1.00 81.81 656 THR A CA 1
ATOM 5099 C C . THR A 1 656 ? -34.239 -5.596 34.641 1.00 81.81 656 THR A C 1
ATOM 5101 O O . THR A 1 656 ? -33.078 -5.203 34.521 1.00 81.81 656 THR A O 1
ATOM 5104 N N . GLU A 1 657 ? -34.995 -5.900 33.589 1.00 85.62 657 GLU A N 1
ATOM 5105 C CA . GLU A 1 657 ? -34.577 -5.715 32.195 1.00 85.62 657 GLU A CA 1
ATOM 5106 C C . GLU A 1 657 ? -34.464 -4.223 31.845 1.00 85.62 657 GLU A C 1
ATOM 5108 O O . GLU A 1 657 ? -35.373 -3.445 32.128 1.00 85.62 657 GLU A O 1
ATOM 5113 N N . ILE A 1 658 ? -33.340 -3.827 31.238 1.00 78.19 658 ILE A N 1
ATOM 5114 C CA . ILE A 1 658 ? -33.060 -2.432 30.846 1.00 78.19 658 ILE A CA 1
ATOM 5115 C C . ILE A 1 658 ? -33.079 -2.284 29.328 1.00 78.19 658 ILE A C 1
ATOM 5117 O O . ILE A 1 658 ? -33.562 -1.281 28.813 1.00 78.19 658 ILE A O 1
ATOM 5121 N N . VAL A 1 659 ? -32.559 -3.284 28.609 1.00 78.31 659 VAL A N 1
ATOM 5122 C CA . VAL A 1 659 ? -32.550 -3.324 27.143 1.00 78.31 659 VAL A CA 1
ATOM 5123 C C . VAL A 1 659 ? -32.837 -4.748 26.687 1.00 78.31 659 VAL A C 1
ATOM 5125 O O . VAL A 1 659 ? -32.217 -5.691 27.182 1.00 78.31 659 VAL A O 1
ATOM 5128 N N . LYS A 1 660 ? -33.725 -4.900 25.705 1.00 81.50 660 LYS A N 1
ATOM 5129 C CA . LYS A 1 660 ? -33.932 -6.147 24.969 1.00 81.50 660 LYS A CA 1
ATOM 5130 C C . LYS A 1 660 ? -34.233 -5.818 23.518 1.00 81.50 660 LYS A C 1
ATOM 5132 O O . LYS A 1 660 ? -35.357 -5.455 23.183 1.00 81.50 660 LYS A O 1
ATOM 5137 N N . ASN A 1 661 ? -33.225 -5.973 22.669 1.00 71.56 661 ASN A N 1
ATOM 5138 C CA . ASN A 1 661 ? -33.296 -5.542 21.281 1.00 71.56 661 ASN A CA 1
ATOM 5139 C C . ASN A 1 661 ? -32.793 -6.638 20.343 1.00 71.56 661 ASN A C 1
ATOM 5141 O O . ASN A 1 661 ? -31.971 -7.486 20.707 1.00 71.56 661 ASN A O 1
ATOM 5145 N N . GLN A 1 662 ? -33.258 -6.567 19.099 1.00 73.06 662 GLN A N 1
ATOM 5146 C CA . GLN A 1 662 ? -32.552 -7.179 17.989 1.00 73.06 662 GLN A CA 1
ATOM 5147 C C . GLN A 1 662 ? -31.279 -6.363 17.745 1.00 73.06 662 GLN A C 1
ATOM 5149 O O . GLN A 1 662 ? -31.313 -5.142 17.640 1.00 73.06 662 GLN A O 1
ATOM 5154 N N . VAL A 1 663 ? -30.140 -7.035 17.721 1.00 70.06 663 VAL A N 1
ATOM 5155 C CA . VAL A 1 663 ? -28.818 -6.424 17.673 1.00 70.06 663 VAL A CA 1
ATOM 5156 C C . VAL A 1 663 ? -28.283 -6.536 16.250 1.00 70.06 663 VAL A C 1
ATOM 5158 O O . VAL A 1 663 ? -28.363 -7.599 15.632 1.00 70.06 663 VAL A O 1
ATOM 5161 N N . GLY A 1 664 ? -27.750 -5.438 15.714 1.00 59.72 664 GLY A N 1
ATOM 5162 C CA . GLY A 1 664 ? -27.469 -5.321 14.281 1.00 59.72 664 GLY A CA 1
ATOM 5163 C C . GLY A 1 664 ? -28.587 -4.646 13.486 1.00 59.72 664 GLY A C 1
ATOM 5164 O O . GLY A 1 664 ? -28.827 -5.025 12.345 1.00 59.72 664 GLY A O 1
ATOM 5165 N N . GLU A 1 665 ? -29.262 -3.653 14.079 1.00 54.88 665 GLU A N 1
ATOM 5166 C CA . GLU A 1 665 ? -30.323 -2.843 13.444 1.00 54.88 665 GLU A CA 1
ATOM 5167 C C . GLU A 1 665 ? -29.882 -2.209 12.109 1.00 54.88 665 GLU A C 1
ATOM 5169 O O . GLU A 1 665 ? -30.708 -1.937 11.240 1.00 54.88 665 GLU A O 1
ATOM 5174 N N . PHE A 1 666 ? -28.570 -2.032 11.917 1.00 60.72 666 PHE A N 1
ATOM 5175 C CA . PHE A 1 666 ? -27.972 -1.507 10.696 1.00 60.72 666 PHE A CA 1
ATOM 5176 C C . PHE A 1 666 ? -27.229 -2.609 9.932 1.00 60.72 666 PHE A C 1
ATOM 5178 O O . PHE A 1 666 ? -26.139 -3.036 10.322 1.00 60.72 666 PHE A O 1
ATOM 5185 N N . TRP A 1 667 ? -27.809 -3.058 8.816 1.00 60.56 667 TRP A N 1
ATOM 5186 C CA . TRP A 1 667 ? -27.282 -4.160 8.002 1.00 60.56 667 TRP A CA 1
ATOM 5187 C C . TRP A 1 667 ? -25.841 -3.927 7.527 1.00 60.56 667 TRP A C 1
ATOM 5189 O O . TRP A 1 667 ? -25.035 -4.854 7.557 1.00 60.56 667 TRP A O 1
ATOM 5199 N N . ASN A 1 668 ? -25.474 -2.689 7.187 1.00 59.56 668 ASN A N 1
ATOM 5200 C CA . ASN A 1 668 ? -24.099 -2.311 6.832 1.00 59.56 668 ASN A CA 1
ATOM 5201 C C . ASN A 1 668 ? -23.065 -2.609 7.935 1.00 59.56 668 ASN A C 1
ATOM 5203 O O . ASN A 1 668 ? -21.895 -2.788 7.621 1.00 59.56 668 ASN A O 1
ATOM 5207 N N . LYS A 1 669 ? -23.461 -2.716 9.209 1.00 68.25 669 LYS A N 1
ATOM 5208 C CA . LYS A 1 669 ? -22.547 -3.090 10.301 1.00 68.25 669 LYS A CA 1
ATOM 5209 C C . LYS A 1 669 ? -22.367 -4.600 10.445 1.00 68.25 669 LYS A C 1
ATOM 5211 O O . LYS A 1 669 ? -21.295 -5.051 10.846 1.00 68.25 669 LYS A O 1
ATOM 5216 N N . VAL A 1 670 ? -23.398 -5.385 10.123 1.00 71.75 670 VAL A N 1
ATOM 5217 C CA . VAL A 1 670 ? -23.470 -6.840 10.382 1.00 71.75 670 VAL A CA 1
ATOM 5218 C C . VAL A 1 670 ? -23.302 -7.721 9.151 1.00 71.75 670 VAL A C 1
ATOM 5220 O O . VAL A 1 670 ? -23.397 -8.946 9.263 1.00 71.75 670 VAL A O 1
ATOM 5223 N N . GLY A 1 671 ? -23.071 -7.120 7.987 1.00 78.69 671 GLY A N 1
ATOM 5224 C CA . GLY A 1 671 ? -22.973 -7.835 6.725 1.00 78.69 671 GLY A CA 1
ATOM 5225 C C . GLY A 1 671 ? -21.662 -7.666 5.978 1.00 78.69 671 GLY A C 1
ATOM 5226 O O . GLY A 1 671 ? -20.885 -6.739 6.218 1.00 78.69 671 GLY A O 1
ATOM 5227 N N . TYR A 1 672 ? -21.458 -8.572 5.026 1.00 82.94 672 TYR A N 1
ATOM 5228 C CA . TYR A 1 672 ? -20.337 -8.567 4.098 1.00 82.94 672 TYR A CA 1
ATOM 5229 C C . TYR A 1 672 ? -20.843 -8.376 2.683 1.00 82.94 672 TYR A C 1
ATOM 5231 O O . TYR A 1 672 ? -21.669 -9.153 2.202 1.00 82.94 672 TYR A O 1
ATOM 5239 N N . GLN A 1 673 ? -20.311 -7.367 2.002 1.00 82.81 673 GLN A N 1
ATOM 5240 C CA . GLN A 1 673 ? -20.477 -7.229 0.564 1.00 82.81 673 GLN A CA 1
ATOM 5241 C C . GLN A 1 673 ? -19.445 -8.126 -0.114 1.00 82.81 673 GLN A C 1
ATOM 5243 O O . GLN A 1 673 ? -18.242 -7.955 0.054 1.00 82.81 673 GLN A O 1
ATOM 5248 N N . LEU A 1 674 ? -19.925 -9.098 -0.870 1.00 86.75 674 LEU A N 1
ATOM 5249 C CA . LEU A 1 674 ? -19.145 -10.041 -1.650 1.00 86.75 674 LEU A CA 1
ATOM 5250 C C . LEU A 1 674 ? -19.069 -9.502 -3.074 1.00 86.75 674 LEU A C 1
ATOM 5252 O O . LEU A 1 674 ? -20.100 -9.322 -3.723 1.00 86.75 674 LEU A O 1
ATOM 5256 N N . SER A 1 675 ? -17.858 -9.239 -3.557 1.00 84.31 675 SER A N 1
ATOM 5257 C CA . SER A 1 675 ? -17.657 -8.774 -4.931 1.00 84.31 675 SER A CA 1
ATOM 5258 C C . SER A 1 675 ? -17.072 -9.876 -5.810 1.00 84.31 675 SER A C 1
ATOM 5260 O O . SER A 1 675 ? -16.425 -10.800 -5.287 1.00 84.31 675 SER A O 1
ATOM 5262 N N . PRO A 1 676 ? -17.217 -9.763 -7.142 1.00 84.56 676 PRO A N 1
ATOM 5263 C CA . PRO A 1 676 ? -16.517 -10.642 -8.061 1.00 84.56 676 PRO A CA 1
ATOM 5264 C C . PRO A 1 676 ? -15.003 -10.490 -7.901 1.00 84.56 676 PRO A C 1
ATOM 5266 O O . PRO A 1 676 ? -14.501 -9.426 -7.512 1.00 84.56 676 PRO A O 1
ATOM 5269 N N . ALA A 1 677 ? -14.272 -11.555 -8.219 1.00 80.69 677 ALA A N 1
ATOM 5270 C CA . ALA A 1 677 ? -12.838 -11.475 -8.442 1.00 80.69 677 ALA A CA 1
ATOM 5271 C C . ALA A 1 677 ? -12.625 -10.737 -9.763 1.00 80.69 677 ALA A C 1
ATOM 5273 O O . ALA A 1 677 ? -13.102 -11.176 -10.808 1.00 80.69 677 ALA A O 1
ATOM 5274 N N . ASN A 1 678 ? -11.930 -9.604 -9.709 1.00 79.62 678 ASN A N 1
ATOM 5275 C CA . ASN A 1 678 ? -11.470 -8.933 -10.914 1.00 79.62 678 ASN A CA 1
ATOM 5276 C C . ASN A 1 678 ? -10.014 -9.319 -11.157 1.00 79.62 678 ASN A C 1
ATOM 5278 O O . ASN A 1 678 ? -9.213 -9.303 -10.217 1.00 79.62 678 ASN A O 1
ATOM 5282 N N . TYR A 1 679 ? -9.685 -9.647 -12.400 1.00 83.19 679 TYR A N 1
ATOM 5283 C CA . TYR A 1 679 ? -8.323 -9.939 -12.806 1.00 83.19 679 TYR A CA 1
ATOM 5284 C C . TYR A 1 679 ? -8.028 -9.315 -14.164 1.00 83.19 679 TYR A C 1
ATOM 5286 O O . TYR A 1 679 ? -8.924 -9.110 -14.981 1.00 83.19 679 TYR A O 1
ATOM 5294 N N . GLN A 1 680 ? -6.754 -9.034 -14.387 1.00 88.19 680 GLN A N 1
ATOM 5295 C CA . GLN A 1 680 ? -6.217 -8.664 -15.686 1.00 88.19 680 GLN A CA 1
ATOM 5296 C C . GLN A 1 680 ? -4.963 -9.486 -15.950 1.00 88.19 680 GLN A C 1
ATOM 5298 O O . GLN A 1 680 ? -4.168 -9.719 -15.036 1.00 88.19 680 GLN A O 1
ATOM 5303 N N . SER A 1 681 ? -4.778 -9.908 -17.193 1.00 91.19 681 SER A N 1
ATOM 5304 C CA . SER A 1 681 ? -3.523 -10.501 -17.644 1.00 91.19 681 SER A CA 1
ATOM 5305 C C . SER A 1 681 ? -2.644 -9.411 -18.248 1.00 91.19 681 SER A C 1
ATOM 5307 O O . SER A 1 681 ? -3.096 -8.614 -19.069 1.00 91.19 681 SER A O 1
ATOM 5309 N N . VAL A 1 682 ? -1.389 -9.361 -17.820 1.00 93.38 682 VAL A N 1
ATOM 5310 C CA . VAL A 1 682 ? -0.442 -8.297 -18.146 1.00 93.38 682 VAL A CA 1
ATOM 5311 C C . VAL A 1 682 ? 0.815 -8.911 -18.745 1.00 93.38 682 VAL A C 1
ATOM 5313 O O . VAL A 1 682 ? 1.340 -9.896 -18.226 1.00 93.38 682 VAL A O 1
ATOM 5316 N N . LEU A 1 683 ? 1.311 -8.300 -19.822 1.00 95.38 683 LEU A N 1
ATOM 5317 C CA . LEU A 1 683 ? 2.639 -8.551 -20.369 1.00 95.38 683 LEU A CA 1
ATOM 5318 C C . LEU A 1 683 ? 3.437 -7.249 -20.341 1.00 95.38 683 LEU A C 1
ATOM 5320 O O . LEU A 1 683 ? 3.105 -6.280 -21.023 1.00 95.38 683 LEU A O 1
ATOM 5324 N N . GLU A 1 684 ? 4.490 -7.233 -19.536 1.00 94.94 684 GLU A N 1
ATOM 5325 C CA . GLU A 1 684 ? 5.423 -6.113 -19.424 1.00 94.94 684 GLU A CA 1
ATOM 5326 C C . GLU A 1 684 ? 6.734 -6.456 -20.118 1.00 94.94 684 GLU A C 1
ATOM 5328 O O . GLU A 1 684 ? 7.205 -7.587 -20.009 1.00 94.94 684 GLU A O 1
ATOM 5333 N N . LYS A 1 685 ? 7.354 -5.471 -20.772 1.00 94.25 685 LYS A N 1
ATOM 5334 C CA . LYS A 1 685 ? 8.707 -5.563 -21.328 1.00 94.25 685 LYS A CA 1
ATOM 5335 C C . LYS A 1 685 ? 9.467 -4.271 -21.055 1.00 94.25 685 LYS A C 1
ATOM 5337 O O . LYS A 1 685 ? 8.895 -3.189 -21.156 1.00 94.25 685 LYS A O 1
ATOM 5342 N N . LYS A 1 686 ? 10.747 -4.381 -20.701 1.00 93.06 686 LYS A N 1
ATOM 5343 C CA . LYS A 1 686 ? 11.615 -3.236 -20.395 1.00 93.06 686 LYS A CA 1
ATOM 5344 C C . LYS A 1 686 ? 13.092 -3.580 -20.539 1.00 93.06 686 LYS A C 1
ATOM 5346 O O . LYS A 1 686 ? 13.483 -4.742 -20.421 1.00 93.06 686 LYS A O 1
ATOM 5351 N N . SER A 1 687 ? 13.907 -2.549 -20.737 1.00 90.94 687 SER A N 1
ATOM 5352 C CA . SER A 1 687 ? 15.356 -2.630 -20.562 1.00 90.94 687 SER A CA 1
ATOM 5353 C C . SER A 1 687 ? 15.743 -2.120 -19.169 1.00 90.94 687 SER A C 1
ATOM 5355 O O . SER A 1 687 ? 15.166 -1.148 -18.684 1.00 90.94 687 SER A O 1
ATOM 5357 N N . ILE A 1 688 ? 16.684 -2.788 -18.503 1.00 88.44 688 ILE A N 1
ATOM 5358 C CA . ILE A 1 688 ? 17.076 -2.510 -17.112 1.00 88.44 688 ILE A CA 1
ATOM 5359 C C . ILE A 1 688 ? 18.600 -2.422 -16.971 1.00 88.44 688 ILE A C 1
ATOM 5361 O O . ILE A 1 688 ? 19.347 -2.926 -17.811 1.00 88.44 688 ILE A O 1
ATOM 5365 N N . GLY A 1 689 ? 19.061 -1.793 -15.887 1.00 84.50 689 GLY A N 1
ATOM 5366 C CA . GLY A 1 689 ? 20.487 -1.607 -15.601 1.00 84.50 689 GLY A CA 1
ATOM 5367 C C . GLY A 1 689 ? 21.143 -0.507 -16.441 1.00 84.50 689 GLY A C 1
ATOM 5368 O O . GLY A 1 689 ? 20.464 0.324 -17.047 1.00 84.50 689 GLY A O 1
ATOM 5369 N N . THR A 1 690 ? 22.475 -0.474 -16.458 1.00 86.94 690 THR A N 1
ATOM 5370 C CA . THR A 1 690 ? 23.280 0.390 -17.337 1.00 86.94 690 THR A CA 1
ATOM 5371 C C . THR A 1 690 ? 23.598 -0.325 -18.651 1.00 86.94 690 THR A C 1
ATOM 5373 O O . THR A 1 690 ? 23.473 -1.543 -18.756 1.00 86.94 690 THR A O 1
ATOM 5376 N N . VAL A 1 691 ? 23.941 0.437 -19.691 1.00 85.31 691 VAL A N 1
ATOM 5377 C CA . VAL A 1 691 ? 24.479 -0.135 -20.933 1.00 85.31 691 VAL A CA 1
ATOM 5378 C C . VAL A 1 691 ? 25.892 -0.639 -20.640 1.00 85.31 691 VAL A C 1
ATOM 5380 O O . VAL A 1 691 ? 26.725 0.123 -20.151 1.00 85.31 691 VAL A O 1
ATOM 5383 N N . GLU A 1 692 ? 26.148 -1.915 -20.910 1.00 91.12 692 GLU A N 1
ATOM 5384 C CA . GLU A 1 692 ? 27.491 -2.491 -20.870 1.00 91.12 692 GLU A CA 1
ATOM 5385 C C . GLU A 1 692 ? 28.161 -2.191 -22.209 1.00 91.12 692 GLU A C 1
ATOM 5387 O O . GLU A 1 692 ? 27.727 -2.707 -23.237 1.00 91.12 692 GLU A O 1
ATOM 5392 N N . ASP A 1 693 ? 29.179 -1.338 -22.209 1.00 81.94 693 ASP A N 1
ATOM 5393 C CA . ASP A 1 693 ? 29.897 -0.942 -23.419 1.00 81.94 693 ASP A CA 1
ATOM 5394 C C . ASP A 1 693 ? 31.238 -1.677 -23.502 1.00 81.94 693 ASP A C 1
ATOM 5396 O O . ASP A 1 693 ? 32.023 -1.650 -22.552 1.00 81.94 693 ASP A O 1
ATOM 5400 N N . ASP A 1 694 ? 31.490 -2.336 -24.631 1.00 80.31 694 ASP A N 1
ATOM 5401 C CA . ASP A 1 694 ? 32.755 -2.985 -24.965 1.00 80.31 694 ASP A CA 1
ATOM 5402 C C . ASP A 1 694 ? 33.345 -2.326 -26.225 1.00 80.31 694 ASP A C 1
ATOM 5404 O O . ASP A 1 694 ? 33.124 -2.789 -27.354 1.00 80.31 694 ASP A O 1
ATOM 5408 N N . PRO A 1 695 ? 34.107 -1.228 -26.056 1.00 69.06 695 PRO A N 1
ATOM 5409 C CA . PRO A 1 695 ? 34.705 -0.506 -27.173 1.00 69.06 695 PRO A CA 1
ATOM 5410 C C . PRO A 1 695 ? 35.742 -1.325 -27.945 1.00 69.06 695 PRO A C 1
ATOM 5412 O O . PRO A 1 695 ? 35.975 -1.043 -29.117 1.00 69.06 695 PRO A O 1
ATOM 5415 N N . ALA A 1 696 ? 36.363 -2.331 -27.315 1.00 66.31 696 ALA A N 1
ATOM 5416 C CA . ALA A 1 696 ? 37.374 -3.164 -27.962 1.00 66.31 696 ALA A CA 1
ATOM 5417 C C . ALA A 1 696 ? 36.755 -4.060 -29.041 1.00 66.31 696 ALA A C 1
ATOM 5419 O O . ALA A 1 696 ? 37.371 -4.290 -30.081 1.00 66.31 696 ALA A O 1
ATOM 5420 N N . THR A 1 697 ? 35.526 -4.531 -28.815 1.00 68.25 697 THR A N 1
ATOM 5421 C CA . THR A 1 697 ? 34.769 -5.325 -29.794 1.00 68.25 697 THR A CA 1
ATOM 5422 C C . THR A 1 697 ? 33.738 -4.503 -30.573 1.00 68.25 697 THR A C 1
ATOM 5424 O O . THR A 1 697 ? 33.148 -5.007 -31.530 1.00 68.25 697 THR A O 1
ATOM 5427 N N . GLY A 1 698 ? 33.534 -3.232 -30.204 1.00 70.31 698 GLY A N 1
ATOM 5428 C CA . GLY A 1 698 ? 32.558 -2.333 -30.823 1.00 70.31 698 GLY A CA 1
ATOM 5429 C C . GLY A 1 698 ? 31.116 -2.775 -30.572 1.00 70.31 698 GLY A C 1
ATOM 5430 O O . GLY A 1 698 ? 30.279 -2.699 -31.478 1.00 70.31 698 GLY A O 1
ATOM 5431 N N . ARG A 1 699 ? 30.834 -3.299 -29.374 1.00 81.62 699 ARG A N 1
ATOM 5432 C CA . ARG A 1 699 ? 29.547 -3.903 -29.003 1.00 81.62 699 ARG A CA 1
ATOM 5433 C C . ARG A 1 699 ? 29.017 -3.294 -27.715 1.00 81.62 699 ARG A C 1
ATOM 5435 O O . ARG A 1 699 ? 29.773 -2.963 -26.811 1.00 81.62 699 ARG A O 1
ATOM 5442 N N . GLN A 1 700 ? 27.699 -3.196 -27.619 1.00 86.25 700 GLN A N 1
ATOM 5443 C CA . GLN A 1 700 ? 27.003 -2.821 -26.396 1.00 86.25 700 GLN A CA 1
ATOM 5444 C C . GLN A 1 700 ? 26.005 -3.901 -26.018 1.00 86.25 700 GLN A C 1
ATOM 5446 O O . GLN A 1 700 ? 25.341 -4.472 -26.883 1.00 86.25 700 GLN A O 1
ATOM 5451 N N . ARG A 1 701 ? 25.858 -4.163 -24.721 1.00 93.88 701 ARG A N 1
ATOM 5452 C CA . ARG A 1 701 ? 24.867 -5.097 -24.187 1.00 93.88 701 ARG A CA 1
ATOM 5453 C C . ARG A 1 701 ? 23.909 -4.371 -23.263 1.00 93.88 701 ARG A C 1
ATOM 5455 O O . ARG A 1 701 ? 24.296 -3.529 -22.452 1.00 93.88 701 ARG A O 1
ATOM 5462 N N . ARG A 1 702 ? 22.638 -4.735 -23.371 1.00 93.06 702 ARG A N 1
ATOM 5463 C CA . ARG A 1 702 ? 21.562 -4.211 -22.540 1.00 93.06 702 ARG A CA 1
ATOM 5464 C C . ARG A 1 702 ? 20.798 -5.372 -21.930 1.00 93.06 702 ARG A C 1
ATOM 5466 O O . ARG A 1 702 ? 20.432 -6.309 -22.633 1.00 93.06 702 ARG A O 1
ATOM 5473 N N . THR A 1 703 ? 20.544 -5.317 -20.627 1.00 95.25 703 THR A N 1
ATOM 5474 C CA . THR A 1 703 ? 19.678 -6.314 -19.991 1.00 95.25 703 THR A CA 1
ATOM 5475 C C . THR A 1 703 ? 18.226 -6.001 -20.339 1.00 95.25 703 THR A C 1
ATOM 5477 O O . THR A 1 703 ? 17.761 -4.881 -20.129 1.00 95.25 703 THR A O 1
ATOM 5480 N N . VAL A 1 704 ? 17.509 -6.990 -20.860 1.00 95.62 704 VAL A N 1
ATOM 5481 C CA . VAL A 1 704 ? 16.087 -6.914 -21.198 1.00 95.62 704 VAL A CA 1
ATOM 5482 C C . VAL A 1 704 ? 15.329 -7.904 -20.330 1.00 95.62 704 VAL A C 1
ATOM 5484 O O . VAL A 1 704 ? 15.784 -9.022 -20.092 1.00 95.62 704 VAL A O 1
ATOM 5487 N N . THR A 1 705 ? 14.162 -7.492 -19.844 1.00 95.62 705 THR A N 1
ATOM 5488 C CA . THR A 1 705 ? 13.246 -8.369 -19.121 1.00 95.62 705 THR A CA 1
ATOM 5489 C C . THR A 1 705 ? 11.833 -8.228 -19.655 1.00 95.62 705 THR A C 1
ATOM 5491 O O . THR A 1 705 ? 11.401 -7.140 -20.047 1.00 95.62 705 THR A O 1
ATOM 5494 N N . PHE A 1 706 ? 11.106 -9.339 -19.653 1.00 95.31 706 PHE A N 1
ATOM 5495 C CA . PHE A 1 706 ? 9.667 -9.339 -19.836 1.00 95.31 706 PHE A CA 1
ATOM 5496 C C . PHE A 1 706 ? 8.985 -10.291 -18.858 1.00 95.31 706 PHE A C 1
ATOM 5498 O O . PHE A 1 706 ? 9.571 -11.269 -18.395 1.00 95.31 706 PHE A O 1
ATOM 5505 N N . THR A 1 707 ? 7.749 -9.963 -18.491 1.00 95.06 707 THR A N 1
ATOM 5506 C CA . THR A 1 707 ? 6.969 -10.685 -17.477 1.00 95.06 707 THR A CA 1
ATOM 5507 C C . THR A 1 707 ? 5.531 -10.830 -17.941 1.00 95.06 707 THR A C 1
ATOM 5509 O O . THR A 1 707 ? 4.888 -9.818 -18.206 1.00 95.06 707 THR A O 1
ATOM 5512 N N . ALA A 1 708 ? 5.026 -12.064 -17.989 1.00 94.38 708 ALA A N 1
ATOM 5513 C CA . ALA A 1 708 ? 3.599 -12.342 -18.142 1.00 94.38 708 ALA A CA 1
ATOM 5514 C C . ALA A 1 708 ? 3.022 -12.714 -16.779 1.00 94.38 708 ALA A C 1
ATOM 5516 O O . ALA A 1 708 ? 3.541 -13.618 -16.120 1.00 94.38 708 ALA A O 1
ATOM 5517 N N . TYR A 1 709 ? 1.972 -12.028 -16.338 1.00 93.00 709 TYR A N 1
ATOM 5518 C CA . TYR A 1 709 ? 1.338 -12.313 -15.057 1.00 93.00 709 TYR A CA 1
ATOM 5519 C C . TYR A 1 709 ? -0.142 -11.943 -15.040 1.00 93.00 709 TYR A C 1
ATOM 5521 O O . TYR A 1 709 ? -0.579 -11.018 -15.716 1.00 93.00 709 TYR A O 1
ATOM 5529 N N . ASN A 1 710 ? -0.904 -12.649 -14.213 1.00 90.94 710 ASN A N 1
ATOM 5530 C CA . ASN A 1 710 ? -2.245 -12.257 -13.819 1.00 90.94 710 ASN A CA 1
ATOM 5531 C C . ASN A 1 710 ? -2.177 -11.412 -12.549 1.00 90.94 710 ASN A C 1
ATOM 5533 O O . ASN A 1 710 ? -1.562 -11.819 -11.559 1.00 90.94 710 ASN A O 1
ATOM 5537 N N . ASP A 1 711 ? -2.825 -10.253 -12.580 1.00 88.69 711 ASP A N 1
ATOM 5538 C CA . ASP A 1 711 ? -3.005 -9.356 -11.443 1.00 88.69 711 ASP A CA 1
ATOM 5539 C C . ASP A 1 711 ? -4.450 -9.427 -10.965 1.00 88.69 711 ASP A C 1
ATOM 5541 O O . ASP A 1 711 ? -5.372 -9.230 -11.758 1.00 88.69 711 ASP A O 1
ATOM 5545 N N . MET A 1 712 ? -4.656 -9.721 -9.683 1.00 84.62 712 MET A N 1
ATOM 5546 C CA . MET A 1 712 ? -5.987 -9.935 -9.129 1.00 84.62 712 MET A CA 1
ATOM 5547 C C . MET A 1 712 ? -6.312 -8.984 -7.990 1.00 84.62 712 MET A C 1
ATOM 5549 O O . MET A 1 712 ? -5.537 -8.794 -7.054 1.00 84.62 712 MET A O 1
ATOM 5553 N N . SER A 1 713 ? -7.542 -8.470 -8.016 1.00 78.38 713 SER A N 1
ATOM 5554 C CA . SER A 1 713 ? -8.125 -7.729 -6.902 1.00 78.38 713 SER A CA 1
ATOM 5555 C C . SER A 1 713 ? -8.875 -8.687 -5.976 1.00 78.38 713 SER A C 1
ATOM 5557 O O . SER A 1 713 ? -10.101 -8.782 -6.018 1.00 78.38 713 SER A O 1
ATOM 5559 N N . ILE A 1 714 ? -8.132 -9.411 -5.139 1.00 79.00 714 ILE A N 1
ATOM 5560 C CA . ILE A 1 714 ? -8.667 -10.276 -4.080 1.00 79.00 714 ILE A CA 1
ATOM 5561 C C . ILE A 1 714 ? -7.932 -10.015 -2.762 1.00 79.00 714 ILE A C 1
ATOM 5563 O O . ILE A 1 714 ? -6.815 -9.508 -2.752 1.00 79.00 714 ILE A O 1
ATOM 5567 N N . ASN A 1 715 ? -8.554 -10.358 -1.634 1.00 76.06 715 ASN A N 1
ATOM 5568 C CA . ASN A 1 715 ? -7.826 -10.448 -0.374 1.00 76.06 715 ASN A CA 1
ATOM 5569 C C . ASN A 1 715 ? -6.810 -11.607 -0.436 1.00 76.06 715 ASN A C 1
ATOM 5571 O O . ASN A 1 715 ? -7.181 -12.749 -0.715 1.00 76.06 715 ASN A O 1
ATOM 5575 N N . ASN A 1 716 ? -5.540 -11.307 -0.152 1.00 77.25 716 ASN A N 1
ATOM 5576 C CA . ASN A 1 716 ? -4.417 -12.243 -0.247 1.00 77.25 716 ASN A CA 1
ATOM 5577 C C . ASN A 1 716 ? -4.654 -13.563 0.508 1.00 77.25 716 ASN A C 1
ATOM 5579 O O . ASN A 1 716 ? -4.164 -14.604 0.073 1.00 77.25 716 ASN A O 1
ATOM 5583 N N . SER A 1 717 ? -5.424 -13.550 1.606 1.00 74.88 717 SER A N 1
ATOM 5584 C CA . SER A 1 717 ? -5.753 -14.761 2.376 1.00 74.88 717 SER A CA 1
ATOM 5585 C C . SER A 1 717 ? -6.538 -15.808 1.576 1.00 74.88 717 SER A C 1
ATOM 5587 O O . SER A 1 717 ? -6.555 -16.978 1.957 1.00 74.88 717 SER A O 1
ATOM 5589 N N . TYR A 1 718 ? -7.161 -15.416 0.462 1.00 77.25 718 TYR A N 1
ATOM 5590 C CA . TYR A 1 718 ? -7.951 -16.299 -0.394 1.00 77.25 718 TYR A CA 1
ATOM 5591 C C . TYR A 1 718 ? -7.269 -16.640 -1.729 1.00 77.25 718 TYR A C 1
ATOM 5593 O O . TYR A 1 718 ? -7.842 -17.367 -2.539 1.00 77.25 718 TYR A O 1
ATOM 5601 N N . ALA A 1 719 ? -6.040 -16.170 -1.971 1.00 74.56 719 ALA A N 1
ATOM 5602 C CA . ALA A 1 719 ? -5.337 -16.400 -3.236 1.00 74.56 719 ALA A CA 1
ATOM 5603 C C . ALA A 1 719 ? -5.151 -17.900 -3.551 1.00 74.56 719 ALA A C 1
ATOM 5605 O O . ALA A 1 719 ? -5.249 -18.321 -4.705 1.00 74.56 719 ALA A O 1
ATOM 5606 N N . ALA A 1 720 ? -4.959 -18.736 -2.524 1.00 75.00 720 ALA A N 1
ATOM 5607 C CA . ALA A 1 720 ? -4.770 -20.183 -2.663 1.00 75.00 720 ALA A CA 1
ATOM 5608 C C . ALA A 1 720 ? -5.925 -20.905 -3.386 1.00 75.00 720 ALA A C 1
ATOM 5610 O O . ALA A 1 720 ? -5.710 -21.969 -3.966 1.00 75.00 720 ALA A O 1
ATOM 5611 N N . TYR A 1 721 ? -7.126 -20.324 -3.385 1.00 75.81 721 TYR A N 1
ATOM 5612 C CA . TYR A 1 721 ? -8.314 -20.921 -3.989 1.00 75.81 721 TYR A CA 1
ATOM 5613 C C . TYR A 1 721 ? -8.459 -20.628 -5.492 1.00 75.81 721 TYR A C 1
ATOM 5615 O O . TYR A 1 721 ? -9.278 -21.245 -6.161 1.00 75.81 721 TYR A O 1
ATOM 5623 N N . LEU A 1 722 ? -7.630 -19.748 -6.065 1.00 76.81 722 LEU A N 1
ATOM 5624 C CA . LEU A 1 722 ? -7.763 -19.274 -7.449 1.00 76.81 722 LEU A CA 1
ATOM 5625 C C . LEU A 1 722 ? -6.858 -20.021 -8.439 1.00 76.81 722 LEU A C 1
ATOM 5627 O O . LEU A 1 722 ? -6.148 -19.420 -9.243 1.00 76.81 722 LEU A O 1
ATOM 5631 N N . ASN A 1 723 ? -6.871 -21.355 -8.396 1.00 78.25 723 ASN A N 1
ATOM 5632 C CA . ASN A 1 723 ? -5.990 -22.177 -9.239 1.00 78.25 723 ASN A CA 1
ATOM 5633 C C . ASN A 1 723 ? -6.240 -22.001 -10.746 1.00 78.25 723 ASN A C 1
ATOM 5635 O O . ASN A 1 723 ? -5.285 -22.052 -11.515 1.00 78.25 723 ASN A O 1
ATOM 5639 N N . ALA A 1 724 ? -7.479 -21.720 -11.162 1.00 78.44 724 ALA A N 1
ATOM 5640 C CA . ALA A 1 724 ? -7.834 -21.487 -12.567 1.00 78.44 724 ALA A CA 1
ATOM 5641 C C . ALA A 1 724 ? -7.198 -20.220 -13.177 1.00 78.44 724 ALA A C 1
ATOM 5643 O O . ALA A 1 724 ? -7.275 -20.020 -14.384 1.00 78.44 724 ALA A O 1
ATOM 5644 N N . TYR A 1 725 ? -6.572 -19.367 -12.361 1.00 83.75 725 TYR A N 1
ATOM 5645 C CA . TYR A 1 725 ? -5.948 -18.114 -12.791 1.00 83.75 725 TYR A CA 1
ATOM 5646 C C . TYR A 1 725 ? -4.414 -18.156 -12.718 1.00 83.75 725 TYR A C 1
ATOM 5648 O O . TYR A 1 725 ? -3.762 -17.136 -12.942 1.00 83.75 725 TYR A O 1
ATOM 5656 N N . LYS A 1 726 ? -3.808 -19.310 -12.411 1.00 87.69 726 LYS A N 1
ATOM 5657 C CA . LYS A 1 726 ? -2.349 -19.454 -12.311 1.00 87.69 726 LYS A CA 1
ATOM 5658 C C . LYS A 1 726 ? -1.721 -19.813 -13.653 1.00 87.69 726 LYS A C 1
ATOM 5660 O O . LYS A 1 726 ? -2.102 -20.816 -14.239 1.00 87.69 726 LYS A O 1
ATOM 5665 N N . ILE A 1 727 ? -0.714 -19.062 -14.086 1.00 90.12 727 ILE A N 1
ATOM 5666 C CA . ILE A 1 727 ? 0.069 -19.389 -15.282 1.00 90.12 727 ILE A CA 1
ATOM 5667 C C . ILE A 1 727 ? 1.046 -20.516 -14.921 1.00 90.12 727 ILE A C 1
ATOM 5669 O O . ILE A 1 727 ? 1.883 -20.362 -14.021 1.00 90.12 727 ILE A O 1
ATOM 5673 N N . THR A 1 728 ? 0.924 -21.658 -15.600 1.00 90.81 728 THR A N 1
ATOM 5674 C CA . THR A 1 728 ? 1.764 -22.847 -15.350 1.00 90.81 728 THR A CA 1
ATOM 5675 C C . THR A 1 728 ? 2.539 -23.317 -16.574 1.00 90.81 728 THR A C 1
ATOM 5677 O O . THR A 1 728 ? 3.618 -23.881 -16.412 1.00 90.81 728 THR A O 1
ATOM 5680 N N . GLU A 1 729 ? 2.056 -23.043 -17.783 1.00 92.56 729 GLU A N 1
ATOM 5681 C CA . GLU A 1 729 ? 2.760 -23.351 -19.027 1.00 92.56 729 GLU A CA 1
ATOM 5682 C C . GLU A 1 729 ? 2.413 -22.332 -20.113 1.00 92.56 729 GLU A C 1
ATOM 5684 O O . GLU A 1 729 ? 1.354 -21.701 -20.086 1.00 92.56 729 GLU A O 1
ATOM 5689 N N . GLY A 1 730 ? 3.336 -22.129 -21.049 1.00 93.94 730 GLY A N 1
ATOM 5690 C CA . GLY A 1 730 ? 3.146 -21.171 -22.128 1.00 93.94 730 GLY A CA 1
ATOM 5691 C C . GLY A 1 730 ? 4.383 -20.964 -22.988 1.00 93.94 730 GLY A C 1
ATOM 5692 O O . GLY A 1 730 ? 5.461 -21.514 -22.732 1.00 93.94 730 GLY A O 1
ATOM 5693 N N . SER A 1 731 ? 4.208 -20.130 -24.009 1.00 96.00 731 SER A N 1
ATOM 5694 C CA . SER A 1 731 ? 5.246 -19.801 -24.982 1.00 96.00 731 SER A CA 1
ATOM 5695 C C . SER A 1 731 ? 5.365 -18.289 -25.174 1.00 96.00 731 SER A C 1
ATOM 5697 O O . SER A 1 731 ? 4.385 -17.612 -25.488 1.00 96.00 731 SER A O 1
ATOM 5699 N N . PHE A 1 732 ? 6.578 -17.758 -25.027 1.00 97.88 732 PHE A N 1
ATOM 5700 C CA . PHE A 1 732 ? 6.935 -16.397 -25.422 1.00 97.88 732 PHE A CA 1
ATOM 5701 C C . PHE A 1 732 ? 7.526 -16.380 -26.829 1.00 97.88 732 PHE A C 1
ATOM 5703 O O . PHE A 1 732 ? 8.301 -17.263 -27.191 1.00 97.88 732 PHE A O 1
ATOM 5710 N N . TYR A 1 733 ? 7.189 -15.340 -27.582 1.00 97.81 733 TYR A N 1
ATOM 5711 C CA . TYR A 1 733 ? 7.668 -15.053 -28.929 1.00 97.81 733 TYR A CA 1
ATOM 5712 C C . TYR A 1 733 ? 8.225 -13.631 -28.919 1.00 97.81 733 TYR A C 1
ATOM 5714 O O . TYR A 1 733 ? 7.460 -12.670 -28.910 1.00 97.81 733 TYR A O 1
ATOM 5722 N N . ASP A 1 734 ? 9.541 -13.486 -28.836 1.00 97.75 734 ASP A N 1
ATOM 5723 C CA . ASP A 1 734 ? 10.224 -12.197 -28.758 1.00 97.75 734 ASP A CA 1
ATOM 5724 C C . ASP A 1 734 ? 10.906 -11.886 -30.096 1.00 97.75 734 ASP A C 1
ATOM 5726 O O . ASP A 1 734 ? 11.942 -12.462 -30.432 1.00 97.75 734 ASP A O 1
ATOM 5730 N N . LEU A 1 735 ? 10.300 -10.995 -30.884 1.00 97.19 735 LEU A N 1
ATOM 5731 C CA . LEU A 1 735 ? 10.844 -10.551 -32.164 1.00 97.19 735 LEU A CA 1
ATOM 5732 C C . LEU A 1 735 ? 11.939 -9.518 -31.891 1.00 97.19 735 LEU A C 1
ATOM 5734 O O . LEU A 1 735 ? 11.665 -8.362 -31.537 1.00 97.19 735 LEU A O 1
ATOM 5738 N N . LEU A 1 736 ? 13.187 -9.965 -32.017 1.00 95.44 736 LEU A N 1
ATOM 5739 C CA . LEU A 1 736 ? 14.366 -9.175 -31.693 1.00 95.44 736 LEU A CA 1
ATOM 5740 C C . LEU A 1 736 ? 14.531 -8.025 -32.690 1.00 95.44 736 LEU A C 1
ATOM 5742 O O . LEU A 1 736 ? 14.190 -8.180 -33.867 1.00 95.44 736 LEU A O 1
ATOM 5746 N N . PRO A 1 737 ? 15.066 -6.868 -32.269 1.00 90.88 737 PRO A N 1
ATOM 5747 C CA . PRO A 1 737 ? 15.408 -5.811 -33.202 1.00 90.88 737 PRO A CA 1
ATOM 5748 C C . PRO A 1 737 ? 16.325 -6.274 -34.333 1.00 90.88 737 PRO A C 1
ATOM 5750 O O . PRO A 1 737 ? 17.122 -7.200 -34.175 1.00 90.88 737 PRO A O 1
ATOM 5753 N N . PHE A 1 738 ? 16.232 -5.585 -35.465 1.00 80.75 738 PHE A N 1
ATOM 5754 C CA . PHE A 1 738 ? 17.076 -5.849 -36.626 1.00 80.75 738 PHE A CA 1
ATOM 5755 C C . PHE A 1 738 ? 18.570 -5.752 -36.269 1.00 80.75 738 PHE A C 1
ATOM 5757 O O . PHE A 1 738 ? 18.966 -4.830 -35.558 1.00 80.75 738 PHE A O 1
ATOM 5764 N N . ASP A 1 739 ? 19.380 -6.692 -36.769 1.00 76.56 739 ASP A N 1
ATOM 5765 C CA . ASP A 1 739 ? 20.842 -6.726 -36.573 1.00 76.56 739 ASP A CA 1
ATOM 5766 C C . ASP A 1 739 ? 21.264 -6.667 -35.079 1.00 76.56 739 ASP A C 1
ATOM 5768 O O . ASP A 1 739 ? 22.189 -5.945 -34.697 1.00 76.56 739 ASP A O 1
ATOM 5772 N N . THR A 1 740 ? 20.544 -7.405 -34.216 1.00 87.94 740 THR A N 1
ATOM 5773 C CA . THR A 1 740 ? 20.870 -7.625 -32.791 1.00 87.94 740 THR A CA 1
ATOM 5774 C C . THR A 1 740 ? 20.929 -9.113 -32.451 1.00 87.94 740 THR A C 1
ATOM 5776 O O . THR A 1 740 ? 20.283 -9.931 -33.104 1.00 87.94 740 THR A O 1
ATOM 5779 N N . ASN A 1 741 ? 21.683 -9.466 -31.405 1.00 89.44 741 ASN A N 1
ATOM 5780 C CA . ASN A 1 741 ? 21.881 -10.852 -30.973 1.00 89.44 741 ASN A CA 1
ATOM 5781 C C . ASN A 1 741 ? 21.635 -11.009 -29.470 1.00 89.44 741 ASN A C 1
ATOM 5783 O O . ASN A 1 741 ? 21.999 -10.149 -28.673 1.00 89.44 741 ASN A O 1
ATOM 5787 N N . VAL A 1 742 ? 21.051 -12.129 -29.051 1.00 94.75 742 VAL A N 1
ATOM 5788 C CA . VAL A 1 742 ? 20.924 -12.471 -27.625 1.00 94.75 742 VAL A CA 1
ATOM 5789 C C . VAL A 1 742 ? 22.151 -13.257 -27.188 1.00 94.75 742 VAL A C 1
ATOM 5791 O O . VAL A 1 742 ? 22.536 -14.202 -27.868 1.00 94.75 742 VAL A O 1
ATOM 5794 N N . VAL A 1 743 ? 22.728 -12.923 -26.029 1.00 93.50 743 VAL A N 1
ATOM 5795 C CA . VAL A 1 743 ? 23.775 -13.749 -25.401 1.00 93.50 743 VAL A CA 1
ATOM 5796 C C . VAL A 1 743 ? 23.111 -15.019 -24.840 1.00 93.50 743 VAL A C 1
ATOM 5798 O O . VAL A 1 743 ? 22.410 -14.916 -23.828 1.00 93.50 743 VAL A O 1
ATOM 5801 N N . PRO A 1 744 ? 23.280 -16.219 -25.436 1.00 87.81 744 PRO A N 1
ATOM 5802 C CA . PRO A 1 744 ? 22.396 -17.360 -25.153 1.00 87.81 744 PRO A CA 1
ATOM 5803 C C . PRO A 1 744 ? 22.451 -17.879 -23.710 1.00 87.81 744 PRO A C 1
ATOM 5805 O O . PRO A 1 744 ? 21.445 -18.378 -23.193 1.00 87.81 744 PRO A O 1
ATOM 5808 N N . ASP A 1 745 ? 23.604 -17.744 -23.056 1.00 89.94 745 ASP A N 1
ATOM 5809 C CA . ASP A 1 745 ? 23.824 -18.173 -21.667 1.00 89.94 745 ASP A CA 1
ATOM 5810 C C . ASP A 1 745 ? 23.295 -17.168 -20.639 1.00 89.94 745 ASP A C 1
ATOM 5812 O O . ASP A 1 745 ? 23.208 -17.476 -19.456 1.00 89.94 745 ASP A O 1
ATOM 5816 N N . SER A 1 746 ? 22.896 -15.973 -21.081 1.00 94.12 746 SER A N 1
ATOM 5817 C CA . SER A 1 746 ? 22.297 -14.959 -20.207 1.00 94.12 746 SER A CA 1
ATOM 5818 C C . SER A 1 746 ? 20.789 -15.130 -20.003 1.00 94.12 746 SER A C 1
ATOM 5820 O O . SER A 1 746 ? 20.205 -14.385 -19.220 1.00 94.12 746 SER A O 1
ATOM 5822 N N . ILE A 1 747 ? 20.153 -16.053 -20.735 1.00 96.25 747 ILE A N 1
ATOM 5823 C CA . ILE A 1 747 ? 18.700 -16.240 -20.712 1.00 96.25 747 ILE A CA 1
ATOM 5824 C C . ILE A 1 747 ? 18.313 -17.009 -19.458 1.00 96.25 747 ILE A C 1
ATOM 5826 O O . ILE A 1 747 ? 18.481 -18.228 -19.382 1.00 96.25 747 ILE A O 1
ATOM 5830 N N . GLU A 1 748 ? 17.726 -16.296 -18.514 1.00 95.06 748 GLU A N 1
ATOM 5831 C CA . GLU A 1 748 ? 17.245 -16.829 -17.252 1.00 95.06 748 GLU A CA 1
ATOM 5832 C C . GLU A 1 748 ? 15.727 -16.626 -17.130 1.00 95.06 748 GLU A C 1
ATOM 5834 O O . GLU A 1 748 ? 15.160 -15.649 -17.629 1.00 95.06 748 GLU A O 1
ATOM 5839 N N . MET A 1 749 ? 15.061 -17.553 -16.441 1.00 94.75 749 MET A N 1
ATOM 5840 C CA . MET A 1 749 ? 13.617 -17.531 -16.219 1.00 94.75 749 MET A CA 1
ATOM 5841 C C . MET A 1 749 ? 13.280 -17.892 -14.770 1.00 94.75 749 MET A C 1
ATOM 5843 O O . MET A 1 749 ? 14.001 -18.653 -14.124 1.00 94.75 749 MET A O 1
ATOM 5847 N N . GLY A 1 750 ? 12.179 -17.357 -14.251 1.00 93.31 750 GLY A N 1
ATOM 5848 C CA . GLY A 1 750 ? 11.665 -17.709 -12.933 1.00 93.31 750 GLY A CA 1
ATOM 5849 C C . GLY A 1 750 ? 10.248 -17.211 -12.698 1.00 93.31 750 GLY A C 1
ATOM 5850 O O . GLY A 1 750 ? 9.609 -16.638 -13.584 1.00 93.31 750 GLY A O 1
ATOM 5851 N N . ASP A 1 751 ? 9.766 -17.416 -11.478 1.00 91.25 751 ASP A N 1
ATOM 5852 C CA . ASP A 1 751 ? 8.471 -16.900 -11.040 1.00 91.25 751 ASP A CA 1
ATOM 5853 C C . ASP A 1 751 ? 8.406 -15.364 -11.069 1.00 91.25 751 ASP A C 1
ATOM 5855 O O . ASP A 1 751 ? 9.418 -14.656 -11.082 1.00 91.25 751 ASP A O 1
ATOM 5859 N N . TYR A 1 752 ? 7.182 -14.834 -11.058 1.00 90.19 752 TYR A N 1
ATOM 5860 C CA . TYR A 1 752 ? 6.936 -13.406 -10.896 1.00 90.19 752 TYR A CA 1
ATOM 5861 C C . TYR A 1 752 ? 7.687 -12.839 -9.679 1.00 90.19 752 TYR A C 1
ATOM 5863 O O . TYR A 1 752 ? 7.570 -13.340 -8.560 1.00 90.19 752 TYR A O 1
ATOM 5871 N N . SER A 1 753 ? 8.390 -11.730 -9.902 1.00 84.62 753 SER A N 1
ATOM 5872 C CA . SER A 1 753 ? 9.018 -10.912 -8.867 1.00 84.62 753 SER A CA 1
ATOM 5873 C C . SER A 1 753 ? 8.461 -9.493 -8.935 1.00 84.62 753 SER A C 1
ATOM 5875 O O . SER A 1 753 ? 8.238 -8.959 -10.024 1.00 84.62 753 SER A O 1
ATOM 5877 N N . TYR A 1 754 ? 8.255 -8.874 -7.771 1.00 83.00 754 TYR A N 1
ATOM 5878 C CA . TYR A 1 754 ? 7.831 -7.475 -7.690 1.00 83.00 754 TYR A CA 1
ATOM 5879 C C . TYR A 1 754 ? 8.926 -6.503 -8.143 1.00 83.00 754 TYR A C 1
ATOM 5881 O O . TYR A 1 754 ? 8.625 -5.467 -8.729 1.00 83.00 754 TYR A O 1
ATOM 5889 N N . THR A 1 755 ? 10.196 -6.827 -7.882 1.00 82.94 755 THR A N 1
ATOM 5890 C CA . THR A 1 755 ? 11.336 -6.024 -8.352 1.00 82.94 755 THR A CA 1
ATOM 5891 C C . THR A 1 755 ? 11.589 -6.277 -9.829 1.00 82.94 755 THR A C 1
ATOM 5893 O O . THR A 1 755 ? 10.983 -7.172 -10.403 1.00 82.94 755 THR A O 1
ATOM 5896 N N . ASP A 1 756 ? 12.514 -5.537 -10.443 1.00 81.31 756 ASP A N 1
ATOM 5897 C CA . ASP A 1 756 ? 12.937 -5.699 -11.845 1.00 81.31 756 ASP A CA 1
ATOM 5898 C C . ASP A 1 756 ? 13.922 -6.860 -12.065 1.00 81.31 756 ASP A C 1
ATOM 5900 O O . ASP A 1 756 ? 14.205 -7.228 -13.202 1.00 81.31 756 ASP A O 1
ATOM 5904 N N . ALA A 1 757 ? 14.348 -7.514 -10.986 1.00 82.12 757 ALA A N 1
ATOM 5905 C CA . ALA A 1 757 ? 15.205 -8.689 -11.026 1.00 82.12 757 ALA A CA 1
ATOM 5906 C C . ALA A 1 757 ? 14.401 -9.996 -11.058 1.00 82.12 757 ALA A C 1
ATOM 5908 O O . ALA A 1 757 ? 13.250 -10.059 -10.613 1.00 82.12 757 ALA A O 1
ATOM 5909 N N . LEU A 1 758 ? 15.041 -11.060 -11.541 1.00 84.00 758 LEU A N 1
ATOM 5910 C CA . LEU A 1 758 ? 14.579 -12.426 -11.314 1.00 84.00 758 LEU A CA 1
ATOM 5911 C C . LEU A 1 758 ? 14.531 -12.759 -9.816 1.00 84.00 758 LEU A C 1
ATOM 5913 O O . LEU A 1 758 ? 15.297 -12.193 -9.028 1.00 84.00 758 LEU A O 1
ATOM 5917 N N . PRO A 1 759 ? 13.646 -13.679 -9.407 1.00 76.69 759 PRO A N 1
ATOM 5918 C CA . PRO A 1 759 ? 13.491 -14.024 -8.005 1.00 76.69 759 PRO A CA 1
ATOM 5919 C C . PRO A 1 759 ? 14.697 -14.838 -7.484 1.00 76.69 759 PRO A C 1
ATOM 5921 O O . PRO A 1 759 ? 15.622 -15.199 -8.227 1.00 76.69 759 PRO A O 1
ATOM 5924 N N . THR A 1 760 ? 14.728 -15.090 -6.171 1.00 71.94 760 THR A N 1
ATOM 5925 C CA . THR A 1 760 ? 15.819 -15.831 -5.514 1.00 71.94 760 THR A CA 1
ATOM 5926 C C . THR A 1 760 ? 15.955 -17.246 -6.086 1.00 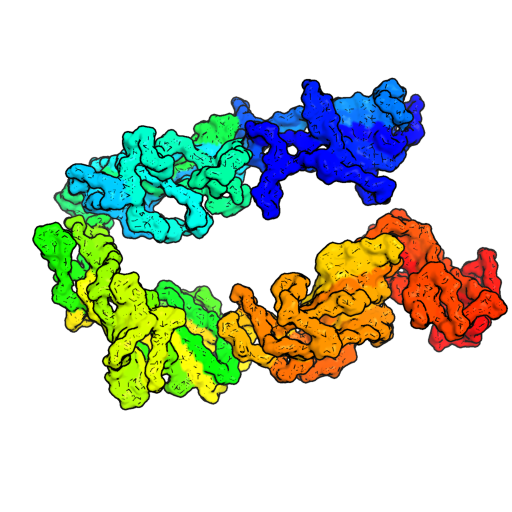71.94 760 THR A C 1
ATOM 5928 O O . THR A 1 760 ? 14.992 -17.824 -6.590 1.00 71.94 760 THR A O 1
ATOM 5931 N N . SER A 1 761 ? 17.163 -17.820 -6.018 1.00 62.59 761 SER A N 1
ATOM 5932 C CA . SER A 1 761 ? 17.552 -19.041 -6.748 1.00 62.59 761 SER A CA 1
ATOM 5933 C C . SER A 1 761 ? 16.577 -20.222 -6.635 1.00 62.59 761 SER A C 1
ATOM 5935 O O . SER A 1 761 ? 16.409 -20.942 -7.611 1.00 62.59 761 SER A O 1
ATOM 5937 N N . GLY A 1 762 ? 15.873 -20.386 -5.508 1.00 62.16 762 GLY A N 1
ATOM 5938 C CA . GLY A 1 762 ? 14.868 -21.445 -5.314 1.00 62.16 762 GLY A CA 1
ATOM 5939 C C . GLY A 1 762 ? 13.593 -21.334 -6.168 1.00 62.16 762 GLY A C 1
ATOM 5940 O O . GLY A 1 762 ? 12.782 -22.250 -6.152 1.00 62.16 762 GLY A O 1
ATOM 5941 N N . THR A 1 763 ? 13.412 -20.235 -6.905 1.00 68.56 763 THR A N 1
ATOM 5942 C CA . THR A 1 763 ? 12.250 -19.964 -7.782 1.00 68.56 763 THR A CA 1
ATOM 5943 C C . THR A 1 763 ? 12.656 -19.724 -9.244 1.00 68.56 763 THR A C 1
ATOM 5945 O O . THR A 1 763 ? 11.856 -19.247 -10.054 1.00 68.56 763 THR A O 1
ATOM 5948 N N . ARG A 1 764 ? 13.915 -20.038 -9.583 1.00 86.50 764 ARG A N 1
ATOM 5949 C CA . ARG A 1 764 ? 14.448 -20.000 -10.950 1.00 86.50 764 ARG A CA 1
ATOM 5950 C C . ARG A 1 764 ? 14.219 -21.329 -11.653 1.00 86.50 764 ARG A C 1
ATOM 5952 O O . ARG A 1 764 ? 14.206 -22.380 -11.018 1.00 86.50 764 ARG A O 1
ATOM 5959 N N . TYR A 1 765 ? 14.032 -21.261 -12.962 1.00 92.56 765 TYR A N 1
ATOM 5960 C CA . TYR A 1 765 ? 13.756 -22.419 -13.804 1.00 92.56 765 TYR A CA 1
ATOM 5961 C C . TYR A 1 765 ? 15.062 -22.933 -14.412 1.00 92.56 765 TYR A C 1
ATOM 5963 O O . TYR A 1 765 ? 16.005 -22.170 -14.628 1.00 92.56 765 TYR A O 1
ATOM 5971 N N . GLU A 1 766 ? 15.122 -24.227 -14.701 1.00 92.19 766 GLU A N 1
ATOM 5972 C CA . GLU A 1 766 ? 16.291 -24.891 -15.274 1.00 92.19 766 GLU A CA 1
ATOM 5973 C C . GLU A 1 766 ? 16.178 -24.990 -16.809 1.00 92.19 766 GLU A C 1
ATOM 5975 O O . GLU A 1 766 ? 15.261 -25.622 -17.348 1.00 92.19 766 GLU A O 1
ATOM 5980 N N . LYS A 1 767 ? 17.119 -24.371 -17.538 1.00 93.38 767 LYS A N 1
ATOM 5981 C CA . LYS A 1 767 ? 17.175 -24.414 -19.012 1.00 93.38 767 LYS A CA 1
ATOM 5982 C C . LYS A 1 767 ? 17.380 -25.853 -19.497 1.00 93.38 767 LYS A C 1
ATOM 5984 O O . LYS A 1 767 ? 18.249 -26.559 -19.003 1.00 93.38 767 LYS A O 1
ATOM 5989 N N . GLY A 1 768 ? 16.598 -26.280 -20.485 1.00 91.81 768 GLY A N 1
ATOM 5990 C CA . GLY A 1 768 ? 16.605 -27.643 -21.028 1.00 91.81 768 GLY A CA 1
ATOM 5991 C C . GLY A 1 768 ? 15.688 -28.626 -20.291 1.00 91.81 768 GLY A C 1
ATOM 5992 O O . GLY A 1 768 ? 15.417 -29.700 -20.823 1.00 91.81 768 GLY A O 1
ATOM 5993 N N . LYS A 1 769 ? 15.166 -28.254 -19.116 1.00 92.94 769 LYS A N 1
ATOM 5994 C CA . LYS A 1 769 ? 14.234 -29.069 -18.324 1.00 92.94 769 LYS A CA 1
ATOM 5995 C C . LYS A 1 769 ? 12.891 -28.373 -18.124 1.00 92.94 769 LYS A C 1
ATOM 5997 O O . LYS A 1 769 ? 11.863 -28.916 -18.515 1.00 92.94 769 LYS A O 1
ATOM 6002 N N . ASP A 1 770 ? 12.911 -27.175 -17.547 1.00 94.81 770 ASP A N 1
ATOM 6003 C CA . ASP A 1 770 ? 11.714 -26.392 -17.226 1.00 94.81 770 ASP A CA 1
ATOM 6004 C C . ASP A 1 770 ? 11.357 -25.417 -18.361 1.00 94.81 770 ASP A C 1
ATOM 6006 O O . ASP A 1 770 ? 10.194 -25.056 -18.541 1.00 94.81 770 ASP A O 1
ATOM 6010 N N . TYR A 1 771 ? 12.342 -24.997 -19.162 1.00 97.12 771 TYR A N 1
ATOM 6011 C CA . TYR A 1 771 ? 12.121 -24.203 -20.372 1.00 97.12 771 TYR A CA 1
ATOM 6012 C C . TYR A 1 771 ? 13.140 -24.503 -21.475 1.00 97.12 771 TYR A C 1
ATOM 6014 O O . TYR A 1 771 ? 14.259 -24.946 -21.217 1.00 97.12 771 TYR A O 1
ATOM 6022 N N . THR A 1 772 ? 12.756 -24.233 -22.720 1.00 97.56 772 THR A N 1
ATOM 6023 C CA . THR A 1 772 ? 13.587 -24.371 -23.928 1.00 97.56 772 THR A CA 1
ATOM 6024 C C . THR A 1 772 ? 13.590 -23.065 -24.714 1.00 97.56 772 THR A C 1
ATOM 6026 O O . THR A 1 772 ? 12.647 -22.280 -24.608 1.00 97.56 772 THR A O 1
ATOM 6029 N N . VAL A 1 773 ? 14.660 -22.821 -25.475 1.00 97.69 773 VAL A N 1
ATOM 6030 C CA . VAL A 1 773 ? 14.841 -21.604 -26.279 1.00 97.69 773 VAL A CA 1
ATOM 6031 C C . VAL A 1 773 ? 15.203 -21.994 -27.706 1.00 97.69 773 VAL A C 1
ATOM 6033 O O . VAL A 1 773 ? 16.094 -22.815 -27.908 1.00 97.69 773 VAL A O 1
ATOM 6036 N N . GLU A 1 774 ? 14.541 -21.373 -28.674 1.00 96.81 774 GLU A N 1
ATOM 6037 C CA . GLU A 1 774 ? 14.777 -21.534 -30.108 1.00 96.81 774 GLU A CA 1
ATOM 6038 C C . GLU A 1 774 ? 14.935 -20.151 -30.759 1.00 96.81 774 GLU A C 1
ATOM 6040 O O . GLU A 1 774 ? 14.187 -19.225 -30.440 1.00 96.81 774 GLU A O 1
ATOM 6045 N N . PHE A 1 775 ? 15.904 -20.007 -31.667 1.00 95.19 775 PHE A N 1
ATOM 6046 C CA . PHE A 1 775 ? 16.103 -18.796 -32.467 1.00 95.19 775 PHE A CA 1
ATOM 6047 C C . PHE A 1 775 ? 15.757 -19.091 -33.922 1.00 95.19 775 PHE A C 1
ATOM 6049 O O . PHE A 1 775 ? 16.421 -19.904 -34.562 1.00 95.19 775 PHE A O 1
ATOM 6056 N N . ILE A 1 776 ? 14.731 -18.418 -34.439 1.00 93.94 776 ILE A N 1
ATOM 6057 C CA . ILE A 1 776 ? 14.223 -18.617 -35.796 1.00 93.94 776 ILE A CA 1
ATOM 6058 C C . ILE A 1 776 ? 14.608 -17.384 -36.627 1.00 93.94 776 ILE A C 1
ATOM 6060 O O . ILE A 1 776 ? 14.055 -16.304 -36.389 1.00 93.94 776 ILE A O 1
ATOM 6064 N N . PRO A 1 777 ? 15.583 -17.494 -37.548 1.00 87.31 777 PRO A N 1
ATOM 6065 C CA . PRO A 1 777 ? 16.000 -16.375 -38.388 1.00 87.31 777 PRO A CA 1
ATOM 6066 C C . PRO A 1 777 ? 14.920 -16.022 -39.419 1.00 87.31 777 PRO A C 1
ATOM 6068 O O . PRO A 1 777 ? 14.158 -16.890 -39.835 1.00 87.31 777 PRO A O 1
ATOM 6071 N N . ASN A 1 778 ? 14.893 -14.754 -39.843 1.00 84.38 778 ASN A N 1
ATOM 6072 C CA . ASN A 1 778 ? 13.965 -14.218 -40.849 1.00 84.38 778 ASN A CA 1
ATOM 6073 C C . ASN A 1 778 ? 12.498 -14.634 -40.620 1.00 84.38 778 ASN A C 1
ATOM 6075 O O . ASN A 1 778 ? 11.833 -15.187 -41.494 1.00 84.38 778 ASN A O 1
ATOM 6079 N N . TRP A 1 779 ? 11.997 -14.399 -39.409 1.00 92.06 779 TRP A N 1
ATOM 6080 C CA . TRP A 1 779 ? 10.642 -14.794 -39.038 1.00 92.06 779 TRP A CA 1
ATOM 6081 C C . TRP A 1 779 ? 9.597 -14.074 -39.900 1.00 92.06 779 TRP A C 1
ATOM 6083 O O . TRP A 1 779 ? 9.549 -12.843 -39.874 1.00 92.06 779 TRP A O 1
ATOM 6093 N N . GLU A 1 780 ? 8.758 -14.828 -40.622 1.00 90.12 780 GLU A N 1
ATOM 6094 C CA . GLU A 1 780 ? 7.674 -14.302 -41.479 1.00 90.12 780 GLU A CA 1
ATOM 6095 C C . GLU A 1 780 ? 8.168 -13.200 -42.442 1.00 90.12 780 GLU A C 1
ATOM 6097 O O . GLU A 1 780 ? 7.538 -12.148 -42.573 1.00 90.12 780 GLU A O 1
ATOM 6102 N N . ASP A 1 781 ? 9.349 -13.408 -43.037 1.00 81.12 781 ASP A N 1
ATOM 6103 C CA . ASP A 1 781 ? 10.016 -12.480 -43.965 1.00 81.12 781 ASP A CA 1
ATOM 6104 C C . ASP A 1 781 ? 10.279 -11.072 -43.391 1.00 81.12 781 ASP A C 1
ATOM 6106 O O . ASP A 1 781 ? 10.416 -10.085 -44.113 1.00 81.12 781 ASP A O 1
ATOM 6110 N N . SER A 1 782 ? 10.364 -10.952 -42.063 1.00 80.94 782 SER A N 1
ATOM 6111 C CA . SER A 1 782 ? 10.625 -9.674 -41.382 1.00 80.94 782 SER A CA 1
ATOM 6112 C C . SER A 1 782 ? 12.078 -9.191 -41.476 1.00 80.94 782 SER A C 1
ATOM 6114 O O . SER A 1 782 ? 12.371 -8.040 -41.130 1.00 80.94 782 SER A O 1
ATOM 6116 N N . GLY A 1 783 ? 13.006 -10.075 -41.854 1.00 77.88 783 GLY A N 1
ATOM 6117 C CA . GLY A 1 783 ? 14.449 -9.886 -41.701 1.00 77.88 783 GLY A CA 1
ATOM 6118 C C . GLY A 1 783 ? 14.930 -9.906 -40.241 1.00 77.88 783 GLY A C 1
ATOM 6119 O O . GLY A 1 783 ? 16.109 -9.685 -39.980 1.00 77.88 783 GLY A O 1
ATOM 6120 N N . GLN A 1 784 ? 14.042 -10.149 -39.272 1.00 86.81 784 GLN A N 1
ATOM 6121 C CA . GLN A 1 784 ? 14.348 -10.176 -37.841 1.00 86.81 784 GLN A CA 1
ATOM 6122 C C . GLN A 1 784 ? 14.341 -11.613 -37.304 1.00 86.81 784 GLN A C 1
ATOM 6124 O O . GLN A 1 784 ? 13.634 -12.489 -37.807 1.00 86.81 784 GLN A O 1
ATOM 6129 N N . THR A 1 785 ? 15.120 -11.854 -36.250 1.00 91.94 785 THR A N 1
ATOM 6130 C CA . THR A 1 785 ? 15.161 -13.149 -35.560 1.00 91.94 785 THR A CA 1
ATOM 6131 C C . THR A 1 785 ? 14.074 -13.208 -34.489 1.00 91.94 785 THR A C 1
ATOM 6133 O O . THR A 1 785 ? 13.993 -12.331 -33.628 1.00 91.94 785 THR A O 1
ATOM 6136 N N . MET A 1 786 ? 13.261 -14.263 -34.505 1.00 96.62 786 MET A N 1
ATOM 6137 C CA . MET A 1 786 ? 12.308 -14.570 -33.438 1.00 96.62 786 MET A CA 1
ATOM 6138 C C . MET A 1 786 ? 12.979 -15.455 -32.387 1.00 96.62 786 MET A C 1
ATOM 6140 O O . MET A 1 786 ? 13.428 -16.558 -32.699 1.00 96.62 786 MET A O 1
ATOM 6144 N N . MET A 1 787 ? 13.023 -15.001 -31.136 1.00 98.00 787 MET A N 1
ATOM 6145 C CA . MET A 1 787 ? 13.385 -15.838 -29.994 1.00 98.00 787 MET A CA 1
ATOM 6146 C C . MET A 1 787 ? 12.114 -16.437 -29.390 1.00 98.00 787 MET A C 1
ATOM 6148 O O . MET A 1 787 ? 11.287 -15.725 -28.818 1.00 98.00 787 MET A O 1
ATOM 6152 N N . LYS A 1 788 ? 11.967 -17.757 -29.486 1.00 97.88 788 LYS A N 1
ATOM 6153 C CA . LYS A 1 788 ? 10.849 -18.499 -28.904 1.00 97.88 788 LYS A CA 1
ATOM 6154 C C . LYS A 1 788 ? 11.284 -19.175 -27.611 1.00 97.88 788 LYS A C 1
ATOM 6156 O O . LYS A 1 788 ? 12.245 -19.941 -27.607 1.00 97.88 788 LYS A O 1
ATOM 6161 N N . ILE A 1 789 ? 10.562 -18.922 -26.521 1.00 98.25 789 ILE A N 1
ATOM 6162 C CA . ILE A 1 789 ? 10.804 -19.553 -25.217 1.00 98.25 789 ILE A CA 1
ATOM 6163 C C . ILE A 1 789 ? 9.561 -20.325 -24.805 1.00 98.25 789 ILE A C 1
ATOM 6165 O O . ILE A 1 789 ? 8.527 -19.719 -24.536 1.00 98.25 789 ILE A O 1
ATOM 6169 N N . ARG A 1 790 ? 9.666 -21.651 -24.715 1.00 97.44 790 ARG A N 1
ATOM 6170 C CA . ARG A 1 790 ? 8.582 -22.517 -24.234 1.00 97.44 790 ARG A CA 1
ATOM 6171 C C . ARG A 1 790 ? 8.903 -23.022 -22.840 1.00 97.44 790 ARG A C 1
ATOM 6173 O O . ARG A 1 790 ? 9.995 -23.553 -22.643 1.00 97.44 790 ARG A O 1
ATOM 6180 N N . PHE A 1 791 ? 7.967 -22.901 -21.902 1.00 96.06 791 PHE A N 1
ATOM 6181 C CA . PHE A 1 791 ? 8.188 -23.300 -20.513 1.00 96.06 791 PHE A CA 1
ATOM 6182 C C . PHE A 1 791 ? 7.045 -24.122 -19.921 1.00 96.06 791 PHE A C 1
ATOM 6184 O O . PHE A 1 791 ? 5.884 -24.009 -20.319 1.00 96.06 791 PHE A O 1
ATOM 6191 N N . LYS A 1 792 ? 7.403 -24.888 -18.891 1.00 94.31 792 LYS A N 1
ATOM 6192 C CA . LYS A 1 792 ? 6.505 -25.524 -17.938 1.00 94.31 792 LYS A CA 1
ATOM 6193 C C . LYS A 1 792 ? 7.038 -25.274 -16.530 1.00 94.31 792 LYS A C 1
ATOM 6195 O O . LYS A 1 792 ? 8.148 -25.675 -16.197 1.00 94.31 792 LYS A O 1
ATOM 6200 N N . ARG A 1 793 ? 6.252 -24.581 -15.710 1.00 90.25 793 ARG A N 1
ATOM 6201 C CA . ARG A 1 793 ? 6.656 -24.110 -14.382 1.00 90.25 793 ARG A CA 1
ATOM 6202 C C . ARG A 1 793 ? 6.988 -25.287 -13.442 1.00 90.25 793 ARG A C 1
ATOM 6204 O O . ARG A 1 793 ? 6.142 -26.170 -13.277 1.00 90.25 793 ARG A O 1
ATOM 6211 N N . PRO A 1 794 ? 8.167 -25.299 -12.793 1.00 86.69 794 PRO A N 1
ATOM 6212 C CA . PRO A 1 794 ? 8.522 -26.300 -11.791 1.00 86.69 794 PRO A CA 1
ATOM 6213 C C . PRO A 1 794 ? 7.816 -26.043 -10.447 1.00 86.69 794 PRO A C 1
ATOM 6215 O O . PRO A 1 794 ? 7.571 -24.903 -10.057 1.00 86.69 794 PRO A O 1
ATOM 6218 N N . GLY A 1 795 ? 7.530 -27.110 -9.692 1.00 79.19 795 GLY A N 1
ATOM 6219 C CA . GLY A 1 795 ? 6.987 -27.018 -8.328 1.00 79.19 795 GLY A CA 1
ATOM 6220 C C . GLY A 1 795 ? 5.511 -26.598 -8.236 1.00 79.19 795 GLY A C 1
ATOM 6221 O O . GLY A 1 795 ? 4.741 -26.730 -9.187 1.00 79.19 795 GLY A O 1
ATOM 6222 N N . LYS A 1 796 ? 5.082 -26.139 -7.048 1.00 68.81 796 LYS A N 1
ATOM 6223 C CA . LYS A 1 796 ? 3.733 -25.581 -6.856 1.00 68.81 796 LYS A CA 1
ATOM 6224 C C . LYS A 1 796 ? 3.731 -24.133 -7.337 1.00 68.81 796 LYS A C 1
ATOM 6226 O O . LYS A 1 796 ? 4.416 -23.292 -6.768 1.00 68.81 796 LYS A O 1
ATOM 6231 N N . ALA A 1 797 ? 2.947 -23.850 -8.373 1.00 66.12 797 ALA A N 1
ATOM 6232 C CA . ALA A 1 797 ? 2.710 -22.487 -8.820 1.00 66.12 797 ALA A CA 1
ATOM 6233 C C . ALA A 1 797 ? 1.983 -21.706 -7.716 1.00 66.12 797 ALA A C 1
ATOM 6235 O O . ALA A 1 797 ? 0.784 -21.903 -7.511 1.00 66.12 797 ALA A O 1
ATOM 6236 N N . ASP A 1 798 ? 2.694 -20.831 -7.011 1.00 78.06 798 ASP A N 1
ATOM 6237 C CA . ASP A 1 798 ? 2.125 -20.038 -5.923 1.00 78.06 798 ASP A CA 1
ATOM 6238 C C . ASP A 1 798 ? 1.973 -18.564 -6.300 1.00 78.06 798 ASP A C 1
ATOM 6240 O O . ASP A 1 798 ? 2.570 -18.056 -7.258 1.00 78.06 798 ASP A O 1
ATOM 6244 N N . TRP A 1 799 ? 1.059 -17.906 -5.591 1.00 83.75 799 TRP A N 1
ATOM 6245 C CA . TRP A 1 799 ? 0.773 -16.487 -5.744 1.00 83.75 799 TRP A CA 1
ATOM 6246 C C . TRP A 1 799 ? 1.833 -15.668 -5.017 1.00 83.75 799 TRP A C 1
ATOM 6248 O O . TRP A 1 799 ? 2.160 -15.937 -3.864 1.00 83.75 799 TRP A O 1
ATOM 6258 N N . PHE A 1 800 ? 2.312 -14.619 -5.669 1.00 84.25 800 PHE A N 1
ATOM 6259 C CA . PHE A 1 800 ? 2.979 -13.525 -4.994 1.00 84.25 800 PHE A CA 1
ATOM 6260 C C . PHE A 1 800 ? 1.925 -12.679 -4.270 1.00 84.25 800 PHE A C 1
ATOM 6262 O O . PHE A 1 800 ? 1.009 -12.148 -4.904 1.00 84.25 800 PHE A O 1
ATOM 6269 N N . THR A 1 801 ? 2.066 -12.535 -2.952 1.00 80.19 801 THR A N 1
ATOM 6270 C CA . THR A 1 801 ? 1.204 -11.682 -2.123 1.00 80.19 801 THR A CA 1
ATOM 6271 C C . THR A 1 801 ? 2.038 -10.613 -1.424 1.00 80.19 801 THR A C 1
ATOM 6273 O O . THR A 1 801 ? 2.911 -10.945 -0.623 1.00 80.19 801 THR A O 1
ATOM 6276 N N . GLY A 1 802 ? 1.761 -9.335 -1.693 1.00 70.69 802 GLY A N 1
ATOM 6277 C CA . GLY A 1 802 ? 2.476 -8.204 -1.094 1.00 70.69 802 GLY A CA 1
ATOM 6278 C C . GLY A 1 802 ? 1.547 -7.016 -0.864 1.00 70.69 802 GLY A C 1
ATOM 6279 O O . GLY A 1 802 ? 1.074 -6.401 -1.818 1.00 70.69 802 GLY A O 1
ATOM 6280 N N . GLY A 1 803 ? 1.252 -6.692 0.398 1.00 72.25 803 GLY A N 1
ATOM 6281 C CA . GLY A 1 803 ? 0.264 -5.660 0.730 1.00 72.25 803 GLY A CA 1
ATOM 6282 C C . GLY A 1 803 ? -1.120 -6.021 0.182 1.00 72.25 803 GLY A C 1
ATOM 6283 O O . GLY A 1 803 ? -1.711 -7.000 0.622 1.00 72.25 803 GLY A O 1
ATOM 6284 N N . VAL A 1 804 ? -1.620 -5.255 -0.791 1.00 64.00 804 VAL A N 1
ATOM 6285 C CA . VAL A 1 804 ? -2.908 -5.492 -1.481 1.00 64.00 804 VAL A CA 1
ATOM 6286 C C . VAL A 1 804 ? -2.763 -6.174 -2.851 1.00 64.00 804 VAL A C 1
ATOM 6288 O O . VAL A 1 804 ? -3.755 -6.324 -3.560 1.00 64.00 804 VAL A O 1
ATOM 6291 N N . LEU A 1 805 ? -1.541 -6.541 -3.252 1.00 77.31 805 LEU A N 1
ATOM 6292 C CA . LEU A 1 805 ? -1.256 -7.151 -4.552 1.00 77.31 805 LEU A CA 1
ATOM 6293 C C . LEU A 1 805 ? -1.296 -8.677 -4.449 1.00 77.31 805 LEU A C 1
ATOM 6295 O O . LEU A 1 805 ? -0.584 -9.254 -3.625 1.00 77.31 805 LEU A O 1
ATOM 6299 N N . THR A 1 806 ? -2.070 -9.314 -5.331 1.00 86.75 806 THR A N 1
ATOM 6300 C CA . THR A 1 806 ? -2.101 -10.769 -5.529 1.00 86.75 806 THR A CA 1
ATOM 6301 C C . THR A 1 806 ? -1.795 -11.066 -6.996 1.00 86.75 806 THR A C 1
ATOM 6303 O O . THR A 1 806 ? -2.641 -10.852 -7.864 1.00 86.75 806 THR A O 1
ATOM 6306 N N . ARG A 1 807 ? -0.574 -11.539 -7.281 1.00 89.81 807 ARG A N 1
ATOM 6307 C CA . ARG A 1 807 ? -0.066 -11.741 -8.650 1.00 89.81 807 ARG A CA 1
ATOM 6308 C C . ARG A 1 807 ? 0.472 -13.145 -8.869 1.00 89.81 807 ARG A C 1
ATOM 6310 O O . ARG A 1 807 ? 1.063 -13.733 -7.969 1.00 89.81 807 ARG A O 1
ATOM 6317 N N . ASN A 1 808 ? 0.297 -13.692 -10.064 1.00 91.06 808 ASN A N 1
ATOM 6318 C CA . ASN A 1 808 ? 0.890 -14.972 -10.445 1.00 91.06 808 ASN A CA 1
ATOM 6319 C C . ASN A 1 808 ? 1.349 -14.913 -11.894 1.00 91.06 808 ASN A C 1
ATOM 6321 O O . ASN A 1 808 ? 0.588 -14.519 -12.771 1.00 91.06 808 ASN A O 1
ATOM 6325 N N . GLY A 1 809 ? 2.592 -15.301 -12.142 1.00 92.25 809 GLY A N 1
ATOM 6326 C CA . GLY A 1 809 ? 3.163 -15.235 -13.472 1.00 92.25 809 GLY A CA 1
ATOM 6327 C C . GLY A 1 809 ? 4.611 -15.672 -13.497 1.00 92.25 809 GLY A C 1
ATOM 6328 O O . GLY A 1 809 ? 5.120 -16.214 -12.513 1.00 92.25 809 GLY A O 1
ATOM 6329 N N . VAL A 1 810 ? 5.254 -15.396 -14.623 1.00 93.75 810 VAL A N 1
ATOM 6330 C CA . VAL A 1 810 ? 6.633 -15.775 -14.914 1.00 93.75 810 VAL A CA 1
ATOM 6331 C C . VAL A 1 810 ? 7.389 -14.601 -15.517 1.00 93.75 810 VAL A C 1
ATOM 6333 O O . VAL A 1 810 ? 6.813 -13.752 -16.204 1.00 93.75 810 VAL A O 1
ATOM 6336 N N . ARG A 1 811 ? 8.693 -14.566 -15.272 1.00 94.50 811 ARG A N 1
ATOM 6337 C CA . ARG A 1 811 ? 9.606 -13.552 -15.783 1.00 94.50 811 ARG A CA 1
ATOM 6338 C C . ARG A 1 811 ? 10.764 -14.190 -16.526 1.00 94.50 811 ARG A C 1
ATOM 6340 O O . ARG A 1 811 ? 11.325 -15.176 -16.060 1.00 94.50 811 ARG A O 1
ATOM 6347 N N . VAL A 1 812 ? 11.165 -13.547 -17.615 1.00 96.19 812 VAL A N 1
ATOM 6348 C CA . VAL A 1 812 ? 12.393 -13.832 -18.355 1.00 96.19 812 VAL A CA 1
ATOM 6349 C C . VAL A 1 812 ? 13.320 -12.619 -18.297 1.00 96.19 812 VAL A C 1
ATOM 6351 O O . VAL A 1 812 ? 12.866 -11.469 -18.308 1.00 96.19 812 VAL A O 1
ATOM 6354 N N . GLN A 1 813 ? 14.622 -12.875 -18.242 1.00 95.88 813 GLN A N 1
ATOM 6355 C CA . GLN A 1 813 ? 15.677 -11.875 -18.358 1.00 95.88 813 GLN A CA 1
ATOM 6356 C C . GLN A 1 813 ? 16.780 -12.399 -19.284 1.00 95.88 813 GLN A C 1
ATOM 6358 O O . GLN A 1 813 ? 17.120 -13.576 -19.230 1.00 95.88 813 GLN A O 1
ATOM 6363 N N . TYR A 1 814 ? 17.332 -11.536 -20.134 1.00 96.50 814 TYR A N 1
ATOM 6364 C CA . TYR A 1 814 ? 18.463 -11.858 -21.009 1.00 96.50 814 TYR A CA 1
ATOM 6365 C C . TYR A 1 814 ? 19.263 -10.596 -21.355 1.00 96.50 814 TYR A C 1
ATOM 6367 O O . TYR A 1 814 ? 18.797 -9.474 -21.151 1.00 96.50 814 TYR A O 1
ATOM 6375 N N . LYS A 1 815 ? 20.478 -10.761 -21.884 1.00 96.12 815 LYS A N 1
ATOM 6376 C CA . LYS A 1 815 ? 21.292 -9.673 -22.439 1.00 96.12 815 LYS A CA 1
ATOM 6377 C C . LYS A 1 815 ? 21.129 -9.611 -23.955 1.00 96.12 815 LYS A C 1
ATOM 6379 O O . LYS A 1 815 ? 21.428 -10.583 -24.651 1.00 96.12 815 LYS A O 1
ATOM 6384 N N . LEU A 1 816 ? 20.687 -8.457 -24.449 1.00 96.25 816 LEU A N 1
ATOM 6385 C CA . LEU A 1 816 ? 20.613 -8.133 -25.869 1.00 96.25 816 LEU A CA 1
ATOM 6386 C C . LEU A 1 816 ? 21.859 -7.345 -26.287 1.00 96.25 816 LEU A C 1
ATOM 6388 O O . LEU A 1 816 ? 22.105 -6.243 -25.789 1.00 96.25 816 LEU A O 1
ATOM 6392 N N . GLU A 1 817 ? 22.636 -7.913 -27.198 1.00 93.62 817 GLU A N 1
ATOM 6393 C CA . GLU A 1 817 ? 23.844 -7.341 -27.780 1.00 93.62 817 GLU A CA 1
ATOM 6394 C C . GLU A 1 817 ? 23.528 -6.615 -29.094 1.00 93.62 817 GLU A C 1
ATOM 6396 O O . GLU A 1 817 ? 22.781 -7.114 -29.939 1.00 93.62 817 GLU A O 1
ATOM 6401 N N . ASN A 1 818 ? 24.123 -5.436 -29.265 1.00 88.69 818 ASN A N 1
ATOM 6402 C CA . ASN A 1 818 ? 24.030 -4.625 -30.469 1.00 88.69 818 ASN A CA 1
ATOM 6403 C C . ASN A 1 818 ? 25.415 -4.068 -30.837 1.00 88.69 818 ASN A C 1
ATOM 6405 O O . ASN A 1 818 ? 26.197 -3.692 -29.961 1.00 88.69 818 ASN A O 1
ATOM 6409 N N . THR A 1 819 ? 25.744 -4.024 -32.127 1.00 81.00 819 THR A N 1
ATOM 6410 C CA . THR A 1 819 ? 27.041 -3.513 -32.602 1.00 81.00 819 THR A CA 1
ATOM 6411 C C . THR A 1 819 ? 26.991 -1.999 -32.791 1.00 81.00 819 THR A C 1
ATOM 6413 O O . THR A 1 819 ? 25.947 -1.447 -33.126 1.00 81.00 819 THR A O 1
ATOM 6416 N N . TYR A 1 820 ? 28.123 -1.305 -32.665 1.00 74.50 820 TYR A N 1
ATOM 6417 C CA . TYR A 1 820 ? 28.210 0.133 -32.960 1.00 74.50 820 TYR A CA 1
ATOM 6418 C C . TYR A 1 820 ? 27.724 0.455 -34.374 1.00 74.50 820 TYR A C 1
ATOM 6420 O O . TYR A 1 820 ? 27.001 1.427 -34.574 1.00 74.50 820 TYR A O 1
ATOM 6428 N N . SER A 1 821 ? 28.083 -0.388 -35.346 1.00 71.88 821 SER A N 1
ATOM 6429 C CA . SER A 1 821 ? 27.607 -0.272 -36.726 1.00 71.88 821 SER A CA 1
ATOM 6430 C C . SER A 1 821 ? 26.086 -0.339 -36.812 1.00 71.88 821 SER A C 1
ATOM 6432 O O . SER A 1 821 ? 25.492 0.528 -37.437 1.00 71.88 821 SER A O 1
ATOM 6434 N N . SER A 1 822 ? 25.452 -1.310 -36.153 1.00 76.56 822 SER A N 1
ATOM 6435 C CA . SER A 1 822 ? 23.991 -1.439 -36.150 1.00 76.56 822 SER A CA 1
ATOM 6436 C C . SER A 1 822 ? 23.317 -0.303 -35.373 1.00 76.56 822 SER A C 1
ATOM 6438 O O . SER A 1 822 ? 22.287 0.195 -35.806 1.00 76.56 822 SER A O 1
ATOM 6440 N N . ILE A 1 823 ? 23.922 0.214 -34.300 1.00 76.69 823 ILE A N 1
ATOM 6441 C CA . ILE A 1 823 ? 23.414 1.393 -33.576 1.00 76.69 823 ILE A CA 1
ATOM 6442 C C . ILE A 1 823 ? 23.418 2.649 -34.464 1.00 76.69 823 ILE A C 1
ATOM 6444 O O . ILE A 1 823 ? 22.456 3.416 -34.459 1.00 76.69 823 ILE A O 1
ATOM 6448 N N . ILE A 1 824 ? 24.479 2.871 -35.244 1.00 73.19 824 ILE A N 1
ATOM 6449 C CA . ILE A 1 824 ? 24.578 4.020 -36.164 1.00 73.19 824 ILE A CA 1
ATOM 6450 C C . ILE A 1 824 ? 23.616 3.846 -37.358 1.00 73.19 824 ILE A C 1
ATOM 6452 O O . ILE A 1 824 ? 23.008 4.806 -37.845 1.00 73.19 824 ILE A O 1
ATOM 6456 N N . ASP A 1 825 ? 23.455 2.611 -37.826 1.00 72.19 825 ASP A N 1
ATOM 6457 C CA . ASP A 1 825 ? 22.666 2.264 -39.006 1.00 72.19 825 ASP A CA 1
ATOM 6458 C C . ASP A 1 825 ? 21.159 2.171 -38.714 1.00 72.19 825 ASP A C 1
ATOM 6460 O O . ASP A 1 825 ? 20.352 2.792 -39.393 1.00 72.19 825 ASP A O 1
ATOM 6464 N N . ASN A 1 826 ? 20.749 1.509 -37.638 1.00 73.19 826 ASN A N 1
ATOM 6465 C CA . ASN A 1 826 ? 19.342 1.289 -37.279 1.00 73.19 826 ASN A CA 1
ATOM 6466 C C . ASN A 1 826 ? 18.827 2.255 -36.196 1.00 73.19 826 ASN A C 1
ATOM 6468 O O . ASN A 1 826 ? 17.618 2.356 -35.980 1.00 73.19 826 ASN A O 1
ATOM 6472 N N . GLY A 1 827 ? 19.724 3.012 -35.558 1.00 74.12 827 GLY A N 1
ATOM 6473 C CA . GLY A 1 827 ? 19.420 3.916 -34.452 1.00 74.12 827 GLY A CA 1
ATOM 6474 C C . GLY A 1 827 ? 19.675 3.287 -33.079 1.00 74.12 827 GLY A C 1
ATOM 6475 O O . GLY A 1 827 ? 19.721 2.071 -32.913 1.00 74.12 827 GLY A O 1
ATOM 6476 N N . ALA A 1 828 ? 19.829 4.145 -32.069 1.00 75.56 828 ALA A N 1
ATOM 6477 C CA . ALA A 1 828 ? 20.211 3.736 -30.717 1.00 75.56 828 ALA A CA 1
ATOM 6478 C C . ALA A 1 828 ? 19.066 3.203 -29.848 1.00 75.56 828 ALA A C 1
ATOM 6480 O O . ALA A 1 828 ? 19.341 2.594 -28.823 1.00 75.56 828 ALA A O 1
ATOM 6481 N N . ASN A 1 829 ? 17.806 3.390 -30.251 1.00 82.88 829 ASN A N 1
ATOM 6482 C CA . ASN A 1 829 ? 16.640 2.995 -29.450 1.00 82.88 829 ASN A CA 1
ATOM 6483 C C . ASN A 1 829 ? 15.698 2.073 -30.245 1.00 82.88 829 ASN A C 1
ATOM 6485 O O . ASN A 1 829 ? 14.542 2.442 -30.483 1.00 82.88 829 ASN A O 1
ATOM 6489 N N . PRO A 1 830 ? 16.174 0.915 -30.738 1.00 86.50 830 PRO A N 1
ATOM 6490 C CA . PRO A 1 830 ? 15.342 -0.009 -31.492 1.00 86.50 830 PRO A CA 1
ATOM 6491 C C . PRO A 1 830 ? 14.126 -0.507 -30.700 1.00 86.50 830 PRO A C 1
ATOM 6493 O O . PRO A 1 830 ? 14.182 -0.701 -29.482 1.00 86.50 830 PRO A O 1
ATOM 6496 N N . LYS A 1 831 ? 13.038 -0.788 -31.426 1.00 87.44 831 LYS A N 1
ATOM 6497 C CA . LYS A 1 831 ? 11.827 -1.412 -30.885 1.00 87.44 831 LYS A CA 1
ATOM 6498 C C . LYS A 1 831 ? 11.992 -2.927 -30.793 1.00 87.44 831 LYS A C 1
ATOM 6500 O O . LYS A 1 831 ? 12.391 -3.563 -31.765 1.00 87.44 831 LYS A O 1
ATOM 6505 N N . ASN A 1 832 ? 11.641 -3.501 -29.646 1.00 93.75 832 ASN A N 1
ATOM 6506 C CA . ASN A 1 832 ? 11.618 -4.941 -29.422 1.00 93.75 832 ASN A CA 1
ATOM 6507 C C . ASN A 1 832 ? 10.210 -5.375 -28.974 1.00 93.75 832 ASN A C 1
ATOM 6509 O O . ASN A 1 832 ? 9.658 -4.828 -28.014 1.00 93.75 832 ASN A O 1
ATOM 6513 N N . ASN A 1 833 ? 9.636 -6.350 -29.680 1.00 95.94 833 ASN A N 1
ATOM 6514 C CA . ASN A 1 833 ? 8.234 -6.750 -29.574 1.00 95.94 833 ASN A CA 1
ATOM 6515 C C . ASN A 1 833 ? 8.116 -8.165 -29.000 1.00 95.94 833 ASN A C 1
ATOM 6517 O O . ASN A 1 833 ? 8.790 -9.069 -29.481 1.00 95.94 833 ASN A O 1
ATOM 6521 N N . VAL A 1 834 ? 7.225 -8.383 -28.031 1.00 97.81 834 VAL A N 1
ATOM 6522 C CA . VAL A 1 834 ? 7.012 -9.707 -27.432 1.00 97.81 834 VAL A CA 1
ATOM 6523 C C . VAL A 1 834 ? 5.533 -10.079 -27.395 1.00 97.81 834 VAL A C 1
ATOM 6525 O O . VAL A 1 834 ? 4.679 -9.278 -27.014 1.00 97.81 834 VAL A O 1
ATOM 6528 N N . GLY A 1 835 ? 5.249 -11.321 -27.779 1.00 96.69 835 GLY A N 1
ATOM 6529 C CA . GLY A 1 835 ? 3.958 -11.981 -27.642 1.00 96.69 835 GLY A CA 1
ATOM 6530 C C . GLY A 1 835 ? 4.028 -13.140 -26.647 1.00 96.69 835 GLY A C 1
ATOM 6531 O O . GLY A 1 835 ? 5.056 -13.807 -26.541 1.00 96.69 835 GLY A O 1
ATOM 6532 N N . PHE A 1 836 ? 2.938 -13.403 -25.932 1.00 96.00 836 PHE A N 1
ATOM 6533 C CA . PHE A 1 836 ? 2.795 -14.534 -25.020 1.00 96.00 836 PHE A CA 1
ATOM 6534 C C . PHE A 1 836 ? 1.508 -15.312 -25.306 1.00 96.00 836 PHE A C 1
ATOM 6536 O O . PHE A 1 836 ? 0.414 -14.740 -25.348 1.00 96.00 836 PHE A O 1
ATOM 6543 N N . VAL A 1 837 ? 1.668 -16.623 -25.481 1.00 93.38 837 VAL A N 1
ATOM 6544 C CA . VAL A 1 837 ? 0.593 -17.608 -25.604 1.00 93.38 837 VAL A CA 1
ATOM 6545 C C . VAL A 1 837 ? 0.509 -18.376 -24.289 1.00 93.38 837 VAL A C 1
ATOM 6547 O O . VAL A 1 837 ? 1.456 -19.072 -23.914 1.00 93.38 837 VAL A O 1
ATOM 6550 N N . ASP A 1 838 ? -0.621 -18.246 -23.601 1.00 90.44 838 ASP A N 1
ATOM 6551 C CA . ASP A 1 838 ? -0.921 -19.038 -22.410 1.00 90.44 838 ASP A CA 1
ATOM 6552 C C . ASP A 1 838 ? -1.358 -20.442 -22.835 1.00 90.44 838 ASP A C 1
ATOM 6554 O O . ASP A 1 838 ? -2.363 -20.600 -23.531 1.00 90.44 838 ASP A O 1
ATOM 6558 N N . GLU A 1 839 ? -0.589 -21.457 -22.447 1.00 90.44 839 GLU A N 1
ATOM 6559 C CA . GLU A 1 839 ? -0.890 -22.859 -22.754 1.00 90.44 839 GLU A CA 1
ATOM 6560 C C . GLU A 1 839 ? -1.535 -23.566 -21.546 1.00 90.44 839 GLU A C 1
ATOM 6562 O O . GLU A 1 839 ? -1.829 -24.756 -21.620 1.00 90.44 839 GLU A O 1
ATOM 6567 N N . THR A 1 840 ? -1.797 -22.856 -20.438 1.00 87.31 840 THR A N 1
ATOM 6568 C CA . THR A 1 840 ? -2.270 -23.473 -19.195 1.00 87.31 840 THR A CA 1
ATOM 6569 C C . THR A 1 840 ? -3.661 -24.118 -19.352 1.00 87.31 840 THR A C 1
ATOM 6571 O O . THR A 1 840 ? -4.629 -23.437 -19.711 1.00 87.31 840 THR A O 1
ATOM 6574 N N . PRO A 1 841 ? -3.843 -25.411 -19.006 1.00 81.75 841 PRO A N 1
ATOM 6575 C CA . PRO A 1 841 ? -5.121 -26.091 -19.187 1.00 81.75 841 PRO A CA 1
ATOM 6576 C C . PRO A 1 841 ? -6.238 -25.475 -18.337 1.00 81.75 841 PRO A C 1
ATOM 6578 O O . PRO A 1 841 ? -6.113 -25.368 -17.117 1.00 81.75 841 PRO A O 1
ATOM 6581 N N . LYS A 1 842 ? -7.373 -25.144 -18.973 1.00 74.19 842 LYS A N 1
ATOM 6582 C CA . LYS A 1 842 ? -8.569 -24.548 -18.331 1.00 74.19 842 LYS A CA 1
ATOM 6583 C C . LYS A 1 842 ? -8.302 -23.210 -17.626 1.00 74.19 842 LYS A C 1
ATOM 6585 O O . LYS A 1 842 ? -9.051 -22.833 -16.720 1.00 74.19 842 LYS A O 1
ATOM 6590 N N . HIS A 1 843 ? -7.242 -22.510 -18.018 1.00 75.44 843 HIS A N 1
ATOM 6591 C CA . HIS A 1 843 ? -6.903 -21.217 -17.446 1.00 75.44 843 HIS A CA 1
ATOM 6592 C C . HIS A 1 843 ? -7.810 -20.102 -17.951 1.00 75.44 843 HIS A C 1
ATOM 6594 O O . HIS A 1 843 ? -8.260 -20.097 -19.097 1.00 75.44 843 HIS A O 1
ATOM 6600 N N . LYS A 1 844 ? -8.081 -19.148 -17.064 1.00 73.69 844 LYS A N 1
ATOM 6601 C CA . LYS A 1 844 ? -8.797 -17.913 -17.367 1.00 73.69 844 LYS A CA 1
ATOM 6602 C C . LYS A 1 844 ? -7.759 -16.815 -17.636 1.00 73.69 844 LYS A C 1
ATOM 6604 O O . LYS A 1 844 ? -7.298 -16.157 -16.703 1.00 73.69 844 LYS A O 1
ATOM 6609 N N . SER A 1 845 ? -7.384 -16.658 -18.908 1.00 71.94 845 SER A N 1
ATOM 6610 C CA . SER A 1 845 ? -6.439 -15.644 -19.404 1.00 71.94 845 SER A CA 1
ATOM 6611 C C . SER A 1 845 ? -7.168 -14.615 -20.268 1.00 71.94 845 SER A C 1
ATOM 6613 O O . SER A 1 845 ? -8.037 -14.972 -21.066 1.00 71.94 845 SER A O 1
ATOM 6615 N N . THR A 1 846 ? -6.806 -13.339 -20.143 1.00 83.25 846 THR A N 1
ATOM 6616 C CA . THR A 1 846 ? -7.303 -12.266 -21.020 1.00 83.25 846 THR A CA 1
ATOM 6617 C C . THR A 1 846 ? -6.229 -11.854 -22.017 1.00 83.25 846 THR A C 1
ATOM 6619 O O . THR A 1 846 ? -5.083 -11.648 -21.639 1.00 83.25 846 THR A O 1
ATOM 6622 N N . THR A 1 847 ? -6.591 -11.697 -23.286 1.00 88.94 847 THR A N 1
ATOM 6623 C CA . THR A 1 847 ? -5.668 -11.297 -24.357 1.00 88.94 847 THR A CA 1
ATOM 6624 C C . THR A 1 847 ? -5.911 -9.839 -24.745 1.00 88.94 847 THR A C 1
ATOM 6626 O O . THR A 1 847 ? -7.045 -9.360 -24.702 1.00 88.94 847 THR A O 1
ATOM 6629 N N . ASN A 1 848 ? -4.852 -9.105 -25.103 1.00 91.12 848 ASN A N 1
ATOM 6630 C CA . ASN A 1 848 ? -4.951 -7.697 -25.517 1.00 91.12 848 ASN A CA 1
ATOM 6631 C C . ASN A 1 848 ? -4.765 -7.501 -27.032 1.00 91.12 848 ASN A C 1
ATOM 6633 O O . ASN A 1 848 ? -5.174 -6.464 -27.557 1.00 91.12 848 ASN A O 1
ATOM 6637 N N . LEU A 1 849 ? -4.216 -8.490 -27.743 1.00 91.75 849 LEU A N 1
ATOM 6638 C CA . LEU A 1 849 ? -4.191 -8.544 -29.203 1.00 91.75 849 LEU A CA 1
ATOM 6639 C C . LEU A 1 849 ? -4.985 -9.766 -29.679 1.00 91.75 849 LEU A C 1
ATOM 6641 O O . LEU A 1 849 ? -4.690 -10.903 -29.315 1.00 91.75 849 LEU A O 1
ATOM 6645 N N . THR A 1 850 ? -6.016 -9.513 -30.477 1.00 90.44 850 THR A N 1
ATOM 6646 C CA . THR A 1 850 ? -7.007 -10.497 -30.934 1.00 90.44 850 THR A CA 1
ATOM 6647 C C . THR A 1 850 ? -7.306 -10.284 -32.410 1.00 90.44 850 THR A C 1
ATOM 6649 O O . THR A 1 850 ? -7.025 -9.216 -32.955 1.00 90.44 850 THR A O 1
ATOM 6652 N N . THR A 1 851 ? -7.934 -11.267 -33.049 1.00 86.88 851 THR A N 1
ATOM 6653 C CA . THR A 1 851 ? -8.454 -11.133 -34.419 1.00 86.88 851 THR A CA 1
ATOM 6654 C C . THR A 1 851 ? -9.395 -9.926 -34.578 1.00 86.88 851 THR A C 1
ATOM 6656 O O . THR A 1 851 ? -9.254 -9.180 -35.547 1.00 86.88 851 THR A O 1
ATOM 6659 N N . ASP A 1 852 ? -10.263 -9.667 -33.590 1.00 86.94 852 ASP A N 1
ATOM 6660 C CA . ASP A 1 852 ? -11.239 -8.563 -33.580 1.00 86.94 852 ASP A CA 1
ATOM 6661 C C . ASP A 1 852 ? -10.581 -7.169 -33.609 1.00 86.94 852 ASP A C 1
ATOM 6663 O O . ASP A 1 852 ? -10.995 -6.285 -34.359 1.00 86.94 852 ASP A O 1
ATOM 6667 N N . ASN A 1 853 ? -9.553 -6.946 -32.780 1.00 91.38 853 ASN A N 1
ATOM 6668 C CA . ASN A 1 853 ? -8.919 -5.628 -32.630 1.00 91.38 853 ASN A CA 1
ATOM 6669 C C . ASN A 1 853 ? -7.629 -5.463 -33.448 1.00 91.38 853 ASN A C 1
ATOM 6671 O O . ASN A 1 853 ? -6.999 -4.402 -33.391 1.00 91.38 853 ASN A O 1
ATOM 6675 N N . PHE A 1 854 ? -7.240 -6.481 -34.223 1.00 90.31 854 PHE A N 1
ATOM 6676 C CA . PHE A 1 854 ? -5.962 -6.522 -34.926 1.00 90.31 854 PHE A CA 1
ATOM 6677 C C . PHE A 1 854 ? -5.744 -5.305 -35.828 1.00 90.31 854 PHE A C 1
ATOM 6679 O O . PHE A 1 854 ? -4.663 -4.720 -35.826 1.00 90.31 854 PHE A O 1
ATOM 6686 N N . ALA A 1 855 ? -6.765 -4.888 -36.584 1.00 88.56 855 ALA A N 1
ATOM 6687 C CA . ALA A 1 855 ? -6.669 -3.746 -37.494 1.00 88.56 855 ALA A CA 1
ATOM 6688 C C . ALA A 1 855 ? -6.426 -2.425 -36.742 1.00 88.56 855 ALA A C 1
ATOM 6690 O O . ALA A 1 855 ? -5.571 -1.636 -37.145 1.00 88.56 855 ALA A O 1
ATOM 6691 N N . THR A 1 856 ? -7.114 -2.222 -35.616 1.00 89.06 856 THR A N 1
ATOM 6692 C CA . THR A 1 856 ? -7.111 -0.972 -34.841 1.00 89.06 856 THR A CA 1
ATOM 6693 C C . THR A 1 856 ? -5.994 -0.874 -33.800 1.00 89.06 856 THR A C 1
ATOM 6695 O O . THR A 1 856 ? -5.678 0.228 -33.362 1.00 89.06 856 THR A O 1
ATOM 6698 N N . ALA A 1 857 ? -5.394 -1.993 -33.381 1.00 88.75 857 ALA A N 1
ATOM 6699 C CA . ALA A 1 857 ? -4.339 -2.002 -32.366 1.00 88.75 857 ALA A CA 1
ATOM 6700 C C . ALA A 1 857 ? -3.096 -1.222 -32.835 1.00 88.75 857 ALA A C 1
ATOM 6702 O O . ALA A 1 857 ? -2.560 -1.495 -33.907 1.00 88.75 857 ALA A O 1
ATOM 6703 N N . ASN A 1 858 ? -2.613 -0.261 -32.049 1.00 89.62 858 ASN A N 1
ATOM 6704 C CA . ASN A 1 858 ? -1.490 0.595 -32.440 1.00 89.62 858 ASN A CA 1
ATOM 6705 C C . ASN A 1 858 ? -0.148 0.038 -31.935 1.00 89.62 858 ASN A C 1
ATOM 6707 O O . ASN A 1 858 ? 0.437 0.585 -31.005 1.00 89.62 858 ASN A O 1
ATOM 6711 N N . TYR A 1 859 ? 0.294 -1.066 -32.536 1.00 89.38 859 TYR A N 1
ATOM 6712 C CA . TYR A 1 859 ? 1.573 -1.720 -32.253 1.00 89.38 859 TYR A CA 1
ATOM 6713 C C . TYR A 1 859 ? 2.412 -1.835 -33.529 1.00 89.38 859 TYR A C 1
ATOM 6715 O O . TYR A 1 859 ? 1.877 -2.183 -34.590 1.00 89.38 859 TYR A O 1
ATOM 6723 N N . GLU A 1 860 ? 3.714 -1.575 -33.428 1.00 85.56 860 GLU A N 1
ATOM 6724 C CA . GLU A 1 860 ? 4.673 -1.827 -34.503 1.00 85.56 860 GLU A CA 1
ATOM 6725 C C . GLU A 1 860 ? 4.882 -3.338 -34.659 1.00 85.56 860 GLU A C 1
ATOM 6727 O O . GLU A 1 860 ? 4.734 -4.098 -33.711 1.00 85.56 860 GLU A O 1
ATOM 6732 N N . ASN A 1 861 ? 5.202 -3.817 -35.863 1.00 89.50 861 ASN A N 1
ATOM 6733 C CA . ASN A 1 861 ? 5.512 -5.233 -36.127 1.00 89.50 861 ASN A CA 1
ATOM 6734 C C . ASN A 1 861 ? 4.408 -6.263 -35.785 1.00 89.50 861 ASN A C 1
ATOM 6736 O O . ASN A 1 861 ? 4.634 -7.465 -35.935 1.00 89.50 861 ASN A O 1
ATOM 6740 N N . LYS A 1 862 ? 3.188 -5.842 -35.407 1.00 92.50 862 LYS A N 1
ATOM 6741 C CA . LYS A 1 862 ? 2.067 -6.750 -35.085 1.00 92.50 862 LYS A CA 1
ATOM 6742 C C . LYS A 1 862 ? 1.712 -7.725 -36.218 1.00 92.50 862 LYS A C 1
ATOM 6744 O O . LYS A 1 862 ? 1.194 -8.804 -35.938 1.00 92.50 862 LYS A O 1
ATOM 6749 N N . GLN A 1 863 ? 1.991 -7.388 -37.489 1.00 92.12 863 GLN A N 1
ATOM 6750 C CA . GLN A 1 863 ? 1.752 -8.294 -38.628 1.00 92.12 863 GLN A CA 1
ATOM 6751 C C . GLN A 1 863 ? 2.472 -9.637 -38.504 1.00 92.12 863 GLN A C 1
ATOM 6753 O O . GLN A 1 863 ? 1.877 -10.654 -38.852 1.00 92.12 863 GLN A O 1
ATOM 6758 N N . TYR A 1 864 ? 3.674 -9.658 -37.927 1.00 94.31 864 TYR A N 1
ATOM 6759 C CA . TYR A 1 864 ? 4.483 -10.871 -37.801 1.00 94.31 864 TYR A CA 1
ATOM 6760 C C . TYR A 1 864 ? 3.995 -11.809 -36.687 1.00 94.31 864 TYR A C 1
ATOM 6762 O O . TYR A 1 864 ? 4.520 -12.902 -36.519 1.00 94.31 864 TYR A O 1
ATOM 6770 N N . PHE A 1 865 ? 2.973 -11.410 -35.924 1.00 94.88 865 PHE A N 1
ATOM 6771 C CA . PHE A 1 865 ? 2.387 -12.214 -34.849 1.00 94.88 865 PHE A CA 1
ATOM 6772 C C . PHE A 1 865 ? 1.038 -12.841 -35.234 1.00 94.88 865 PHE A C 1
ATOM 6774 O O . PHE A 1 865 ? 0.407 -13.498 -34.407 1.00 94.88 865 PHE A O 1
ATOM 6781 N N . LYS A 1 866 ? 0.587 -12.686 -36.489 1.00 92.19 866 LYS A N 1
ATOM 6782 C CA . LYS A 1 866 ? -0.667 -13.292 -36.974 1.00 92.19 866 LYS A CA 1
ATOM 6783 C C . LYS A 1 866 ? -0.674 -14.815 -36.852 1.00 92.19 866 LYS A C 1
ATOM 6785 O O . LYS A 1 866 ? -1.650 -15.368 -36.352 1.00 92.19 866 LYS A O 1
ATOM 6790 N N . SER A 1 867 ? 0.408 -15.477 -37.264 1.00 91.06 867 SER A N 1
ATOM 6791 C CA . SER A 1 867 ? 0.551 -16.934 -37.148 1.00 91.06 867 SER A CA 1
ATOM 6792 C C . SER A 1 867 ? 0.590 -17.378 -35.682 1.00 91.06 867 SER A C 1
ATOM 6794 O O . SER A 1 867 ? -0.067 -18.351 -35.318 1.00 91.06 867 SER A O 1
ATOM 6796 N N . VAL A 1 868 ? 1.249 -16.602 -34.812 1.00 93.00 868 VAL A N 1
ATOM 6797 C CA . VAL A 1 868 ? 1.291 -16.841 -33.359 1.00 93.00 868 VAL A CA 1
ATOM 6798 C C . VAL A 1 868 ? -0.106 -16.787 -32.733 1.00 93.00 868 VAL A C 1
ATOM 6800 O O . VAL A 1 868 ? -0.450 -17.678 -31.961 1.00 93.00 868 VAL A O 1
ATOM 6803 N N . MET A 1 869 ? -0.953 -15.814 -33.093 1.00 89.44 869 MET A N 1
ATOM 6804 C CA . MET A 1 869 ? -2.343 -15.752 -32.600 1.00 89.44 869 MET A CA 1
ATOM 6805 C C . MET A 1 869 ? -3.154 -17.001 -32.957 1.00 89.44 869 MET A C 1
ATOM 6807 O O . MET A 1 869 ? -3.952 -17.461 -32.141 1.00 89.44 869 MET A O 1
ATOM 6811 N N . GLY A 1 870 ? -2.907 -17.583 -34.134 1.00 82.94 870 GLY A N 1
ATOM 6812 C CA . GLY A 1 870 ? -3.544 -18.827 -34.569 1.00 82.94 870 GLY A CA 1
ATOM 6813 C C . GLY A 1 870 ? -3.169 -20.056 -33.732 1.00 82.94 870 GLY A C 1
ATOM 6814 O O . GLY A 1 870 ? -3.887 -21.051 -33.773 1.00 82.94 870 GLY A O 1
ATOM 6815 N N . THR A 1 871 ? -2.086 -19.998 -32.945 1.00 82.19 871 THR A N 1
ATOM 6816 C CA . THR A 1 871 ? -1.690 -21.087 -32.029 1.00 82.19 871 THR A CA 1
ATOM 6817 C C . THR A 1 871 ? -2.448 -21.076 -30.699 1.00 82.19 871 THR A C 1
ATOM 6819 O O . THR A 1 871 ? -2.414 -22.060 -29.963 1.00 82.19 871 THR A O 1
ATOM 6822 N N . SER A 1 872 ? -3.144 -19.979 -30.386 1.00 76.38 872 SER A N 1
ATOM 6823 C CA . SER A 1 872 ? -3.882 -19.818 -29.135 1.00 76.38 872 SER A CA 1
ATOM 6824 C C . SER A 1 872 ? -5.139 -20.687 -29.115 1.00 76.38 872 SER A C 1
ATOM 6826 O O . SER A 1 872 ? -5.929 -20.678 -30.058 1.00 76.38 872 SER A O 1
ATOM 6828 N N . THR A 1 873 ? -5.362 -21.398 -28.009 1.00 68.00 873 THR A N 1
ATOM 6829 C CA . THR A 1 873 ? -6.567 -22.217 -27.780 1.00 68.00 873 THR A CA 1
ATOM 6830 C C . THR A 1 873 ? -7.731 -21.417 -27.184 1.00 68.00 873 THR A C 1
ATOM 6832 O O . THR A 1 873 ? -8.802 -21.971 -26.939 1.00 68.00 873 THR A O 1
ATOM 6835 N N . SER A 1 874 ? -7.538 -20.113 -26.949 1.00 63.38 874 SER A N 1
ATOM 6836 C CA . SER A 1 874 ? -8.587 -19.208 -26.467 1.00 63.38 874 SER A CA 1
ATOM 6837 C C . SER A 1 874 ? -9.723 -19.047 -27.487 1.00 63.38 874 SER A C 1
ATOM 6839 O O . SER A 1 874 ? -9.484 -19.042 -28.695 1.00 63.38 874 SER A O 1
ATOM 6841 N N . GLU A 1 875 ? -10.958 -18.838 -27.009 1.00 57.22 875 GLU A N 1
ATOM 6842 C CA . GLU A 1 875 ? -12.166 -18.725 -27.854 1.00 57.22 875 GLU A CA 1
ATOM 6843 C C . GLU A 1 875 ? -12.057 -17.674 -28.974 1.00 57.22 875 GLU A C 1
ATOM 6845 O O . GLU A 1 875 ? -12.735 -17.789 -29.992 1.00 57.22 875 GLU A O 1
ATOM 6850 N N . LYS A 1 876 ? -11.204 -16.655 -28.806 1.00 61.28 876 LYS A N 1
ATOM 6851 C CA . LYS A 1 876 ? -11.043 -15.539 -29.750 1.00 61.28 876 LYS A CA 1
ATOM 6852 C C . LYS A 1 876 ? -9.725 -15.528 -30.531 1.00 61.28 876 LYS A C 1
ATOM 6854 O O . LYS A 1 876 ? -9.458 -14.529 -31.196 1.00 61.28 876 LYS A O 1
ATOM 6859 N N . GLN A 1 877 ? -8.913 -16.592 -30.459 1.00 75.75 877 GLN A N 1
ATOM 6860 C CA . GLN A 1 877 ? -7.564 -16.651 -31.053 1.00 75.75 877 GLN A CA 1
ATOM 6861 C C . GLN A 1 877 ? -6.772 -15.352 -30.800 1.00 75.75 877 GLN A C 1
ATOM 6863 O O . GLN A 1 877 ? -6.662 -14.478 -31.661 1.00 75.75 877 GLN A O 1
ATOM 6868 N N . GLY A 1 878 ? -6.266 -15.186 -29.577 1.00 86.31 878 GLY A N 1
ATOM 6869 C CA . GLY A 1 878 ? -5.510 -13.995 -29.180 1.00 86.31 878 GLY A CA 1
ATOM 6870 C C . GLY A 1 878 ? -4.279 -14.306 -28.338 1.00 86.31 878 GLY A C 1
ATOM 6871 O O . GLY A 1 878 ? -4.121 -15.418 -27.829 1.00 86.31 878 GLY A O 1
ATOM 6872 N N . ILE A 1 879 ? -3.429 -13.296 -28.168 1.00 92.81 879 ILE A N 1
ATOM 6873 C CA . ILE A 1 879 ? -2.210 -13.342 -27.350 1.00 92.81 879 ILE A CA 1
ATOM 6874 C C . ILE A 1 879 ? -2.117 -12.115 -26.445 1.00 92.81 879 ILE A C 1
ATOM 6876 O O . ILE A 1 879 ? -2.753 -11.086 -26.697 1.00 92.81 879 ILE A O 1
ATOM 6880 N N . LEU A 1 880 ? -1.298 -12.213 -25.399 1.00 93.81 880 LEU A N 1
ATOM 6881 C CA . LEU A 1 880 ? -0.760 -11.011 -24.772 1.00 93.81 880 LEU A CA 1
ATOM 6882 C C . LEU A 1 880 ? 0.371 -10.469 -25.645 1.00 93.81 880 LEU A C 1
ATOM 6884 O O . LEU A 1 880 ? 1.221 -11.232 -26.088 1.00 93.81 880 LEU A O 1
ATOM 6888 N N . TYR A 1 881 ? 0.383 -9.167 -25.891 1.00 95.31 881 TYR A N 1
ATOM 6889 C CA . TYR A 1 881 ? 1.329 -8.506 -26.778 1.00 95.31 881 TYR A CA 1
ATOM 6890 C C . TYR A 1 881 ? 1.781 -7.170 -26.194 1.00 95.31 881 TYR A C 1
ATOM 6892 O O . TYR A 1 881 ? 0.957 -6.380 -25.730 1.00 95.31 881 TYR A O 1
ATOM 6900 N N . THR A 1 882 ? 3.080 -6.891 -26.239 1.00 96.31 882 THR A N 1
ATOM 6901 C CA . THR A 1 882 ? 3.629 -5.585 -25.866 1.00 96.31 882 THR A CA 1
ATOM 6902 C C . THR A 1 882 ? 4.923 -5.296 -26.623 1.00 96.31 882 THR A C 1
ATOM 6904 O O . THR A 1 882 ? 5.530 -6.179 -27.230 1.00 96.31 882 THR A O 1
ATOM 6907 N N . GLU A 1 883 ? 5.370 -4.049 -26.566 1.00 94.31 883 GLU A N 1
ATOM 6908 C CA . GLU A 1 883 ? 6.604 -3.592 -27.192 1.00 94.31 883 GLU A CA 1
ATOM 6909 C C . GLU A 1 883 ? 7.314 -2.575 -26.297 1.00 94.31 883 GLU A C 1
ATOM 6911 O O . GLU A 1 883 ? 6.677 -1.823 -25.560 1.00 94.31 883 GLU A O 1
ATOM 6916 N N . ALA A 1 884 ? 8.642 -2.548 -26.353 1.00 93.62 884 ALA A N 1
ATOM 6917 C CA . ALA A 1 884 ? 9.452 -1.582 -25.621 1.00 93.62 884 ALA A CA 1
ATOM 6918 C C . ALA A 1 884 ? 10.684 -1.190 -26.438 1.00 93.62 884 ALA A C 1
ATOM 6920 O O . ALA A 1 884 ? 11.176 -1.976 -27.250 1.00 93.62 884 ALA A O 1
ATOM 6921 N N . ASN A 1 885 ? 11.189 0.022 -26.213 1.00 88.88 885 ASN A N 1
ATOM 6922 C CA . ASN A 1 885 ? 12.483 0.421 -26.756 1.00 88.88 885 ASN A CA 1
ATOM 6923 C C . ASN A 1 885 ? 13.606 -0.197 -25.917 1.00 88.88 885 ASN A C 1
ATOM 6925 O O . ASN A 1 885 ? 13.500 -0.302 -24.690 1.00 88.88 885 ASN A O 1
ATOM 6929 N N . VAL A 1 886 ? 14.688 -0.586 -26.583 1.00 89.50 886 VAL A N 1
ATOM 6930 C CA . VAL A 1 886 ? 15.938 -0.978 -25.934 1.00 89.50 886 VAL A CA 1
ATOM 6931 C C . VAL A 1 886 ? 16.964 0.102 -26.233 1.00 89.50 886 VAL A C 1
ATOM 6933 O O . VAL A 1 886 ? 17.407 0.214 -27.369 1.00 89.50 886 VAL A O 1
ATOM 6936 N N . ASP A 1 887 ? 17.308 0.908 -25.231 1.00 85.12 887 ASP A N 1
ATOM 6937 C CA . ASP A 1 887 ? 18.195 2.055 -25.426 1.00 85.12 887 ASP A CA 1
ATOM 6938 C C . ASP A 1 887 ? 19.673 1.645 -25.327 1.00 85.12 887 ASP A C 1
ATOM 6940 O O . ASP A 1 887 ? 20.101 0.984 -24.373 1.00 85.12 887 ASP A O 1
ATOM 6944 N N . TYR A 1 888 ? 20.447 2.082 -26.315 1.00 81.94 888 TYR A N 1
ATOM 6945 C CA . TYR A 1 888 ? 21.896 1.961 -26.418 1.00 81.94 888 TYR A CA 1
ATOM 6946 C C . TYR A 1 888 ? 22.537 3.353 -26.430 1.00 81.94 888 TYR A C 1
ATOM 6948 O O . TYR A 1 888 ? 21.901 4.363 -26.733 1.00 81.94 888 TYR A O 1
ATOM 6956 N N . ASN A 1 889 ? 23.827 3.428 -26.122 1.00 78.88 889 ASN A N 1
ATOM 6957 C CA . ASN A 1 889 ? 24.579 4.668 -26.252 1.00 78.88 889 ASN A CA 1
ATOM 6958 C C . ASN A 1 889 ? 24.986 4.870 -27.716 1.00 78.88 889 ASN A C 1
ATOM 6960 O O . ASN A 1 889 ? 25.539 3.966 -28.340 1.00 78.88 889 ASN A O 1
ATOM 6964 N N . ILE A 1 890 ? 24.781 6.072 -28.261 1.00 68.75 890 ILE A N 1
ATOM 6965 C CA . ILE A 1 890 ? 25.323 6.425 -29.581 1.00 68.75 890 ILE A CA 1
ATOM 6966 C C . ILE A 1 890 ? 26.862 6.450 -29.479 1.00 68.75 890 ILE A C 1
ATOM 6968 O O . ILE A 1 890 ? 27.385 7.209 -28.655 1.00 68.75 890 ILE A O 1
ATOM 6972 N N . PRO A 1 891 ? 27.602 5.675 -30.297 1.00 63.66 891 PRO A N 1
ATOM 6973 C CA . PRO A 1 891 ? 29.063 5.699 -30.295 1.00 63.66 891 PRO A CA 1
ATOM 6974 C C . PRO A 1 891 ? 29.598 7.110 -30.588 1.00 63.66 891 PRO A C 1
ATOM 6976 O O . PRO A 1 891 ? 29.160 7.774 -31.526 1.00 63.66 891 PRO A O 1
ATOM 6979 N N . THR A 1 892 ? 30.555 7.598 -29.796 1.00 50.88 892 THR A N 1
ATOM 6980 C CA . THR A 1 892 ? 31.044 8.992 -29.864 1.00 50.88 892 THR A CA 1
ATOM 6981 C C . THR A 1 892 ? 32.042 9.258 -30.997 1.00 50.88 892 THR A C 1
ATOM 6983 O O . THR A 1 892 ? 32.281 10.419 -31.332 1.00 50.88 892 THR A O 1
ATOM 6986 N N . ALA A 1 893 ? 32.585 8.208 -31.620 1.00 49.50 893 ALA A N 1
ATOM 6987 C CA . ALA A 1 893 ? 33.615 8.266 -32.659 1.00 49.50 893 ALA A CA 1
ATOM 6988 C C . ALA A 1 893 ? 33.082 7.911 -34.063 1.00 49.50 893 ALA A C 1
ATOM 6990 O O . ALA A 1 893 ? 33.710 7.144 -34.791 1.00 49.50 893 ALA A O 1
ATOM 6991 N N . VAL A 1 894 ? 31.920 8.443 -34.464 1.00 52.66 894 VAL A N 1
ATOM 6992 C CA . VAL A 1 894 ? 31.447 8.282 -35.852 1.00 52.66 894 VAL A CA 1
ATOM 6993 C C . VAL A 1 894 ? 32.194 9.274 -36.747 1.00 52.66 894 VAL A C 1
ATOM 6995 O O . VAL A 1 894 ? 31.882 10.466 -36.763 1.00 52.66 894 VAL A O 1
ATOM 6998 N N . SER A 1 895 ? 33.210 8.800 -37.467 1.00 55.09 895 SER A N 1
ATOM 6999 C CA . SER A 1 895 ? 33.816 9.546 -38.570 1.00 55.09 895 SER A CA 1
ATOM 7000 C C . SER A 1 895 ? 32.975 9.388 -39.838 1.00 55.09 895 SER A C 1
ATOM 7002 O O . SER A 1 895 ? 32.267 8.393 -40.027 1.00 55.09 895 SER A O 1
ATOM 7004 N N . ALA A 1 896 ? 33.042 10.390 -40.717 1.00 63.91 896 ALA A N 1
ATOM 7005 C CA . ALA A 1 896 ? 32.550 10.205 -42.071 1.00 63.91 896 ALA A CA 1
ATOM 7006 C C . ALA A 1 896 ? 33.467 9.198 -42.775 1.00 63.91 896 ALA A C 1
ATOM 7008 O O . ALA A 1 896 ? 34.684 9.399 -42.800 1.00 63.91 896 ALA A O 1
ATOM 7009 N N . GLY A 1 897 ? 32.912 8.112 -43.301 1.00 69.31 897 GLY A N 1
ATOM 7010 C CA . GLY A 1 897 ? 33.731 7.036 -43.845 1.00 69.31 897 GLY A CA 1
ATOM 7011 C C . GLY A 1 897 ? 32.914 5.922 -44.471 1.00 69.31 897 GLY A C 1
ATOM 7012 O O . GLY A 1 897 ? 31.730 5.763 -44.183 1.00 69.31 897 GLY A O 1
ATOM 7013 N N . PHE A 1 898 ? 33.573 5.165 -45.340 1.00 76.94 898 PHE A N 1
ATOM 7014 C CA . PHE A 1 898 ? 33.022 3.982 -45.982 1.00 76.94 898 PHE A CA 1
ATOM 7015 C C . PHE A 1 898 ? 33.677 2.735 -45.394 1.00 76.94 898 PHE A C 1
ATOM 7017 O O . PHE A 1 898 ? 34.896 2.701 -45.218 1.00 76.94 898 PHE A O 1
ATOM 7024 N N . VAL A 1 899 ? 32.879 1.715 -45.096 1.00 74.38 899 VAL A N 1
ATOM 7025 C CA . VAL A 1 899 ? 33.356 0.406 -44.655 1.00 74.38 899 VAL A CA 1
ATOM 7026 C C . VAL A 1 899 ? 32.686 -0.689 -45.476 1.00 74.38 899 VAL A C 1
ATOM 7028 O O . VAL A 1 899 ? 31.490 -0.629 -45.747 1.00 74.38 899 VAL A O 1
ATOM 7031 N N . ASN A 1 900 ? 33.466 -1.701 -45.842 1.00 79.38 900 ASN A N 1
ATOM 7032 C CA . ASN A 1 900 ? 32.986 -2.945 -46.431 1.00 79.38 900 ASN A CA 1
ATOM 7033 C C . ASN A 1 900 ? 33.188 -4.057 -45.398 1.00 79.38 900 ASN A C 1
ATOM 7035 O O . ASN A 1 900 ? 34.245 -4.124 -44.764 1.00 79.38 900 ASN A O 1
ATOM 7039 N N . ARG A 1 901 ? 32.168 -4.883 -45.182 1.00 77.94 901 ARG A N 1
ATOM 7040 C CA . ARG A 1 901 ? 32.224 -6.040 -44.287 1.00 77.94 901 ARG A CA 1
ATOM 7041 C C . ARG A 1 901 ? 31.601 -7.247 -44.962 1.00 77.94 901 ARG A C 1
ATOM 7043 O O . ARG A 1 901 ? 30.600 -7.094 -45.649 1.00 77.94 901 ARG A O 1
ATOM 7050 N N . ILE A 1 902 ? 32.131 -8.436 -44.707 1.00 78.19 902 ILE A N 1
ATOM 7051 C CA . ILE A 1 902 ? 31.617 -9.682 -45.288 1.00 78.19 902 ILE A CA 1
ATOM 7052 C C . ILE A 1 902 ? 30.969 -10.538 -44.199 1.00 78.19 902 ILE A C 1
ATOM 7054 O O . ILE A 1 902 ? 31.479 -10.611 -43.080 1.00 78.19 902 ILE A O 1
ATOM 7058 N N . SER A 1 903 ? 29.846 -11.172 -44.538 1.00 76.94 903 SER A N 1
ATOM 7059 C CA . SER A 1 903 ? 29.218 -12.261 -43.783 1.00 76.94 903 SER A CA 1
ATOM 7060 C C . SER A 1 903 ? 29.110 -13.507 -44.667 1.00 76.94 903 SER A C 1
ATOM 7062 O O . SER A 1 903 ? 28.970 -13.386 -45.881 1.00 76.94 903 SER A O 1
ATOM 7064 N N . THR A 1 904 ? 29.195 -14.692 -44.067 1.00 79.25 904 THR A N 1
ATOM 7065 C CA . THR A 1 904 ? 29.154 -16.014 -44.730 1.00 79.25 904 THR A CA 1
ATOM 7066 C C . THR A 1 904 ? 28.185 -16.938 -43.986 1.00 79.25 904 THR A C 1
ATOM 7068 O O . THR A 1 904 ? 27.809 -16.631 -42.848 1.00 79.25 904 THR A O 1
ATOM 7071 N N . GLU A 1 905 ? 27.796 -18.093 -44.541 1.00 75.44 905 GLU A N 1
ATOM 7072 C CA . GLU A 1 905 ? 26.955 -19.030 -43.775 1.00 75.44 905 GLU A CA 1
ATOM 7073 C C . GLU A 1 905 ? 27.686 -19.590 -42.544 1.00 75.44 905 GLU A C 1
ATOM 7075 O O . GLU A 1 905 ? 27.066 -19.798 -41.493 1.00 75.44 905 GLU A O 1
ATOM 7080 N N . ILE A 1 906 ? 29.007 -19.780 -42.652 1.00 70.81 906 ILE A N 1
ATOM 7081 C CA . ILE A 1 906 ? 29.869 -20.296 -41.579 1.00 70.81 906 ILE A CA 1
ATOM 7082 C C . ILE A 1 906 ? 30.080 -19.245 -40.480 1.00 70.81 906 ILE A C 1
ATOM 7084 O O . ILE A 1 906 ? 29.997 -19.552 -39.287 1.00 70.81 906 ILE A O 1
ATOM 7088 N N . LYS A 1 907 ? 30.361 -17.996 -40.865 1.00 69.81 907 LYS A N 1
ATOM 7089 C CA . LYS A 1 907 ? 30.500 -16.846 -39.962 1.00 69.81 907 LYS A CA 1
ATOM 7090 C C . LYS A 1 907 ? 29.476 -15.783 -40.336 1.00 69.81 907 LYS A C 1
ATOM 7092 O O . LYS A 1 907 ? 29.738 -14.937 -41.187 1.00 69.81 907 LYS A O 1
ATOM 7097 N N . LYS A 1 908 ? 28.341 -15.806 -39.634 1.00 67.38 908 LYS A N 1
ATOM 7098 C CA . LYS A 1 908 ? 27.204 -14.904 -39.878 1.00 67.38 908 LYS A CA 1
ATOM 7099 C C . LYS A 1 908 ? 27.421 -13.459 -39.407 1.00 67.38 908 LYS A C 1
ATOM 7101 O O . LYS A 1 908 ? 26.587 -12.597 -39.675 1.00 67.38 908 LYS A O 1
ATOM 7106 N N . GLU A 1 909 ? 28.508 -13.184 -38.686 1.00 66.06 909 GLU A N 1
ATOM 7107 C CA . GLU A 1 909 ? 28.862 -11.826 -38.265 1.00 66.06 909 GLU A CA 1
ATOM 7108 C C . GLU A 1 909 ? 29.486 -11.038 -39.427 1.00 66.06 909 GLU A C 1
ATOM 7110 O O . GLU A 1 909 ? 30.403 -11.524 -40.082 1.00 66.06 909 GLU A O 1
ATOM 7115 N N . TYR A 1 910 ? 29.051 -9.790 -39.632 1.00 71.62 910 TYR A N 1
ATOM 7116 C CA . TYR A 1 910 ? 29.686 -8.876 -40.587 1.00 71.62 910 TYR A CA 1
ATOM 7117 C C . TYR A 1 910 ? 31.018 -8.358 -40.038 1.00 71.62 910 TYR A C 1
ATOM 7119 O O . TYR A 1 910 ? 31.038 -7.459 -39.187 1.00 71.62 910 TYR A O 1
ATOM 7127 N N . ILE A 1 911 ? 32.126 -8.886 -40.560 1.00 66.94 911 ILE A N 1
ATOM 7128 C CA . ILE A 1 911 ? 33.490 -8.551 -40.125 1.00 66.94 911 ILE A CA 1
ATOM 7129 C C . ILE A 1 911 ? 34.277 -7.788 -41.208 1.00 66.94 911 ILE A C 1
ATOM 7131 O O . ILE A 1 911 ? 33.970 -7.927 -42.390 1.00 66.94 911 ILE A O 1
ATOM 7135 N N . PRO A 1 912 ? 35.296 -6.978 -40.846 1.00 64.50 912 PRO A N 1
ATOM 7136 C CA . PRO A 1 912 ? 36.109 -6.217 -41.810 1.00 64.50 912 PRO A CA 1
ATOM 7137 C C . PRO A 1 912 ? 37.073 -7.061 -42.664 1.00 64.50 912 PRO A C 1
ATOM 7139 O O . PRO A 1 912 ? 37.794 -6.507 -43.489 1.00 64.50 912 PRO A O 1
ATOM 7142 N N . GLU A 1 913 ? 37.156 -8.372 -42.430 1.00 65.19 913 GLU A N 1
ATOM 7143 C CA . GLU A 1 913 ? 38.094 -9.260 -43.117 1.00 65.19 913 GLU A CA 1
ATOM 7144 C C . GLU A 1 913 ? 37.452 -9.878 -44.365 1.00 65.19 913 GLU A C 1
ATOM 7146 O O . GLU A 1 913 ? 36.409 -10.528 -44.283 1.00 65.19 913 GLU A O 1
ATOM 7151 N N . ASN A 1 914 ? 38.108 -9.726 -45.519 1.00 57.69 914 ASN A N 1
ATOM 7152 C CA . ASN A 1 914 ? 37.691 -10.349 -46.775 1.00 57.69 914 ASN A CA 1
ATOM 7153 C C . ASN A 1 914 ? 38.143 -11.817 -46.830 1.00 57.69 914 ASN A C 1
ATOM 7155 O O . ASN A 1 914 ? 39.110 -12.146 -47.517 1.00 57.69 914 ASN A O 1
ATOM 7159 N N . VAL A 1 915 ? 37.471 -12.700 -46.089 1.00 60.03 915 VAL A N 1
ATOM 7160 C CA . VAL A 1 915 ? 37.703 -14.152 -46.163 1.00 60.03 915 VAL A CA 1
ATOM 7161 C C . VAL A 1 915 ? 36.431 -14.827 -46.665 1.00 60.03 915 VAL A C 1
ATOM 7163 O O . VAL A 1 915 ? 35.487 -15.011 -45.904 1.00 60.03 915 VAL A O 1
ATOM 7166 N N . SER A 1 916 ? 36.406 -15.194 -47.946 1.00 60.38 916 SER A N 1
ATOM 7167 C CA . SER A 1 916 ? 35.380 -16.067 -48.527 1.00 60.38 916 SER A CA 1
ATOM 7168 C C . SER A 1 916 ? 35.925 -17.488 -48.671 1.00 60.38 916 SER A C 1
ATOM 7170 O O . SER A 1 916 ? 37.067 -17.695 -49.091 1.00 60.38 916 SER A O 1
ATOM 7172 N N . TYR A 1 917 ? 35.123 -18.482 -48.287 1.00 65.69 917 TYR A N 1
ATOM 7173 C CA . TYR A 1 917 ? 35.459 -19.895 -48.456 1.00 65.69 917 TYR A CA 1
ATOM 7174 C C . TYR A 1 917 ? 34.910 -20.376 -49.799 1.00 65.69 917 TYR A C 1
ATOM 7176 O O . TYR A 1 917 ? 33.786 -20.047 -50.167 1.00 65.69 917 TYR A O 1
ATOM 7184 N N . ALA A 1 918 ? 35.699 -21.141 -50.556 1.00 62.91 918 ALA A N 1
ATOM 7185 C CA . ALA A 1 918 ? 35.274 -21.627 -51.866 1.00 62.91 918 ALA A CA 1
ATOM 7186 C C . ALA A 1 918 ? 33.969 -22.443 -51.753 1.00 62.91 918 ALA A C 1
ATOM 7188 O O . ALA A 1 918 ? 33.943 -23.476 -51.084 1.00 62.91 918 ALA A O 1
ATOM 7189 N N . GLY A 1 919 ? 32.908 -21.977 -52.420 1.00 68.56 919 GLY A N 1
ATOM 7190 C CA . GLY A 1 919 ? 31.582 -22.605 -52.423 1.00 68.56 919 GLY A CA 1
ATOM 7191 C C . GLY A 1 919 ? 30.629 -22.174 -51.299 1.00 68.56 919 GLY A C 1
ATOM 7192 O O . GLY A 1 919 ? 29.498 -22.649 -51.290 1.00 68.56 919 GLY A O 1
ATOM 7193 N N . ASP A 1 920 ? 31.050 -21.294 -50.384 1.00 77.88 920 ASP A N 1
ATOM 7194 C CA . ASP A 1 920 ? 30.205 -20.716 -49.328 1.00 77.88 920 ASP A CA 1
ATOM 7195 C C . ASP A 1 920 ? 29.591 -19.386 -49.816 1.00 77.88 920 ASP A C 1
ATOM 7197 O O . ASP A 1 920 ? 30.347 -18.489 -50.213 1.00 77.88 920 ASP A O 1
ATOM 7201 N N . PRO A 1 921 ? 28.253 -19.228 -49.827 1.00 79.88 921 PRO A N 1
ATOM 7202 C CA . PRO A 1 921 ? 27.619 -17.948 -50.121 1.00 79.88 921 PRO A CA 1
ATOM 7203 C C . PRO A 1 921 ? 28.090 -16.857 -49.152 1.00 79.88 921 PRO A C 1
ATOM 7205 O O . PRO A 1 921 ? 28.254 -17.088 -47.952 1.00 79.88 921 PRO A O 1
ATOM 7208 N N . TYR A 1 922 ? 28.274 -15.640 -49.660 1.00 80.62 922 TYR A N 1
ATOM 7209 C CA . TYR A 1 922 ? 28.672 -14.496 -48.847 1.00 80.62 922 TYR A CA 1
ATOM 7210 C C . TYR A 1 922 ? 27.904 -13.235 -49.232 1.00 80.62 922 TYR A C 1
ATOM 7212 O O . TYR A 1 922 ? 27.440 -13.086 -50.359 1.00 80.62 922 TYR A O 1
ATOM 7220 N N . VAL A 1 923 ? 27.781 -12.326 -48.267 1.00 84.31 923 VAL A N 1
ATOM 7221 C CA . VAL A 1 923 ? 27.039 -11.067 -48.385 1.00 84.31 923 VAL A CA 1
ATOM 7222 C C . VAL A 1 923 ? 27.955 -9.916 -47.980 1.00 84.31 923 VAL A C 1
ATOM 7224 O O . VAL A 1 923 ? 28.559 -9.952 -46.902 1.00 84.31 923 VAL A O 1
ATOM 7227 N N . HIS A 1 924 ? 28.047 -8.890 -48.826 1.00 83.62 924 HIS A N 1
ATOM 7228 C CA . HIS A 1 924 ? 28.828 -7.683 -48.564 1.00 83.62 924 HIS A CA 1
ATOM 7229 C C . HIS A 1 924 ? 27.952 -6.598 -47.940 1.00 83.62 924 HIS A C 1
ATOM 7231 O O . HIS A 1 924 ? 27.114 -6.013 -48.606 1.00 83.62 924 HIS A O 1
ATOM 7237 N N . LYS A 1 925 ? 28.207 -6.232 -46.682 1.00 82.38 925 LYS A N 1
ATOM 7238 C CA . LYS A 1 925 ? 27.648 -5.014 -46.088 1.00 82.38 925 LYS A CA 1
ATOM 7239 C C . LYS A 1 925 ? 28.525 -3.815 -46.446 1.00 82.38 925 LYS A C 1
ATOM 7241 O O . LYS A 1 925 ? 29.551 -3.573 -45.803 1.00 82.38 925 LYS A O 1
ATOM 7246 N N . LEU A 1 926 ? 28.097 -3.050 -47.443 1.00 83.88 926 LEU A N 1
ATOM 7247 C CA . LEU A 1 926 ? 28.672 -1.760 -47.818 1.00 83.88 926 LEU A CA 1
ATOM 7248 C C . LEU A 1 926 ? 27.993 -0.655 -47.009 1.00 83.88 926 LEU A C 1
ATOM 7250 O O . LEU A 1 926 ? 26.799 -0.414 -47.173 1.00 83.88 926 LEU A O 1
ATOM 7254 N N . MET A 1 927 ? 28.739 0.021 -46.135 1.00 81.06 927 MET A N 1
ATOM 7255 C CA . MET A 1 927 ? 28.189 1.031 -45.230 1.00 81.06 927 MET A CA 1
ATOM 7256 C C . MET A 1 927 ? 28.932 2.363 -45.337 1.00 81.06 927 MET A C 1
ATOM 7258 O O . MET A 1 927 ? 30.154 2.412 -45.215 1.00 81.06 927 MET A O 1
ATOM 7262 N N . TYR A 1 928 ? 28.189 3.461 -45.480 1.00 83.19 928 TYR A N 1
ATOM 7263 C CA . TYR A 1 928 ? 28.706 4.826 -45.349 1.00 83.19 928 TYR A CA 1
ATOM 7264 C C . TYR A 1 928 ? 28.116 5.504 -44.111 1.00 83.19 928 TYR A C 1
ATOM 7266 O O . TYR A 1 928 ? 26.895 5.548 -43.970 1.00 83.19 928 TYR A O 1
ATOM 7274 N N . SER A 1 929 ? 28.956 6.064 -43.236 1.00 79.31 929 SER A N 1
ATOM 7275 C CA . SER A 1 929 ? 28.541 6.817 -42.041 1.00 79.31 929 SER A CA 1
ATOM 7276 C C . SER A 1 929 ? 28.814 8.317 -42.161 1.00 79.31 929 SER A C 1
ATOM 7278 O O . SER A 1 929 ? 29.757 8.731 -42.831 1.00 79.31 929 SER A O 1
ATOM 7280 N N . THR A 1 930 ? 28.015 9.143 -41.478 1.00 74.44 930 THR A N 1
ATOM 7281 C CA . THR A 1 930 ? 28.172 10.605 -41.393 1.00 74.44 930 THR A CA 1
ATOM 7282 C C . THR A 1 930 ? 28.734 11.044 -40.043 1.00 74.44 930 THR A C 1
ATOM 7284 O O . THR A 1 930 ? 28.369 10.531 -38.983 1.00 74.44 930 THR A O 1
ATOM 7287 N N . ALA A 1 931 ? 29.587 12.069 -40.062 1.00 69.62 931 ALA A N 1
ATOM 7288 C CA . ALA A 1 931 ? 30.056 12.731 -38.848 1.00 69.62 931 ALA A CA 1
ATOM 7289 C C . ALA A 1 931 ? 28.919 13.537 -38.170 1.00 69.62 931 ALA A C 1
ATOM 7291 O O . ALA A 1 931 ? 27.969 13.945 -38.848 1.00 69.62 931 ALA A O 1
ATOM 7292 N N . PRO A 1 932 ? 29.008 13.848 -36.860 1.00 63.78 932 PRO A N 1
ATOM 7293 C CA . PRO A 1 932 ? 27.889 14.416 -36.103 1.00 63.78 932 PRO A CA 1
ATOM 7294 C C . PRO A 1 932 ? 27.299 15.729 -36.621 1.00 63.78 932 PRO A C 1
ATOM 7296 O O . PRO A 1 932 ? 26.091 15.931 -36.548 1.00 63.78 932 PRO A O 1
ATOM 7299 N N . ASN A 1 933 ? 28.138 16.600 -37.183 1.00 70.56 933 ASN A N 1
ATOM 7300 C CA . ASN A 1 933 ? 27.726 17.903 -37.712 1.00 70.56 933 ASN A CA 1
ATOM 7301 C C . ASN A 1 933 ? 27.636 17.917 -39.245 1.00 70.56 933 ASN A C 1
ATOM 7303 O O . ASN A 1 933 ? 27.561 18.987 -39.846 1.00 70.56 933 ASN A O 1
ATOM 7307 N N . SER A 1 934 ? 27.680 16.745 -39.882 1.00 69.62 934 SER A N 1
ATOM 7308 C CA . SER A 1 934 ? 27.571 16.625 -41.334 1.00 69.62 934 SER A CA 1
ATOM 7309 C C . SER A 1 934 ? 26.161 16.218 -41.738 1.00 69.62 934 SER A C 1
ATOM 7311 O O . SER A 1 934 ? 25.493 15.449 -41.052 1.00 69.62 934 SER A O 1
ATOM 7313 N N . LYS A 1 935 ? 25.709 16.763 -42.861 1.00 77.00 935 LYS A N 1
ATOM 7314 C CA . LYS A 1 935 ? 24.537 16.298 -43.594 1.00 77.00 935 LYS A CA 1
ATOM 7315 C C . LYS A 1 935 ? 25.040 16.042 -44.993 1.00 77.00 935 LYS A C 1
ATOM 7317 O O . LYS A 1 935 ? 25.672 16.928 -45.568 1.00 77.00 935 LYS A O 1
ATOM 7322 N N . THR A 1 936 ? 24.775 14.859 -45.512 1.00 78.69 936 THR A N 1
ATOM 7323 C CA . THR A 1 936 ? 25.272 14.482 -46.831 1.00 78.69 936 THR A CA 1
ATOM 7324 C C . THR A 1 936 ? 24.072 14.124 -47.714 1.00 78.69 936 THR A C 1
ATOM 7326 O O . THR A 1 936 ? 23.061 13.601 -47.226 1.00 78.69 936 THR A O 1
ATOM 7329 N N . ALA A 1 937 ? 24.155 14.501 -48.987 1.00 85.19 937 ALA A N 1
ATOM 7330 C CA . ALA A 1 937 ? 23.126 14.345 -50.011 1.00 85.19 937 ALA A CA 1
ATOM 7331 C C . ALA A 1 937 ? 23.752 13.749 -51.278 1.00 85.19 937 ALA A C 1
ATOM 7333 O O . ALA A 1 937 ? 24.964 13.545 -51.331 1.00 85.19 937 ALA A O 1
ATOM 7334 N N . ASP A 1 938 ? 22.920 13.509 -52.288 1.00 83.56 938 ASP A N 1
ATOM 7335 C CA . ASP A 1 938 ? 23.333 13.096 -53.630 1.00 83.56 938 ASP A CA 1
ATOM 7336 C C . ASP A 1 938 ? 24.127 11.776 -53.705 1.00 83.56 938 ASP A C 1
ATOM 7338 O O . ASP A 1 938 ? 25.019 11.621 -54.539 1.00 83.56 938 ASP A O 1
ATOM 7342 N N . TYR A 1 939 ? 23.819 10.800 -52.845 1.00 83.50 939 TYR A N 1
ATOM 7343 C CA . TYR A 1 939 ? 24.568 9.544 -52.861 1.00 83.50 939 TYR A CA 1
ATOM 7344 C C . TYR A 1 939 ? 24.157 8.627 -54.005 1.00 83.50 939 TYR A C 1
ATOM 7346 O O . TYR A 1 939 ? 22.978 8.319 -54.204 1.00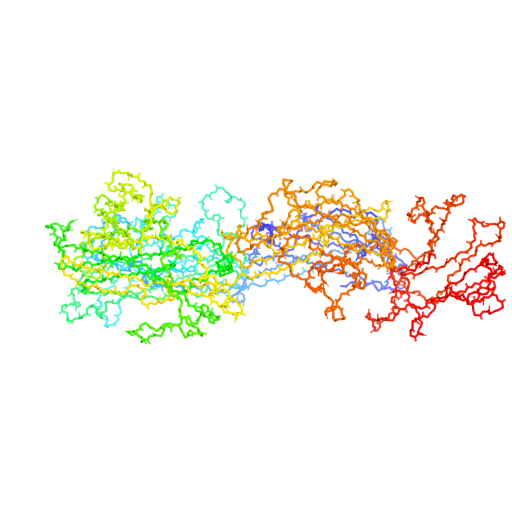 83.50 939 TYR A O 1
ATOM 7354 N N . VAL A 1 940 ? 25.187 8.089 -54.642 1.00 87.31 940 VAL A N 1
ATOM 7355 C CA . VAL A 1 940 ? 25.114 6.876 -55.439 1.00 87.31 940 VAL A CA 1
ATOM 7356 C C . VAL A 1 940 ? 26.261 5.983 -54.984 1.00 87.31 940 VAL A C 1
ATOM 7358 O O . VAL A 1 940 ? 27.416 6.412 -54.970 1.00 87.31 940 VAL A O 1
ATOM 7361 N N . LEU A 1 941 ? 25.936 4.773 -54.539 1.00 87.56 941 LEU A N 1
ATOM 7362 C CA . LEU A 1 941 ? 26.916 3.787 -54.091 1.00 87.56 941 LEU A CA 1
ATOM 7363 C C . LEU A 1 941 ? 27.175 2.805 -55.227 1.00 87.56 941 LEU A C 1
ATOM 7365 O O . LEU A 1 941 ? 26.229 2.205 -55.725 1.00 87.56 941 LEU A O 1
ATOM 7369 N N . TYR A 1 942 ? 28.436 2.661 -55.627 1.00 85.69 942 TYR A N 1
ATOM 7370 C CA . TYR A 1 942 ? 28.853 1.764 -56.701 1.00 85.69 942 TYR A CA 1
ATOM 7371 C C . TYR A 1 942 ? 29.607 0.576 -56.117 1.00 85.69 942 TYR A C 1
ATOM 7373 O O . TYR A 1 942 ? 30.497 0.766 -55.286 1.00 85.69 942 TYR A O 1
ATOM 7381 N N . ASP A 1 943 ? 29.292 -0.619 -56.600 1.00 84.31 943 ASP A N 1
ATOM 7382 C CA . ASP A 1 943 ? 30.080 -1.822 -56.375 1.00 84.31 943 ASP A CA 1
ATOM 7383 C C . ASP A 1 943 ? 30.555 -2.375 -57.722 1.00 84.31 943 ASP A C 1
ATOM 7385 O O . ASP A 1 943 ? 29.749 -2.675 -58.606 1.00 84.31 943 ASP A O 1
ATOM 7389 N N . ILE A 1 944 ? 31.873 -2.455 -57.908 1.00 84.44 944 ILE A N 1
ATOM 7390 C CA . ILE A 1 944 ? 32.483 -2.964 -59.138 1.00 84.44 944 ILE A CA 1
ATOM 7391 C C . ILE A 1 944 ? 32.918 -4.398 -58.861 1.00 84.44 944 ILE A C 1
ATOM 7393 O O . ILE A 1 944 ? 33.992 -4.638 -58.314 1.00 84.44 944 ILE A O 1
ATOM 7397 N N . LEU A 1 945 ? 32.075 -5.338 -59.284 1.00 78.62 945 LEU A N 1
ATOM 7398 C CA . LEU A 1 945 ? 32.209 -6.770 -59.011 1.00 78.62 945 LEU A CA 1
ATOM 7399 C C . LEU A 1 945 ? 33.386 -7.418 -59.758 1.00 78.62 945 LEU A C 1
ATOM 7401 O O . LEU A 1 945 ? 33.823 -8.501 -59.385 1.00 78.62 945 LEU A O 1
ATOM 7405 N N . GLY A 1 946 ? 33.909 -6.758 -60.796 1.00 71.50 946 GLY A N 1
ATOM 7406 C CA . GLY A 1 946 ? 35.025 -7.260 -61.600 1.00 71.50 946 GLY A CA 1
ATOM 7407 C C . GLY A 1 946 ? 34.589 -8.217 -62.712 1.00 71.50 946 GLY A C 1
ATOM 7408 O O . GLY A 1 946 ? 33.399 -8.393 -62.980 1.00 71.50 946 GLY A O 1
ATOM 7409 N N . THR A 1 947 ? 35.568 -8.784 -63.417 1.00 69.38 947 THR A N 1
ATOM 7410 C CA . THR A 1 947 ? 35.329 -9.796 -64.462 1.00 69.38 947 THR A CA 1
ATOM 7411 C C . THR A 1 947 ? 35.219 -11.199 -63.856 1.00 69.38 947 THR A C 1
ATOM 7413 O O . THR A 1 947 ? 35.596 -11.402 -62.706 1.00 69.38 947 THR A O 1
ATOM 7416 N N . GLU A 1 948 ? 34.706 -12.177 -64.612 1.00 68.12 948 GLU A N 1
ATOM 7417 C CA . GLU A 1 948 ? 34.520 -13.565 -64.140 1.00 68.12 948 GLU A CA 1
ATOM 7418 C C . GLU A 1 948 ? 35.816 -14.187 -63.581 1.00 68.12 948 GLU A C 1
ATOM 7420 O O . GLU A 1 948 ? 35.772 -14.938 -62.613 1.00 68.12 948 GLU A O 1
ATOM 7425 N N . GLU A 1 949 ? 36.976 -13.813 -64.127 1.00 69.38 949 GLU A N 1
ATOM 7426 C CA . GLU A 1 949 ? 38.298 -14.288 -63.689 1.00 69.38 949 GLU A CA 1
ATOM 7427 C C . GLU A 1 949 ? 38.775 -13.652 -62.367 1.00 69.38 949 GLU A C 1
ATOM 7429 O O . GLU A 1 949 ? 39.653 -14.196 -61.698 1.00 69.38 949 GLU A O 1
ATOM 7434 N N . GLU A 1 950 ? 38.213 -12.500 -61.986 1.00 67.25 950 GLU A N 1
ATOM 7435 C CA . GLU A 1 950 ? 38.661 -11.672 -60.856 1.00 67.25 950 GLU A CA 1
ATOM 7436 C C . GLU A 1 950 ? 37.722 -11.744 -59.636 1.00 67.25 950 GLU A C 1
ATOM 7438 O O . GLU A 1 950 ? 38.048 -11.180 -58.588 1.00 67.25 950 GLU A O 1
ATOM 744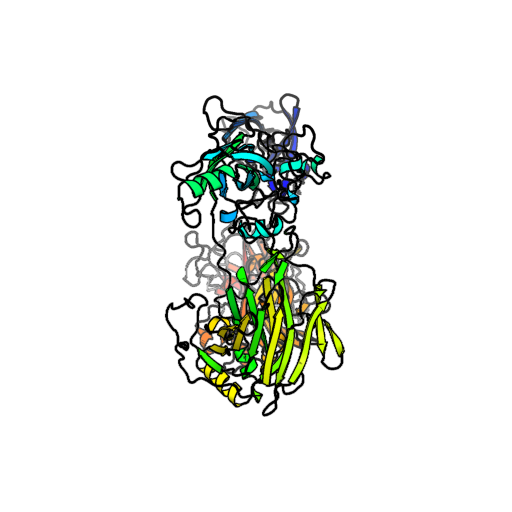3 N N . ARG A 1 951 ? 36.570 -12.424 -59.743 1.00 71.50 951 ARG A N 1
ATOM 7444 C CA . ARG A 1 951 ? 35.531 -12.460 -58.697 1.00 71.50 951 ARG A CA 1
ATOM 7445 C C . ARG A 1 951 ? 35.341 -13.849 -58.089 1.00 71.50 951 ARG A C 1
ATOM 7447 O O . ARG A 1 951 ? 35.408 -14.858 -58.783 1.00 71.50 951 ARG A O 1
ATOM 7454 N N . ASN A 1 952 ? 35.057 -13.908 -56.786 1.00 69.44 952 ASN A N 1
ATOM 7455 C CA . ASN A 1 952 ? 34.853 -15.168 -56.060 1.00 69.44 952 ASN A CA 1
ATOM 7456 C C . ASN A 1 952 ? 33.366 -15.549 -55.948 1.00 69.44 952 ASN A C 1
ATOM 7458 O O . ASN A 1 952 ? 32.906 -15.852 -54.859 1.00 69.44 952 ASN A O 1
ATOM 7462 N N . GLY A 1 953 ? 32.609 -15.506 -57.046 1.00 74.88 953 GLY A N 1
ATOM 7463 C CA . GLY A 1 953 ? 31.164 -15.775 -57.065 1.00 74.88 953 GLY A CA 1
ATOM 7464 C C . GLY A 1 953 ? 30.414 -14.898 -58.069 1.00 74.88 953 GLY A C 1
ATOM 7465 O O . GLY A 1 953 ? 30.961 -13.915 -58.567 1.00 74.88 953 GLY A O 1
ATOM 7466 N N . ASP A 1 954 ? 29.168 -15.255 -58.381 1.00 79.44 954 ASP A N 1
ATOM 7467 C CA . ASP A 1 954 ? 28.293 -14.475 -59.265 1.00 79.44 954 ASP A CA 1
ATOM 7468 C C . ASP A 1 954 ? 27.380 -13.550 -58.447 1.00 79.44 954 ASP A C 1
ATOM 7470 O O . ASP A 1 954 ? 27.028 -13.858 -57.308 1.00 79.44 954 ASP A O 1
ATOM 7474 N N . PHE A 1 955 ? 26.971 -12.422 -59.034 1.00 84.88 955 PHE A N 1
ATOM 7475 C CA . PHE A 1 955 ? 25.965 -11.554 -58.426 1.00 84.88 955 PHE A CA 1
ATOM 7476 C C . PHE A 1 955 ? 24.643 -12.308 -58.234 1.00 84.88 955 PHE A C 1
ATOM 7478 O O . PHE A 1 955 ? 24.155 -12.936 -59.175 1.00 84.88 955 PHE A O 1
ATOM 7485 N N . ASP A 1 956 ? 24.028 -12.186 -57.056 1.00 82.88 956 ASP A N 1
ATOM 7486 C CA . ASP A 1 956 ? 22.702 -12.752 -56.802 1.00 82.88 956 ASP A CA 1
ATOM 7487 C C . ASP A 1 956 ? 21.646 -11.673 -56.541 1.00 82.88 956 ASP A C 1
ATOM 7489 O O . ASP A 1 956 ? 20.711 -11.510 -57.332 1.00 82.88 956 ASP A O 1
ATOM 7493 N N . TYR A 1 957 ? 21.783 -10.908 -55.461 1.00 82.88 957 TYR A N 1
ATOM 7494 C CA . TYR A 1 957 ? 20.817 -9.877 -55.096 1.00 82.88 957 TYR A CA 1
ATOM 7495 C C . TYR A 1 957 ? 21.486 -8.685 -54.409 1.00 82.88 957 TYR A C 1
ATOM 7497 O O . TYR A 1 957 ? 22.649 -8.743 -54.027 1.00 82.88 957 TYR A O 1
ATOM 7505 N N . VAL A 1 958 ? 20.717 -7.602 -54.278 1.00 85.94 958 VAL A N 1
ATOM 7506 C CA . VAL A 1 958 ? 21.024 -6.460 -53.413 1.00 85.94 958 VAL A CA 1
ATOM 7507 C C . VAL A 1 958 ? 19.845 -6.250 -52.478 1.00 85.94 958 VAL A C 1
ATOM 7509 O O . VAL A 1 958 ? 18.701 -6.246 -52.940 1.00 85.94 958 VAL A O 1
ATOM 7512 N N . ASP A 1 959 ? 20.117 -6.028 -51.195 1.00 83.69 959 ASP A N 1
ATOM 7513 C CA . ASP A 1 959 ? 19.107 -5.634 -50.211 1.00 83.69 959 ASP A CA 1
ATOM 7514 C C . ASP A 1 959 ? 19.554 -4.399 -49.407 1.00 83.69 959 ASP A C 1
ATOM 7516 O O . ASP A 1 959 ? 20.733 -4.091 -49.256 1.00 83.69 959 ASP A O 1
ATOM 7520 N N . PHE A 1 960 ? 18.597 -3.627 -48.902 1.00 83.31 960 PHE A N 1
ATOM 7521 C CA . PHE A 1 960 ? 18.853 -2.393 -48.153 1.00 83.31 960 PHE A CA 1
ATOM 7522 C C . PHE A 1 960 ? 17.731 -2.098 -47.133 1.00 83.31 960 PHE A C 1
ATOM 7524 O O . PHE A 1 960 ? 17.100 -1.030 -47.140 1.00 83.31 960 PHE A O 1
ATOM 7531 N N . PRO A 1 961 ? 17.474 -3.026 -46.191 1.00 72.81 961 PRO A N 1
ATOM 7532 C CA . PRO A 1 961 ? 16.305 -2.984 -45.312 1.00 72.81 961 PRO A CA 1
ATOM 7533 C C . PRO A 1 961 ? 16.345 -1.821 -44.310 1.00 72.81 961 PRO A C 1
ATOM 7535 O O . PRO A 1 961 ? 15.293 -1.275 -43.962 1.00 72.81 961 PRO A O 1
ATOM 7538 N N . ALA A 1 962 ? 17.542 -1.410 -43.872 1.00 74.50 962 ALA A N 1
ATOM 7539 C CA . ALA A 1 962 ? 17.742 -0.246 -43.008 1.00 74.50 962 ALA A CA 1
ATOM 7540 C C . ALA A 1 962 ? 17.480 1.068 -43.767 1.00 74.50 962 ALA A C 1
ATOM 7542 O O . ALA A 1 962 ? 16.769 1.950 -43.279 1.00 74.50 962 ALA A O 1
ATOM 7543 N N . LEU A 1 963 ? 17.980 1.169 -45.003 1.00 83.06 963 LEU A N 1
ATOM 7544 C CA . LEU A 1 963 ? 17.864 2.355 -45.852 1.00 83.06 963 LEU A CA 1
ATOM 7545 C C . LEU A 1 963 ? 16.409 2.697 -46.195 1.00 83.06 963 LEU A C 1
ATOM 7547 O O . LEU A 1 963 ? 16.023 3.858 -46.101 1.00 83.06 963 LEU A O 1
ATOM 7551 N N . LEU A 1 964 ? 15.568 1.709 -46.517 1.00 84.12 964 LEU A N 1
ATOM 7552 C CA . LEU A 1 964 ? 14.146 1.938 -46.842 1.00 84.12 964 LEU A CA 1
ATOM 7553 C C . LEU A 1 964 ? 13.355 2.595 -45.702 1.00 84.12 964 LEU A C 1
ATOM 7555 O O . LEU A 1 964 ? 12.317 3.227 -45.938 1.00 84.12 964 LEU A O 1
ATOM 7559 N N . ARG A 1 965 ? 13.841 2.434 -44.465 1.00 78.50 965 ARG A N 1
ATOM 7560 C CA . ARG A 1 965 ? 13.260 2.989 -43.237 1.00 78.50 965 ARG A CA 1
ATOM 7561 C C . ARG A 1 965 ? 13.908 4.320 -42.839 1.00 78.50 965 ARG A C 1
ATOM 7563 O O . ARG A 1 965 ? 13.386 4.999 -41.952 1.00 78.50 965 ARG A O 1
ATOM 7570 N N . LYS A 1 966 ? 15.018 4.724 -43.477 1.00 84.19 966 LYS A N 1
ATOM 7571 C CA . LYS A 1 966 ? 15.717 5.977 -43.166 1.00 84.19 966 LYS A CA 1
ATOM 7572 C C . LYS A 1 966 ? 14.890 7.175 -43.588 1.00 84.19 966 LYS A C 1
ATOM 7574 O O . LYS A 1 966 ? 14.598 7.367 -44.766 1.00 84.19 966 LYS A O 1
ATOM 7579 N N . LYS A 1 967 ? 14.564 8.007 -42.604 1.00 85.44 967 LYS A N 1
ATOM 7580 C CA . LYS A 1 967 ? 13.921 9.302 -42.809 1.00 85.44 967 LYS A CA 1
ATOM 7581 C C . LYS A 1 967 ? 14.925 10.302 -43.364 1.00 85.44 967 LYS A C 1
ATOM 7583 O O . LYS A 1 967 ? 16.073 10.328 -42.920 1.00 85.44 967 LYS A O 1
ATOM 7588 N N . THR A 1 968 ? 14.474 11.127 -44.303 1.00 87.75 968 THR A N 1
ATOM 7589 C CA . THR A 1 968 ? 15.263 12.278 -44.754 1.00 87.75 968 THR A CA 1
ATOM 7590 C C . THR A 1 968 ? 15.391 13.298 -43.621 1.00 87.75 968 THR A C 1
ATOM 7592 O O . THR A 1 968 ? 14.477 13.464 -42.811 1.00 87.75 968 THR A O 1
ATOM 7595 N N . TYR A 1 969 ? 16.525 13.983 -43.537 1.00 85.25 969 TYR A N 1
ATOM 7596 C CA . TYR A 1 969 ? 16.678 15.125 -42.650 1.00 85.25 969 TYR A CA 1
ATOM 7597 C C . TYR A 1 969 ? 15.878 16.318 -43.190 1.00 85.25 969 TYR A C 1
ATOM 7599 O O . TYR A 1 969 ? 16.104 16.769 -44.311 1.00 85.25 969 TYR A O 1
ATOM 7607 N N . ASP A 1 970 ? 15.004 16.876 -42.352 1.00 80.12 970 ASP A N 1
ATOM 7608 C CA . ASP A 1 970 ? 14.272 18.112 -42.625 1.00 80.12 970 ASP A CA 1
ATOM 7609 C C . ASP A 1 970 ? 14.470 19.089 -41.454 1.00 80.12 970 ASP A C 1
ATOM 7611 O O . ASP A 1 970 ? 14.132 18.796 -40.304 1.00 80.12 970 ASP A O 1
ATOM 7615 N N . ALA A 1 971 ? 15.041 20.262 -41.748 1.00 76.50 971 ALA A N 1
ATOM 7616 C CA . ALA A 1 971 ? 15.310 21.306 -40.759 1.00 76.50 971 ALA A CA 1
ATOM 7617 C C . ALA A 1 971 ? 14.031 21.942 -40.183 1.00 76.50 971 ALA A C 1
ATOM 7619 O O . ALA A 1 971 ? 14.074 22.515 -39.094 1.00 76.50 971 ALA A O 1
ATOM 7620 N N . HIS A 1 972 ? 12.910 21.845 -40.899 1.00 78.81 972 HIS A N 1
ATOM 7621 C CA . HIS A 1 972 ? 11.621 22.426 -40.533 1.00 78.81 972 HIS A CA 1
ATOM 7622 C C . HIS A 1 972 ? 10.625 21.385 -40.008 1.00 78.81 972 HIS A C 1
ATOM 7624 O O . HIS A 1 972 ? 9.627 21.757 -39.391 1.00 78.81 972 HIS A O 1
ATOM 7630 N N . ASN A 1 973 ? 10.899 20.091 -40.199 1.00 75.75 973 ASN A N 1
ATOM 7631 C CA . ASN A 1 973 ? 10.057 19.006 -39.709 1.00 75.75 973 ASN A CA 1
ATOM 7632 C C . ASN A 1 973 ? 10.875 17.783 -39.266 1.00 75.75 973 ASN A C 1
ATOM 7634 O O . ASN A 1 973 ? 10.986 16.782 -39.975 1.00 75.75 973 ASN A O 1
ATOM 7638 N N . ALA A 1 974 ? 11.355 17.812 -38.021 1.00 69.25 974 ALA A N 1
ATOM 7639 C CA . ALA A 1 974 ? 12.052 16.681 -37.401 1.00 69.25 974 ALA A CA 1
ATOM 7640 C C . ALA A 1 974 ? 11.217 15.377 -37.344 1.00 69.25 974 ALA A C 1
ATOM 7642 O O . ALA A 1 974 ? 11.770 14.301 -37.129 1.00 69.25 974 ALA A O 1
ATOM 7643 N N . ASN A 1 975 ? 9.896 15.456 -37.557 1.00 73.31 975 ASN A N 1
ATOM 7644 C CA . ASN A 1 975 ? 8.967 14.326 -37.546 1.00 73.31 975 ASN A CA 1
ATOM 7645 C C . ASN A 1 975 ? 8.545 13.870 -38.949 1.00 73.31 975 ASN A C 1
ATOM 7647 O O . ASN A 1 975 ? 7.536 13.168 -39.081 1.00 73.31 975 ASN A O 1
ATOM 7651 N N . THR A 1 976 ? 9.283 14.252 -39.996 1.00 80.25 976 THR A N 1
ATOM 7652 C CA . THR A 1 976 ? 8.993 13.788 -41.354 1.00 80.25 976 THR A CA 1
ATOM 7653 C C . THR A 1 976 ? 8.853 12.261 -41.406 1.00 80.25 976 THR A C 1
ATOM 7655 O O . THR A 1 976 ? 9.587 11.506 -40.759 1.00 80.25 976 THR A O 1
ATOM 7658 N N . LYS A 1 977 ? 7.838 11.799 -42.141 1.00 83.25 977 LYS A N 1
ATOM 7659 C CA . LYS A 1 977 ? 7.607 10.376 -42.426 1.00 83.25 977 LYS A CA 1
ATOM 7660 C C . LYS A 1 977 ? 8.165 9.972 -43.789 1.00 83.25 977 LYS A C 1
ATOM 7662 O O . LYS A 1 977 ? 8.014 8.817 -44.171 1.00 83.25 977 LYS A O 1
ATOM 7667 N N . ASP A 1 978 ? 8.765 10.914 -44.514 1.00 89.56 978 ASP A N 1
ATOM 7668 C CA . ASP A 1 978 ? 9.320 10.654 -45.832 1.00 89.56 978 ASP A CA 1
ATOM 7669 C C . ASP A 1 978 ? 10.668 9.939 -45.713 1.00 89.56 978 ASP A C 1
ATOM 7671 O O . ASP A 1 978 ? 11.554 10.370 -44.965 1.00 89.56 978 ASP A O 1
ATOM 7675 N N . THR A 1 979 ? 10.802 8.820 -46.419 1.00 89.69 979 THR A N 1
ATOM 7676 C CA . THR A 1 979 ? 11.962 7.927 -46.333 1.00 89.69 979 THR A CA 1
ATOM 7677 C C . THR A 1 979 ? 12.690 7.818 -47.666 1.00 89.69 979 THR A C 1
ATOM 7679 O O . THR A 1 979 ? 12.155 8.209 -48.706 1.00 89.69 979 THR A O 1
ATOM 7682 N N . ALA A 1 980 ? 13.921 7.304 -47.644 1.00 89.19 980 ALA A N 1
ATOM 7683 C CA . ALA A 1 980 ? 14.705 7.062 -48.853 1.00 89.19 980 ALA A CA 1
ATOM 7684 C C . ALA A 1 980 ? 13.959 6.156 -49.854 1.00 89.19 980 ALA A C 1
ATOM 7686 O O . ALA A 1 980 ? 13.250 5.221 -49.463 1.00 89.19 980 ALA A O 1
ATOM 7687 N N . ALA A 1 981 ? 14.150 6.425 -51.147 1.00 91.38 981 ALA A N 1
ATOM 7688 C CA . ALA A 1 981 ? 13.660 5.614 -52.259 1.00 91.38 981 ALA A CA 1
ATOM 7689 C C . ALA A 1 981 ? 14.839 5.142 -53.134 1.00 91.38 981 ALA A C 1
ATOM 7691 O O . ALA A 1 981 ? 15.039 5.686 -54.220 1.00 91.38 981 ALA A O 1
ATOM 7692 N N . PRO A 1 982 ? 15.642 4.169 -52.654 1.00 91.00 982 PRO A N 1
ATOM 7693 C CA . PRO A 1 982 ? 16.739 3.590 -53.425 1.00 91.00 982 PRO A CA 1
ATOM 7694 C C . PRO A 1 982 ? 16.278 3.028 -54.774 1.00 91.00 982 PRO A C 1
ATOM 7696 O O . PRO A 1 982 ? 15.250 2.352 -54.853 1.00 91.00 982 PRO A O 1
ATOM 7699 N N . VAL A 1 983 ? 17.079 3.250 -55.816 1.00 91.25 983 VAL A N 1
ATOM 7700 C CA . VAL A 1 983 ? 16.938 2.623 -57.136 1.00 91.25 983 VAL A CA 1
ATOM 7701 C C . VAL A 1 983 ? 18.231 1.895 -57.480 1.00 91.25 983 VAL A C 1
ATOM 7703 O O . VAL A 1 983 ? 19.306 2.487 -57.444 1.00 91.25 983 VAL A O 1
ATOM 7706 N N . VAL A 1 984 ? 18.124 0.612 -57.820 1.00 91.25 984 VAL A N 1
ATOM 7707 C CA . VAL A 1 984 ? 19.272 -0.214 -58.205 1.00 91.25 984 VAL A CA 1
ATOM 7708 C C . VAL A 1 984 ? 19.454 -0.171 -59.718 1.00 91.25 984 VAL A C 1
ATOM 7710 O O . VAL A 1 984 ? 18.487 -0.302 -60.470 1.00 91.25 984 VAL A O 1
ATOM 7713 N N . TYR A 1 985 ? 20.697 -0.024 -60.157 1.00 92.38 985 TYR A N 1
ATOM 7714 C CA . TYR A 1 985 ? 21.136 -0.134 -61.541 1.00 92.38 985 TYR A CA 1
ATOM 7715 C C . TYR A 1 985 ? 22.234 -1.191 -61.648 1.00 92.38 985 TYR A C 1
ATOM 7717 O O . TYR A 1 985 ? 23.011 -1.385 -60.715 1.00 92.38 985 TYR A O 1
ATOM 7725 N N . TYR A 1 986 ? 22.318 -1.852 -62.795 1.00 91.44 986 TYR A N 1
ATOM 7726 C CA . TYR A 1 986 ? 23.375 -2.797 -63.129 1.00 91.44 986 TYR A CA 1
ATOM 7727 C C . TYR A 1 986 ? 24.077 -2.381 -64.424 1.00 91.44 986 TYR A C 1
ATOM 7729 O O . TYR A 1 986 ? 23.480 -1.721 -65.280 1.00 91.44 986 TYR A O 1
ATOM 7737 N N . ALA A 1 987 ? 25.331 -2.802 -64.577 1.00 90.62 987 ALA A N 1
ATOM 7738 C CA . ALA A 1 987 ? 26.097 -2.674 -65.812 1.00 90.62 987 ALA A CA 1
ATOM 7739 C C . ALA A 1 987 ? 26.686 -4.032 -66.218 1.00 90.62 987 ALA A C 1
ATOM 7741 O O . ALA A 1 987 ? 27.171 -4.792 -65.375 1.00 90.62 987 ALA A O 1
ATOM 7742 N N . THR A 1 988 ? 26.667 -4.328 -67.519 1.00 88.31 988 THR A N 1
ATOM 7743 C CA . THR A 1 988 ? 27.301 -5.525 -68.113 1.00 88.31 988 THR A CA 1
ATOM 7744 C C . THR A 1 988 ? 28.657 -5.223 -68.752 1.00 88.31 988 THR A C 1
ATOM 7746 O O . THR A 1 988 ? 29.330 -6.111 -69.267 1.00 88.31 988 THR A O 1
ATOM 7749 N N . VAL A 1 989 ? 29.070 -3.954 -68.722 1.00 86.06 989 VAL A N 1
ATOM 7750 C CA . VAL A 1 989 ? 30.394 -3.478 -69.129 1.00 86.06 989 VAL A CA 1
ATOM 7751 C C . VAL A 1 989 ? 30.998 -2.749 -67.938 1.00 86.06 989 VAL A C 1
ATOM 7753 O O . VAL A 1 989 ? 30.313 -1.952 -67.300 1.00 86.06 989 VAL A O 1
ATOM 7756 N N . LYS A 1 990 ? 32.265 -3.038 -67.618 1.00 84.50 990 LYS A N 1
ATOM 7757 C CA . LYS A 1 990 ? 32.946 -2.478 -66.444 1.00 84.50 990 LYS A CA 1
ATOM 7758 C C . LYS A 1 990 ? 33.011 -0.946 -66.574 1.00 84.50 990 LYS A C 1
ATOM 7760 O O . LYS A 1 990 ? 33.680 -0.472 -67.494 1.00 84.50 990 LYS A O 1
ATOM 7765 N N . PRO A 1 991 ? 32.343 -0.179 -65.693 1.00 84.44 991 PRO A N 1
ATOM 7766 C CA . PRO A 1 991 ? 32.374 1.276 -65.753 1.00 84.44 991 PRO A CA 1
ATOM 7767 C C . PRO A 1 991 ? 33.732 1.809 -65.272 1.00 84.44 991 PRO A C 1
ATOM 7769 O O . PRO A 1 991 ? 34.370 1.221 -64.395 1.00 84.44 991 PRO A O 1
ATOM 7772 N N . ASP A 1 992 ? 34.169 2.936 -65.833 1.00 81.75 992 ASP A N 1
ATOM 7773 C CA . ASP A 1 992 ? 35.322 3.708 -65.362 1.00 81.75 992 ASP A CA 1
ATOM 7774 C C . ASP A 1 992 ? 34.875 5.020 -64.694 1.00 81.75 992 ASP A C 1
ATOM 7776 O O . ASP A 1 992 ? 33.688 5.344 -64.657 1.00 81.75 992 ASP A O 1
ATOM 7780 N N . VAL A 1 993 ? 35.827 5.784 -64.147 1.00 77.00 993 VAL A N 1
ATOM 7781 C CA . VAL A 1 993 ? 35.549 7.017 -63.383 1.00 77.00 993 VAL A CA 1
ATOM 7782 C C . VAL A 1 993 ? 34.804 8.073 -64.215 1.00 77.00 993 VAL A C 1
ATOM 7784 O O . VAL A 1 993 ? 34.051 8.864 -63.649 1.00 77.00 993 VAL A O 1
ATOM 7787 N N . SER A 1 994 ? 34.970 8.087 -65.542 1.00 80.62 994 SER A N 1
ATOM 7788 C CA . SER A 1 994 ? 34.240 8.992 -66.443 1.00 80.62 994 SER A CA 1
ATOM 7789 C C . SER A 1 994 ? 32.778 8.593 -66.658 1.00 80.62 994 SER A C 1
ATOM 7791 O O . SER A 1 994 ? 31.966 9.457 -66.985 1.00 80.62 994 SER A O 1
ATOM 7793 N N . ASN A 1 995 ? 32.430 7.323 -66.428 1.00 84.06 995 ASN A N 1
ATOM 7794 C CA . ASN A 1 995 ? 31.152 6.727 -66.826 1.00 84.06 995 ASN A CA 1
ATOM 7795 C C . ASN A 1 995 ? 30.318 6.232 -65.627 1.00 84.06 995 ASN A C 1
ATOM 7797 O O . ASN A 1 995 ? 29.452 5.365 -65.758 1.00 84.06 995 ASN A O 1
ATOM 7801 N N . LEU A 1 996 ? 30.559 6.784 -64.435 1.00 86.31 996 LEU A N 1
ATOM 7802 C CA . LEU A 1 996 ? 29.799 6.433 -63.230 1.00 86.31 996 LEU A CA 1
ATOM 7803 C C . LEU A 1 996 ? 28.400 7.058 -63.186 1.00 86.31 996 LEU A C 1
ATOM 7805 O O . LEU A 1 996 ? 27.598 6.652 -62.364 1.00 86.31 996 LEU A O 1
ATOM 7809 N N . ASN A 1 997 ? 28.060 8.020 -64.044 1.00 88.31 997 ASN A N 1
ATOM 7810 C CA . ASN A 1 997 ? 26.737 8.642 -64.001 1.00 88.31 997 ASN A CA 1
ATOM 7811 C C . ASN A 1 997 ? 25.611 7.624 -64.290 1.00 88.31 997 ASN A C 1
ATOM 7813 O O . ASN A 1 997 ? 25.423 7.233 -65.439 1.00 88.31 997 ASN A O 1
ATOM 7817 N N . VAL A 1 998 ? 24.824 7.257 -63.272 1.00 89.50 998 VAL A N 1
ATOM 7818 C CA . VAL A 1 998 ? 23.695 6.307 -63.389 1.00 89.50 998 VAL A CA 1
ATOM 7819 C C . VAL A 1 998 ? 22.583 6.761 -64.332 1.00 89.50 998 VAL A C 1
ATOM 7821 O O . VAL A 1 998 ? 21.789 5.939 -64.779 1.00 89.50 998 VAL A O 1
ATOM 7824 N N . ASP A 1 999 ? 22.535 8.053 -64.664 1.00 87.94 999 ASP A N 1
ATOM 7825 C CA . ASP A 1 999 ? 21.582 8.590 -65.636 1.00 87.94 999 ASP A CA 1
ATOM 7826 C C . ASP A 1 999 ? 21.997 8.268 -67.097 1.00 87.94 999 ASP A C 1
ATOM 7828 O O . ASP A 1 999 ? 21.210 8.465 -68.026 1.00 87.94 999 ASP A O 1
ATOM 7832 N N . ASP A 1 1000 ? 23.214 7.748 -67.327 1.00 88.81 1000 ASP A N 1
ATOM 7833 C CA . ASP A 1 1000 ? 23.677 7.272 -68.634 1.00 88.81 1000 ASP A CA 1
ATOM 7834 C C . ASP A 1 1000 ? 23.194 5.842 -68.924 1.00 88.81 1000 ASP A C 1
ATOM 7836 O O . ASP A 1 1000 ? 23.848 4.840 -68.617 1.00 88.81 1000 ASP A O 1
ATOM 7840 N N . SER A 1 1001 ? 22.043 5.763 -69.595 1.00 86.38 1001 SER A N 1
ATOM 7841 C CA . SER A 1 1001 ? 21.420 4.501 -70.020 1.00 86.38 1001 SER A CA 1
ATOM 7842 C C . SER A 1 1001 ? 22.248 3.649 -70.996 1.00 86.38 1001 SER A C 1
ATOM 7844 O O . SER A 1 1001 ? 21.859 2.517 -71.278 1.00 86.38 1001 SER A O 1
ATOM 7846 N N . SER A 1 1002 ? 23.366 4.160 -71.534 1.00 85.56 1002 SER A N 1
ATOM 7847 C CA . SER A 1 1002 ? 24.275 3.360 -72.368 1.00 85.56 1002 SER A CA 1
ATOM 7848 C C . SER A 1 1002 ? 25.174 2.424 -71.551 1.00 85.56 1002 SER A C 1
ATOM 7850 O O . SER A 1 1002 ? 25.682 1.442 -72.092 1.00 85.56 1002 SER A O 1
ATOM 7852 N N . ILE A 1 1003 ? 25.332 2.701 -70.252 1.00 87.62 1003 ILE A N 1
ATOM 7853 C CA . ILE A 1 1003 ? 26.147 1.923 -69.311 1.00 87.62 1003 ILE A CA 1
ATOM 7854 C C . ILE A 1 1003 ? 25.271 1.293 -68.225 1.00 87.62 1003 ILE A C 1
ATOM 7856 O O . ILE A 1 1003 ? 25.415 0.106 -67.931 1.00 87.62 1003 ILE A O 1
ATOM 7860 N N . TRP A 1 1004 ? 24.347 2.069 -67.650 1.00 91.88 1004 TRP A N 1
ATOM 7861 C CA . TRP A 1 1004 ? 23.545 1.669 -66.496 1.00 91.88 1004 TRP A CA 1
ATOM 7862 C C . TRP A 1 1004 ? 22.109 1.338 -66.894 1.00 91.88 1004 TRP A C 1
ATOM 7864 O O . TRP A 1 1004 ? 21.392 2.156 -67.464 1.00 91.88 1004 TRP A O 1
ATOM 7874 N N . THR A 1 1005 ? 21.655 0.136 -66.547 1.00 92.00 1005 THR A N 1
ATOM 7875 C CA . THR A 1 1005 ? 20.263 -0.293 -66.734 1.00 92.00 1005 THR A CA 1
ATOM 7876 C C . THR A 1 1005 ? 19.609 -0.512 -65.379 1.00 92.00 1005 THR A C 1
ATOM 7878 O O . THR A 1 1005 ? 20.213 -1.090 -64.481 1.00 92.00 1005 THR A O 1
ATOM 7881 N N . LYS A 1 1006 ? 18.371 -0.043 -65.201 1.00 90.50 1006 LYS A N 1
ATOM 7882 C CA . LYS A 1 1006 ? 17.633 -0.228 -63.946 1.00 90.50 1006 LYS A CA 1
ATOM 7883 C C . LYS A 1 1006 ? 17.423 -1.722 -63.670 1.00 90.50 1006 LYS A C 1
ATOM 7885 O O . LYS A 1 1006 ? 16.943 -2.446 -64.537 1.00 90.50 1006 LYS A O 1
ATOM 7890 N N . TYR A 1 1007 ? 17.759 -2.161 -62.462 1.00 85.94 1007 TYR A N 1
ATOM 7891 C CA . TYR A 1 1007 ? 17.560 -3.533 -62.012 1.00 85.94 1007 TYR A CA 1
ATOM 7892 C C . TYR A 1 1007 ? 16.128 -3.723 -61.498 1.00 85.94 1007 TYR A C 1
ATOM 7894 O O . TYR A 1 1007 ? 15.671 -2.982 -60.624 1.00 85.94 1007 TYR A O 1
ATOM 7902 N N . ASP A 1 1008 ? 15.431 -4.715 -62.047 1.00 80.56 1008 ASP A N 1
ATOM 7903 C CA . ASP A 1 1008 ? 14.121 -5.174 -61.583 1.00 80.56 1008 ASP A CA 1
ATOM 7904 C C . ASP A 1 1008 ? 14.259 -6.622 -61.075 1.00 80.56 1008 ASP A C 1
ATOM 7906 O O . ASP A 1 1008 ? 14.484 -7.527 -61.885 1.00 80.56 1008 ASP A O 1
ATOM 7910 N N . PRO A 1 1009 ? 14.156 -6.867 -59.756 1.00 69.94 1009 PRO A N 1
ATOM 7911 C CA . PRO A 1 1009 ? 14.338 -8.202 -59.195 1.00 69.94 1009 PRO A CA 1
ATOM 7912 C C . PRO A 1 1009 ? 13.257 -9.203 -59.636 1.00 69.94 1009 PRO A C 1
ATOM 7914 O O . PRO A 1 1009 ? 13.542 -10.399 -59.679 1.00 69.94 1009 PRO A O 1
ATOM 7917 N N . GLU A 1 1010 ? 12.051 -8.751 -60.004 1.00 68.25 1010 GLU A N 1
ATOM 7918 C CA . GLU A 1 1010 ? 10.944 -9.634 -60.407 1.00 68.25 1010 GLU A CA 1
ATOM 7919 C C . GLU A 1 1010 ? 10.921 -9.915 -61.919 1.00 68.25 1010 GLU A C 1
ATOM 7921 O O . GLU A 1 1010 ? 10.413 -10.954 -62.337 1.00 68.25 1010 GLU A O 1
ATOM 7926 N N . ASN A 1 1011 ? 11.497 -9.032 -62.746 1.00 65.25 1011 ASN A N 1
ATOM 7927 C CA . ASN A 1 1011 ? 11.514 -9.155 -64.210 1.00 65.25 1011 ASN A CA 1
ATOM 7928 C C . ASN A 1 1011 ? 12.838 -8.656 -64.824 1.00 65.25 1011 ASN A C 1
ATOM 7930 O O . ASN A 1 1011 ? 12.885 -7.598 -65.454 1.00 65.25 1011 ASN A O 1
ATOM 7934 N N . HIS A 1 1012 ? 13.917 -9.437 -64.698 1.00 65.44 1012 HIS A N 1
ATOM 7935 C CA . HIS A 1 1012 ? 15.213 -9.123 -65.313 1.00 65.44 1012 HIS A CA 1
ATOM 7936 C C . HIS A 1 1012 ? 15.498 -10.028 -66.532 1.00 65.44 1012 HIS A C 1
ATOM 7938 O O . HIS A 1 1012 ? 15.554 -11.248 -66.394 1.00 65.44 1012 HIS A O 1
ATOM 7944 N N . PRO A 1 1013 ? 15.709 -9.467 -67.739 1.00 66.12 1013 PRO A N 1
ATOM 7945 C CA . PRO A 1 1013 ? 16.022 -10.243 -68.945 1.00 66.12 1013 PRO A CA 1
ATOM 7946 C C . PRO A 1 1013 ? 17.520 -10.576 -69.102 1.00 66.12 1013 PRO A C 1
ATOM 7948 O O . PRO A 1 1013 ? 17.908 -11.177 -70.102 1.00 66.12 1013 PRO A O 1
ATOM 7951 N N . VAL A 1 1014 ? 18.368 -10.147 -68.161 1.00 78.44 1014 VAL A N 1
ATOM 7952 C CA . VAL A 1 1014 ? 19.831 -10.261 -68.230 1.00 78.44 1014 VAL A CA 1
ATOM 7953 C C . VAL A 1 1014 ? 20.331 -11.442 -67.399 1.00 78.44 1014 VAL A C 1
ATOM 7955 O O . VAL A 1 1014 ? 19.837 -11.688 -66.302 1.00 78.44 1014 VAL A O 1
ATOM 7958 N N . ASP A 1 1015 ? 21.337 -12.158 -67.898 1.00 82.38 1015 ASP A N 1
ATOM 7959 C CA . ASP A 1 1015 ? 22.035 -13.167 -67.101 1.00 82.38 1015 ASP A CA 1
ATOM 7960 C C . ASP A 1 1015 ? 22.798 -12.471 -65.963 1.00 82.38 1015 ASP A C 1
ATOM 7962 O O . ASP A 1 1015 ? 23.679 -11.647 -66.231 1.00 82.38 1015 ASP A O 1
ATOM 7966 N N . LYS A 1 1016 ? 22.488 -12.802 -64.701 1.00 83.00 1016 LYS A N 1
ATOM 7967 C CA . LYS A 1 1016 ? 23.161 -12.233 -63.520 1.00 83.00 1016 LYS A CA 1
ATOM 7968 C C . LYS A 1 1016 ? 24.681 -12.418 -63.569 1.00 83.00 1016 LYS A C 1
ATOM 7970 O O . LYS A 1 1016 ? 25.415 -11.572 -63.065 1.00 83.00 1016 LYS A O 1
ATOM 7975 N N . LYS A 1 1017 ? 25.173 -13.455 -64.258 1.00 81.50 1017 LYS A N 1
ATOM 7976 C CA . LYS A 1 1017 ? 26.610 -13.672 -64.475 1.00 81.50 1017 LYS A CA 1
ATOM 7977 C C . LYS A 1 1017 ? 27.260 -12.581 -65.317 1.00 81.50 1017 LYS A C 1
ATOM 7979 O O . LYS A 1 1017 ? 28.431 -12.277 -65.121 1.00 81.50 1017 LYS A O 1
ATOM 7984 N N . SER A 1 1018 ? 26.513 -11.968 -66.229 1.00 86.19 1018 SER A N 1
ATOM 7985 C CA . SER A 1 1018 ? 27.021 -10.888 -67.080 1.00 86.19 1018 SER A CA 1
ATOM 7986 C C . SER A 1 1018 ? 27.083 -9.532 -66.372 1.00 86.19 1018 SER A C 1
ATOM 7988 O O . SER A 1 1018 ? 27.635 -8.584 -66.926 1.00 86.19 1018 SER A O 1
ATOM 7990 N N . ILE A 1 1019 ? 26.539 -9.422 -65.155 1.00 88.56 1019 ILE A N 1
ATOM 7991 C CA . ILE A 1 1019 ? 26.603 -8.200 -64.356 1.00 88.56 1019 ILE A CA 1
ATOM 7992 C C . ILE A 1 1019 ? 28.013 -8.064 -63.776 1.00 88.56 1019 ILE A C 1
ATOM 7994 O O . ILE A 1 1019 ? 28.497 -8.948 -63.071 1.00 88.56 1019 ILE A O 1
ATOM 7998 N N . VAL A 1 1020 ? 28.665 -6.942 -64.076 1.00 88.69 1020 VAL A N 1
ATOM 7999 C CA . VAL A 1 1020 ? 30.046 -6.639 -63.654 1.00 88.69 1020 VAL A CA 1
ATOM 8000 C C . VAL A 1 1020 ? 30.132 -5.432 -62.717 1.00 88.69 1020 VAL A C 1
ATOM 8002 O O . VAL A 1 1020 ? 31.186 -5.184 -62.131 1.00 88.69 1020 VAL A O 1
ATOM 8005 N N . ALA A 1 1021 ? 29.039 -4.680 -62.557 1.00 89.56 1021 ALA A N 1
ATOM 8006 C CA . ALA A 1 1021 ? 28.915 -3.622 -61.560 1.00 89.56 1021 ALA A CA 1
ATOM 8007 C C . ALA A 1 1021 ? 27.450 -3.357 -61.183 1.00 89.56 1021 ALA A C 1
ATOM 8009 O O . ALA A 1 1021 ? 26.544 -3.537 -62.002 1.00 89.56 1021 ALA A O 1
ATOM 8010 N N . ILE A 1 1022 ? 27.245 -2.874 -59.958 1.00 91.31 1022 ILE A N 1
ATOM 8011 C CA . ILE A 1 1022 ? 25.964 -2.424 -59.410 1.00 91.31 1022 ILE A CA 1
ATOM 8012 C C . ILE A 1 1022 ? 26.093 -0.973 -58.944 1.00 91.31 1022 ILE A C 1
ATOM 8014 O O . ILE A 1 1022 ? 27.131 -0.570 -58.423 1.00 91.31 1022 ILE A O 1
ATOM 8018 N N . ALA A 1 1023 ? 25.028 -0.191 -59.104 1.00 91.31 1023 ALA A N 1
ATOM 8019 C CA . ALA A 1 1023 ? 24.889 1.121 -58.493 1.00 91.31 1023 ALA A CA 1
ATOM 8020 C C . ALA A 1 1023 ? 23.560 1.229 -57.742 1.00 91.31 1023 ALA A C 1
ATOM 8022 O O . ALA A 1 1023 ? 22.521 0.805 -58.241 1.00 91.31 1023 ALA A O 1
ATOM 8023 N N . VAL A 1 1024 ? 23.576 1.833 -56.558 1.00 91.56 1024 VAL A N 1
ATOM 8024 C CA . VAL A 1 1024 ? 22.374 2.126 -55.771 1.00 91.56 1024 VAL A CA 1
ATOM 8025 C C . VAL A 1 1024 ? 22.246 3.635 -55.625 1.00 91.56 1024 VAL A C 1
ATOM 8027 O O . VAL A 1 1024 ? 23.008 4.276 -54.899 1.00 91.56 1024 VAL A O 1
ATOM 8030 N N . ASP A 1 1025 ? 21.282 4.199 -56.344 1.00 92.12 1025 ASP A N 1
ATOM 8031 C CA . ASP A 1 1025 ? 20.940 5.617 -56.336 1.00 92.12 1025 ASP A CA 1
ATOM 8032 C C . ASP A 1 1025 ? 19.961 5.909 -55.199 1.00 92.12 1025 ASP A C 1
ATOM 8034 O O . ASP A 1 1025 ? 18.846 5.390 -55.183 1.00 92.12 1025 ASP A O 1
ATOM 8038 N N . VAL A 1 1026 ? 20.364 6.756 -54.253 1.00 90.81 1026 VAL A N 1
ATOM 8039 C CA . VAL A 1 1026 ? 19.533 7.157 -53.107 1.00 90.81 1026 VAL A CA 1
ATOM 8040 C C . VAL A 1 1026 ? 19.317 8.664 -53.066 1.00 90.81 1026 VAL A C 1
ATOM 8042 O O . VAL A 1 1026 ? 19.015 9.223 -52.014 1.00 90.81 1026 VAL A O 1
ATOM 8045 N N . ARG A 1 1027 ? 19.460 9.350 -54.207 1.00 92.25 1027 ARG A N 1
ATOM 8046 C CA . ARG A 1 1027 ? 19.322 10.811 -54.303 1.00 92.25 1027 ARG A CA 1
ATOM 8047 C C . ARG A 1 1027 ? 17.911 11.298 -53.943 1.00 92.25 1027 ARG A C 1
ATOM 8049 O O . ARG A 1 1027 ? 17.732 12.480 -53.640 1.00 92.25 1027 ARG A O 1
ATOM 8056 N N . LYS A 1 1028 ? 16.898 10.421 -53.978 1.00 92.31 1028 LYS A N 1
ATOM 8057 C CA . LYS A 1 1028 ? 15.475 10.768 -53.830 1.00 92.31 1028 LYS A CA 1
ATOM 8058 C C . LYS A 1 1028 ? 14.769 10.033 -52.688 1.00 92.31 1028 LYS A C 1
ATOM 8060 O O . LYS A 1 1028 ? 15.120 8.916 -52.314 1.00 92.31 1028 LYS A O 1
ATOM 8065 N N . THR A 1 1029 ? 13.734 10.673 -52.151 1.00 93.00 1029 THR A N 1
ATOM 8066 C CA . THR A 1 1029 ? 12.773 10.096 -51.205 1.00 93.00 1029 THR A CA 1
ATOM 8067 C C . THR A 1 1029 ? 11.564 9.489 -51.919 1.00 93.00 1029 THR A C 1
ATOM 8069 O O . THR A 1 1029 ? 11.381 9.677 -53.124 1.00 93.00 1029 THR A O 1
ATOM 8072 N N . LYS A 1 1030 ? 10.681 8.801 -51.179 1.00 90.75 1030 LYS A N 1
ATOM 8073 C CA . LYS A 1 1030 ? 9.429 8.241 -51.726 1.00 90.75 1030 LYS A CA 1
ATOM 8074 C C . LYS A 1 1030 ? 8.479 9.301 -52.277 1.00 90.75 1030 LYS A C 1
ATOM 8076 O O . LYS A 1 1030 ? 7.699 8.998 -53.176 1.00 90.75 1030 LYS A O 1
ATOM 8081 N N . THR A 1 1031 ? 8.542 10.533 -51.773 1.00 90.19 1031 THR A N 1
ATOM 8082 C CA . THR A 1 1031 ? 7.770 11.658 -52.329 1.00 90.19 1031 THR A CA 1
ATOM 8083 C C . THR A 1 1031 ? 8.469 12.369 -53.497 1.00 90.19 1031 THR A C 1
ATOM 8085 O O . THR A 1 1031 ? 7.916 13.315 -54.054 1.00 90.19 1031 THR A O 1
ATOM 8088 N N . GLY A 1 1032 ? 9.666 11.920 -53.899 1.00 89.56 1032 GLY A N 1
ATOM 8089 C CA . GLY A 1 1032 ? 10.446 12.491 -55.003 1.00 89.56 1032 GLY A CA 1
ATOM 8090 C C . GLY A 1 1032 ? 11.314 13.699 -54.624 1.00 89.56 1032 GLY A C 1
ATOM 8091 O O . GLY A 1 1032 ? 11.922 14.321 -55.502 1.00 89.56 1032 GLY A O 1
ATOM 8092 N N . MET A 1 1033 ? 11.406 14.040 -53.335 1.00 89.56 1033 MET A N 1
ATOM 8093 C CA . MET A 1 1033 ? 12.270 15.116 -52.834 1.00 89.56 1033 MET A CA 1
ATOM 8094 C C . MET A 1 1033 ? 13.731 14.651 -52.708 1.00 89.56 1033 MET A C 1
ATOM 8096 O O . MET A 1 1033 ? 13.981 13.446 -52.688 1.00 89.56 1033 MET A O 1
ATOM 8100 N N . PRO A 1 1034 ? 14.722 15.563 -52.637 1.00 90.44 1034 PRO A N 1
ATOM 8101 C CA . PRO A 1 1034 ? 16.098 15.186 -52.322 1.00 90.44 1034 PRO A CA 1
ATOM 8102 C C . PRO A 1 1034 ? 16.200 14.495 -50.954 1.00 90.44 1034 PRO A C 1
ATOM 8104 O O . PRO A 1 1034 ? 15.630 14.963 -49.965 1.00 90.44 1034 PRO A O 1
ATOM 8107 N N . PHE A 1 1035 ? 16.932 13.384 -50.896 1.00 91.19 1035 PHE A N 1
ATOM 8108 C CA . PHE A 1 1035 ? 17.202 12.682 -49.645 1.00 91.19 1035 PHE A CA 1
ATOM 8109 C C . PHE A 1 1035 ? 18.466 13.234 -48.973 1.00 91.19 1035 PHE A C 1
ATOM 8111 O O . PHE A 1 1035 ? 19.540 13.278 -49.574 1.00 91.19 1035 PHE A O 1
ATOM 8118 N N . TYR A 1 1036 ? 18.338 13.619 -47.703 1.00 89.12 1036 TYR A N 1
ATOM 8119 C CA . TYR A 1 1036 ? 19.440 14.081 -46.864 1.00 89.12 1036 TYR A CA 1
ATOM 8120 C C . TYR A 1 1036 ? 19.641 13.104 -45.711 1.00 89.12 1036 TYR A C 1
ATOM 8122 O O . TYR A 1 1036 ? 18.746 12.925 -44.884 1.00 89.12 1036 TYR A O 1
ATOM 8130 N N . LEU A 1 1037 ? 20.827 12.506 -45.603 1.00 85.75 1037 LEU A N 1
ATOM 8131 C CA . LEU A 1 1037 ? 21.165 11.692 -44.436 1.00 85.75 1037 LEU A CA 1
ATOM 8132 C C . LEU A 1 1037 ? 21.553 12.628 -43.278 1.00 85.75 1037 LEU A C 1
ATOM 8134 O O . LEU A 1 1037 ? 22.429 13.485 -43.462 1.00 85.75 1037 LEU A O 1
ATOM 8138 N N . PRO A 1 1038 ? 20.938 12.493 -42.092 1.00 77.81 1038 PRO A N 1
ATOM 8139 C CA . PRO A 1 1038 ? 21.318 13.279 -40.924 1.00 77.81 1038 PRO A CA 1
ATOM 8140 C C . PRO A 1 1038 ? 22.728 12.926 -40.423 1.00 77.81 1038 PRO A C 1
ATOM 8142 O O . PRO A 1 1038 ? 23.291 11.887 -40.774 1.00 77.81 1038 PRO A O 1
ATOM 8145 N N . GLY A 1 1039 ? 23.293 13.789 -39.576 1.00 74.75 1039 GLY A N 1
ATOM 8146 C CA . GLY A 1 1039 ? 24.550 13.518 -38.871 1.00 74.75 1039 GLY A CA 1
ATOM 8147 C C . GLY A 1 1039 ? 24.409 12.374 -37.864 1.00 74.75 1039 GLY A C 1
ATOM 8148 O O . GLY A 1 1039 ? 23.319 12.146 -37.343 1.00 74.75 1039 GLY A O 1
ATOM 8149 N N . GLN A 1 1040 ? 25.510 11.665 -37.587 1.00 72.38 1040 GLN A N 1
ATOM 8150 C CA . GLN A 1 1040 ? 25.524 10.442 -36.758 1.00 72.38 1040 GLN A CA 1
ATOM 8151 C C . GLN A 1 1040 ? 24.590 9.337 -37.278 1.00 72.38 1040 GLN A C 1
ATOM 8153 O O . GLN A 1 1040 ? 23.951 8.635 -36.497 1.00 72.38 1040 GLN A O 1
ATOM 8158 N N . SER A 1 1041 ? 24.496 9.183 -38.596 1.00 75.88 1041 SER A N 1
ATOM 8159 C CA . SER A 1 1041 ? 23.692 8.147 -39.247 1.00 75.88 1041 SER A CA 1
ATOM 8160 C C . SER A 1 1041 ? 24.555 7.385 -40.246 1.00 75.88 1041 SER A C 1
ATOM 8162 O O . SER A 1 1041 ? 25.608 7.866 -40.663 1.00 75.88 1041 SER A O 1
ATOM 8164 N N . ALA A 1 1042 ? 24.114 6.199 -40.648 1.00 80.56 1042 ALA A N 1
ATOM 8165 C CA . ALA A 1 1042 ? 24.722 5.456 -41.743 1.00 80.56 1042 ALA A CA 1
ATOM 8166 C C . ALA A 1 1042 ? 23.681 5.020 -42.772 1.00 80.56 1042 ALA A C 1
ATOM 8168 O O . ALA A 1 1042 ? 22.483 5.049 -42.500 1.00 80.56 1042 ALA A O 1
ATOM 8169 N N . ILE A 1 1043 ? 24.156 4.660 -43.957 1.00 83.06 1043 ILE A N 1
ATOM 8170 C CA . ILE A 1 1043 ? 23.417 3.884 -44.949 1.00 83.06 1043 ILE A CA 1
ATOM 8171 C C . ILE A 1 1043 ? 24.172 2.584 -45.168 1.00 83.06 1043 ILE A C 1
ATOM 8173 O O . ILE A 1 1043 ? 25.389 2.625 -45.339 1.00 83.06 1043 ILE A O 1
ATOM 8177 N N . SER A 1 1044 ? 23.451 1.467 -45.171 1.00 83.50 1044 SER A N 1
ATOM 8178 C CA . SER A 1 1044 ? 23.998 0.150 -45.489 1.00 83.50 1044 SER A CA 1
ATOM 8179 C C . SER A 1 1044 ? 23.249 -0.495 -46.645 1.00 83.50 1044 SER A C 1
ATOM 8181 O O . SER A 1 1044 ? 22.018 -0.425 -46.712 1.00 83.50 1044 SER A O 1
ATOM 8183 N N . ILE A 1 1045 ? 24.015 -1.143 -47.513 1.00 86.44 1045 ILE A N 1
ATOM 8184 C CA . ILE A 1 1045 ? 23.567 -2.003 -48.608 1.00 86.44 1045 ILE A CA 1
ATOM 8185 C C . ILE A 1 1045 ? 24.208 -3.374 -48.384 1.00 86.44 1045 ILE A C 1
ATOM 8187 O O . ILE A 1 1045 ? 25.343 -3.432 -47.908 1.00 86.44 1045 ILE A O 1
ATOM 8191 N N . TYR A 1 1046 ? 23.461 -4.432 -48.673 1.00 83.38 1046 TYR A N 1
ATOM 8192 C CA . TYR A 1 1046 ? 23.816 -5.829 -48.454 1.00 83.38 1046 TYR A CA 1
ATOM 8193 C C . TYR A 1 1046 ? 23.863 -6.603 -49.765 1.00 83.38 1046 TYR A C 1
ATOM 8195 O O . TYR A 1 1046 ? 22.986 -6.323 -50.621 1.00 83.38 1046 TYR A O 1
#

Sequence (1046 aa):
MVNFIGGAGAPQDYPTGSINIYLPAAIFKGKDGTDQVAEDQNSRSLISQFNPGDIVEAPGVSKNRSNYTKGGITKMVNGVAVPYIKVSNTDARGPANSLGAIFSYNFTPTLLDYTHDSTSEEKGVYELEFPVFLEVDQDMDGSFTGPHDASIERKLRIRVESKVNPSRVELREAKKFDAPKSVYFQWDPTWGPRPADADNYFYGLFYGRADRAKWSTQALSFVPDISSTSAPVAGSGAISSGQLIGVKRYPQDGEFYALFNPNQMISKIGNSPKDIATEMGVATPSLPRLENPMGKTSIFIAPEYKTEYKNKNLDYKEYASFDDGGYRNTAFYAFLYRYPKTDITAAQSSGQDLETHPLKYKSTFSVQDIWQDGYSGTPKAESTAELEVYVRKNIGGVARLDKYTGQPTDTNTQLIKGMQTLLAEGTPVSLSYSLFAGTHLKDSEITWNGDHTAYTTANGSKAEISDGGRYTLFSMDNISSSDGKPTESAGVLSYPSTGGDPYVLSEDDYSYESFYLADYTAYDVEFNGYSNEKAVNPSKAYTRFAPIEVYGKKKGGSEEKLGELYKNAAGYPKFRSVSGVEQDATMQKPVSFPDGIKEIRFKNSSSFYETGFTTRVNLRLHPTEAMKQRLEKDLQNKKNSFIAAPAEGKLSIGDTEIVKNQVGEFWNKVGYQLSPANYQSVLEKKSIGTVEDDPATGRQRRTVTFTAYNDMSINNSYAAYLNAYKITEGSFYDLLPFDTNVVPDSIEMGDYSYTDALPTSGTRYEKGKDYTVEFIPNWEDSGQTMMKIRFKRPGKADWFTGGVLTRNGVRVQYKLENTYSSIIDNGANPKNNVGFVDETPKHKSTTNLTTDNFATANYENKQYFKSVMGTSTSEKQGILYTEANVDYNIPTAVSAGFVNRISTEIKKEYIPENVSYAGDPYVHKLMYSTAPNSKTADYVLYDILGTEEERNGDFDYVDFPALLRKKTYDAHNANTKDTAAPVVYYATVKPDVSNLNVDDSSIWTKYDPENHPVDKKSIVAIAVDVRKTKTGMPFYLPGQSAISIY

Radius of gyration: 42.62 Å; chains: 1; bounding box: 94×80×128 Å